Protein AF-0000000080066067 (afdb_homodimer)

Sequence (864 aa):
MSTSPAADNTNTGRWAASSKLKRQRKRKLEQSLVPGWGTYDLNFNTFNNPGAESLRSFIRKLDQTARWANTRSQYTENARVESPRSALDFITALYEDPSKVVEDVITIDGDEDLTRRLKMQFSRPLLFQSTTTRSISHPKVSWDKFWAFMRTNRQKWVDVYDYSIDEEVKRTEKRLVENVIKHWEKDSRTALNCLDIENRIGECCPTPIMESDLIQRIAIDSQTTIGKTDSTWDNPHNEFLLLSTRDCISPIHVDIGAALTWLYVLHGRKIVYFPSTINLNAVRLLAQLGSEQFNGYDGGWIRVELRPGDLFIMPPSCPHAVFTPDDSLVVGGHFYTSAHLPSTLEGLSLLEEKQGISNESLEDSHYMTLAQILDSYDTVATPEEVKRAWATCYLFLDSPTKPQLPESRTIFINSLKDFNKRAAESFSQEPEMSTSPAADNTNTGRWAASSKLKRQRKRKLEQSLVPGWGTYDLNFNTFNNPGAESLRSFIRKLDQTARWANTRSQYTENARVESPRSALDFITALYEDPSKVVEDVITIDGDEDLTRRLKMQFSRPLLFQSTTTRSISHPKVSWDKFWAFMRTNRQKWVDVYDYSIDEEVKRTEKRLVENVIKHWEKDSRTALNCLDIENRIGECCPTPIMESDLIQRIAIDSQTTIGKTDSTWDNPHNEFLLLSTRDCISPIHVDIGAALTWLYVLHGRKIVYFPSTINLNAVRLLAQLGSEQFNGYDGGWIRVELRPGDLFIMPPSCPHAVFTPDDSLVVGGHFYTSAHLPSTLEGLSLLEEKQGISNESLEDSHYMTLAQILDSYDTVATPEEVKRAWATCYLFLDSPTKPQLPESRTIFINSLKDFNKRAAESFSQEPE

pLDDT: mean 86.97, std 14.41, range [29.55, 98.88]

Structure (mmCIF, N/CA/C/O backbone):
data_AF-0000000080066067-model_v1
#
loop_
_entity.id
_entity.type
_entity.pdbx_description
1 polymer A0A2G7FMG4_9EURO
#
loop_
_atom_site.group_PDB
_atom_site.id
_atom_site.type_symbol
_atom_site.label_atom_id
_atom_site.label_alt_id
_atom_site.label_comp_id
_atom_site.label_asym_id
_atom_site.label_entity_id
_atom_site.label_seq_id
_atom_site.pdbx_PDB_ins_code
_atom_site.Cartn_x
_atom_site.Cartn_y
_atom_site.Cartn_z
_atom_site.occupancy
_atom_site.B_iso_or_equiv
_atom_site.auth_seq_id
_atom_site.auth_comp_id
_atom_site.auth_asym_id
_atom_site.auth_atom_id
_atom_site.pdbx_PDB_model_num
ATOM 1 N N . MET A 1 1 ? 61.438 25.344 -42.219 1 29.81 1 MET A N 1
ATOM 2 C CA . MET A 1 1 ? 61.031 24.062 -41.625 1 29.81 1 MET A CA 1
ATOM 3 C C . MET A 1 1 ? 59.75 24.219 -40.781 1 29.81 1 MET A C 1
ATOM 5 O O . MET A 1 1 ? 59.781 24.906 -39.781 1 29.81 1 MET A O 1
ATOM 9 N N . SER A 1 2 ? 58.562 24.25 -41.438 1 33.16 2 SER A N 1
ATOM 10 C CA . SER A 1 2 ? 57.188 24.484 -41 1 33.16 2 SER A CA 1
ATOM 11 C C . SER A 1 2 ? 56.688 23.344 -40.125 1 33.16 2 SER A C 1
ATOM 13 O O . SER A 1 2 ? 56.781 22.172 -40.5 1 33.16 2 SER A O 1
ATOM 15 N N . THR A 1 3 ? 56.75 23.484 -38.781 1 39.53 3 THR A N 1
ATOM 16 C CA . THR A 1 3 ? 56.25 22.641 -37.719 1 39.53 3 THR A CA 1
ATOM 17 C C . THR A 1 3 ? 54.781 22.375 -37.844 1 39.53 3 THR A C 1
ATOM 19 O O . THR A 1 3 ? 53.969 23.312 -37.844 1 39.53 3 THR A O 1
ATOM 22 N N . SER A 1 4 ? 54.375 21.312 -38.594 1 39.47 4 SER A N 1
ATOM 23 C CA . SER A 1 4 ? 53.031 20.797 -38.781 1 39.47 4 SER A CA 1
ATOM 24 C C . SER A 1 4 ? 52.344 20.516 -37.438 1 39.47 4 SER A C 1
ATOM 26 O O . SER A 1 4 ? 53 20.062 -36.469 1 39.47 4 SER A O 1
ATOM 28 N N . PRO A 1 5 ? 51.062 20.953 -37.156 1 38.44 5 PRO A N 1
ATOM 29 C CA . PRO A 1 5 ? 50.281 20.906 -35.906 1 38.44 5 PRO A CA 1
ATOM 30 C C . PRO A 1 5 ? 49.938 19.484 -35.5 1 38.44 5 PRO A C 1
ATOM 32 O O . PRO A 1 5 ? 49.312 18.734 -36.219 1 38.44 5 PRO A O 1
ATOM 35 N N . ALA A 1 6 ? 50.656 18.75 -34.562 1 37.09 6 ALA A N 1
ATOM 36 C CA . ALA A 1 6 ? 50.438 17.531 -33.812 1 37.09 6 ALA A CA 1
ATOM 37 C C . ALA A 1 6 ? 49.125 17.609 -33 1 37.09 6 ALA A C 1
ATOM 39 O O . ALA A 1 6 ? 48.781 16.688 -32.25 1 37.09 6 ALA A O 1
ATOM 40 N N . ALA A 1 7 ? 48.5 18.688 -32.906 1 44.34 7 ALA A N 1
ATOM 41 C CA . ALA A 1 7 ? 47.344 18.812 -32 1 44.34 7 ALA A CA 1
ATOM 42 C C . ALA A 1 7 ? 46.156 17.984 -32.5 1 44.34 7 ALA A C 1
ATOM 44 O O . ALA A 1 7 ? 45.312 17.594 -31.703 1 44.34 7 ALA A O 1
ATOM 45 N N . ASP A 1 8 ? 46.125 17.578 -33.719 1 48.19 8 ASP A N 1
ATOM 46 C CA . ASP A 1 8 ? 44.938 16.953 -34.312 1 48.19 8 ASP A CA 1
ATOM 47 C C . ASP A 1 8 ? 44.844 15.492 -33.906 1 48.19 8 ASP A C 1
ATOM 49 O O . ASP A 1 8 ? 43.719 14.953 -33.75 1 48.19 8 ASP A O 1
ATOM 53 N N . ASN A 1 9 ? 45.906 14.922 -33.469 1 54.25 9 ASN A N 1
ATOM 54 C CA . ASN A 1 9 ? 45.906 13.492 -33.156 1 54.25 9 ASN A CA 1
ATOM 55 C C . ASN A 1 9 ? 45.344 13.219 -31.766 1 54.25 9 ASN A C 1
ATOM 57 O O . ASN A 1 9 ? 44.812 12.141 -31.516 1 54.25 9 ASN A O 1
ATOM 61 N N . THR A 1 10 ? 45.406 14.203 -30.844 1 62.31 10 THR A N 1
ATOM 62 C CA . THR A 1 10 ? 44.969 13.977 -29.469 1 62.31 10 THR A CA 1
ATOM 63 C C . THR A 1 10 ? 43.438 14.031 -29.375 1 62.31 10 THR A C 1
ATOM 65 O O . THR A 1 10 ? 42.844 13.242 -28.656 1 62.31 10 THR A O 1
ATOM 68 N N . ASN A 1 11 ? 42.875 14.859 -30.25 1 59.75 11 ASN A N 1
ATOM 69 C CA . ASN A 1 11 ? 41.406 14.977 -30.219 1 59.75 11 ASN A CA 1
ATOM 70 C C . ASN A 1 11 ? 40.75 13.742 -30.828 1 59.75 11 ASN A C 1
ATOM 72 O O . ASN A 1 11 ? 39.719 13.289 -30.328 1 59.75 11 ASN A O 1
ATOM 76 N N . THR A 1 12 ? 41.469 13.141 -31.797 1 62.56 12 THR A N 1
ATOM 77 C CA . THR A 1 12 ? 40.938 11.945 -32.438 1 62.56 12 THR A CA 1
ATOM 78 C C . THR A 1 12 ? 41 10.75 -31.5 1 62.56 12 THR A C 1
ATOM 80 O O . THR A 1 12 ? 40.094 9.914 -31.469 1 62.56 12 THR A O 1
ATOM 83 N N . GLY A 1 13 ? 41.938 10.781 -30.672 1 59.19 13 GLY A N 1
ATOM 84 C CA . GLY A 1 13 ? 42.125 9.688 -29.719 1 59.19 13 GLY A CA 1
ATOM 85 C C . GLY A 1 13 ? 41.125 9.727 -28.578 1 59.19 13 GLY A C 1
ATOM 86 O O . GLY A 1 13 ? 40.562 8.688 -28.188 1 59.19 13 GLY A O 1
ATOM 87 N N . ARG A 1 14 ? 40.875 10.906 -28.109 1 59.5 14 ARG A N 1
ATOM 88 C CA . ARG A 1 14 ? 39.906 11.07 -27.031 1 59.5 14 ARG A CA 1
ATOM 89 C C . ARG A 1 14 ? 38.5 10.742 -27.516 1 59.5 14 ARG A C 1
ATOM 91 O O . ARG A 1 14 ? 37.719 10.109 -26.797 1 59.5 14 ARG A O 1
ATOM 98 N N . TRP A 1 15 ? 38.281 11.156 -28.719 1 65.12 15 TRP A N 1
ATOM 99 C CA . TRP A 1 15 ? 36.969 10.867 -29.312 1 65.12 15 TRP A CA 1
ATOM 100 C C . TRP A 1 15 ? 36.781 9.375 -29.531 1 65.12 15 TRP A C 1
ATOM 102 O O . TRP A 1 15 ? 35.719 8.82 -29.25 1 65.12 15 TRP A O 1
ATOM 112 N N . ALA A 1 16 ? 37.844 8.734 -30 1 67.38 16 ALA A N 1
ATOM 113 C CA . ALA A 1 16 ? 37.781 7.293 -30.234 1 67.38 16 ALA A CA 1
ATOM 114 C C . ALA A 1 16 ? 37.594 6.531 -28.922 1 67.38 16 ALA A C 1
ATOM 116 O O . ALA A 1 16 ? 36.812 5.578 -28.844 1 67.38 16 ALA A O 1
ATOM 117 N N . ALA A 1 17 ? 38.281 6.98 -27.875 1 70.38 17 ALA A N 1
ATOM 118 C CA . ALA A 1 17 ? 38.156 6.355 -26.562 1 70.38 17 ALA A CA 1
ATOM 119 C C . ALA A 1 17 ? 36.781 6.559 -25.969 1 70.38 17 ALA A C 1
ATOM 121 O O . ALA A 1 17 ? 36.219 5.637 -25.375 1 70.38 17 ALA A O 1
ATOM 122 N N . SER A 1 18 ? 36.219 7.711 -26.125 1 71.75 18 SER A N 1
ATOM 123 C CA . SER A 1 18 ? 34.875 8.031 -25.641 1 71.75 18 SER A CA 1
ATOM 124 C C . SER A 1 18 ? 33.812 7.215 -26.375 1 71.75 18 SER A C 1
ATOM 126 O O . SER A 1 18 ? 32.875 6.703 -25.766 1 71.75 18 SER A O 1
ATOM 128 N N . SER A 1 19 ? 34.062 7.031 -27.578 1 74.81 19 SER A N 1
ATOM 129 C CA . SER A 1 19 ? 33.125 6.25 -28.391 1 74.81 19 SER A CA 1
ATOM 130 C C . SER A 1 19 ? 33.156 4.773 -28.016 1 74.81 19 SER A C 1
ATOM 132 O O . SER A 1 19 ? 32.125 4.109 -27.953 1 74.81 19 SER A O 1
ATOM 134 N N . LYS A 1 20 ? 34.406 4.277 -27.781 1 80.25 20 LYS A N 1
ATOM 135 C CA . LYS A 1 20 ? 34.562 2.883 -27.375 1 80.25 20 LYS A CA 1
ATOM 136 C C . LYS A 1 20 ? 33.906 2.629 -26.016 1 80.25 20 LYS A C 1
ATOM 138 O O . LYS A 1 20 ? 33.25 1.608 -25.812 1 80.25 20 LYS A O 1
ATOM 143 N N . LEU A 1 21 ? 34.125 3.508 -25.172 1 78.88 21 LEU A N 1
ATOM 144 C CA . LEU A 1 21 ? 33.531 3.393 -23.844 1 78.88 21 LEU A CA 1
ATOM 145 C C . LEU A 1 21 ? 32 3.43 -23.922 1 78.88 21 LEU A C 1
ATOM 147 O O . LEU A 1 21 ? 31.328 2.689 -23.203 1 78.88 21 LEU A O 1
ATOM 151 N N . LYS A 1 22 ? 31.531 4.18 -24.781 1 79.25 22 LYS A N 1
ATOM 152 C CA . LYS A 1 22 ? 30.078 4.27 -24.984 1 79.25 22 LYS A CA 1
ATOM 153 C C . LYS A 1 22 ? 29.531 2.961 -25.547 1 79.25 22 LYS A C 1
ATOM 155 O O . LYS A 1 22 ? 28.469 2.504 -25.125 1 79.25 22 LYS A O 1
ATOM 160 N N . ARG A 1 23 ? 30.266 2.461 -26.438 1 82.44 23 ARG A N 1
ATOM 161 C CA . ARG A 1 23 ? 29.828 1.195 -27.016 1 82.44 23 ARG A CA 1
ATOM 162 C C . ARG A 1 23 ? 29.875 0.072 -25.984 1 82.44 23 ARG A C 1
ATOM 164 O O . ARG A 1 23 ? 28.984 -0.783 -25.969 1 82.44 23 ARG A O 1
ATOM 171 N N . GLN A 1 24 ? 30.812 0.11 -25.234 1 83.94 24 GLN A N 1
ATOM 172 C CA . GLN A 1 24 ? 30.922 -0.899 -24.188 1 83.94 24 GLN A CA 1
ATOM 173 C C . GLN A 1 24 ? 29.797 -0.773 -23.156 1 83.94 24 GLN A C 1
ATOM 175 O O . GLN A 1 24 ? 29.234 -1.778 -22.719 1 83.94 24 GLN A O 1
ATOM 180 N N . ARG A 1 25 ? 29.484 0.377 -22.859 1 80.06 25 ARG A N 1
ATOM 181 C CA . ARG A 1 25 ? 28.406 0.612 -21.906 1 80.06 25 ARG A CA 1
ATOM 182 C C . ARG A 1 25 ? 27.062 0.175 -22.5 1 80.06 25 ARG A C 1
ATOM 184 O O . ARG A 1 25 ? 26.234 -0.393 -21.781 1 80.06 25 ARG A O 1
ATOM 191 N N . LYS A 1 26 ? 26.984 0.51 -23.641 1 83.5 26 LYS A N 1
ATOM 192 C CA . LYS A 1 26 ? 25.766 0.108 -24.328 1 83.5 26 LYS A CA 1
ATOM 193 C C . LYS A 1 26 ? 25.625 -1.411 -24.359 1 83.5 26 LYS A C 1
ATOM 195 O O . LYS A 1 26 ? 24.547 -1.944 -24.062 1 83.5 26 LYS A O 1
ATOM 200 N N . ARG A 1 27 ? 26.625 -2.055 -24.641 1 82.5 27 ARG A N 1
ATOM 201 C CA . ARG A 1 27 ? 26.609 -3.514 -24.703 1 82.5 27 ARG A CA 1
ATOM 202 C C . ARG A 1 27 ? 26.344 -4.117 -23.328 1 82.5 27 ARG A C 1
ATOM 204 O O . ARG A 1 27 ? 25.609 -5.09 -23.203 1 82.5 27 ARG A O 1
ATOM 211 N N . LYS A 1 28 ? 26.906 -3.541 -22.438 1 83 28 LYS A N 1
ATOM 212 C CA . LYS A 1 28 ? 26.734 -4.031 -21.062 1 83 28 LYS A CA 1
ATOM 213 C C . LYS A 1 28 ? 25.281 -3.895 -20.609 1 83 28 LYS A C 1
ATOM 215 O O . LYS A 1 28 ? 24.734 -4.805 -20 1 83 28 LYS A O 1
ATOM 220 N N . LEU A 1 29 ? 24.703 -2.775 -20.906 1 86.06 29 LEU A N 1
ATOM 221 C CA . LEU A 1 29 ? 23.312 -2.559 -20.562 1 86.06 29 LEU A CA 1
ATOM 222 C C . LEU A 1 29 ? 22.406 -3.535 -21.297 1 86.06 29 LEU A C 1
ATOM 224 O O . LEU A 1 29 ? 21.5 -4.133 -20.703 1 86.06 29 LEU A O 1
ATOM 228 N N . GLU A 1 30 ? 22.719 -3.734 -22.484 1 83.62 30 GLU A N 1
ATOM 229 C CA . GLU A 1 30 ? 21.922 -4.641 -23.312 1 83.62 30 GLU A CA 1
ATOM 230 C C . GLU A 1 30 ? 21.984 -6.07 -22.766 1 83.62 30 GLU A C 1
ATOM 232 O O . GLU A 1 30 ? 20.984 -6.789 -22.781 1 83.62 30 GLU A O 1
ATOM 237 N N . GLN A 1 31 ? 23.047 -6.379 -22.312 1 80.69 31 GLN A N 1
ATOM 238 C CA . GLN A 1 31 ? 23.25 -7.727 -21.781 1 80.69 31 GLN A CA 1
ATOM 239 C C . GLN A 1 31 ? 22.516 -7.91 -20.453 1 80.69 31 GLN A C 1
ATOM 241 O O . GLN A 1 31 ? 22.188 -9.039 -20.078 1 80.69 31 GLN A O 1
ATOM 246 N N . SER A 1 32 ? 22.219 -6.828 -19.891 1 83.12 32 SER A N 1
ATOM 247 C CA . SER A 1 32 ? 21.562 -6.891 -18.594 1 83.12 32 SER A CA 1
ATOM 248 C C . SER A 1 32 ? 20.047 -6.898 -18.719 1 83.12 32 SER A C 1
ATOM 250 O O . SER A 1 32 ? 19.344 -7.25 -17.781 1 83.12 32 SER A O 1
ATOM 252 N N . LEU A 1 33 ? 19.578 -6.531 -19.828 1 89.12 33 LEU A N 1
ATOM 253 C CA . LEU A 1 33 ? 18.141 -6.434 -20.031 1 89.12 33 LEU A CA 1
ATOM 254 C C . LEU A 1 33 ? 17.531 -7.805 -20.328 1 89.12 33 LEU A C 1
ATOM 256 O O . LEU A 1 33 ? 18.156 -8.633 -21 1 89.12 33 LEU A O 1
ATOM 260 N N . VAL A 1 34 ? 16.438 -8.016 -19.734 1 88.88 34 VAL A N 1
ATOM 261 C CA . VAL A 1 34 ? 15.688 -9.25 -19.953 1 88.88 34 VAL A CA 1
ATOM 262 C C . VAL A 1 34 ? 14.734 -9.086 -21.125 1 88.88 34 VAL A C 1
ATOM 264 O O . VAL A 1 34 ? 14.141 -8.023 -21.312 1 88.88 34 VAL A O 1
ATOM 267 N N . PRO A 1 35 ? 14.633 -10.141 -21.875 1 83.06 35 PRO A N 1
ATOM 268 C CA . PRO A 1 35 ? 13.727 -10.062 -23.016 1 83.06 35 PRO A CA 1
ATOM 269 C C . PRO A 1 35 ? 12.281 -9.758 -22.609 1 83.06 35 PRO A C 1
ATOM 271 O O . PRO A 1 35 ? 11.867 -10.094 -21.5 1 83.06 35 PRO A O 1
ATOM 274 N N . GLY A 1 36 ? 11.57 -9.133 -23.547 1 90.19 36 GLY A N 1
ATOM 275 C CA . GLY A 1 36 ? 10.172 -8.797 -23.312 1 90.19 36 GLY A CA 1
ATOM 276 C C . GLY A 1 36 ? 9.289 -10.016 -23.094 1 90.19 36 GLY A C 1
ATOM 277 O O . GLY A 1 36 ? 9.789 -11.141 -23 1 90.19 36 GLY A O 1
ATOM 278 N N . TRP A 1 37 ? 8.039 -9.828 -22.969 1 95.44 37 TRP A N 1
ATOM 279 C CA . TRP A 1 37 ? 7.062 -10.867 -22.672 1 95.44 37 TRP A CA 1
ATOM 280 C C . TRP A 1 37 ? 6.781 -11.719 -23.906 1 95.44 37 TRP A C 1
ATOM 282 O O . TRP A 1 37 ? 6.844 -11.234 -25.031 1 95.44 37 TRP A O 1
ATOM 292 N N . GLY A 1 38 ? 6.527 -12.992 -23.734 1 94.94 38 GLY A N 1
ATOM 293 C CA . GLY A 1 38 ? 6.238 -13.914 -24.828 1 94.94 38 GLY A CA 1
ATOM 294 C C . GLY A 1 38 ? 4.773 -13.93 -25.219 1 94.94 38 GLY A C 1
ATOM 295 O O . GLY A 1 38 ? 3.949 -13.266 -24.594 1 94.94 38 GLY A O 1
ATOM 296 N N . THR A 1 39 ? 4.512 -14.633 -26.281 1 96.62 39 THR A N 1
ATOM 297 C CA . THR A 1 39 ? 3.139 -14.812 -26.734 1 96.62 39 THR A CA 1
ATOM 298 C C . THR A 1 39 ? 2.604 -16.188 -26.312 1 96.62 39 THR A C 1
ATOM 300 O O . THR A 1 39 ? 3.379 -17.094 -26.031 1 96.62 39 THR A O 1
ATOM 303 N N . TYR A 1 40 ? 1.336 -16.281 -26.188 1 97.75 40 TYR A N 1
ATOM 304 C CA . TYR A 1 40 ? 0.666 -17.547 -25.875 1 97.75 40 TYR A CA 1
ATOM 305 C C . TYR A 1 40 ? -0.77 -17.531 -26.391 1 97.75 40 TYR A C 1
ATOM 307 O O . TYR A 1 40 ? -1.291 -16.484 -26.781 1 97.75 40 TYR A O 1
ATOM 315 N N . ASP A 1 41 ? -1.364 -18.766 -26.469 1 96.38 41 ASP A N 1
ATOM 316 C CA . ASP A 1 41 ? -2.693 -18.938 -27.047 1 96.38 41 ASP A CA 1
ATOM 317 C C . ASP A 1 41 ? -3.709 -19.344 -25.984 1 96.38 41 ASP A C 1
ATOM 319 O O . ASP A 1 41 ? -3.475 -20.281 -25.219 1 96.38 41 ASP A O 1
ATOM 323 N N . LEU A 1 42 ? -4.855 -18.625 -25.938 1 96.94 42 LEU A N 1
ATOM 324 C CA . LEU A 1 42 ? -5.902 -18.938 -24.969 1 96.94 42 LEU A CA 1
ATOM 325 C C . LEU A 1 42 ? -7.074 -19.641 -25.641 1 96.94 42 LEU A C 1
ATOM 327 O O . LEU A 1 42 ? -8.086 -19.938 -25 1 96.94 42 LEU A O 1
ATOM 331 N N . ASN A 1 43 ? -6.961 -19.938 -26.938 1 94.25 43 ASN A N 1
ATOM 332 C CA . ASN A 1 43 ? -7.973 -20.703 -27.656 1 94.25 43 ASN A CA 1
ATOM 333 C C . ASN A 1 43 ? -7.641 -22.188 -27.688 1 94.25 43 ASN A C 1
ATOM 335 O O . ASN A 1 43 ? -7.484 -22.766 -28.766 1 94.25 43 ASN A O 1
ATOM 339 N N . PHE A 1 44 ? -7.641 -22.766 -26.609 1 92 44 PHE A N 1
ATOM 340 C CA . PHE A 1 44 ? -7.285 -24.172 -26.484 1 92 44 PHE A CA 1
ATOM 341 C C . PHE A 1 44 ? -8.539 -25.047 -26.422 1 92 44 PHE A C 1
ATOM 343 O O . PHE A 1 44 ? -9.641 -24.547 -26.203 1 92 44 PHE A O 1
ATOM 350 N N . ASN A 1 45 ? -8.398 -26.312 -26.641 1 91.5 45 ASN A N 1
ATOM 351 C CA . ASN A 1 45 ? -9.5 -27.266 -26.688 1 91.5 45 ASN A CA 1
ATOM 352 C C . ASN A 1 45 ? -10 -27.609 -25.281 1 91.5 45 ASN A C 1
ATOM 354 O O . ASN A 1 45 ? -9.219 -28.047 -24.438 1 91.5 45 ASN A O 1
ATOM 358 N N . THR A 1 46 ? -11.312 -27.438 -25.047 1 91.56 46 THR A N 1
ATOM 359 C CA . THR A 1 46 ? -11.922 -27.734 -23.75 1 91.56 46 THR A CA 1
ATOM 360 C C . THR A 1 46 ? -12.586 -29.109 -23.766 1 91.56 46 THR A C 1
ATOM 362 O O . THR A 1 46 ? -13.125 -29.547 -22.75 1 91.56 46 THR A O 1
ATOM 365 N N . PHE A 1 47 ? -12.562 -29.734 -24.984 1 89.19 47 PHE A N 1
ATOM 366 C CA . PHE A 1 47 ? -13.164 -31.031 -25.172 1 89.19 47 PHE A CA 1
ATOM 367 C C . PHE A 1 47 ? -14.633 -31.031 -24.766 1 89.19 47 PHE A C 1
ATOM 369 O O . PHE A 1 47 ? -15.109 -31.969 -24.125 1 89.19 47 PHE A O 1
ATOM 376 N N . ASN A 1 48 ? -15.273 -29.906 -24.906 1 88.75 48 ASN A N 1
ATOM 377 C CA . ASN A 1 48 ? -16.688 -29.672 -24.656 1 88.75 48 ASN A CA 1
ATOM 378 C C . ASN A 1 48 ? -17.031 -29.859 -23.172 1 88.75 48 ASN A C 1
ATOM 380 O O . ASN A 1 48 ? -18.156 -30.234 -22.844 1 88.75 48 ASN A O 1
ATOM 384 N N . ASN A 1 49 ? -16.047 -29.75 -22.359 1 89.75 49 ASN A N 1
ATOM 385 C CA . ASN A 1 49 ? -16.281 -29.766 -20.922 1 89.75 49 ASN A CA 1
ATOM 386 C C . ASN A 1 49 ? -16.781 -28.406 -20.422 1 89.75 49 ASN A C 1
ATOM 388 O O . ASN A 1 49 ? -16.078 -27.406 -20.562 1 89.75 49 ASN A O 1
ATOM 392 N N . PRO A 1 50 ? -17.938 -28.359 -19.797 1 88.06 50 PRO A N 1
ATOM 393 C CA . PRO A 1 50 ? -18.5 -27.078 -19.391 1 88.06 50 PRO A CA 1
ATOM 394 C C . PRO A 1 50 ? -17.625 -26.344 -18.375 1 88.06 50 PRO A C 1
ATOM 396 O O . PRO A 1 50 ? -17.531 -25.109 -18.406 1 88.06 50 PRO A O 1
ATOM 399 N N . GLY A 1 51 ? -17.078 -27.047 -17.531 1 86.88 51 GLY A N 1
ATOM 400 C CA . GLY A 1 51 ? -16.172 -26.438 -16.562 1 86.88 51 GLY A CA 1
ATOM 401 C C . GLY A 1 51 ? -14.961 -25.797 -17.203 1 86.88 51 GLY A C 1
ATOM 402 O O . GLY A 1 51 ? -14.609 -24.656 -16.891 1 86.88 51 GLY A O 1
ATOM 403 N N . ALA A 1 52 ? -14.406 -26.547 -18.109 1 90.75 52 ALA A N 1
ATOM 404 C CA . ALA A 1 52 ? -13.242 -26.031 -18.828 1 90.75 52 ALA A CA 1
ATOM 405 C C . ALA A 1 52 ? -13.617 -24.828 -19.672 1 90.75 52 ALA A C 1
ATOM 407 O O . ALA A 1 52 ? -12.82 -23.891 -19.812 1 90.75 52 ALA A O 1
ATOM 408 N N . GLU A 1 53 ? -14.805 -24.844 -20.203 1 92.88 53 GLU A N 1
ATOM 409 C CA . GLU A 1 53 ? -15.273 -23.719 -21 1 92.88 53 GLU A CA 1
ATOM 410 C C . GLU A 1 53 ? -15.438 -22.469 -20.156 1 92.88 53 GLU A C 1
ATOM 412 O O . GLU A 1 53 ? -15.07 -21.375 -20.578 1 92.88 53 GLU A O 1
ATOM 417 N N . SER A 1 54 ? -15.992 -22.672 -19.031 1 91.62 54 SER A N 1
ATOM 418 C CA . SER A 1 54 ? -16.156 -21.562 -18.109 1 91.62 54 SER A CA 1
ATOM 419 C C . SER A 1 54 ? -14.82 -20.969 -17.688 1 91.62 54 SER A C 1
ATOM 421 O O . SER A 1 54 ? -14.648 -19.75 -17.688 1 91.62 54 SER A O 1
ATOM 423 N N . LEU A 1 55 ? -13.883 -21.812 -17.406 1 92.81 55 LEU A N 1
ATOM 424 C CA . LEU A 1 55 ? -12.562 -21.359 -16.984 1 92.81 55 LEU A CA 1
ATOM 425 C C . LEU A 1 55 ? -11.82 -20.672 -18.125 1 92.81 55 LEU A C 1
ATOM 427 O O . LEU A 1 55 ? -11.125 -19.688 -17.906 1 92.81 55 LEU A O 1
ATOM 431 N N . ARG A 1 56 ? -11.984 -21.219 -19.297 1 95.56 56 ARG A N 1
ATOM 432 C CA . ARG A 1 56 ? -11.375 -20.578 -20.469 1 95.56 56 ARG A CA 1
ATOM 433 C C . ARG A 1 56 ? -11.953 -19.188 -20.688 1 95.56 56 ARG A C 1
ATOM 435 O O . ARG A 1 56 ? -11.219 -18.234 -20.984 1 95.56 56 ARG A O 1
ATOM 442 N N . SER A 1 57 ? -13.281 -19.062 -20.531 1 95.69 57 SER A N 1
ATOM 443 C CA . SER A 1 57 ? -13.922 -17.766 -20.672 1 95.69 57 SER A CA 1
ATOM 444 C C . SER A 1 57 ? -13.398 -16.781 -19.625 1 95.69 57 SER A C 1
ATOM 446 O O . SER A 1 57 ? -13.109 -15.625 -19.953 1 95.69 57 SER A O 1
ATOM 448 N N . PHE A 1 58 ? -13.266 -17.25 -18.469 1 95.81 58 PHE A N 1
ATOM 449 C CA . PHE A 1 58 ? -12.75 -16.422 -17.375 1 95.81 58 PHE A CA 1
ATOM 450 C C . PHE A 1 58 ? -11.344 -15.922 -17.688 1 95.81 58 PHE A C 1
ATOM 452 O O . PHE A 1 58 ? -11.094 -14.711 -17.656 1 95.81 58 PHE A O 1
ATOM 459 N N . ILE A 1 59 ? -10.453 -16.844 -18.062 1 97.81 59 ILE A N 1
ATOM 460 C CA . ILE A 1 59 ? -9.055 -16.469 -18.219 1 97.81 59 ILE A CA 1
ATOM 461 C C . ILE A 1 59 ? -8.891 -15.57 -19.438 1 97.81 59 ILE A C 1
ATOM 463 O O . ILE A 1 59 ? -8.055 -14.664 -19.453 1 97.81 59 ILE A O 1
ATOM 467 N N . ARG A 1 60 ? -9.68 -15.758 -20.469 1 98.06 60 ARG A N 1
ATOM 468 C CA . ARG A 1 60 ? -9.648 -14.898 -21.656 1 98.06 60 ARG A CA 1
ATOM 469 C C . ARG A 1 60 ? -10.023 -13.469 -21.297 1 98.06 60 ARG A C 1
ATOM 471 O O . ARG A 1 60 ? -9.359 -12.516 -21.703 1 98.06 60 ARG A O 1
ATOM 478 N N . LYS A 1 61 ? -11.047 -13.32 -20.547 1 97.5 61 LYS A N 1
ATOM 479 C CA . LYS A 1 61 ? -11.508 -12 -20.156 1 97.5 61 LYS A CA 1
ATOM 480 C C . LYS A 1 61 ? -10.508 -11.32 -19.219 1 97.5 61 LYS A C 1
ATOM 482 O O . LYS A 1 61 ? -10.219 -10.133 -19.375 1 97.5 61 LYS A O 1
ATOM 487 N N . LEU A 1 62 ? -9.984 -12.086 -18.266 1 97.94 62 LEU A N 1
ATOM 488 C CA . LEU A 1 62 ? -8.977 -11.539 -17.359 1 97.94 62 LEU A CA 1
ATOM 489 C C . LEU A 1 62 ? -7.73 -11.117 -18.125 1 97.94 62 LEU A C 1
ATOM 491 O O . LEU A 1 62 ? -7.18 -10.047 -17.875 1 97.94 62 LEU A O 1
ATOM 495 N N . ASP A 1 63 ? -7.371 -11.93 -19.062 1 98.31 63 ASP A N 1
ATOM 496 C CA . ASP A 1 63 ? -6.184 -11.664 -19.875 1 98.31 63 ASP A CA 1
ATOM 497 C C . ASP A 1 63 ? -6.359 -10.398 -20.703 1 98.31 63 ASP A C 1
ATOM 499 O O . ASP A 1 63 ? -5.414 -9.625 -20.875 1 98.31 63 ASP A O 1
ATOM 503 N N . GLN A 1 64 ? -7.445 -10.211 -21.188 1 96.62 64 GLN A N 1
ATOM 504 C CA . GLN A 1 64 ? -7.738 -9.039 -22 1 96.62 64 GLN A CA 1
ATOM 505 C C . GLN A 1 64 ? -7.664 -7.758 -21.172 1 96.62 64 GLN A C 1
ATOM 507 O O . GLN A 1 64 ? -7.289 -6.703 -21.688 1 96.62 64 GLN A O 1
ATOM 512 N N . THR A 1 65 ? -7.969 -7.879 -19.938 1 95.12 65 THR A N 1
ATOM 513 C CA . THR A 1 65 ? -8.047 -6.703 -19.094 1 95.12 65 THR A CA 1
ATOM 514 C C . THR A 1 65 ? -6.707 -6.453 -18.391 1 95.12 65 THR A C 1
ATOM 516 O O . THR A 1 65 ? -6.398 -5.32 -18.016 1 95.12 65 THR A O 1
ATOM 519 N N . ALA A 1 66 ? -5.914 -7.441 -18.219 1 97.94 66 ALA A N 1
ATOM 520 C CA . ALA A 1 66 ? -4.66 -7.34 -17.484 1 97.94 66 ALA A CA 1
ATOM 521 C C . ALA A 1 66 ? -3.547 -6.781 -18.359 1 97.94 66 ALA A C 1
ATOM 523 O O . ALA A 1 66 ? -3.293 -7.305 -19.453 1 97.94 66 ALA A O 1
ATOM 524 N N . ARG A 1 67 ? -2.898 -5.754 -17.969 1 96.81 67 ARG A N 1
ATOM 525 C CA . ARG A 1 67 ? -1.762 -5.234 -18.719 1 96.81 67 ARG A CA 1
ATOM 526 C C . ARG A 1 67 ? -0.473 -5.953 -18.344 1 96.81 67 ARG A C 1
ATOM 528 O O . ARG A 1 67 ? -0.344 -6.449 -17.219 1 96.81 67 ARG A O 1
ATOM 535 N N . TRP A 1 68 ? 0.465 -6.027 -19.25 1 97.5 68 TRP A N 1
ATOM 536 C CA . TRP A 1 68 ? 1.786 -6.559 -18.938 1 97.5 68 TRP A CA 1
ATOM 537 C C . TRP A 1 68 ? 2.51 -5.664 -17.938 1 97.5 68 TRP A C 1
ATOM 539 O O . TRP A 1 68 ? 2.443 -4.438 -18.031 1 97.5 68 TRP A O 1
ATOM 549 N N . ALA A 1 69 ? 3.203 -6.289 -17.031 1 97.19 69 ALA A N 1
ATOM 550 C CA . ALA A 1 69 ? 3.939 -5.547 -16.016 1 97.19 69 ALA A CA 1
ATOM 551 C C . ALA A 1 69 ? 5.023 -4.68 -16.641 1 97.19 69 ALA A C 1
ATOM 553 O O . ALA A 1 69 ? 5.754 -5.133 -17.531 1 97.19 69 ALA A O 1
ATOM 554 N N . ASN A 1 70 ? 5.109 -3.434 -16.234 1 95.38 70 ASN A N 1
ATOM 555 C CA . ASN A 1 70 ? 6.262 -2.586 -16.531 1 95.38 70 ASN A CA 1
ATOM 556 C C . ASN A 1 70 ? 7.434 -2.895 -15.609 1 95.38 70 ASN A C 1
ATOM 558 O O . ASN A 1 70 ? 7.457 -2.453 -14.461 1 95.38 70 ASN A O 1
ATOM 562 N N . THR A 1 71 ? 8.391 -3.615 -16.141 1 94.62 71 THR A N 1
ATOM 563 C CA . THR A 1 71 ? 9.562 -3.969 -15.352 1 94.62 71 THR A CA 1
ATOM 564 C C . THR A 1 71 ? 10.711 -2.996 -15.625 1 94.62 71 THR A C 1
ATOM 566 O O . THR A 1 71 ? 10.625 -2.176 -16.547 1 94.62 71 THR A O 1
ATOM 569 N N . ARG A 1 72 ? 11.742 -3.141 -14.852 1 93.81 72 ARG A N 1
ATOM 570 C CA . ARG A 1 72 ? 12.914 -2.293 -15.031 1 93.81 72 ARG A CA 1
ATOM 571 C C . ARG A 1 72 ? 13.508 -2.475 -16.422 1 93.81 72 ARG A C 1
ATOM 573 O O . ARG A 1 72 ? 13.883 -1.498 -17.078 1 93.81 72 ARG A O 1
ATOM 580 N N . SER A 1 73 ? 13.594 -3.682 -16.859 1 93.19 73 SER A N 1
ATOM 581 C CA . SER A 1 73 ? 14.117 -3.957 -18.188 1 93.19 73 SER A CA 1
ATOM 582 C C . SER A 1 73 ? 13.211 -3.379 -19.266 1 93.19 73 SER A C 1
ATOM 584 O O . SER A 1 73 ? 13.688 -2.822 -20.266 1 93.19 73 SER A O 1
ATOM 586 N N . GLN A 1 74 ? 11.938 -3.512 -19.062 1 92.12 74 GLN A N 1
ATOM 587 C CA . GLN A 1 74 ? 10.984 -3.057 -20.078 1 92.12 74 GLN A CA 1
ATOM 588 C C . GLN A 1 74 ? 11.039 -1.542 -20.25 1 92.12 74 GLN A C 1
ATOM 590 O O . GLN A 1 74 ? 11.125 -1.037 -21.359 1 92.12 74 GLN A O 1
ATOM 595 N N . TYR A 1 75 ? 11.008 -0.816 -19.078 1 91.69 75 TYR A N 1
ATOM 596 C CA . TYR A 1 75 ? 10.984 0.628 -19.281 1 91.69 75 TYR A CA 1
ATOM 597 C C . TYR A 1 75 ? 12.352 1.145 -19.688 1 91.69 75 TYR A C 1
ATOM 599 O O . TYR A 1 75 ? 12.461 2.193 -20.328 1 91.69 75 TYR A O 1
ATOM 607 N N . THR A 1 76 ? 13.438 0.445 -19.359 1 93.19 76 THR A N 1
ATOM 608 C CA . THR A 1 76 ? 14.766 0.814 -19.828 1 93.19 76 THR A CA 1
ATOM 609 C C . THR A 1 76 ? 14.883 0.643 -21.344 1 93.19 76 THR A C 1
ATOM 611 O O . THR A 1 76 ? 15.414 1.514 -22.031 1 93.19 76 THR A O 1
ATOM 614 N N . GLU A 1 77 ? 14.422 -0.457 -21.781 1 92.19 77 GLU A N 1
ATOM 615 C CA . GLU A 1 77 ? 14.43 -0.695 -23.234 1 92.19 77 GLU A CA 1
ATOM 616 C C . GLU A 1 77 ? 13.594 0.35 -23.953 1 92.19 77 GLU A C 1
ATOM 618 O O . GLU A 1 77 ? 14 0.854 -25.016 1 92.19 77 GLU A O 1
ATOM 623 N N . ASN A 1 78 ? 12.469 0.642 -23.406 1 91.12 78 ASN A N 1
ATOM 624 C CA . ASN A 1 78 ? 11.625 1.676 -24 1 91.12 78 ASN A CA 1
ATOM 625 C C . ASN A 1 78 ? 12.344 3.023 -24.047 1 91.12 78 ASN A C 1
ATOM 627 O O . ASN A 1 78 ? 12.258 3.744 -25.047 1 91.12 78 ASN A O 1
ATOM 631 N N . ALA A 1 79 ? 13.023 3.332 -22.938 1 90.62 79 ALA A N 1
ATOM 632 C CA . ALA A 1 79 ? 13.781 4.578 -22.875 1 90.62 79 ALA A CA 1
ATOM 633 C C . ALA A 1 79 ? 14.891 4.609 -23.922 1 90.62 79 ALA A C 1
ATOM 635 O O . ALA A 1 79 ? 15.141 5.648 -24.531 1 90.62 79 ALA A O 1
ATOM 636 N N . ARG A 1 80 ? 15.477 3.555 -24.156 1 88.19 80 ARG A N 1
ATOM 637 C CA . ARG A 1 80 ? 16.547 3.449 -25.156 1 88.19 80 ARG A CA 1
ATOM 638 C C . ARG A 1 80 ? 16.016 3.629 -26.562 1 88.19 80 ARG A C 1
ATOM 640 O O . ARG A 1 80 ? 16.609 4.336 -27.375 1 88.19 80 ARG A O 1
ATOM 647 N N . VAL A 1 81 ? 14.961 3.016 -26.734 1 87 81 VAL A N 1
ATOM 648 C CA . VAL A 1 81 ? 14.367 3.037 -28.078 1 87 81 VAL A CA 1
ATOM 649 C C . VAL A 1 81 ? 13.883 4.445 -28.406 1 87 81 VAL A C 1
ATOM 651 O O . VAL A 1 81 ? 13.984 4.895 -29.547 1 87 81 VAL A O 1
ATOM 654 N N . GLU A 1 82 ? 13.32 5.078 -27.391 1 85.31 82 GLU A N 1
ATOM 655 C CA . GLU A 1 82 ? 12.875 6.453 -27.594 1 85.31 82 GLU A CA 1
ATOM 656 C C . GLU A 1 82 ? 14.047 7.363 -27.969 1 85.31 82 GLU A C 1
ATOM 658 O O . GLU A 1 82 ? 13.859 8.43 -28.547 1 85.31 82 GLU A O 1
ATOM 663 N N . SER A 1 83 ? 15.211 6.961 -27.719 1 74.12 83 SER A N 1
ATOM 664 C CA . SER A 1 83 ? 16.469 7.562 -28.141 1 74.12 83 SER A CA 1
ATOM 665 C C . SER A 1 83 ? 16.438 9.078 -27.953 1 74.12 83 SER A C 1
ATOM 667 O O . SER A 1 83 ? 16.516 9.828 -28.938 1 74.12 83 SER A O 1
ATOM 669 N N . PRO A 1 84 ? 16.406 9.406 -26.672 1 76.06 84 PRO A N 1
ATOM 670 C CA . PRO A 1 84 ? 16.453 10.859 -26.469 1 76.06 84 PRO A CA 1
ATOM 671 C C . PRO A 1 84 ? 17.75 11.484 -26.984 1 76.06 84 PRO A C 1
ATOM 673 O O . PRO A 1 84 ? 18.812 10.859 -26.922 1 76.06 84 PRO A O 1
ATOM 676 N N . ARG A 1 85 ? 17.641 12.617 -27.484 1 79.69 85 ARG A N 1
ATOM 677 C CA . ARG A 1 85 ? 18.781 13.305 -28.094 1 79.69 85 ARG A CA 1
ATOM 678 C C . ARG A 1 85 ? 19.844 13.633 -27.047 1 79.69 85 ARG A C 1
ATOM 680 O O . ARG A 1 85 ? 21.031 13.594 -27.344 1 79.69 85 ARG A O 1
ATOM 687 N N . SER A 1 86 ? 19.328 13.992 -25.875 1 86.06 86 SER A N 1
ATOM 688 C CA . SER A 1 86 ? 20.234 14.367 -24.797 1 86.06 86 SER A CA 1
ATOM 689 C C . SER A 1 86 ? 19.719 13.906 -23.453 1 86.06 86 SER A C 1
ATOM 691 O O . SER A 1 86 ? 18.562 13.477 -23.328 1 86.06 86 SER A O 1
ATOM 693 N N . ALA A 1 87 ? 20.609 13.953 -22.531 1 87.88 87 ALA A N 1
ATOM 694 C CA . ALA A 1 87 ? 20.234 13.641 -21.156 1 87.88 87 ALA A CA 1
ATOM 695 C C . ALA A 1 87 ? 19.141 14.594 -20.656 1 87.88 87 ALA A C 1
ATOM 697 O O . ALA A 1 87 ? 18.219 14.18 -19.969 1 87.88 87 ALA A O 1
ATOM 698 N N . LEU A 1 88 ? 19.25 15.797 -21.062 1 88.75 88 LEU A N 1
ATOM 699 C CA . LEU A 1 88 ? 18.266 16.797 -20.672 1 88.75 88 LEU A CA 1
ATOM 700 C C . LEU A 1 88 ? 16.891 16.469 -21.234 1 88.75 88 LEU A C 1
ATOM 702 O O . LEU A 1 88 ? 15.883 16.656 -20.547 1 88.75 88 LEU A O 1
ATOM 706 N N . ASP A 1 89 ? 16.938 16 -22.391 1 89.75 89 ASP A N 1
ATOM 707 C CA . ASP A 1 89 ? 15.68 15.617 -23.016 1 89.75 89 ASP A CA 1
ATOM 708 C C . ASP A 1 89 ? 15 14.492 -22.234 1 89.75 89 ASP A C 1
ATOM 710 O O . ASP A 1 89 ? 13.789 14.508 -22.031 1 89.75 89 ASP A O 1
ATOM 714 N N . PHE A 1 90 ? 15.766 13.617 -21.844 1 90.69 90 PHE A N 1
ATOM 715 C CA . PHE A 1 90 ? 15.227 12.477 -21.109 1 90.69 90 PHE A CA 1
ATOM 716 C C . PHE A 1 90 ? 14.742 12.906 -19.734 1 90.69 90 PHE A C 1
ATOM 718 O O . PHE A 1 90 ? 13.664 12.5 -19.297 1 90.69 90 PHE A O 1
ATOM 725 N N . ILE A 1 91 ? 15.516 13.703 -19.109 1 91.69 91 ILE A N 1
ATOM 726 C CA . ILE A 1 91 ? 15.172 14.195 -17.781 1 91.69 91 ILE A CA 1
ATOM 727 C C . ILE A 1 91 ? 13.859 14.977 -17.844 1 91.69 91 ILE A C 1
ATOM 729 O O . ILE A 1 91 ? 12.992 14.82 -16.984 1 91.69 91 ILE A O 1
ATOM 733 N N . THR A 1 92 ? 13.703 15.734 -18.812 1 90.94 92 THR A N 1
ATOM 734 C CA . THR A 1 92 ? 12.492 16.531 -18.984 1 90.94 92 THR A CA 1
ATOM 735 C C . THR A 1 92 ? 11.289 15.625 -19.25 1 90.94 92 THR A C 1
ATOM 737 O O . THR A 1 92 ? 10.211 15.844 -18.688 1 90.94 92 THR A O 1
ATOM 740 N N . ALA A 1 93 ? 11.562 14.641 -20.062 1 90.31 93 ALA A N 1
ATOM 741 C CA . ALA A 1 93 ? 10.5 13.68 -20.344 1 90.31 93 ALA A CA 1
ATOM 742 C C . ALA A 1 93 ? 10.055 12.961 -19.078 1 90.31 93 ALA A C 1
ATOM 744 O O . ALA A 1 93 ? 8.859 12.734 -18.875 1 90.31 93 ALA A O 1
ATOM 745 N N . LEU A 1 94 ? 10.945 12.617 -18.25 1 91.12 94 LEU A N 1
ATOM 746 C CA . LEU A 1 94 ? 10.641 11.938 -17 1 91.12 94 LEU A CA 1
ATOM 747 C C . LEU A 1 94 ? 9.883 12.852 -16.047 1 91.12 94 LEU A C 1
ATOM 749 O O . LEU A 1 94 ? 8.984 12.398 -15.328 1 91.12 94 LEU A O 1
ATOM 753 N N . TYR A 1 95 ? 10.289 14.055 -16.031 1 92.19 95 TYR A N 1
ATOM 754 C CA . TYR A 1 95 ? 9.594 15.023 -15.195 1 92.19 95 TYR A CA 1
ATOM 755 C C . TYR A 1 95 ? 8.133 15.156 -15.602 1 92.19 95 TYR A C 1
ATOM 757 O O . TYR A 1 95 ? 7.25 15.258 -14.75 1 92.19 95 TYR A O 1
ATOM 765 N N . GLU A 1 96 ? 7.938 15.109 -16.859 1 90.31 96 GLU A N 1
ATOM 766 C CA . GLU A 1 96 ? 6.59 15.289 -17.391 1 90.31 96 GLU A CA 1
ATOM 767 C C . GLU A 1 96 ? 5.738 14.039 -17.172 1 90.31 96 GLU A C 1
ATOM 769 O O . GLU A 1 96 ? 4.527 14.141 -16.969 1 90.31 96 GLU A O 1
ATOM 774 N N . ASP A 1 97 ? 6.414 12.922 -17.234 1 91.44 97 ASP A N 1
ATOM 775 C CA . ASP A 1 97 ? 5.695 11.664 -17.078 1 91.44 97 ASP A CA 1
ATOM 776 C C . ASP A 1 97 ? 6.512 10.656 -16.266 1 91.44 97 ASP A C 1
ATOM 778 O O . ASP A 1 97 ? 7.113 9.742 -16.844 1 91.44 97 ASP A O 1
ATOM 782 N N . PRO A 1 98 ? 6.305 10.812 -15.016 1 90.75 98 PRO A N 1
ATOM 783 C CA . PRO A 1 98 ? 7.102 9.922 -14.164 1 90.75 98 PRO A CA 1
ATOM 784 C C . PRO A 1 98 ? 6.672 8.461 -14.266 1 90.75 98 PRO A C 1
ATOM 786 O O . PRO A 1 98 ? 7.402 7.566 -13.836 1 90.75 98 PRO A O 1
ATOM 789 N N . SER A 1 99 ? 5.508 8.156 -14.805 1 88.06 99 SER A N 1
ATOM 790 C CA . SER A 1 99 ? 4.996 6.793 -14.875 1 88.06 99 SER A CA 1
ATOM 791 C C . SER A 1 99 ? 5.828 5.941 -15.828 1 88.06 99 SER A C 1
ATOM 793 O O . SER A 1 99 ? 5.715 4.711 -15.828 1 88.06 99 SER A O 1
ATOM 795 N N . LYS A 1 100 ? 6.703 6.582 -16.609 1 89.56 100 LYS A N 1
ATOM 796 C CA . LYS A 1 100 ? 7.523 5.887 -17.609 1 89.56 100 LYS A CA 1
ATOM 797 C C . LYS A 1 100 ? 8.516 4.941 -16.922 1 89.56 100 LYS A C 1
ATOM 799 O O . LYS A 1 100 ? 9 3.992 -17.547 1 89.56 100 LYS A O 1
ATOM 804 N N . VAL A 1 101 ? 8.789 5.273 -15.648 1 91 101 VAL A N 1
ATOM 805 C CA . VAL A 1 101 ? 9.828 4.473 -15.008 1 91 101 VAL A CA 1
ATOM 806 C C . VAL A 1 101 ? 9.289 3.848 -13.727 1 91 101 VAL A C 1
ATOM 808 O O . VAL A 1 101 ? 10.039 3.604 -12.781 1 91 101 VAL A O 1
ATOM 811 N N . VAL A 1 102 ? 8.039 3.596 -13.68 1 90.31 102 VAL A N 1
ATOM 812 C CA . VAL A 1 102 ? 7.438 2.963 -12.508 1 90.31 102 VAL A CA 1
ATOM 813 C C . VAL A 1 102 ? 7.297 1.461 -12.75 1 90.31 102 VAL A C 1
ATOM 815 O O . VAL A 1 102 ? 6.809 1.036 -13.797 1 90.31 102 VAL A O 1
ATOM 818 N N . GLU A 1 103 ? 7.734 0.748 -11.828 1 93.69 103 GLU A N 1
ATOM 819 C CA . GLU A 1 103 ? 7.668 -0.708 -11.93 1 93.69 103 GLU A CA 1
ATOM 820 C C . GLU A 1 103 ? 6.363 -1.242 -11.344 1 93.69 103 GLU A C 1
ATOM 822 O O . GLU A 1 103 ? 5.906 -0.771 -10.297 1 93.69 103 GLU A O 1
ATOM 827 N N . ASP A 1 104 ? 5.785 -2.234 -11.992 1 95.5 104 ASP A N 1
ATOM 828 C CA . ASP A 1 104 ? 4.578 -2.895 -11.5 1 95.5 104 ASP A CA 1
ATOM 829 C C . ASP A 1 104 ? 4.93 -4.059 -10.578 1 95.5 104 ASP A C 1
ATOM 831 O O . ASP A 1 104 ? 4.066 -4.562 -9.852 1 95.5 104 ASP A O 1
ATOM 835 N N . VAL A 1 105 ? 6.152 -4.551 -10.633 1 96.94 105 VAL A N 1
ATOM 836 C CA . VAL A 1 105 ? 6.77 -5.531 -9.75 1 96.94 105 VAL A CA 1
ATOM 837 C C . VAL A 1 105 ? 8.086 -4.98 -9.203 1 96.94 105 VAL A C 1
ATOM 839 O O . VAL A 1 105 ? 8.641 -4.023 -9.75 1 96.94 105 VAL A O 1
ATOM 842 N N . ILE A 1 106 ? 8.5 -5.492 -8.133 1 96.12 106 ILE A N 1
ATOM 843 C CA . ILE A 1 106 ? 9.82 -5.113 -7.637 1 96.12 106 ILE A CA 1
ATOM 844 C C . ILE A 1 106 ? 10.883 -6.023 -8.25 1 96.12 106 ILE A C 1
ATOM 846 O O . ILE A 1 106 ? 10.953 -7.211 -7.938 1 96.12 106 ILE A O 1
ATOM 850 N N . THR A 1 107 ? 11.656 -5.461 -9.078 1 94.94 107 THR A N 1
ATOM 851 C CA . THR A 1 107 ? 12.688 -6.227 -9.766 1 94.94 107 THR A CA 1
ATOM 852 C C . THR A 1 107 ? 13.859 -6.516 -8.836 1 94.94 107 THR A C 1
ATOM 854 O O . THR A 1 107 ? 14.352 -5.613 -8.156 1 94.94 107 THR A O 1
ATOM 857 N N . ILE A 1 108 ? 14.281 -7.719 -8.844 1 95.44 108 ILE A N 1
ATOM 858 C CA . ILE A 1 108 ? 15.414 -8.156 -8.031 1 95.44 108 ILE A CA 1
ATOM 859 C C . ILE A 1 108 ? 16.641 -8.359 -8.914 1 95.44 108 ILE A C 1
ATOM 861 O O . ILE A 1 108 ? 16.562 -8.992 -9.969 1 95.44 108 ILE A O 1
ATOM 865 N N . ASP A 1 109 ? 17.781 -7.926 -8.453 1 91.31 109 ASP A N 1
ATOM 866 C CA . ASP A 1 109 ? 19 -7.965 -9.258 1 91.31 109 ASP A CA 1
ATOM 867 C C . ASP A 1 109 ? 19.859 -9.18 -8.898 1 91.31 109 ASP A C 1
ATOM 869 O O . ASP A 1 109 ? 20.641 -9.656 -9.727 1 91.31 109 ASP A O 1
ATOM 873 N N . GLY A 1 110 ? 19.766 -9.609 -7.703 1 93.25 110 GLY A N 1
ATOM 874 C CA . GLY A 1 110 ? 20.578 -10.719 -7.227 1 93.25 110 GLY A CA 1
ATOM 875 C C . GLY A 1 110 ? 20.359 -11.023 -5.758 1 93.25 110 GLY A C 1
ATOM 876 O O . GLY A 1 110 ? 19.391 -10.57 -5.16 1 93.25 110 GLY A O 1
ATOM 877 N N . ASP A 1 111 ? 21.234 -11.742 -5.238 1 95.62 111 ASP A N 1
ATOM 878 C CA . ASP A 1 111 ? 21.094 -12.25 -3.879 1 95.62 111 ASP A CA 1
ATOM 879 C C . ASP A 1 111 ? 21.078 -11.117 -2.859 1 95.62 111 ASP A C 1
ATOM 881 O O . ASP A 1 111 ? 20.234 -11.086 -1.959 1 95.62 111 ASP A O 1
ATOM 885 N N . GLU A 1 112 ? 22.016 -10.234 -3.031 1 95.38 112 GLU A N 1
ATOM 886 C CA . GLU A 1 112 ? 22.125 -9.141 -2.068 1 95.38 112 GLU A CA 1
ATOM 887 C C . GLU A 1 112 ? 20.875 -8.258 -2.094 1 95.38 112 GLU A C 1
ATOM 889 O O . GLU A 1 112 ? 20.359 -7.871 -1.041 1 95.38 112 GLU A O 1
ATOM 894 N N . ASP A 1 113 ? 20.469 -8 -3.262 1 95.25 113 ASP A N 1
ATOM 895 C CA . ASP A 1 113 ? 19.266 -7.188 -3.418 1 95.25 113 ASP A CA 1
ATOM 896 C C . ASP A 1 113 ? 18.047 -7.895 -2.834 1 95.25 113 ASP A C 1
ATOM 898 O O . ASP A 1 113 ? 17.234 -7.277 -2.146 1 95.25 113 ASP A O 1
ATOM 902 N N . LEU A 1 114 ? 17.922 -9.164 -3.096 1 97.69 114 LEU A N 1
ATOM 903 C CA . LEU A 1 114 ? 16.812 -9.945 -2.566 1 97.69 114 LEU A CA 1
ATOM 904 C C . LEU A 1 114 ? 16.828 -9.953 -1.041 1 97.69 114 LEU A C 1
ATOM 906 O O . LEU A 1 114 ? 15.781 -9.766 -0.404 1 97.69 114 LEU A O 1
ATOM 910 N N . THR A 1 115 ? 17.953 -10.141 -0.491 1 97.44 115 THR A N 1
ATOM 911 C CA . THR A 1 115 ? 18.109 -10.125 0.959 1 97.44 115 THR A CA 1
ATOM 912 C C . THR A 1 115 ? 17.609 -8.805 1.541 1 97.44 115 THR A C 1
ATOM 914 O O . THR A 1 115 ? 16.891 -8.789 2.533 1 97.44 115 THR A O 1
ATOM 917 N N . ARG A 1 116 ? 18 -7.762 0.915 1 95.12 116 ARG A N 1
ATOM 918 C CA . ARG A 1 116 ? 17.594 -6.438 1.382 1 95.12 116 ARG A CA 1
ATOM 919 C C . ARG A 1 116 ? 16.094 -6.254 1.285 1 95.12 116 ARG A C 1
ATOM 921 O O . ARG A 1 116 ? 15.461 -5.73 2.207 1 95.12 116 ARG A O 1
ATOM 928 N N . ARG A 1 117 ? 15.555 -6.695 0.184 1 96 117 ARG A N 1
ATOM 929 C CA . ARG A 1 117 ? 14.125 -6.512 -0.052 1 96 117 ARG A CA 1
ATOM 930 C C . ARG A 1 117 ? 13.297 -7.34 0.926 1 96 117 ARG A C 1
ATOM 932 O O . ARG A 1 117 ? 12.211 -6.918 1.341 1 96 117 ARG A O 1
ATOM 939 N N . LEU A 1 118 ? 13.773 -8.461 1.343 1 97.44 118 LEU A N 1
ATOM 940 C CA . LEU A 1 118 ? 13.031 -9.367 2.221 1 97.44 118 LEU A CA 1
ATOM 941 C C . LEU A 1 118 ? 13.023 -8.844 3.652 1 97.44 118 LEU A C 1
ATOM 943 O O . LEU A 1 118 ? 12.25 -9.32 4.488 1 97.44 118 LEU A O 1
ATOM 947 N N . LYS A 1 119 ? 13.812 -7.855 3.934 1 94.31 119 LYS A N 1
ATOM 948 C CA . LYS A 1 119 ? 13.844 -7.242 5.258 1 94.31 119 LYS A CA 1
ATOM 949 C C . LYS A 1 119 ? 12.789 -6.148 5.387 1 94.31 119 LYS A C 1
ATOM 951 O O . LYS A 1 119 ? 12.57 -5.613 6.477 1 94.31 119 LYS A O 1
ATOM 956 N N . MET A 1 120 ? 12.141 -5.902 4.309 1 92.25 120 MET A N 1
ATOM 957 C CA . MET A 1 120 ? 11.141 -4.836 4.289 1 92.25 120 MET A CA 1
ATOM 958 C C . MET A 1 120 ? 9.781 -5.375 3.863 1 92.25 120 MET A C 1
ATOM 960 O O . MET A 1 120 ? 9.695 -6.434 3.242 1 92.25 120 MET A O 1
ATOM 964 N N . GLN A 1 121 ? 8.812 -4.625 4.238 1 92.94 121 GLN A N 1
ATOM 965 C CA . GLN A 1 121 ? 7.492 -4.957 3.725 1 92.94 121 GLN A CA 1
ATOM 966 C C . GLN A 1 121 ? 7.34 -4.52 2.27 1 92.94 121 GLN A C 1
ATOM 968 O O . GLN A 1 121 ? 7.859 -3.475 1.874 1 92.94 121 GLN A O 1
ATOM 973 N N . PHE A 1 122 ? 6.68 -5.32 1.481 1 93.62 122 PHE A N 1
ATOM 974 C CA . PHE A 1 122 ? 6.367 -4.957 0.105 1 93.62 122 PHE A CA 1
ATOM 975 C C . PHE A 1 122 ? 4.93 -5.32 -0.236 1 93.62 122 PHE A C 1
ATOM 977 O O . PHE A 1 122 ? 4.383 -6.289 0.3 1 93.62 122 PHE A O 1
ATOM 984 N N . SER A 1 123 ? 4.324 -4.512 -1.111 1 91.88 123 SER A N 1
ATOM 985 C CA . SER A 1 123 ? 2.918 -4.688 -1.467 1 91.88 123 SER A CA 1
ATOM 986 C C . SER A 1 123 ? 2.768 -5.129 -2.92 1 91.88 123 SER A C 1
ATOM 988 O O . SER A 1 123 ? 1.665 -5.098 -3.471 1 91.88 123 SER A O 1
ATOM 990 N N . ARG A 1 124 ? 3.861 -5.332 -3.545 1 94.94 124 ARG A N 1
ATOM 991 C CA . ARG A 1 124 ? 3.908 -5.91 -4.883 1 94.94 124 ARG A CA 1
ATOM 992 C C . ARG A 1 124 ? 4.836 -7.117 -4.926 1 94.94 124 ARG A C 1
ATOM 994 O O . ARG A 1 124 ? 5.785 -7.203 -4.141 1 94.94 124 ARG A O 1
ATOM 1001 N N . PRO A 1 125 ? 4.598 -7.98 -5.875 1 98.38 125 PRO A N 1
ATOM 1002 C CA . PRO A 1 125 ? 5.473 -9.156 -5.934 1 98.38 125 PRO A CA 1
ATOM 1003 C C . PRO A 1 125 ? 6.91 -8.797 -6.301 1 98.38 125 PRO A C 1
ATOM 1005 O O . PRO A 1 125 ? 7.152 -7.777 -6.953 1 98.38 125 PRO A O 1
ATOM 1008 N N . LEU A 1 126 ? 7.824 -9.609 -5.82 1 98.5 126 LEU A N 1
ATOM 1009 C CA . LEU A 1 126 ? 9.211 -9.555 -6.262 1 98.5 126 LEU A CA 1
ATOM 1010 C C . LEU A 1 126 ? 9.438 -10.438 -7.48 1 98.5 126 LEU A C 1
ATOM 1012 O O . LEU A 1 126 ? 8.891 -11.547 -7.559 1 98.5 126 LEU A O 1
ATOM 1016 N N . LEU A 1 127 ? 10.242 -9.977 -8.43 1 98.06 127 LEU A N 1
ATOM 1017 C CA . LEU A 1 127 ? 10.484 -10.734 -9.648 1 98.06 127 LEU A CA 1
ATOM 1018 C C . LEU A 1 127 ? 11.961 -10.703 -10.023 1 98.06 127 LEU A C 1
ATOM 1020 O O . LEU A 1 127 ? 12.547 -9.625 -10.18 1 98.06 127 LEU A O 1
ATOM 1024 N N . PHE A 1 128 ? 12.578 -11.789 -10.062 1 97 128 PHE A N 1
ATOM 1025 C CA . PHE A 1 128 ? 13.883 -11.969 -10.688 1 97 128 PHE A CA 1
ATOM 1026 C C . PHE A 1 128 ? 13.75 -12.688 -12.023 1 97 128 PHE A C 1
ATOM 1028 O O . PHE A 1 128 ? 13.25 -13.812 -12.078 1 97 128 PHE A O 1
ATOM 1035 N N . GLN A 1 129 ? 14.148 -12.086 -13.016 1 95.62 129 GLN A N 1
ATOM 1036 C CA . GLN A 1 129 ? 14.148 -12.695 -14.344 1 95.62 129 GLN A CA 1
ATOM 1037 C C . GLN A 1 129 ? 15.547 -13.156 -14.742 1 95.62 129 GLN A C 1
ATOM 1039 O O . GLN A 1 129 ? 16.484 -12.359 -14.781 1 95.62 129 GLN A O 1
ATOM 1044 N N . SER A 1 130 ? 15.578 -14.391 -15.07 1 92.69 130 SER A N 1
ATOM 1045 C CA . SER A 1 130 ? 16.859 -15.008 -15.391 1 92.69 130 SER A CA 1
ATOM 1046 C C . SER A 1 130 ? 17.25 -14.742 -16.844 1 92.69 130 SER A C 1
ATOM 1048 O O . SER A 1 130 ? 16.391 -14.508 -17.688 1 92.69 130 SER A O 1
ATOM 1050 N N . THR A 1 131 ? 18.562 -14.664 -17.047 1 87.38 131 THR A N 1
ATOM 1051 C CA . THR A 1 131 ? 19.156 -14.656 -18.391 1 87.38 131 THR A CA 1
ATOM 1052 C C . THR A 1 131 ? 20.266 -15.703 -18.484 1 87.38 131 THR A C 1
ATOM 1054 O O . THR A 1 131 ? 20.484 -16.469 -17.547 1 87.38 131 THR A O 1
ATOM 1057 N N . THR A 1 132 ? 20.922 -15.695 -19.578 1 83.12 132 THR A N 1
ATOM 1058 C CA . THR A 1 132 ? 22.016 -16.625 -19.781 1 83.12 132 THR A CA 1
ATOM 1059 C C . THR A 1 132 ? 23.172 -16.328 -18.828 1 83.12 132 THR A C 1
ATOM 1061 O O . THR A 1 132 ? 23.953 -17.203 -18.484 1 83.12 132 THR A O 1
ATOM 1064 N N . THR A 1 133 ? 23.234 -15.07 -18.344 1 82.31 133 THR A N 1
ATOM 1065 C CA . THR A 1 133 ? 24.391 -14.664 -17.547 1 82.31 133 THR A CA 1
ATOM 1066 C C . THR A 1 133 ? 23.969 -14.383 -16.094 1 82.31 133 THR A C 1
ATOM 1068 O O . THR A 1 133 ? 24.797 -14.07 -15.25 1 82.31 133 THR A O 1
ATOM 1071 N N . ARG A 1 134 ? 22.688 -14.445 -15.875 1 86.31 134 ARG A N 1
ATOM 1072 C CA . ARG A 1 134 ? 22.203 -14.109 -14.547 1 86.31 134 ARG A CA 1
ATOM 1073 C C . ARG A 1 134 ? 21.312 -15.211 -13.992 1 86.31 134 ARG A C 1
ATOM 1075 O O . ARG A 1 134 ? 20.344 -15.625 -14.641 1 86.31 134 ARG A O 1
ATOM 1082 N N . SER A 1 135 ? 21.672 -15.664 -12.773 1 90.62 135 SER A N 1
ATOM 1083 C CA . SER A 1 135 ? 20.875 -16.672 -12.086 1 90.62 135 SER A CA 1
ATOM 1084 C C . SER A 1 135 ? 20.797 -16.391 -10.586 1 90.62 135 SER A C 1
ATOM 1086 O O . SER A 1 135 ? 21.719 -15.781 -10.023 1 90.62 135 SER A O 1
ATOM 1088 N N . ILE A 1 136 ? 19.75 -16.781 -9.938 1 92.25 136 ILE A N 1
ATOM 1089 C CA . ILE A 1 136 ? 19.562 -16.5 -8.523 1 92.25 136 ILE A CA 1
ATOM 1090 C C . ILE A 1 136 ? 19.516 -17.812 -7.738 1 92.25 136 ILE A C 1
ATOM 1092 O O . ILE A 1 136 ? 19.516 -17.812 -6.504 1 92.25 136 ILE A O 1
ATOM 1096 N N . SER A 1 137 ? 19.453 -18.859 -8.445 1 86.12 137 SER A N 1
ATOM 1097 C CA . SER A 1 137 ? 19.469 -20.188 -7.828 1 86.12 137 SER A CA 1
ATOM 1098 C C . SER A 1 137 ? 20 -21.234 -8.797 1 86.12 137 SER A C 1
ATOM 1100 O O . SER A 1 137 ? 20.094 -20.984 -10 1 86.12 137 SER A O 1
ATOM 1102 N N . HIS A 1 138 ? 20.438 -22.312 -8.188 1 85.62 138 HIS A N 1
ATOM 1103 C CA . HIS A 1 138 ? 20.828 -23.484 -8.945 1 85.62 138 HIS A CA 1
ATOM 1104 C C . HIS A 1 138 ? 20.156 -24.75 -8.398 1 85.62 138 HIS A C 1
ATOM 1106 O O . HIS A 1 138 ? 20.797 -25.531 -7.703 1 85.62 138 HIS A O 1
ATOM 1112 N N . PRO A 1 139 ? 18.938 -24.875 -8.859 1 89.44 139 PRO A N 1
ATOM 1113 C CA . PRO A 1 139 ? 18.172 -26 -8.289 1 89.44 139 PRO A CA 1
ATOM 1114 C C . PRO A 1 139 ? 18.75 -27.359 -8.672 1 89.44 139 PRO A C 1
ATOM 1116 O O . PRO A 1 139 ? 19.234 -27.531 -9.797 1 89.44 139 PRO A O 1
ATOM 1119 N N . LYS A 1 140 ? 18.594 -28.281 -7.805 1 88.31 140 LYS A N 1
ATOM 1120 C CA . LYS A 1 140 ? 19.016 -29.656 -8.031 1 88.31 140 LYS A CA 1
ATOM 1121 C C . LYS A 1 140 ? 17.938 -30.453 -8.766 1 88.31 140 LYS A C 1
ATOM 1123 O O . LYS A 1 140 ? 18.156 -31.594 -9.164 1 88.31 140 LYS A O 1
ATOM 1128 N N . VAL A 1 141 ? 16.828 -29.891 -8.867 1 94 141 VAL A N 1
ATOM 1129 C CA . VAL A 1 141 ? 15.711 -30.531 -9.555 1 94 141 VAL A CA 1
ATOM 1130 C C . VAL A 1 141 ? 15.656 -30.062 -11 1 94 141 VAL A C 1
ATOM 1132 O O . VAL A 1 141 ? 15.867 -28.875 -11.289 1 94 141 VAL A O 1
ATOM 1135 N N . SER A 1 142 ? 15.508 -30.953 -11.891 1 94.81 142 SER A N 1
ATOM 1136 C CA . SER A 1 142 ? 15.297 -30.688 -13.312 1 94.81 142 SER A CA 1
ATOM 1137 C C . SER A 1 142 ? 14.109 -31.484 -13.852 1 94.81 142 SER A C 1
ATOM 1139 O O . SER A 1 142 ? 13.562 -32.344 -13.156 1 94.81 142 SER A O 1
ATOM 1141 N N . TRP A 1 143 ? 13.734 -31.188 -15.039 1 96.19 143 TRP A N 1
ATOM 1142 C CA . TRP A 1 143 ? 12.641 -31.891 -15.703 1 96.19 143 TRP A CA 1
ATOM 1143 C C . TRP A 1 143 ? 12.883 -33.375 -15.734 1 96.19 143 TRP A C 1
ATOM 1145 O O . TRP A 1 143 ? 12.016 -34.188 -15.352 1 96.19 143 TRP A O 1
ATOM 1155 N N . ASP A 1 144 ? 14.102 -33.75 -16.062 1 95.94 144 ASP A N 1
ATOM 1156 C CA . ASP A 1 144 ? 14.453 -35.156 -16.188 1 95.94 144 ASP A CA 1
ATOM 1157 C C . ASP A 1 144 ? 14.5 -35.812 -14.812 1 95.94 144 ASP A C 1
ATOM 1159 O O . ASP A 1 144 ? 13.992 -36.938 -14.648 1 95.94 144 ASP A O 1
ATOM 1163 N N . LYS A 1 145 ? 15.109 -35.156 -13.906 1 96.12 145 LYS A N 1
ATOM 1164 C CA . LYS A 1 145 ? 15.195 -35.719 -12.562 1 96.12 145 LYS A CA 1
ATOM 1165 C C . LYS A 1 145 ? 13.805 -35.875 -11.945 1 96.12 145 LYS A C 1
ATOM 1167 O O . LYS A 1 145 ? 13.555 -36.844 -11.211 1 96.12 145 LYS A O 1
ATOM 1172 N N . PHE A 1 146 ? 12.977 -35 -12.227 1 96.94 146 PHE A N 1
ATOM 1173 C CA . PHE A 1 146 ? 11.609 -35.031 -11.711 1 96.94 146 PHE A CA 1
ATOM 1174 C C . PHE A 1 146 ? 10.875 -36.281 -12.234 1 96.94 146 PHE A C 1
ATOM 1176 O O . PHE A 1 146 ? 10.273 -37 -11.461 1 96.94 146 PHE A O 1
ATOM 1183 N N . TRP A 1 147 ? 10.938 -36.5 -13.523 1 96.62 147 TRP A N 1
ATOM 1184 C CA . TRP A 1 147 ? 10.211 -37.625 -14.102 1 96.62 147 TRP A CA 1
ATOM 1185 C C . TRP A 1 147 ? 10.812 -38.969 -13.664 1 96.62 147 TRP A C 1
ATOM 1187 O O . TRP A 1 147 ? 10.102 -39.969 -13.492 1 96.62 147 TRP A O 1
ATOM 1197 N N . ALA A 1 148 ? 12.164 -38.938 -13.484 1 96.62 148 ALA A N 1
ATOM 1198 C CA . ALA A 1 148 ? 12.789 -40.156 -12.906 1 96.62 148 ALA A CA 1
ATOM 1199 C C . ALA A 1 148 ? 12.234 -40.438 -11.516 1 96.62 148 ALA A C 1
ATOM 1201 O O . ALA A 1 148 ? 11.953 -41.594 -11.18 1 96.62 148 ALA A O 1
ATOM 1202 N N . PHE A 1 149 ? 12.133 -39.375 -10.781 1 95.75 149 PHE A N 1
ATOM 1203 C CA . PHE A 1 149 ? 11.57 -39.469 -9.438 1 95.75 149 PHE A CA 1
ATOM 1204 C C . PHE A 1 149 ? 10.141 -40 -9.484 1 95.75 149 PHE A C 1
ATOM 1206 O O . PHE A 1 149 ? 9.773 -40.875 -8.711 1 95.75 149 PHE A O 1
ATOM 1213 N N . MET A 1 150 ? 9.273 -39.5 -10.391 1 95.69 150 MET A N 1
ATOM 1214 C CA . MET A 1 150 ? 7.887 -39.938 -10.531 1 95.69 150 MET A CA 1
ATOM 1215 C C . MET A 1 150 ? 7.812 -41.406 -10.922 1 95.69 150 MET A C 1
ATOM 1217 O O . MET A 1 150 ? 6.984 -42.156 -10.391 1 95.69 150 MET A O 1
ATOM 1221 N N . ARG A 1 151 ? 8.68 -41.844 -11.719 1 95.75 151 ARG A N 1
ATOM 1222 C CA . ARG A 1 151 ? 8.68 -43.219 -12.195 1 95.75 151 ARG A CA 1
ATOM 1223 C C . ARG A 1 151 ? 9.086 -44.188 -11.086 1 95.75 151 ARG A C 1
ATOM 1225 O O . ARG A 1 151 ? 8.656 -45.344 -11.062 1 95.75 151 ARG A O 1
ATOM 1232 N N . THR A 1 152 ? 9.883 -43.688 -10.18 1 95.88 152 THR A N 1
ATOM 1233 C CA . THR A 1 152 ? 10.305 -44.531 -9.055 1 95.88 152 THR A CA 1
ATOM 1234 C C . THR A 1 152 ? 9.227 -44.562 -7.973 1 95.88 152 THR A C 1
ATOM 1236 O O . THR A 1 152 ? 9.281 -45.406 -7.07 1 95.88 152 THR A O 1
ATOM 1239 N N . ASN A 1 153 ? 8.25 -43.656 -8.039 1 95.12 153 ASN A N 1
ATOM 1240 C CA . ASN A 1 153 ? 7.219 -43.562 -7.016 1 95.12 153 ASN A CA 1
ATOM 1241 C C . ASN A 1 153 ? 5.824 -43.719 -7.605 1 95.12 153 ASN A C 1
ATOM 1243 O O . ASN A 1 153 ? 4.895 -43 -7.234 1 95.12 153 ASN A O 1
ATOM 1247 N N . ARG A 1 154 ? 5.641 -44.625 -8.484 1 94.25 154 ARG A N 1
ATOM 1248 C CA . ARG A 1 154 ? 4.426 -44.844 -9.266 1 94.25 154 ARG A CA 1
ATOM 1249 C C . ARG A 1 154 ? 3.25 -45.219 -8.359 1 94.25 154 ARG A C 1
ATOM 1251 O O . ARG A 1 154 ? 2.092 -45 -8.719 1 94.25 154 ARG A O 1
ATOM 1258 N N . GLN A 1 155 ? 3.529 -45.781 -7.164 1 94.19 155 GLN A N 1
ATOM 1259 C CA . GLN A 1 155 ? 2.479 -46.281 -6.289 1 94.19 155 GLN A CA 1
ATOM 1260 C C . GLN A 1 155 ? 2.021 -45.219 -5.297 1 94.19 155 GLN A C 1
ATOM 1262 O O . GLN A 1 155 ? 1.082 -45.438 -4.531 1 94.19 155 GLN A O 1
ATOM 1267 N N . LYS A 1 156 ? 2.625 -44.094 -5.332 1 93.75 156 LYS A N 1
ATOM 1268 C CA . LYS A 1 156 ? 2.252 -43 -4.43 1 93.75 156 LYS A CA 1
ATOM 1269 C C . LYS A 1 156 ? 1.125 -42.156 -5.023 1 93.75 156 LYS A C 1
ATOM 1271 O O . LYS A 1 156 ? 0.748 -42.344 -6.184 1 93.75 156 LYS A O 1
ATOM 1276 N N . TRP A 1 157 ? 0.608 -41.312 -4.195 1 93.88 157 TRP A N 1
ATOM 1277 C CA . TRP A 1 157 ? -0.529 -40.5 -4.598 1 93.88 157 TRP A CA 1
ATOM 1278 C C . TRP A 1 157 ? -0.142 -39 -4.668 1 93.88 157 TRP A C 1
ATOM 1280 O O . TRP A 1 157 ? 0.75 -38.562 -3.945 1 93.88 157 TRP A O 1
ATOM 1290 N N . VAL A 1 158 ? -0.779 -38.312 -5.527 1 92.44 158 VAL A N 1
ATOM 1291 C CA . VAL A 1 158 ? -0.613 -36.875 -5.637 1 92.44 158 VAL A CA 1
ATOM 1292 C C . VAL A 1 158 ? -1.98 -36.188 -5.746 1 92.44 158 VAL A C 1
ATOM 1294 O O . VAL A 1 158 ? -2.932 -36.781 -6.258 1 92.44 158 VAL A O 1
ATOM 1297 N N . ASP A 1 159 ? -2.049 -35 -5.191 1 89.94 159 ASP A N 1
ATOM 1298 C CA . ASP A 1 159 ? -3.256 -34.188 -5.359 1 89.94 159 ASP A CA 1
ATOM 1299 C C . ASP A 1 159 ? -3.307 -33.562 -6.746 1 89.94 159 ASP A C 1
ATOM 1301 O O . ASP A 1 159 ? -2.33 -32.938 -7.191 1 89.94 159 ASP A O 1
ATOM 1305 N N . VAL A 1 160 ? -4.477 -33.719 -7.41 1 92.12 160 VAL A N 1
ATOM 1306 C CA . VAL A 1 160 ? -4.586 -33.219 -8.766 1 92.12 160 VAL A CA 1
ATOM 1307 C C . VAL A 1 160 ? -5.859 -32.375 -8.898 1 92.12 160 VAL A C 1
ATOM 1309 O O . VAL A 1 160 ? -6.824 -32.594 -8.156 1 92.12 160 VAL A O 1
ATOM 1312 N N . TYR A 1 161 ? -5.797 -31.375 -9.648 1 90.69 161 TYR A N 1
ATOM 1313 C CA . TYR A 1 161 ? -6.953 -30.641 -10.164 1 90.69 161 TYR A CA 1
ATOM 1314 C C . TYR A 1 161 ? -7.211 -31 -11.625 1 90.69 161 TYR A C 1
ATOM 1316 O O . TYR A 1 161 ? -6.457 -30.594 -12.508 1 90.69 161 TYR A O 1
ATOM 1324 N N . ASP A 1 162 ? -8.266 -31.719 -11.875 1 88.56 162 ASP A N 1
ATOM 1325 C CA . ASP A 1 162 ? -8.578 -32.25 -13.195 1 88.56 162 ASP A CA 1
ATOM 1326 C C . ASP A 1 162 ? -9.695 -31.453 -13.859 1 88.56 162 ASP A C 1
ATOM 1328 O O . ASP A 1 162 ? -10.859 -31.547 -13.453 1 88.56 162 ASP A O 1
ATOM 1332 N N . TYR A 1 163 ? -9.477 -30.859 -14.93 1 86.62 163 TYR A N 1
ATOM 1333 C CA . TYR A 1 163 ? -10.375 -29.922 -15.602 1 86.62 163 TYR A CA 1
ATOM 1334 C C . TYR A 1 163 ? -11.453 -30.672 -16.375 1 86.62 163 TYR A C 1
ATOM 1336 O O . TYR A 1 163 ? -12.438 -30.078 -16.812 1 86.62 163 TYR A O 1
ATOM 1344 N N . SER A 1 164 ? -11.281 -31.891 -16.547 1 83.12 164 SER A N 1
ATOM 1345 C CA . SER A 1 164 ? -12.227 -32.688 -17.328 1 83.12 164 SER A CA 1
ATOM 1346 C C . SER A 1 164 ? -13.43 -33.094 -16.469 1 83.12 164 SER A C 1
ATOM 1348 O O . SER A 1 164 ? -14.445 -33.562 -17 1 83.12 164 SER A O 1
ATOM 1350 N N . ILE A 1 165 ? -13.266 -32.875 -15.219 1 85.06 165 ILE A N 1
ATOM 1351 C CA . ILE A 1 165 ? -14.359 -33.219 -14.32 1 85.06 165 ILE A CA 1
ATOM 1352 C C . ILE A 1 165 ? -15.367 -32.062 -14.273 1 85.06 165 ILE A C 1
ATOM 1354 O O . ILE A 1 165 ? -14.992 -30.922 -13.984 1 85.06 165 ILE A O 1
ATOM 1358 N N . ASP A 1 166 ? -16.578 -32.312 -14.445 1 79.38 166 ASP A N 1
ATOM 1359 C CA . ASP A 1 166 ? -17.609 -31.297 -14.586 1 79.38 166 ASP A CA 1
ATOM 1360 C C . ASP A 1 166 ? -17.922 -30.641 -13.25 1 79.38 166 ASP A C 1
ATOM 1362 O O . ASP A 1 166 ? -18.031 -29.406 -13.164 1 79.38 166 ASP A O 1
ATOM 1366 N N . GLU A 1 167 ? -18.094 -31.5 -12.273 1 79.12 167 GLU A N 1
ATOM 1367 C CA . GLU A 1 167 ? -18.422 -30.969 -10.953 1 79.12 167 GLU A CA 1
ATOM 1368 C C . GLU A 1 167 ? -17.203 -30.312 -10.305 1 79.12 167 GLU A C 1
ATOM 1370 O O . GLU A 1 167 ? -16.266 -31 -9.906 1 79.12 167 GLU A O 1
ATOM 1375 N N . GLU A 1 168 ? -17.281 -29.062 -10.078 1 77.69 168 GLU A N 1
ATOM 1376 C CA . GLU A 1 168 ? -16.156 -28.281 -9.602 1 77.69 168 GLU A CA 1
ATOM 1377 C C . GLU A 1 168 ? -15.602 -28.844 -8.289 1 77.69 168 GLU A C 1
ATOM 1379 O O . GLU A 1 168 ? -14.391 -28.922 -8.102 1 77.69 168 GLU A O 1
ATOM 1384 N N . VAL A 1 169 ? -16.453 -29.25 -7.434 1 77.69 169 VAL A N 1
ATOM 1385 C CA . VAL A 1 169 ? -16.062 -29.688 -6.094 1 77.69 169 VAL A CA 1
ATOM 1386 C C . VAL A 1 169 ? -15.273 -30.984 -6.184 1 77.69 169 VAL A C 1
ATOM 1388 O O . VAL A 1 169 ? -14.5 -31.312 -5.281 1 77.69 169 VAL A O 1
ATOM 1391 N N . LYS A 1 170 ? -15.375 -31.688 -7.312 1 81.56 170 LYS A N 1
ATOM 1392 C CA . LYS A 1 170 ? -14.734 -33 -7.465 1 81.56 170 LYS A CA 1
ATOM 1393 C C . LYS A 1 170 ? -13.461 -32.906 -8.297 1 81.56 170 LYS A C 1
ATOM 1395 O O . LYS A 1 170 ? -12.773 -33.906 -8.508 1 81.56 170 LYS A O 1
ATOM 1400 N N . ARG A 1 171 ? -13.164 -31.719 -8.695 1 85.62 171 ARG A N 1
ATOM 1401 C CA . ARG A 1 171 ? -12.016 -31.547 -9.57 1 85.62 171 ARG A CA 1
ATOM 1402 C C . ARG A 1 171 ? -10.711 -31.766 -8.812 1 85.62 171 ARG A C 1
ATOM 1404 O O . ARG A 1 171 ? -9.672 -32.031 -9.422 1 85.62 171 ARG A O 1
ATOM 1411 N N . THR A 1 172 ? -10.82 -31.547 -7.539 1 85 172 THR A N 1
ATOM 1412 C CA . THR A 1 172 ? -9.648 -31.828 -6.715 1 85 172 THR A CA 1
ATOM 1413 C C . THR A 1 172 ? -9.719 -33.219 -6.121 1 85 172 THR A C 1
ATOM 1415 O O . THR A 1 172 ? -10.672 -33.562 -5.41 1 85 172 THR A O 1
ATOM 1418 N N . GLU A 1 173 ? -8.758 -34.094 -6.449 1 87.31 173 GLU A N 1
ATOM 1419 C CA . GLU A 1 173 ? -8.75 -35.469 -5.957 1 87.31 173 GLU A CA 1
ATOM 1420 C C . GLU A 1 173 ? -7.324 -36 -5.855 1 87.31 173 GLU A C 1
ATOM 1422 O O . GLU A 1 173 ? -6.387 -35.406 -6.395 1 87.31 173 GLU A O 1
ATOM 1427 N N . LYS A 1 174 ? -7.223 -37.094 -5.223 1 91.25 174 LYS A N 1
ATOM 1428 C CA . LYS A 1 174 ? -5.961 -37.812 -5.191 1 91.25 174 LYS A CA 1
ATOM 1429 C C . LYS A 1 174 ? -5.867 -38.781 -6.355 1 91.25 174 LYS A C 1
ATOM 1431 O O . LYS A 1 174 ? -6.836 -39.5 -6.664 1 91.25 174 LYS A O 1
ATOM 1436 N N . ARG A 1 175 ? -4.734 -38.781 -6.949 1 93.69 175 ARG A N 1
ATOM 1437 C CA . ARG A 1 175 ? -4.508 -39.656 -8.086 1 93.69 175 ARG A CA 1
ATOM 1438 C C . ARG A 1 175 ? -3.17 -40.375 -7.961 1 93.69 175 ARG A C 1
ATOM 1440 O O . ARG A 1 175 ? -2.189 -39.812 -7.492 1 93.69 175 ARG A O 1
ATOM 1447 N N . LEU A 1 176 ? -3.188 -41.625 -8.406 1 95.06 176 LEU A N 1
ATOM 1448 C CA . LEU A 1 176 ? -1.942 -42.375 -8.414 1 95.06 176 LEU A CA 1
ATOM 1449 C C . LEU A 1 176 ? -0.937 -41.75 -9.383 1 95.06 176 LEU A C 1
ATOM 1451 O O . LEU A 1 176 ? -1.297 -41.375 -10.492 1 95.06 176 LEU A O 1
ATOM 1455 N N . VAL A 1 177 ? 0.29 -41.75 -8.961 1 96.12 177 VAL A N 1
ATOM 1456 C CA . VAL A 1 177 ? 1.362 -41.219 -9.797 1 96.12 177 VAL A CA 1
ATOM 1457 C C . VAL A 1 177 ? 1.395 -41.969 -11.125 1 96.12 177 VAL A C 1
ATOM 1459 O O . VAL A 1 177 ? 1.622 -41.344 -12.18 1 96.12 177 VAL A O 1
ATOM 1462 N N . GLU A 1 178 ? 1.141 -43.219 -11.117 1 96.75 178 GLU A N 1
ATOM 1463 C CA . GLU A 1 178 ? 1.092 -44.031 -12.336 1 96.75 178 GLU A CA 1
ATOM 1464 C C . GLU A 1 178 ? 0.102 -43.438 -13.344 1 96.75 178 GLU A C 1
ATOM 1466 O O . GLU A 1 178 ? 0.38 -43.406 -14.539 1 96.75 178 GLU A O 1
ATOM 1471 N N . ASN A 1 179 ? -1.018 -43.062 -12.836 1 95.5 179 ASN A N 1
ATOM 1472 C CA . ASN A 1 179 ? -2.049 -42.5 -13.703 1 95.5 179 ASN A CA 1
ATOM 1473 C C . ASN A 1 179 ? -1.646 -41.125 -14.242 1 95.5 179 ASN A C 1
ATOM 1475 O O . ASN A 1 179 ? -2.025 -40.75 -15.352 1 95.5 179 ASN A O 1
ATOM 1479 N N . VAL A 1 180 ? -0.918 -40.406 -13.422 1 96 180 VAL A N 1
ATOM 1480 C CA . VAL A 1 180 ? -0.402 -39.125 -13.867 1 96 180 VAL A CA 1
ATOM 1481 C C . VAL A 1 180 ? 0.588 -39.312 -15.008 1 96 180 VAL A C 1
ATOM 1483 O O . VAL A 1 180 ? 0.54 -38.625 -16.016 1 96 180 VAL A O 1
ATOM 1486 N N . ILE A 1 181 ? 1.498 -40.312 -14.891 1 96.06 181 ILE A N 1
ATOM 1487 C CA . ILE A 1 181 ? 2.488 -40.625 -15.914 1 96.06 181 ILE A CA 1
ATOM 1488 C C . ILE A 1 181 ? 1.781 -41 -17.219 1 96.06 181 ILE A C 1
ATOM 1490 O O . ILE A 1 181 ? 2.125 -40.5 -18.281 1 96.06 181 ILE A O 1
ATOM 1494 N N . LYS A 1 182 ? 0.768 -41.812 -17.062 1 95.31 182 LYS A N 1
ATOM 1495 C CA . LYS A 1 182 ? 0.013 -42.25 -18.234 1 95.31 182 LYS A CA 1
ATOM 1496 C C . LYS A 1 182 ? -0.673 -41.094 -18.922 1 95.31 182 LYS A C 1
ATOM 1498 O O . LYS A 1 182 ? -0.741 -41.031 -20.141 1 95.31 182 LYS A O 1
ATOM 1503 N N . HIS A 1 183 ? -1.203 -40.25 -18.094 1 94.62 183 HIS A N 1
ATOM 1504 C CA . HIS A 1 183 ? -1.861 -39.062 -18.641 1 94.62 183 HIS A CA 1
ATOM 1505 C C . HIS A 1 183 ? -0.895 -38.25 -19.469 1 94.62 183 HIS A C 1
ATOM 1507 O O . HIS A 1 183 ? -1.258 -37.75 -20.547 1 94.62 183 HIS A O 1
ATOM 1513 N N . TRP A 1 184 ? 0.301 -38.062 -19 1 93.56 184 TRP A N 1
ATOM 1514 C CA . TRP A 1 184 ? 1.3 -37.219 -19.641 1 93.56 184 TRP A CA 1
ATOM 1515 C C . TRP A 1 184 ? 1.781 -37.812 -20.953 1 93.56 184 TRP A C 1
ATOM 1517 O O . TRP A 1 184 ? 2.287 -37.125 -21.828 1 93.56 184 TRP A O 1
ATOM 1527 N N . GLU A 1 185 ? 1.71 -39.062 -21.094 1 91.38 185 GLU A N 1
ATOM 1528 C CA . GLU A 1 185 ? 2.201 -39.781 -22.25 1 91.38 185 GLU A CA 1
ATOM 1529 C C . GLU A 1 185 ? 1.188 -39.75 -23.391 1 91.38 185 GLU A C 1
ATOM 1531 O O . GLU A 1 185 ? 1.516 -40.094 -24.531 1 91.38 185 GLU A O 1
ATOM 1536 N N . LYS A 1 186 ? 0.028 -39.281 -23 1 90.12 186 LYS A N 1
ATOM 1537 C CA . LYS A 1 186 ? -0.995 -39.188 -24.047 1 90.12 186 LYS A CA 1
ATOM 1538 C C . LYS A 1 186 ? -0.667 -38.062 -25.031 1 90.12 186 LYS A C 1
ATOM 1540 O O . LYS A 1 186 ? -0.119 -37.031 -24.656 1 90.12 186 LYS A O 1
ATOM 1545 N N . ASP A 1 187 ? -1.018 -38.312 -26.297 1 84.62 187 ASP A N 1
ATOM 1546 C CA . ASP A 1 187 ? -0.819 -37.281 -27.312 1 84.62 187 ASP A CA 1
ATOM 1547 C C . ASP A 1 187 ? -1.773 -36.125 -27.109 1 84.62 187 ASP A C 1
ATOM 1549 O O . ASP A 1 187 ? -1.359 -34.969 -27.188 1 84.62 187 ASP A O 1
ATOM 1553 N N . SER A 1 188 ? -3.055 -36.5 -26.938 1 84.69 188 SER A N 1
ATOM 1554 C CA . SER A 1 188 ? -4.074 -35.5 -26.625 1 84.69 188 SER A CA 1
ATOM 1555 C C . SER A 1 188 ? -4.516 -35.625 -25.172 1 84.69 188 SER A C 1
ATOM 1557 O O . SER A 1 188 ? -5.023 -36.656 -24.75 1 84.69 188 SER A O 1
ATOM 1559 N N . ARG A 1 189 ? -4.117 -34.656 -24.453 1 88.38 189 ARG A N 1
ATOM 1560 C CA . ARG A 1 189 ? -4.453 -34.75 -23.047 1 88.38 189 ARG A CA 1
ATOM 1561 C C . ARG A 1 189 ? -5.199 -33.5 -22.578 1 88.38 189 ARG A C 1
ATOM 1563 O O . ARG A 1 189 ? -4.984 -32.406 -23.125 1 88.38 189 ARG A O 1
ATOM 1570 N N . THR A 1 190 ? -6.094 -33.75 -21.641 1 90.06 190 THR A N 1
ATOM 1571 C CA . THR A 1 190 ? -6.785 -32.656 -20.984 1 90.06 190 THR A CA 1
ATOM 1572 C C . THR A 1 190 ? -5.875 -31.984 -19.953 1 90.06 190 THR A C 1
ATOM 1574 O O . THR A 1 190 ? -4.879 -32.562 -19.516 1 90.06 190 THR A O 1
ATOM 1577 N N . ALA A 1 191 ? -6.262 -30.828 -19.641 1 93.38 191 ALA A N 1
ATOM 1578 C CA . ALA A 1 191 ? -5.473 -30.078 -18.672 1 93.38 191 ALA A CA 1
ATOM 1579 C C . ALA A 1 191 ? -5.496 -30.766 -17.297 1 93.38 191 ALA A C 1
ATOM 1581 O O . ALA A 1 191 ? -6.555 -31.188 -16.828 1 93.38 191 ALA A O 1
ATOM 1582 N N . LEU A 1 192 ? -4.352 -30.953 -16.766 1 94.25 192 LEU A N 1
ATOM 1583 C CA . LEU A 1 192 ? -4.168 -31.562 -15.461 1 94.25 192 LEU A CA 1
ATOM 1584 C C . LEU A 1 192 ? -3.129 -30.812 -14.648 1 94.25 192 LEU A C 1
ATOM 1586 O O . LEU A 1 192 ? -2.018 -30.562 -15.117 1 94.25 192 LEU A O 1
ATOM 1590 N N . ASN A 1 193 ? -3.512 -30.391 -13.453 1 94.44 193 ASN A N 1
ATOM 1591 C CA . ASN A 1 193 ? -2.631 -29.672 -12.539 1 94.44 193 ASN A CA 1
ATOM 1592 C C . ASN A 1 193 ? -2.318 -30.516 -11.297 1 94.44 193 ASN A C 1
ATOM 1594 O O . ASN A 1 193 ? -3.211 -30.812 -10.508 1 94.44 193 ASN A O 1
ATOM 1598 N N . CYS A 1 194 ? -1.094 -30.953 -11.172 1 93.5 194 CYS A N 1
ATOM 1599 C CA . CYS A 1 194 ? -0.652 -31.672 -9.977 1 93.5 194 CYS A CA 1
ATOM 1600 C C . CYS A 1 194 ? -0.107 -30.703 -8.93 1 93.5 194 CYS A C 1
ATOM 1602 O O . CYS A 1 194 ? 0.885 -30.016 -9.172 1 93.5 194 CYS A O 1
ATOM 1604 N N . LEU A 1 195 ? -0.705 -30.719 -7.828 1 87.88 195 LEU A N 1
ATOM 1605 C CA . LEU A 1 195 ? -0.42 -29.719 -6.805 1 87.88 195 LEU A CA 1
ATOM 1606 C C . LEU A 1 195 ? 0.302 -30.359 -5.617 1 87.88 195 LEU A C 1
ATOM 1608 O O . LEU A 1 195 ? 0.165 -31.547 -5.367 1 87.88 195 LEU A O 1
ATOM 1612 N N . ASP A 1 196 ? 1.091 -29.625 -5.039 1 84.75 196 ASP A N 1
ATOM 1613 C CA . ASP A 1 196 ? 1.658 -29.859 -3.715 1 84.75 196 ASP A CA 1
ATOM 1614 C C . ASP A 1 196 ? 2.461 -31.156 -3.682 1 84.75 196 ASP A C 1
ATOM 1616 O O . ASP A 1 196 ? 2.336 -31.953 -2.742 1 84.75 196 ASP A O 1
ATOM 1620 N N . ILE A 1 197 ? 3.113 -31.406 -4.738 1 90.75 197 ILE A N 1
ATOM 1621 C CA . ILE A 1 197 ? 4.055 -32.531 -4.688 1 90.75 197 ILE A CA 1
ATOM 1622 C C . ILE A 1 197 ? 5.234 -32.156 -3.791 1 90.75 197 ILE A C 1
ATOM 1624 O O . ILE A 1 197 ? 5.98 -31.234 -4.086 1 90.75 197 ILE A O 1
ATOM 1628 N N . GLU A 1 198 ? 5.402 -32.906 -2.783 1 89.81 198 GLU A N 1
ATOM 1629 C CA . GLU A 1 198 ? 6.512 -32.625 -1.885 1 89.81 198 GLU A CA 1
ATOM 1630 C C . GLU A 1 198 ? 7.855 -32.781 -2.586 1 89.81 198 GLU A C 1
ATOM 1632 O O . GLU A 1 198 ? 8.117 -33.844 -3.178 1 89.81 198 GLU A O 1
ATOM 1637 N N . ASN A 1 199 ? 8.688 -31.844 -2.502 1 92.19 199 ASN A N 1
ATOM 1638 C CA . ASN A 1 199 ? 10 -31.938 -3.121 1 92.19 199 ASN A CA 1
ATOM 1639 C C . ASN A 1 199 ? 10.961 -32.781 -2.273 1 92.19 199 ASN A C 1
ATOM 1641 O O . ASN A 1 199 ? 11.477 -32.281 -1.264 1 92.19 199 ASN A O 1
ATOM 1645 N N . ARG A 1 200 ? 11.258 -33.875 -2.658 1 87.5 200 ARG A N 1
ATOM 1646 C CA . ARG A 1 200 ? 12.195 -34.781 -1.989 1 87.5 200 ARG A CA 1
ATOM 1647 C C . ARG A 1 200 ? 13.398 -35.062 -2.875 1 87.5 200 ARG A C 1
ATOM 1649 O O . ARG A 1 200 ? 14.141 -36.031 -2.633 1 87.5 200 ARG A O 1
ATOM 1656 N N . ILE A 1 201 ? 13.531 -34.406 -3.9 1 89.5 201 ILE A N 1
ATOM 1657 C CA . ILE A 1 201 ? 14.578 -34.656 -4.887 1 89.5 201 ILE A CA 1
ATOM 1658 C C . ILE A 1 201 ? 15.844 -33.906 -4.492 1 89.5 201 ILE A C 1
ATOM 1660 O O . ILE A 1 201 ? 16.938 -34.469 -4.535 1 89.5 201 ILE A O 1
ATOM 1664 N N . GLY A 1 202 ? 15.633 -32.594 -4.184 1 88.25 202 GLY A N 1
ATOM 1665 C CA . GLY A 1 202 ? 16.75 -31.75 -3.801 1 88.25 202 GLY A CA 1
ATOM 1666 C C . GLY A 1 202 ? 16.328 -30.312 -3.508 1 88.25 202 GLY A C 1
ATOM 1667 O O . GLY A 1 202 ? 15.359 -29.812 -4.078 1 88.25 202 GLY A O 1
ATOM 1668 N N . GLU A 1 203 ? 17.156 -29.688 -2.775 1 87.94 203 GLU A N 1
ATOM 1669 C CA . GLU A 1 203 ? 16.844 -28.328 -2.342 1 87.94 203 GLU A CA 1
ATOM 1670 C C . GLU A 1 203 ? 16.891 -27.359 -3.51 1 87.94 203 GLU A C 1
ATOM 1672 O O . GLU A 1 203 ? 17.812 -27.406 -4.332 1 87.94 203 GLU A O 1
ATOM 1677 N N . CYS A 1 204 ? 15.93 -26.5 -3.609 1 93.31 204 CYS A N 1
ATOM 1678 C CA . CYS A 1 204 ? 15.844 -25.547 -4.711 1 93.31 204 CYS A CA 1
ATOM 1679 C C . CYS A 1 204 ? 15.703 -24.125 -4.188 1 93.31 204 CYS A C 1
ATOM 1681 O O . CYS A 1 204 ? 15.891 -23.172 -4.938 1 93.31 204 CYS A O 1
ATOM 1683 N N . CYS A 1 205 ? 15.445 -23.891 -2.91 1 93.19 205 CYS A N 1
ATOM 1684 C CA . CYS A 1 205 ? 15.125 -22.578 -2.344 1 93.19 205 CYS A CA 1
ATOM 1685 C C . CYS A 1 205 ? 16.328 -21.656 -2.387 1 93.19 205 CYS A C 1
ATOM 1687 O O . CYS A 1 205 ? 17.406 -22.016 -1.9 1 93.19 205 CYS A O 1
ATOM 1689 N N . PRO A 1 206 ? 16.188 -20.484 -2.953 1 95.12 206 PRO A N 1
ATOM 1690 C CA . PRO A 1 206 ? 17.297 -19.531 -2.92 1 95.12 206 PRO A CA 1
ATOM 1691 C C . PRO A 1 206 ? 17.75 -19.203 -1.499 1 95.12 206 PRO A C 1
ATOM 1693 O O . PRO A 1 206 ? 16.922 -19.094 -0.591 1 95.12 206 PRO A O 1
ATOM 1696 N N . THR A 1 207 ? 18.953 -18.953 -1.337 1 94.25 207 THR A N 1
ATOM 1697 C CA . THR A 1 207 ? 19.578 -18.766 -0.037 1 94.25 207 THR A CA 1
ATOM 1698 C C . THR A 1 207 ? 18.984 -17.578 0.689 1 94.25 207 THR A C 1
ATOM 1700 O O . THR A 1 207 ? 18.688 -17.641 1.884 1 94.25 207 THR A O 1
ATOM 1703 N N . PRO A 1 208 ? 18.797 -16.422 -0.009 1 96.75 208 PRO A N 1
ATOM 1704 C CA . PRO A 1 208 ? 18.234 -15.273 0.703 1 96.75 208 PRO A CA 1
ATOM 1705 C C . PRO A 1 208 ? 16.875 -15.57 1.329 1 96.75 208 PRO A C 1
ATOM 1707 O O . PRO A 1 208 ? 16.547 -15.039 2.391 1 96.75 208 PRO A O 1
ATOM 1710 N N . ILE A 1 209 ? 16.094 -16.406 0.678 1 97.19 209 ILE A N 1
ATOM 1711 C CA . ILE A 1 209 ? 14.781 -16.766 1.208 1 97.19 209 ILE A CA 1
ATOM 1712 C C . ILE A 1 209 ? 14.953 -17.625 2.463 1 97.19 209 ILE A C 1
ATOM 1714 O O . ILE A 1 209 ? 14.305 -17.375 3.482 1 97.19 209 ILE A O 1
ATOM 1718 N N . MET A 1 210 ? 15.812 -18.594 2.377 1 93.56 210 MET A N 1
ATOM 1719 C CA . MET A 1 210 ? 16.078 -19.469 3.512 1 93.56 210 MET A CA 1
ATOM 1720 C C . MET A 1 210 ? 16.547 -18.672 4.723 1 93.56 210 MET A C 1
ATOM 1722 O O . MET A 1 210 ? 16.078 -18.891 5.84 1 93.56 210 MET A O 1
ATOM 1726 N N . GLU A 1 211 ? 17.391 -17.75 4.449 1 94.06 211 GLU A N 1
ATOM 1727 C CA . GLU A 1 211 ? 18 -16.969 5.527 1 94.06 211 GLU A CA 1
ATOM 1728 C C . GLU A 1 211 ? 17 -15.984 6.125 1 94.06 211 GLU A C 1
ATOM 1730 O O . GLU A 1 211 ? 17.141 -15.562 7.273 1 94.06 211 GLU A O 1
ATOM 1735 N N . SER A 1 212 ? 16.031 -15.602 5.363 1 96.06 212 SER A N 1
ATOM 1736 C CA . SER A 1 212 ? 15.055 -14.625 5.824 1 96.06 212 SER A CA 1
ATOM 1737 C C . SER A 1 212 ? 13.859 -15.305 6.488 1 96.06 212 SER A C 1
ATOM 1739 O O . SER A 1 212 ? 13.047 -14.648 7.137 1 96.06 212 SER A O 1
ATOM 1741 N N . ASP A 1 213 ? 13.758 -16.578 6.332 1 96 213 ASP A N 1
ATOM 1742 C CA . ASP A 1 213 ? 12.633 -17.344 6.867 1 96 213 ASP A CA 1
ATOM 1743 C C . ASP A 1 213 ? 12.711 -17.438 8.391 1 96 213 ASP A C 1
ATOM 1745 O O . ASP A 1 213 ? 13.688 -17.969 8.93 1 96 213 ASP A O 1
ATOM 1749 N N . LEU A 1 214 ? 11.711 -17 9.062 1 95.38 214 LEU A N 1
ATOM 1750 C CA . LEU A 1 214 ? 11.695 -16.984 10.523 1 95.38 214 LEU A CA 1
ATOM 1751 C C . LEU A 1 214 ? 11.805 -18.406 11.086 1 95.38 214 LEU A C 1
ATOM 1753 O O . LEU A 1 214 ? 12.398 -18.609 12.148 1 95.38 214 LEU A O 1
ATOM 1757 N N . ILE A 1 215 ? 11.25 -19.391 10.406 1 90.5 215 ILE A N 1
ATOM 1758 C CA . ILE A 1 215 ? 11.328 -20.766 10.867 1 90.5 215 ILE A CA 1
ATOM 1759 C C . ILE A 1 215 ? 12.789 -21.219 10.938 1 90.5 215 ILE A C 1
ATOM 1761 O O . ILE A 1 215 ? 13.211 -21.812 11.922 1 90.5 215 ILE A O 1
ATOM 1765 N N . GLN A 1 216 ? 13.461 -20.891 9.922 1 89.44 216 GLN A N 1
ATOM 1766 C CA . GLN A 1 216 ? 14.867 -21.25 9.875 1 89.44 216 GLN A CA 1
ATOM 1767 C C . GLN A 1 216 ? 15.672 -20.469 10.906 1 89.44 216 GLN A C 1
ATOM 1769 O O . GLN A 1 216 ? 16.562 -21.016 11.57 1 89.44 216 GLN A O 1
ATOM 1774 N N . ARG A 1 217 ? 15.453 -19.234 11.008 1 91.12 217 ARG A N 1
ATOM 1775 C CA . ARG A 1 217 ? 16.172 -18.375 11.938 1 91.12 217 ARG A CA 1
ATOM 1776 C C . ARG A 1 217 ? 15.992 -18.859 13.375 1 91.12 217 ARG A C 1
ATOM 1778 O O . ARG A 1 217 ? 16.938 -18.859 14.164 1 91.12 217 ARG A O 1
ATOM 1785 N N . ILE A 1 218 ? 14.844 -19.281 13.711 1 90 218 ILE A N 1
ATOM 1786 C CA . ILE A 1 218 ? 14.523 -19.766 15.055 1 90 218 ILE A CA 1
ATOM 1787 C C . ILE A 1 218 ? 15.195 -21.109 15.297 1 90 218 ILE A C 1
ATOM 1789 O O . ILE A 1 218 ? 15.711 -21.375 16.391 1 90 218 ILE A O 1
ATOM 1793 N N . ALA A 1 219 ? 15.141 -21.953 14.266 1 83.25 219 ALA A N 1
ATOM 1794 C CA . ALA A 1 219 ? 15.789 -23.266 14.383 1 83.25 219 ALA A CA 1
ATOM 1795 C C . ALA A 1 219 ? 17.281 -23.109 14.648 1 83.25 219 ALA A C 1
ATOM 1797 O O . ALA A 1 219 ? 17.859 -23.828 15.469 1 83.25 219 ALA A O 1
ATOM 1798 N N . ILE A 1 220 ? 17.891 -22.203 14.031 1 80.12 220 ILE A N 1
ATOM 1799 C CA . ILE A 1 220 ? 19.328 -21.953 14.188 1 80.12 220 ILE A CA 1
ATOM 1800 C C . ILE A 1 220 ? 19.609 -21.391 15.578 1 80.12 220 ILE A C 1
ATOM 1802 O O . ILE A 1 220 ? 20.578 -21.797 16.234 1 80.12 220 ILE A O 1
ATOM 1806 N N . ASP A 1 221 ? 18.812 -20.453 15.969 1 76.44 221 ASP A N 1
ATOM 1807 C CA . ASP A 1 221 ? 18.984 -19.828 17.281 1 76.44 221 ASP A CA 1
ATOM 1808 C C . ASP A 1 221 ? 18.828 -20.844 18.406 1 76.44 221 ASP A C 1
ATOM 1810 O O . ASP A 1 221 ? 19.547 -20.781 19.406 1 76.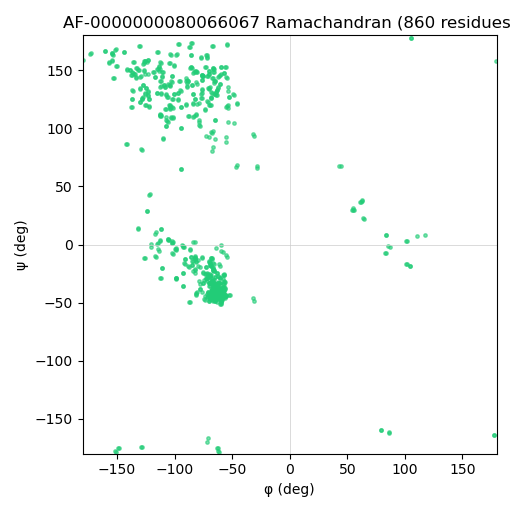44 221 ASP A O 1
ATOM 1814 N N . SER A 1 222 ? 17.938 -21.734 18.25 1 67.44 222 SER A N 1
ATOM 1815 C CA . SER A 1 222 ? 17.688 -22.766 19.25 1 67.44 222 SER A CA 1
ATOM 1816 C C . SER A 1 222 ? 18.844 -23.75 19.312 1 67.44 222 SER A C 1
ATOM 1818 O O . SER A 1 222 ? 19.094 -24.359 20.359 1 67.44 222 SER A O 1
ATOM 1820 N N . GLN A 1 223 ? 19.422 -24.016 18.109 1 57.5 223 GLN A N 1
ATOM 1821 C CA . GLN A 1 223 ? 20.594 -24.891 18.094 1 57.5 223 GLN A CA 1
ATOM 1822 C C . GLN A 1 223 ? 21.781 -24.234 18.797 1 57.5 223 GLN A C 1
ATOM 1824 O O . GLN A 1 223 ? 22.609 -24.922 19.391 1 57.5 223 GLN A O 1
ATOM 1829 N N . THR A 1 224 ? 21.984 -22.922 18.344 1 46.53 224 THR A N 1
ATOM 1830 C CA . THR A 1 224 ? 23.109 -22.266 18.984 1 46.53 224 THR A CA 1
ATOM 1831 C C . THR A 1 224 ? 22.953 -22.234 20.5 1 46.53 224 THR A C 1
ATOM 1833 O O . THR A 1 224 ? 23.906 -21.922 21.219 1 46.53 224 THR A O 1
ATOM 1836 N N . THR A 1 225 ? 21.75 -22.281 20.953 1 39.09 225 THR A N 1
ATOM 1837 C CA . THR A 1 225 ? 21.656 -22.547 22.391 1 39.09 225 THR A CA 1
ATOM 1838 C C . THR A 1 225 ? 22.031 -23.984 22.688 1 39.09 225 THR A C 1
ATOM 1840 O O . THR A 1 225 ? 21.953 -24.859 21.812 1 39.09 225 THR A O 1
ATOM 1843 N N . ILE A 1 226 ? 21.953 -24.812 23.797 1 34.47 226 ILE A N 1
ATOM 1844 C CA . ILE A 1 226 ? 22.578 -26.062 24.188 1 34.47 226 ILE A CA 1
ATOM 1845 C C . ILE A 1 226 ? 22.359 -27.109 23.109 1 34.47 226 ILE A C 1
ATOM 1847 O O . ILE A 1 226 ? 21.391 -27.031 22.344 1 34.47 226 ILE A O 1
ATOM 1851 N N . GLY A 1 227 ? 23.188 -28.562 23.266 1 33.47 227 GLY A N 1
ATOM 1852 C CA . GLY A 1 227 ? 23.766 -29.828 22.875 1 33.47 227 GLY A CA 1
ATOM 1853 C C . GLY A 1 227 ? 22.75 -30.828 22.344 1 33.47 227 GLY A C 1
ATOM 1854 O O . GLY A 1 227 ? 22.984 -32.031 22.375 1 33.47 227 GLY A O 1
ATOM 1855 N N . LYS A 1 228 ? 21.453 -30.484 22.281 1 34.34 228 LYS A N 1
ATOM 1856 C CA . LYS A 1 228 ? 20.75 -31.75 22.109 1 34.34 228 LYS A CA 1
ATOM 1857 C C . LYS A 1 228 ? 21 -32.344 20.719 1 34.34 228 LYS A C 1
ATOM 1859 O O . LYS A 1 228 ? 20.75 -31.656 19.719 1 34.34 228 LYS A O 1
ATOM 1864 N N . THR A 1 229 ? 21.938 -33.188 20.453 1 34.25 229 THR A N 1
ATOM 1865 C CA . THR A 1 229 ? 22.438 -34 19.359 1 34.25 229 THR A CA 1
ATOM 1866 C C . THR A 1 229 ? 21.281 -34.438 18.453 1 34.25 229 THR A C 1
ATOM 1868 O O . THR A 1 229 ? 21.5 -34.75 17.281 1 34.25 229 THR A O 1
ATOM 1871 N N . ASP A 1 230 ? 20.203 -34.906 19 1 33.25 230 ASP A N 1
ATOM 1872 C CA . ASP A 1 230 ? 19.312 -35.812 18.266 1 33.25 230 ASP A CA 1
ATOM 1873 C C . ASP A 1 230 ? 18.344 -35 17.391 1 33.25 230 ASP A C 1
ATOM 1875 O O . ASP A 1 230 ? 17.281 -35.5 17 1 33.25 230 ASP A O 1
ATOM 1879 N N . SER A 1 231 ? 18.484 -33.688 17.406 1 37.56 231 SER A N 1
ATOM 1880 C CA . SER A 1 231 ? 17.375 -33.094 16.688 1 37.56 231 SER A CA 1
ATOM 1881 C C . SER A 1 231 ? 17.422 -33.438 15.203 1 37.56 231 SER A C 1
ATOM 1883 O O . SER A 1 231 ? 18.453 -33.219 14.547 1 37.56 231 SER A O 1
ATOM 1885 N N . THR A 1 232 ? 16.953 -34.531 14.766 1 37.66 232 THR A N 1
ATOM 1886 C CA . THR A 1 232 ? 16.609 -34.75 13.367 1 37.66 232 THR A CA 1
ATOM 1887 C C . THR A 1 232 ? 16.203 -33.438 12.68 1 37.66 232 THR A C 1
ATOM 1889 O O . THR A 1 232 ? 15.141 -32.906 12.961 1 37.66 232 THR A O 1
ATOM 1892 N N . TRP A 1 233 ? 17.047 -32.562 12.5 1 38.5 233 TRP A N 1
ATOM 1893 C CA . TRP A 1 233 ? 16.812 -31.344 11.742 1 38.5 233 TRP A CA 1
ATOM 1894 C C . TRP A 1 233 ? 16.109 -31.641 10.422 1 38.5 233 TRP A C 1
ATOM 1896 O O . TRP A 1 233 ? 16.719 -32.188 9.5 1 38.5 233 TRP A O 1
ATOM 1906 N N . ASP A 1 234 ? 14.969 -32.062 10.359 1 45.22 234 ASP A N 1
ATOM 1907 C CA . ASP A 1 234 ? 14.102 -32.031 9.18 1 45.22 234 ASP A CA 1
ATOM 1908 C C . ASP A 1 234 ? 13.992 -30.625 8.617 1 45.22 234 ASP A C 1
ATOM 1910 O O . ASP A 1 234 ? 13.891 -29.656 9.375 1 45.22 234 ASP A O 1
ATOM 1914 N N . ASN A 1 235 ? 14.656 -30.406 7.531 1 51.38 235 ASN A N 1
ATOM 1915 C CA . ASN A 1 235 ? 14.602 -29.156 6.773 1 51.38 235 ASN A CA 1
ATOM 1916 C C . ASN A 1 235 ? 13.227 -28.5 6.879 1 51.38 235 ASN A C 1
ATOM 1918 O O . ASN A 1 235 ? 12.25 -29 6.328 1 51.38 235 ASN A O 1
ATOM 1922 N N . PRO A 1 236 ? 13.094 -27.594 7.785 1 58.44 236 PRO A N 1
ATOM 1923 C CA . PRO A 1 236 ? 11.797 -26.984 8.086 1 58.44 236 PRO A CA 1
ATOM 1924 C C . PRO A 1 236 ? 11.188 -26.281 6.883 1 58.44 236 PRO A C 1
ATOM 1926 O O . PRO A 1 236 ? 10.023 -25.859 6.93 1 58.44 236 PRO A O 1
ATOM 1929 N N . HIS A 1 237 ? 12.055 -26.25 5.754 1 65.19 237 HIS A N 1
ATOM 1930 C CA . HIS A 1 237 ? 11.484 -25.562 4.602 1 65.19 237 HIS A CA 1
ATOM 1931 C C . HIS A 1 237 ? 10.812 -26.547 3.65 1 65.19 237 HIS A C 1
ATOM 1933 O O . HIS A 1 237 ? 11.492 -27.312 2.959 1 65.19 237 HIS A O 1
ATOM 1939 N N . ASN A 1 238 ? 9.617 -26.578 3.77 1 80.44 238 ASN A N 1
ATOM 1940 C CA . ASN A 1 238 ? 8.852 -27.469 2.902 1 80.44 238 ASN A CA 1
ATOM 1941 C C . ASN A 1 238 ? 8.625 -26.844 1.527 1 80.44 238 ASN A C 1
ATOM 1943 O O . ASN A 1 238 ? 8.055 -25.766 1.419 1 80.44 238 ASN A O 1
ATOM 1947 N N . GLU A 1 239 ? 9.344 -27.531 0.543 1 92 239 GLU A N 1
ATOM 1948 C CA . GLU A 1 239 ? 9.141 -27.125 -0.843 1 92 239 GLU A CA 1
ATOM 1949 C C . GLU A 1 239 ? 8.094 -28 -1.525 1 92 239 GLU A C 1
ATOM 1951 O O . GLU A 1 239 ? 7.988 -29.188 -1.236 1 92 239 GLU A O 1
ATOM 1956 N N . PHE A 1 240 ? 7.316 -27.406 -2.293 1 93.06 240 PHE A N 1
ATOM 1957 C CA . PHE A 1 240 ? 6.375 -28.172 -3.113 1 93.06 240 PHE A CA 1
ATOM 1958 C C . PHE A 1 240 ? 6.719 -28.031 -4.594 1 93.06 240 PHE A C 1
ATOM 1960 O O . PHE A 1 240 ? 7.375 -27.062 -4.996 1 93.06 240 PHE A O 1
ATOM 1967 N N . LEU A 1 241 ? 6.363 -29 -5.348 1 95.62 241 LEU A N 1
ATOM 1968 C CA . LEU A 1 241 ? 6.461 -28.984 -6.801 1 95.62 241 LEU A CA 1
ATOM 1969 C C . LEU A 1 241 ? 5.078 -28.906 -7.438 1 95.62 241 LEU A C 1
ATOM 1971 O O . LEU A 1 241 ? 4.137 -29.547 -6.969 1 95.62 241 LEU A O 1
ATOM 1975 N N . LEU A 1 242 ? 4.953 -28.109 -8.422 1 96.69 242 LEU A N 1
ATOM 1976 C CA . LEU A 1 242 ? 3.748 -27.984 -9.234 1 96.69 242 LEU A CA 1
ATOM 1977 C C . LEU A 1 242 ? 3.99 -28.484 -10.656 1 96.69 242 LEU A C 1
ATOM 1979 O O . LEU A 1 242 ? 4.82 -27.938 -11.383 1 96.69 242 LEU A O 1
ATOM 1983 N N . LEU A 1 243 ? 3.371 -29.562 -10.977 1 97.69 243 LEU A N 1
ATOM 1984 C CA . LEU A 1 243 ? 3.396 -30.094 -12.336 1 97.69 243 LEU A CA 1
ATOM 1985 C C . LEU A 1 243 ? 2.084 -29.812 -13.055 1 97.69 243 LEU A C 1
ATOM 1987 O O . LEU A 1 243 ? 1.024 -30.281 -12.633 1 97.69 243 LEU A O 1
ATOM 1991 N N . SER A 1 244 ? 2.15 -29.047 -14.102 1 97.44 244 SER A N 1
ATOM 1992 C CA . SER A 1 244 ? 0.94 -28.641 -14.812 1 97.44 244 SER A CA 1
ATOM 1993 C C . SER A 1 244 ? 1.072 -28.891 -16.312 1 97.44 244 SER A C 1
ATOM 1995 O O . SER A 1 244 ? 2.1 -28.578 -16.906 1 97.44 244 SER A O 1
ATOM 1997 N N . THR A 1 245 ? 0.035 -29.484 -16.922 1 96.38 245 THR A N 1
ATOM 1998 C CA . THR A 1 245 ? -0.026 -29.516 -18.375 1 96.38 245 THR A CA 1
ATOM 1999 C C . THR A 1 245 ? -0.33 -28.141 -18.938 1 96.38 245 THR A C 1
ATOM 2001 O O . THR A 1 245 ? -0.779 -27.25 -18.219 1 96.38 245 THR A O 1
ATOM 2004 N N . ARG A 1 246 ? -0.065 -28 -20.203 1 95.94 246 ARG A N 1
ATOM 2005 C CA . ARG A 1 246 ? -0.509 -26.797 -20.891 1 95.94 246 ARG A CA 1
ATOM 2006 C C . ARG A 1 246 ? -2.012 -26.594 -20.734 1 95.94 246 ARG A C 1
ATOM 2008 O O . ARG A 1 246 ? -2.768 -27.562 -20.641 1 95.94 246 ARG A O 1
ATOM 2015 N N . ASP A 1 247 ? -2.43 -25.312 -20.625 1 96.12 247 ASP A N 1
ATOM 2016 C CA . ASP A 1 247 ? -3.812 -24.859 -20.641 1 96.12 247 ASP A CA 1
ATOM 2017 C C . ASP A 1 247 ? -4.449 -24.969 -19.266 1 96.12 247 ASP A C 1
ATOM 2019 O O . ASP A 1 247 ? -5.664 -24.828 -19.109 1 96.12 247 ASP A O 1
ATOM 2023 N N . CYS A 1 248 ? -3.676 -25.281 -18.266 1 95.75 248 CYS A N 1
ATOM 2024 C CA . CYS A 1 248 ? -4.18 -25.25 -16.891 1 95.75 248 CYS A CA 1
ATOM 2025 C C . CYS A 1 248 ? -4.48 -23.812 -16.453 1 95.75 248 CYS A C 1
ATOM 2027 O O . CYS A 1 248 ? -3.754 -22.891 -16.828 1 95.75 248 CYS A O 1
ATOM 2029 N N . ILE A 1 249 ? -5.555 -23.703 -15.672 1 95.75 249 ILE A N 1
ATOM 2030 C CA . ILE A 1 249 ? -5.973 -22.406 -15.156 1 95.75 249 ILE A CA 1
ATOM 2031 C C . ILE A 1 249 ? -6.211 -22.5 -13.648 1 95.75 249 ILE A C 1
ATOM 2033 O O . ILE A 1 249 ? -6.902 -23.406 -13.18 1 95.75 249 ILE A O 1
ATOM 2037 N N . SER A 1 250 ? -5.574 -21.734 -12.883 1 93.94 250 SER A N 1
ATOM 2038 C CA . SER A 1 250 ? -5.941 -21.484 -11.484 1 93.94 250 SER A CA 1
ATOM 2039 C C . SER A 1 250 ? -6.664 -20.156 -11.328 1 93.94 250 SER A C 1
ATOM 2041 O O . SER A 1 250 ? -6.066 -19.094 -11.508 1 93.94 250 SER A O 1
ATOM 2043 N N . PRO A 1 251 ? -7.953 -20.188 -11.055 1 93.56 251 PRO A N 1
ATOM 2044 C CA . PRO A 1 251 ? -8.672 -18.938 -10.867 1 93.56 251 PRO A CA 1
ATOM 2045 C C . PRO A 1 251 ? -8.148 -18.109 -9.695 1 93.56 251 PRO A C 1
ATOM 2047 O O . PRO A 1 251 ? -7.227 -18.562 -9 1 93.56 251 PRO A O 1
ATOM 2050 N N . ILE A 1 252 ? -8.781 -16.984 -9.453 1 95.5 252 ILE A N 1
ATOM 2051 C CA . ILE A 1 252 ? -8.297 -16.062 -8.438 1 95.5 252 ILE A CA 1
ATOM 2052 C C . ILE A 1 252 ? -8.367 -16.703 -7.062 1 95.5 252 ILE A C 1
ATOM 2054 O O . ILE A 1 252 ? -9.391 -17.297 -6.699 1 95.5 252 ILE A O 1
ATOM 2058 N N . HIS A 1 253 ? -7.332 -16.625 -6.352 1 93.56 253 HIS A N 1
ATOM 2059 C CA . HIS A 1 253 ? -7.25 -17.172 -5 1 93.56 253 HIS A CA 1
ATOM 2060 C C . HIS A 1 253 ? -6.098 -16.531 -4.223 1 93.56 253 HIS A C 1
ATOM 2062 O O . HIS A 1 253 ? -5.305 -15.773 -4.789 1 93.56 253 HIS A O 1
ATOM 2068 N N . VAL A 1 254 ? -6.07 -16.719 -2.986 1 94.12 254 VAL A N 1
ATOM 2069 C CA . VAL A 1 254 ? -4.902 -16.438 -2.158 1 94.12 254 VAL A CA 1
ATOM 2070 C C . VAL A 1 254 ? -4.305 -17.75 -1.645 1 94.12 254 VAL A C 1
ATOM 2072 O O . VAL A 1 254 ? -5.012 -18.75 -1.493 1 94.12 254 VAL A O 1
ATOM 2075 N N . ASP A 1 255 ? -3.043 -17.75 -1.549 1 88.81 255 ASP A N 1
ATOM 2076 C CA . ASP A 1 255 ? -2.404 -18.953 -1.023 1 88.81 255 ASP A CA 1
ATOM 2077 C C . ASP A 1 255 ? -2.699 -19.125 0.464 1 88.81 255 ASP A C 1
ATOM 2079 O O . ASP A 1 255 ? -2.846 -18.141 1.192 1 88.81 255 ASP A O 1
ATOM 2083 N N . ILE A 1 256 ? -2.748 -20.25 0.887 1 78.62 256 ILE A N 1
ATOM 2084 C CA . ILE A 1 256 ? -3.195 -20.562 2.238 1 78.62 256 ILE A CA 1
ATOM 2085 C C . ILE A 1 256 ? -2.123 -20.172 3.248 1 78.62 256 ILE A C 1
ATOM 2087 O O . ILE A 1 256 ? -0.938 -20.109 2.912 1 78.62 256 ILE A O 1
ATOM 2091 N N . GLY A 1 257 ? -2.578 -19.859 4.488 1 81.69 257 GLY A N 1
ATOM 2092 C CA . GLY A 1 257 ? -1.704 -19.656 5.629 1 81.69 257 GLY A CA 1
ATOM 2093 C C . GLY A 1 257 ? -1.194 -18.234 5.738 1 81.69 257 GLY A C 1
ATOM 2094 O O . GLY A 1 257 ? -0.451 -17.906 6.668 1 81.69 257 GLY A O 1
ATOM 2095 N N . ALA A 1 258 ? -1.521 -17.375 4.832 1 90.81 258 ALA A N 1
ATOM 2096 C CA . ALA A 1 258 ? -1.093 -15.977 4.82 1 90.81 258 ALA A CA 1
ATOM 2097 C C . ALA A 1 258 ? 0.428 -15.867 4.891 1 90.81 258 ALA A C 1
ATOM 2099 O O . ALA A 1 258 ? 0.962 -14.984 5.562 1 90.81 258 ALA A O 1
ATOM 2100 N N . ALA A 1 259 ? 1.139 -16.859 4.359 1 94 259 ALA A N 1
ATOM 2101 C CA . ALA A 1 259 ? 2.594 -16.844 4.238 1 94 259 ALA A CA 1
ATOM 2102 C C . ALA A 1 259 ? 3.029 -16.141 2.949 1 94 259 ALA A C 1
ATOM 2104 O O . ALA A 1 259 ? 2.201 -15.852 2.082 1 94 259 ALA A O 1
ATOM 2105 N N . LEU A 1 260 ? 4.301 -15.773 2.91 1 97.31 260 LEU A N 1
ATOM 2106 C CA . LEU A 1 260 ? 4.879 -15.453 1.61 1 97.31 260 LEU A CA 1
ATOM 2107 C C . LEU A 1 260 ? 5.039 -16.703 0.756 1 97.31 260 LEU A C 1
ATOM 2109 O O . LEU A 1 260 ? 5.277 -17.797 1.282 1 97.31 260 LEU A O 1
ATOM 2113 N N . THR A 1 261 ? 4.895 -16.578 -0.488 1 96.81 261 THR A N 1
ATOM 2114 C CA . THR A 1 261 ? 5.051 -17.688 -1.414 1 96.81 261 THR A CA 1
ATOM 2115 C C . THR A 1 261 ? 6.102 -17.375 -2.473 1 96.81 261 THR A C 1
ATOM 2117 O O . THR A 1 261 ? 6.094 -16.297 -3.059 1 96.81 261 THR A O 1
ATOM 2120 N N . TRP A 1 262 ? 7.043 -18.234 -2.648 1 97.5 262 TRP A N 1
ATOM 2121 C CA . TRP A 1 262 ? 8 -18.078 -3.738 1 97.5 262 TRP A CA 1
ATOM 2122 C C . TRP A 1 262 ? 7.824 -19.172 -4.781 1 97.5 262 TRP A C 1
ATOM 2124 O O . TRP A 1 262 ? 7.488 -20.312 -4.441 1 97.5 262 TRP A O 1
ATOM 2134 N N . LEU A 1 263 ? 7.93 -18.875 -6.031 1 98 263 LEU A N 1
ATOM 2135 C CA . LEU A 1 263 ? 7.883 -19.781 -7.18 1 98 263 LEU A CA 1
ATOM 2136 C C . LEU A 1 263 ? 9.148 -19.656 -8.016 1 98 263 LEU A C 1
ATOM 2138 O O . LEU A 1 263 ? 9.609 -18.547 -8.297 1 98 263 LEU A O 1
ATOM 2142 N N . TYR A 1 264 ? 9.703 -20.688 -8.336 1 98 264 TYR A N 1
ATOM 2143 C CA . TYR A 1 264 ? 10.852 -20.781 -9.227 1 98 264 TYR A CA 1
ATOM 2144 C C . TYR A 1 264 ? 10.562 -21.75 -10.383 1 98 264 TYR A C 1
ATOM 2146 O O . TYR A 1 264 ? 10.32 -22.938 -10.156 1 98 264 TYR A O 1
ATOM 2154 N N . VAL A 1 265 ? 10.625 -21.25 -11.578 1 98.19 265 VAL A N 1
ATOM 2155 C CA . VAL A 1 265 ? 10.227 -22.062 -12.727 1 98.19 265 VAL A CA 1
ATOM 2156 C C . VAL A 1 265 ? 11.398 -22.938 -13.172 1 98.19 265 VAL A C 1
ATOM 2158 O O . VAL A 1 265 ? 12.469 -22.438 -13.516 1 98.19 265 VAL A O 1
ATOM 2161 N N . LEU A 1 266 ? 11.18 -24.219 -13.164 1 97.69 266 LEU A N 1
ATOM 2162 C CA . LEU A 1 266 ? 12.195 -25.172 -13.594 1 97.69 266 LEU A CA 1
ATOM 2163 C C . LEU A 1 266 ? 12.047 -25.516 -15.07 1 97.69 266 LEU A C 1
ATOM 2165 O O . LEU A 1 266 ? 13.039 -25.719 -15.773 1 97.69 266 LEU A O 1
ATOM 2169 N N . HIS A 1 267 ? 10.828 -25.578 -15.531 1 98 267 HIS A N 1
ATOM 2170 C CA . HIS A 1 267 ? 10.5 -25.938 -16.906 1 98 267 HIS A CA 1
ATOM 2171 C C . HIS A 1 267 ? 9.172 -25.312 -17.328 1 98 267 HIS A C 1
ATOM 2173 O O . HIS A 1 267 ? 8.242 -25.219 -16.531 1 98 267 HIS A O 1
ATOM 2179 N N . GLY A 1 268 ? 9.102 -24.906 -18.578 1 98.19 268 GLY A N 1
ATOM 2180 C CA . GLY A 1 268 ? 7.875 -24.344 -19.109 1 98.19 268 GLY A CA 1
ATOM 2181 C C . GLY A 1 268 ? 7.664 -22.891 -18.703 1 98.19 268 GLY A C 1
ATOM 2182 O O . GLY A 1 268 ? 8.633 -22.156 -18.484 1 98.19 268 GLY A O 1
ATOM 2183 N N . ARG A 1 269 ? 6.348 -22.469 -18.797 1 97.56 269 ARG A N 1
ATOM 2184 C CA . ARG A 1 269 ? 6.02 -21.078 -18.516 1 97.56 269 ARG A CA 1
ATOM 2185 C C . ARG A 1 269 ? 4.738 -20.969 -17.703 1 97.56 269 ARG A C 1
ATOM 2187 O O . ARG A 1 269 ? 3.875 -21.844 -17.766 1 97.56 269 ARG A O 1
ATOM 2194 N N . LYS A 1 270 ? 4.664 -19.953 -16.922 1 98.69 270 LYS A N 1
ATOM 2195 C CA . LYS A 1 270 ? 3.451 -19.531 -16.219 1 98.69 270 LYS A CA 1
ATOM 2196 C C . LYS A 1 270 ? 3.141 -18.062 -16.469 1 98.69 270 LYS A C 1
ATOM 2198 O O . LYS A 1 270 ? 4.051 -17.234 -16.516 1 98.69 270 LYS A O 1
ATOM 2203 N N . ILE A 1 271 ? 1.904 -17.75 -16.703 1 98.88 271 ILE A N 1
ATOM 2204 C CA . ILE A 1 271 ? 1.413 -16.391 -16.672 1 98.88 271 ILE A CA 1
ATOM 2205 C C . ILE A 1 271 ? 0.676 -16.125 -15.359 1 98.88 271 ILE A C 1
ATOM 2207 O O . ILE A 1 271 ? -0.308 -16.797 -15.047 1 98.88 271 ILE A O 1
ATOM 2211 N N . VAL A 1 272 ? 1.176 -15.211 -14.594 1 98.81 272 VAL A N 1
ATOM 2212 C CA . VAL A 1 272 ? 0.567 -14.898 -13.305 1 98.81 272 VAL A CA 1
ATOM 2213 C C . VAL A 1 272 ? -0.143 -13.547 -13.383 1 98.81 272 VAL A C 1
ATOM 2215 O O . VAL A 1 272 ? 0.423 -12.57 -13.875 1 98.81 272 VAL A O 1
ATOM 2218 N N . TYR A 1 273 ? -1.384 -13.523 -12.961 1 98.75 273 TYR A N 1
ATOM 2219 C CA . TYR A 1 273 ? -2.201 -12.32 -12.906 1 98.75 273 TYR A CA 1
ATOM 2220 C C . TYR A 1 273 ? -2.422 -11.875 -11.469 1 98.75 273 TYR A C 1
ATOM 2222 O O . TYR A 1 273 ? -2.721 -12.695 -10.594 1 98.75 273 TYR A O 1
ATOM 2230 N N . PHE A 1 274 ? -2.299 -10.594 -11.188 1 98.44 274 PHE A N 1
ATOM 2231 C CA . PHE A 1 274 ? -2.566 -10.062 -9.859 1 98.44 274 PHE A CA 1
ATOM 2232 C C . PHE A 1 274 ? -3.049 -8.617 -9.945 1 98.44 274 PHE A C 1
ATOM 2234 O O . PHE A 1 274 ? -2.779 -7.922 -10.922 1 98.44 274 PHE A O 1
ATOM 2241 N N . PRO A 1 275 ? -3.822 -8.172 -8.953 1 96.75 275 PRO A N 1
ATOM 2242 C CA . PRO A 1 275 ? -4.301 -6.789 -8.977 1 96.75 275 PRO A CA 1
ATOM 2243 C C . PRO A 1 275 ? -3.17 -5.773 -8.812 1 96.75 275 PRO A C 1
ATOM 2245 O O . PRO A 1 275 ? -2.172 -6.055 -8.148 1 96.75 275 PRO A O 1
ATOM 2248 N N . SER A 1 276 ? -3.377 -4.625 -9.367 1 94.38 276 SER A N 1
ATOM 2249 C CA . SER A 1 276 ? -2.412 -3.537 -9.25 1 94.38 276 SER A CA 1
ATOM 2250 C C . SER A 1 276 ? -2.281 -3.068 -7.801 1 94.38 276 SER A C 1
ATOM 2252 O O . SER A 1 276 ? -1.217 -2.604 -7.387 1 94.38 276 SER A O 1
ATOM 2254 N N . THR A 1 277 ? -3.355 -3.133 -7.117 1 91.94 277 THR A N 1
ATOM 2255 C CA . THR A 1 277 ? -3.375 -2.789 -5.699 1 91.94 277 THR A CA 1
ATOM 2256 C C . THR A 1 277 ? -3.643 -4.027 -4.848 1 91.94 277 THR A C 1
ATOM 2258 O O . THR A 1 277 ? -4.746 -4.578 -4.875 1 91.94 277 THR A O 1
ATOM 2261 N N . ILE A 1 278 ? -2.615 -4.387 -4.133 1 93 278 ILE A N 1
ATOM 2262 C CA . ILE A 1 278 ? -2.736 -5.57 -3.289 1 93 278 ILE A CA 1
ATOM 2263 C C . ILE A 1 278 ? -2.852 -5.148 -1.826 1 93 278 ILE A C 1
ATOM 2265 O O . ILE A 1 278 ? -1.878 -4.68 -1.23 1 93 278 ILE A O 1
ATOM 2269 N N . ASN A 1 279 ? -4 -5.242 -1.295 1 90.69 279 ASN A N 1
ATOM 2270 C CA . ASN A 1 279 ? -4.297 -4.938 0.101 1 90.69 279 ASN A CA 1
ATOM 2271 C C . ASN A 1 279 ? -5.426 -5.812 0.637 1 90.69 279 ASN A C 1
ATOM 2273 O O . ASN A 1 279 ? -5.898 -6.719 -0.053 1 90.69 279 ASN A O 1
ATOM 2277 N N . LEU A 1 280 ? -5.848 -5.594 1.778 1 90.5 280 LEU A N 1
ATOM 2278 C CA . LEU A 1 280 ? -6.844 -6.445 2.418 1 90.5 280 LEU A CA 1
ATOM 2279 C C . LEU A 1 280 ? -8.195 -6.32 1.72 1 90.5 280 LEU A C 1
ATOM 2281 O O . LEU A 1 280 ? -8.969 -7.277 1.684 1 90.5 280 LEU A O 1
ATOM 2285 N N . ASN A 1 281 ? -8.445 -5.18 1.195 1 91.06 281 ASN A N 1
ATOM 2286 C CA . ASN A 1 281 ? -9.711 -5.023 0.49 1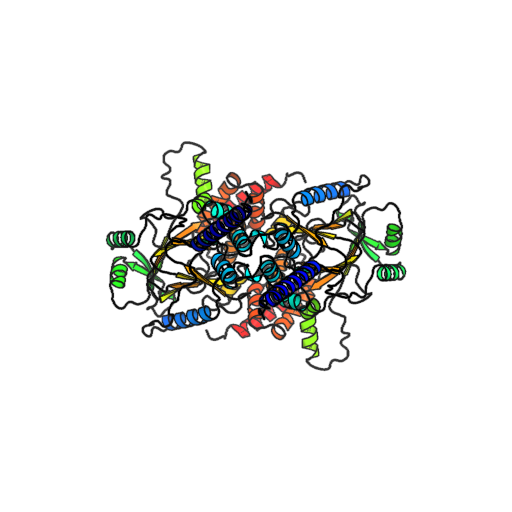 91.06 281 ASN A CA 1
ATOM 2287 C C . ASN A 1 281 ? -9.789 -5.926 -0.74 1 91.06 281 ASN A C 1
ATOM 2289 O O . ASN A 1 281 ? -10.859 -6.422 -1.089 1 91.06 281 ASN A O 1
ATOM 2293 N N . ALA A 1 282 ? -8.695 -6.066 -1.411 1 93.19 282 ALA A N 1
ATOM 2294 C CA . ALA A 1 282 ? -8.656 -6.996 -2.539 1 93.19 282 ALA A CA 1
ATOM 2295 C C . ALA A 1 282 ? -9.023 -8.406 -2.102 1 93.19 282 ALA A C 1
ATOM 2297 O O . ALA A 1 282 ? -9.719 -9.133 -2.822 1 93.19 282 ALA A O 1
ATOM 2298 N N . VAL A 1 283 ? -8.586 -8.789 -0.958 1 93.06 283 VAL A N 1
ATOM 2299 C CA . VAL A 1 283 ? -8.891 -10.109 -0.414 1 93.06 283 VAL A CA 1
ATOM 2300 C C . VAL A 1 283 ? -10.375 -10.195 -0.062 1 93.06 283 VAL A C 1
ATOM 2302 O O . VAL A 1 283 ? -11.023 -11.203 -0.348 1 93.06 283 VAL A O 1
ATOM 2305 N N . ARG A 1 284 ? -10.859 -9.18 0.508 1 92.06 284 ARG A N 1
ATOM 2306 C CA . ARG A 1 284 ? -12.281 -9.141 0.848 1 92.06 284 ARG A CA 1
ATOM 2307 C C . ARG A 1 284 ? -13.148 -9.227 -0.405 1 92.06 284 ARG A C 1
ATOM 2309 O O . ARG A 1 284 ? -14.203 -9.859 -0.397 1 92.06 284 ARG A O 1
ATOM 2316 N N . LEU A 1 285 ? -12.719 -8.516 -1.39 1 92.19 285 LEU A N 1
ATOM 2317 C CA . LEU A 1 285 ? -13.438 -8.547 -2.656 1 92.19 285 LEU A CA 1
ATOM 2318 C C . LEU A 1 285 ? -13.492 -9.969 -3.215 1 92.19 285 LEU A C 1
ATOM 2320 O O . LEU A 1 285 ? -14.539 -10.422 -3.682 1 92.19 285 LEU A O 1
ATOM 2324 N N . LEU A 1 286 ? -12.336 -10.633 -3.164 1 93 286 LEU A N 1
ATOM 2325 C CA . LEU A 1 286 ? -12.273 -12.023 -3.596 1 93 286 LEU A CA 1
ATOM 2326 C C . LEU A 1 286 ? -13.258 -12.883 -2.809 1 93 286 LEU A C 1
ATOM 2328 O O . LEU A 1 286 ? -13.984 -13.695 -3.391 1 93 286 LEU A O 1
ATOM 2332 N N . ALA A 1 287 ? -13.289 -12.672 -1.543 1 89.44 287 ALA A N 1
ATOM 2333 C CA . ALA A 1 287 ? -14.18 -13.438 -0.681 1 89.44 287 ALA A CA 1
ATOM 2334 C C . ALA A 1 287 ? -15.648 -13.156 -1.012 1 89.44 287 ALA A C 1
ATOM 2336 O O . ALA A 1 287 ? -16.484 -14.055 -0.943 1 89.44 287 ALA A O 1
ATOM 2337 N N . GLN A 1 288 ? -15.898 -11.977 -1.367 1 88.5 288 GLN A N 1
ATOM 2338 C CA . GLN A 1 288 ? -17.266 -11.523 -1.599 1 88.5 288 GLN A CA 1
ATOM 2339 C C . GLN A 1 288 ? -17.75 -11.938 -2.984 1 88.5 288 GLN A C 1
ATOM 2341 O O . GLN A 1 288 ? -18.906 -12.305 -3.154 1 88.5 288 GLN A O 1
ATOM 2346 N N . LEU A 1 289 ? -16.891 -11.812 -3.953 1 89.12 289 LEU A N 1
ATOM 2347 C CA . LEU A 1 289 ? -17.328 -11.945 -5.336 1 89.12 289 LEU A CA 1
ATOM 2348 C C . LEU A 1 289 ? -17.031 -13.344 -5.871 1 89.12 289 LEU A C 1
ATOM 2350 O O . LEU A 1 289 ? -17.672 -13.805 -6.812 1 89.12 289 LEU A O 1
ATOM 2354 N N . GLY A 1 290 ? -15.977 -13.977 -5.34 1 89.06 290 GLY A N 1
ATOM 2355 C CA . GLY A 1 290 ? -15.617 -15.312 -5.805 1 89.06 290 GLY A CA 1
ATOM 2356 C C . GLY A 1 290 ? -14.391 -15.32 -6.699 1 89.06 290 GLY A C 1
ATOM 2357 O O . GLY A 1 290 ? -13.891 -14.266 -7.09 1 89.06 290 GLY A O 1
ATOM 2358 N N . SER A 1 291 ? -13.984 -16.438 -7.109 1 90.81 291 SER A N 1
ATOM 2359 C CA . SER A 1 291 ? -12.672 -16.672 -7.715 1 90.81 291 SER A CA 1
ATOM 2360 C C . SER A 1 291 ? -12.688 -16.359 -9.203 1 90.81 291 SER A C 1
ATOM 2362 O O . SER A 1 291 ? -11.633 -16.266 -9.836 1 90.81 291 SER A O 1
ATOM 2364 N N . GLU A 1 292 ? -13.812 -16.203 -9.828 1 91.38 292 GLU A N 1
ATOM 2365 C CA . GLU A 1 292 ? -13.852 -15.953 -11.266 1 91.38 292 GLU A CA 1
ATOM 2366 C C . GLU A 1 292 ? -14.336 -14.531 -11.562 1 91.38 292 GLU A C 1
ATOM 2368 O O . GLU A 1 292 ? -14.695 -14.219 -12.695 1 91.38 292 GLU A O 1
ATOM 2373 N N . GLN A 1 293 ? -14.367 -13.695 -10.531 1 91.06 293 GLN A N 1
ATOM 2374 C CA . GLN A 1 293 ? -14.766 -12.297 -10.695 1 91.06 293 GLN A CA 1
ATOM 2375 C C . GLN A 1 293 ? -13.57 -11.367 -10.562 1 91.06 293 GLN A C 1
ATOM 2377 O O . GLN A 1 293 ? -12.984 -11.242 -9.477 1 91.06 293 GLN A O 1
ATOM 2382 N N . PHE A 1 294 ? -13.281 -10.695 -11.633 1 93.38 294 PHE A N 1
ATOM 2383 C CA . PHE A 1 294 ? -12.062 -9.898 -11.633 1 93.38 294 PHE A CA 1
ATOM 2384 C C . PHE A 1 294 ? -12.383 -8.414 -11.734 1 93.38 294 PHE A C 1
ATOM 2386 O O . PHE A 1 294 ? -11.477 -7.574 -11.719 1 93.38 294 PHE A O 1
ATOM 2393 N N . ASN A 1 295 ? -13.625 -8.055 -11.781 1 90.88 295 ASN A N 1
ATOM 2394 C CA . ASN A 1 295 ? -14.016 -6.648 -11.789 1 90.88 295 ASN A CA 1
ATOM 2395 C C . ASN A 1 295 ? -14.039 -6.074 -10.375 1 90.88 295 ASN A C 1
ATOM 2397 O O . ASN A 1 295 ? -14.32 -6.789 -9.414 1 90.88 295 ASN A O 1
ATOM 2401 N N . GLY A 1 296 ? -13.766 -4.871 -10.266 1 89.31 296 GLY A N 1
ATOM 2402 C CA . GLY A 1 296 ? -13.891 -4.207 -8.977 1 89.31 296 GLY A CA 1
ATOM 2403 C C . GLY A 1 296 ? -12.555 -3.957 -8.305 1 89.31 296 GLY A C 1
ATOM 2404 O O . GLY A 1 296 ? -12.461 -3.133 -7.391 1 89.31 296 GLY A O 1
ATOM 2405 N N . TYR A 1 297 ? -11.531 -4.68 -8.742 1 91.44 297 TYR A N 1
ATOM 2406 C CA . TYR A 1 297 ? -10.219 -4.496 -8.125 1 91.44 297 TYR A CA 1
ATOM 2407 C C . TYR A 1 297 ? -9.625 -3.146 -8.508 1 91.44 297 TYR A C 1
ATOM 2409 O O . TYR A 1 297 ? -9.641 -2.76 -9.68 1 91.44 297 TYR A O 1
ATOM 2417 N N . ASP A 1 298 ? -9.102 -2.459 -7.539 1 88.44 298 ASP A N 1
ATOM 2418 C CA . ASP A 1 298 ? -8.602 -1.101 -7.742 1 88.44 298 ASP A CA 1
ATOM 2419 C C . ASP A 1 298 ? -7.363 -1.096 -8.633 1 88.44 298 ASP A C 1
ATOM 2421 O O . ASP A 1 298 ? -6.422 -1.86 -8.406 1 88.44 298 ASP A O 1
ATOM 2425 N N . GLY A 1 299 ? -7.391 -0.257 -9.617 1 88.31 299 GLY A N 1
ATOM 2426 C CA . GLY A 1 299 ? -6.238 -0.071 -10.484 1 88.31 299 GLY A CA 1
ATOM 2427 C C . GLY A 1 299 ? -6.152 -1.106 -11.594 1 88.31 299 GLY A C 1
ATOM 2428 O O . GLY A 1 299 ? -5.285 -1.023 -12.461 1 88.31 299 GLY A O 1
ATOM 2429 N N . GLY A 1 300 ? -7.023 -2.121 -11.562 1 93.5 300 GLY A N 1
ATOM 2430 C CA . GLY A 1 300 ? -7.016 -3.15 -12.586 1 93.5 300 GLY A CA 1
ATOM 2431 C C . GLY A 1 300 ? -6.051 -4.281 -12.297 1 93.5 300 GLY A C 1
ATOM 2432 O O . GLY A 1 300 ? -5.715 -4.535 -11.133 1 93.5 300 GLY A O 1
ATOM 2433 N N . TRP A 1 301 ? -5.695 -5.078 -13.383 1 97.5 301 TRP A N 1
ATOM 2434 C CA . TRP A 1 301 ? -4.898 -6.289 -13.219 1 97.5 301 TRP A CA 1
ATOM 2435 C C . TRP A 1 301 ? -3.584 -6.184 -13.984 1 97.5 301 TRP A C 1
ATOM 2437 O O . TRP A 1 301 ? -3.506 -5.496 -15.008 1 97.5 301 TRP A O 1
ATOM 2447 N N . ILE A 1 302 ? -2.588 -6.805 -13.461 1 98.19 302 ILE A N 1
ATOM 2448 C CA . ILE A 1 302 ? -1.25 -6.902 -14.031 1 98.19 302 ILE A CA 1
ATOM 2449 C C . ILE A 1 302 ? -0.923 -8.367 -14.336 1 98.19 302 ILE A C 1
ATOM 2451 O O . ILE A 1 302 ? -1.345 -9.266 -13.602 1 98.19 302 ILE A O 1
ATOM 2455 N N . ARG A 1 303 ? -0.218 -8.648 -15.375 1 98.5 303 ARG A N 1
ATOM 2456 C CA . ARG A 1 303 ? 0.25 -10.008 -15.625 1 98.5 303 ARG A CA 1
ATOM 2457 C C . ARG A 1 303 ? 1.758 -10.039 -15.844 1 98.5 303 ARG A C 1
ATOM 2459 O O . ARG A 1 303 ? 2.332 -9.078 -16.359 1 98.5 303 ARG A O 1
ATOM 2466 N N . VAL A 1 304 ? 2.381 -11.094 -15.492 1 98.38 304 VAL A N 1
ATOM 2467 C CA . VAL A 1 304 ? 3.793 -11.375 -15.734 1 98.38 304 VAL A CA 1
ATOM 2468 C C . VAL A 1 304 ? 3.953 -12.773 -16.328 1 98.38 304 VAL A C 1
ATOM 2470 O O . VAL A 1 304 ? 3.131 -13.656 -16.078 1 98.38 304 VAL A O 1
ATOM 2473 N N . GLU A 1 305 ? 4.965 -12.906 -17.094 1 98.44 305 GLU A N 1
ATOM 2474 C CA . GLU A 1 305 ? 5.398 -14.219 -17.578 1 98.44 305 GLU A CA 1
ATOM 2475 C C . GLU A 1 305 ? 6.586 -14.734 -16.766 1 98.44 305 GLU A C 1
ATOM 2477 O O . GLU A 1 305 ? 7.578 -14.023 -16.594 1 98.44 305 GLU A O 1
ATOM 2482 N N . LEU A 1 306 ? 6.453 -15.922 -16.312 1 98.25 306 LEU A N 1
ATOM 2483 C CA . LEU A 1 306 ? 7.566 -16.594 -15.641 1 98.25 306 LEU A CA 1
ATOM 2484 C C . LEU A 1 306 ? 8.164 -17.672 -16.547 1 98.25 306 LEU A C 1
ATOM 2486 O O . LEU A 1 306 ? 7.441 -18.531 -17.047 1 98.25 306 LEU A O 1
ATOM 2490 N N . ARG A 1 307 ? 9.469 -17.594 -16.734 1 97.38 307 ARG A N 1
ATOM 2491 C CA . ARG A 1 307 ? 10.242 -18.531 -17.547 1 97.38 307 ARG A CA 1
ATOM 2492 C C . ARG A 1 307 ? 11.227 -19.312 -16.688 1 97.38 307 ARG A C 1
ATOM 2494 O O . ARG A 1 307 ? 11.438 -18.984 -15.516 1 97.38 307 ARG A O 1
ATOM 2501 N N . PRO A 1 308 ? 11.789 -20.422 -17.25 1 96.75 308 PRO A N 1
ATOM 2502 C CA . PRO A 1 308 ? 12.75 -21.188 -16.453 1 96.75 308 PRO A CA 1
ATOM 2503 C C . PRO A 1 308 ? 13.875 -20.328 -15.898 1 96.75 308 PRO A C 1
ATOM 2505 O O . PRO A 1 308 ? 14.492 -19.562 -16.641 1 96.75 308 PRO A O 1
ATOM 2508 N N . GLY A 1 309 ? 14.023 -20.438 -14.625 1 96.38 309 GLY A N 1
ATOM 2509 C CA . GLY A 1 309 ? 15.062 -19.672 -13.961 1 96.38 309 GLY A CA 1
ATOM 2510 C C . GLY A 1 309 ? 14.531 -18.438 -13.25 1 96.38 309 GLY A C 1
ATOM 2511 O O . GLY A 1 309 ? 15.227 -17.844 -12.422 1 96.38 309 GLY A O 1
ATOM 2512 N N . ASP A 1 310 ? 13.32 -18.016 -13.57 1 97.12 310 ASP A N 1
ATOM 2513 C CA . ASP A 1 310 ? 12.734 -16.844 -12.938 1 97.12 310 ASP A CA 1
ATOM 2514 C C . ASP A 1 310 ? 12.266 -17.156 -11.516 1 97.12 310 ASP A C 1
ATOM 2516 O O . ASP A 1 310 ? 11.852 -18.281 -11.234 1 97.12 310 ASP A O 1
ATOM 2520 N N . LEU A 1 311 ? 12.391 -16.203 -10.648 1 98.25 311 LEU A N 1
ATOM 2521 C CA . LEU A 1 311 ? 11.891 -16.266 -9.281 1 98.25 311 LEU A CA 1
ATOM 2522 C C . LEU A 1 311 ? 10.797 -15.219 -9.055 1 98.25 311 LEU A C 1
ATOM 2524 O O . LEU A 1 311 ? 10.953 -14.055 -9.43 1 98.25 311 LEU A O 1
ATOM 2528 N N . PHE A 1 312 ? 9.719 -15.648 -8.508 1 98.62 312 PHE A N 1
ATOM 2529 C CA . PHE A 1 312 ? 8.57 -14.797 -8.219 1 98.62 312 PHE A CA 1
ATOM 2530 C C . PHE A 1 312 ? 8.133 -14.953 -6.762 1 98.62 312 PHE A C 1
ATOM 2532 O O . PHE A 1 312 ? 7.91 -16.078 -6.293 1 98.62 312 PHE A O 1
ATOM 2539 N N . ILE A 1 313 ? 8.055 -13.875 -6.02 1 98.75 313 ILE A N 1
ATOM 2540 C CA . ILE A 1 313 ? 7.664 -13.93 -4.613 1 98.75 313 ILE A CA 1
ATOM 2541 C C . ILE A 1 313 ? 6.43 -13.062 -4.383 1 98.75 313 ILE A C 1
ATOM 2543 O O . ILE A 1 313 ? 6.426 -11.875 -4.715 1 98.75 313 ILE A O 1
ATOM 2547 N N . MET A 1 314 ? 5.461 -13.625 -3.855 1 98.19 314 MET A N 1
ATOM 2548 C CA . MET A 1 314 ? 4.215 -12.922 -3.557 1 98.19 314 MET A CA 1
ATOM 2549 C C . MET A 1 314 ? 4.105 -12.617 -2.066 1 98.19 314 MET A C 1
ATOM 2551 O O . MET A 1 314 ? 4.453 -13.453 -1.231 1 98.19 314 MET A O 1
ATOM 2555 N N . PRO A 1 315 ? 3.664 -11.383 -1.749 1 97.5 315 PRO A N 1
ATOM 2556 C CA . PRO A 1 315 ? 3.414 -11.086 -0.336 1 97.5 315 PRO A CA 1
ATOM 2557 C C . PRO A 1 315 ? 2.246 -11.891 0.237 1 97.5 315 PRO A C 1
ATOM 2559 O O . PRO A 1 315 ? 1.524 -12.555 -0.509 1 97.5 315 PRO A O 1
ATOM 2562 N N . PRO A 1 316 ? 2.074 -11.82 1.576 1 96.19 316 PRO A N 1
ATOM 2563 C CA . PRO A 1 316 ? 0.971 -12.562 2.184 1 96.19 316 PRO A CA 1
ATOM 2564 C C . PRO A 1 316 ? -0.395 -12.133 1.657 1 96.19 316 PRO A C 1
ATOM 2566 O O . PRO A 1 316 ? -0.625 -10.945 1.431 1 96.19 316 PRO A O 1
ATOM 2569 N N . SER A 1 317 ? -1.237 -13.125 1.419 1 94.44 317 SER A N 1
ATOM 2570 C CA . SER A 1 317 ? -2.631 -12.898 1.049 1 94.44 317 SER A CA 1
ATOM 2571 C C . SER A 1 317 ? -2.734 -12.148 -0.276 1 94.44 317 SER A C 1
ATOM 2573 O O . SER A 1 317 ? -3.561 -11.25 -0.421 1 94.44 317 SER A O 1
ATOM 2575 N N . CYS A 1 318 ? -1.902 -12.445 -1.153 1 96.56 318 CYS A N 1
ATOM 2576 C CA . CYS A 1 318 ? -1.914 -11.844 -2.484 1 96.56 318 CYS A CA 1
ATOM 2577 C C . CYS A 1 318 ? -2.9 -12.57 -3.396 1 96.56 318 CYS A C 1
ATOM 2579 O O . CYS A 1 318 ? -2.666 -13.711 -3.791 1 96.56 318 CYS A O 1
ATOM 2581 N N . PRO A 1 319 ? -4.008 -11.914 -3.764 1 96.69 319 PRO A N 1
ATOM 2582 C CA . PRO A 1 319 ? -4.852 -12.539 -4.781 1 96.69 319 PRO A CA 1
ATOM 2583 C C . PRO A 1 319 ? -4.137 -12.703 -6.121 1 96.69 319 PRO A C 1
ATOM 2585 O O . PRO A 1 319 ? -3.414 -11.805 -6.555 1 96.69 319 PRO A O 1
ATOM 2588 N N . HIS A 1 320 ? -4.27 -13.836 -6.707 1 97.81 320 HIS A N 1
ATOM 2589 C CA . HIS A 1 320 ? -3.641 -14.055 -8.008 1 97.81 320 HIS A CA 1
ATOM 2590 C C . HIS A 1 320 ? -4.336 -15.172 -8.773 1 97.81 320 HIS A C 1
ATOM 2592 O O . HIS A 1 320 ? -5.055 -15.984 -8.18 1 97.81 320 HIS A O 1
ATOM 2598 N N . ALA A 1 321 ? -4.234 -15.18 -10 1 97.69 321 ALA A N 1
ATOM 2599 C CA . ALA A 1 321 ? -4.629 -16.234 -10.93 1 97.69 321 ALA A CA 1
ATOM 2600 C C . ALA A 1 321 ? -3.455 -16.672 -11.805 1 97.69 321 ALA A C 1
ATOM 2602 O O . ALA A 1 321 ? -2.473 -15.938 -11.938 1 97.69 321 ALA A O 1
ATOM 2603 N N . VAL A 1 322 ? -3.537 -17.875 -12.32 1 98.31 322 VAL A N 1
ATOM 2604 C CA . VAL A 1 322 ? -2.41 -18.391 -13.102 1 98.31 322 VAL A CA 1
ATOM 2605 C C . VAL A 1 322 ? -2.922 -19.078 -14.352 1 98.31 322 VAL A C 1
ATOM 2607 O O . VAL A 1 322 ? -3.896 -19.844 -14.297 1 98.31 322 VAL A O 1
ATOM 2610 N N . PHE A 1 323 ? -2.359 -18.781 -15.469 1 98.44 323 PHE A N 1
ATOM 2611 C CA . PHE A 1 323 ? -2.523 -19.562 -16.703 1 98.44 323 PHE A CA 1
ATOM 2612 C C . PHE A 1 323 ? -1.219 -20.25 -17.078 1 98.44 323 PHE A C 1
ATOM 2614 O O . PHE A 1 323 ? -0.144 -19.641 -16.984 1 98.44 323 PHE A O 1
ATOM 2621 N N . THR A 1 324 ? -1.293 -21.469 -17.469 1 98.31 324 THR A N 1
ATOM 2622 C CA . THR A 1 324 ? -0.133 -22.266 -17.875 1 98.31 324 THR A CA 1
ATOM 2623 C C . THR A 1 324 ? -0.129 -22.469 -19.391 1 98.31 324 THR A C 1
ATOM 2625 O O . THR A 1 324 ? -0.757 -23.406 -19.891 1 98.31 324 THR A O 1
ATOM 2628 N N . PRO A 1 325 ? 0.686 -21.734 -20.094 1 97.88 325 PRO A N 1
ATOM 2629 C CA . PRO A 1 325 ? 0.645 -21.828 -21.547 1 97.88 325 PRO A CA 1
ATOM 2630 C C . PRO A 1 325 ? 1.437 -23.016 -22.094 1 97.88 325 PRO A C 1
ATOM 2632 O O . PRO A 1 325 ? 1.251 -23.422 -23.234 1 97.88 325 PRO A O 1
ATOM 2635 N N . ASP A 1 326 ? 2.381 -23.547 -21.312 1 96.94 326 ASP A N 1
ATOM 2636 C CA . ASP A 1 326 ? 3.223 -24.688 -21.656 1 96.94 326 ASP A CA 1
ATOM 2637 C C . ASP A 1 326 ? 3.281 -25.688 -20.5 1 96.94 326 ASP A C 1
ATOM 2639 O O . ASP A 1 326 ? 3.129 -25.312 -19.328 1 96.94 326 ASP A O 1
ATOM 2643 N N . ASP A 1 327 ? 3.498 -27.047 -20.891 1 97.19 327 ASP A N 1
ATOM 2644 C CA . ASP A 1 327 ? 3.777 -27.969 -19.797 1 97.19 327 ASP A CA 1
ATOM 2645 C C . ASP A 1 327 ? 4.855 -27.422 -18.875 1 97.19 327 ASP A C 1
ATOM 2647 O O . ASP A 1 327 ? 5.895 -26.938 -19.344 1 97.19 327 ASP A O 1
ATOM 2651 N N . SER A 1 328 ? 4.52 -27.438 -17.578 1 98.12 328 SER A N 1
ATOM 2652 C CA . SER A 1 328 ? 5.418 -26.688 -16.703 1 98.12 328 SER A CA 1
ATOM 2653 C C . SER A 1 328 ? 5.699 -27.453 -15.414 1 98.12 328 SER A C 1
ATOM 2655 O O . SER A 1 328 ? 4.879 -28.25 -14.969 1 98.12 328 SER A O 1
ATOM 2657 N N . LEU A 1 329 ? 6.883 -27.312 -14.898 1 98.31 329 LEU A N 1
ATOM 2658 C CA . LEU A 1 329 ? 7.324 -27.734 -13.57 1 98.31 329 LEU A CA 1
ATOM 2659 C C . LEU A 1 329 ? 7.863 -26.562 -12.781 1 98.31 329 LEU A C 1
ATOM 2661 O O . LEU A 1 329 ? 8.812 -25.891 -13.211 1 98.31 329 LEU A O 1
ATOM 2665 N N . VAL A 1 330 ? 7.234 -26.266 -11.664 1 98.19 330 VAL A N 1
ATOM 2666 C CA . VAL A 1 330 ? 7.602 -25.141 -10.805 1 98.19 330 VAL A CA 1
ATOM 2667 C C . VAL A 1 330 ? 7.867 -25.641 -9.383 1 98.19 330 VAL A C 1
ATOM 2669 O O . VAL A 1 330 ? 7.137 -26.5 -8.875 1 98.19 330 VAL A O 1
ATOM 2672 N N . VAL A 1 331 ? 8.93 -25.172 -8.836 1 97.38 331 VAL A N 1
ATOM 2673 C CA . VAL A 1 331 ? 9.164 -25.438 -7.414 1 97.38 331 VAL A CA 1
ATOM 2674 C C . VAL A 1 331 ? 8.828 -24.172 -6.605 1 97.38 331 VAL A C 1
ATOM 2676 O O . VAL A 1 331 ? 9.055 -23.062 -7.066 1 97.38 331 VAL A O 1
ATOM 2679 N N . GLY A 1 332 ? 8.227 -24.344 -5.469 1 95.75 332 GLY A N 1
ATOM 2680 C CA . GLY A 1 332 ? 7.879 -23.219 -4.613 1 95.75 332 GLY A CA 1
ATOM 2681 C C . GLY A 1 332 ? 7.844 -23.594 -3.141 1 95.75 332 GLY A C 1
ATOM 2682 O O . GLY A 1 332 ? 8.211 -24.703 -2.762 1 95.75 332 GLY A O 1
ATOM 2683 N N . GLY A 1 333 ? 7.508 -22.656 -2.375 1 94.31 333 GLY A N 1
ATOM 2684 C CA . GLY A 1 333 ? 7.379 -22.828 -0.937 1 94.31 333 GLY A CA 1
ATOM 2685 C C . GLY A 1 333 ? 6.805 -21.609 -0.238 1 94.31 333 GLY A C 1
ATOM 2686 O O . GLY A 1 333 ? 6.672 -20.547 -0.845 1 94.31 333 GLY A O 1
ATOM 2687 N N . HIS A 1 334 ? 6.383 -21.859 0.979 1 93.75 334 HIS A N 1
ATOM 2688 C CA . HIS A 1 334 ? 5.91 -20.797 1.859 1 93.75 334 HIS A CA 1
ATOM 2689 C C . HIS A 1 334 ? 6.969 -20.422 2.896 1 93.75 334 HIS A C 1
ATOM 2691 O O . HIS A 1 334 ? 7.754 -21.281 3.316 1 93.75 334 HIS A O 1
ATOM 2697 N N . PHE A 1 335 ? 7.027 -19.188 3.236 1 95.69 335 PHE A N 1
ATOM 2698 C CA . PHE A 1 335 ? 7.977 -18.75 4.258 1 95.69 335 PHE A CA 1
ATOM 2699 C C . PHE A 1 335 ? 7.496 -17.484 4.949 1 95.69 335 PHE A C 1
ATOM 2701 O O . PHE A 1 335 ? 6.516 -16.875 4.52 1 95.69 335 PHE A O 1
ATOM 2708 N N . TYR A 1 336 ? 8.086 -17.172 6.055 1 96.31 336 TYR A N 1
ATOM 2709 C CA . TYR A 1 336 ? 7.688 -16.031 6.883 1 96.31 336 TYR A CA 1
ATOM 2710 C C . TYR A 1 336 ? 8.867 -15.117 7.152 1 96.31 336 TYR A C 1
ATOM 2712 O O . TYR A 1 336 ? 9.961 -15.578 7.48 1 96.31 336 TYR A O 1
ATOM 2720 N N . THR A 1 337 ? 8.688 -13.875 6.93 1 97.19 337 THR A N 1
ATOM 2721 C CA . THR A 1 337 ? 9.711 -12.898 7.277 1 97.19 337 THR A CA 1
ATOM 2722 C C . THR A 1 337 ? 9.234 -12 8.414 1 97.19 337 THR A C 1
ATOM 2724 O O . THR A 1 337 ? 8.031 -11.852 8.641 1 97.19 337 THR A O 1
ATOM 2727 N N . SER A 1 338 ? 10.172 -11.422 9.125 1 96.25 338 SER A N 1
ATOM 2728 C CA . SER A 1 338 ? 9.836 -10.5 10.211 1 96.25 338 SER A CA 1
ATOM 2729 C C . SER A 1 338 ? 9.055 -9.297 9.68 1 96.25 338 SER A C 1
ATOM 2731 O O . SER A 1 338 ? 8.078 -8.867 10.297 1 96.25 338 SER A O 1
ATOM 2733 N N . ALA A 1 339 ? 9.453 -8.805 8.57 1 94.69 339 ALA A N 1
ATOM 2734 C CA . ALA A 1 339 ? 8.844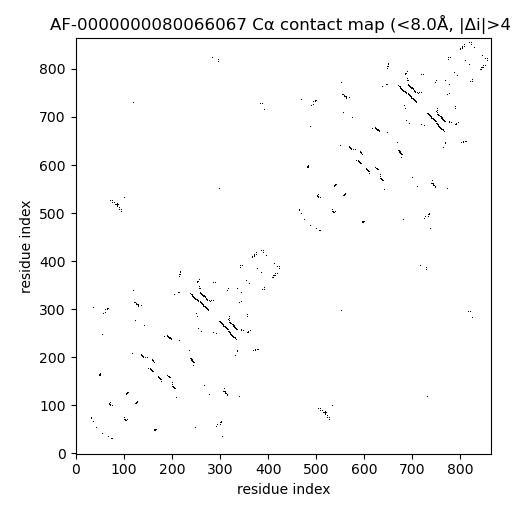 -7.613 7.992 1 94.69 339 ALA A CA 1
ATOM 2735 C C . ALA A 1 339 ? 7.363 -7.836 7.703 1 94.69 339 ALA A C 1
ATOM 2737 O O . ALA A 1 339 ? 6.551 -6.918 7.848 1 94.69 339 ALA A O 1
ATOM 2738 N N . HIS A 1 340 ? 7.012 -9.062 7.34 1 96.44 340 HIS A N 1
ATOM 2739 C CA . HIS A 1 340 ? 5.645 -9.336 6.906 1 96.44 340 HIS A CA 1
ATOM 2740 C C . HIS A 1 340 ? 4.867 -10.086 7.98 1 96.44 340 HIS A C 1
ATOM 2742 O O . HIS A 1 340 ? 3.725 -10.492 7.754 1 96.44 340 HIS A O 1
ATOM 2748 N N . LEU A 1 341 ? 5.48 -10.289 9.148 1 96.44 341 LEU A N 1
ATOM 2749 C CA . LEU A 1 341 ? 4.75 -11.008 10.188 1 96.44 341 LEU A CA 1
ATOM 2750 C C . LEU A 1 341 ? 3.445 -10.297 10.523 1 96.44 341 LEU A C 1
ATOM 2752 O O . LEU A 1 341 ? 2.402 -10.938 10.68 1 96.44 341 LEU A O 1
ATOM 2756 N N . PRO A 1 342 ? 3.424 -8.922 10.609 1 94.19 342 PRO A N 1
ATOM 2757 C CA . PRO A 1 342 ? 2.145 -8.25 10.844 1 94.19 342 PRO A CA 1
ATOM 2758 C C . PRO A 1 342 ? 1.122 -8.531 9.75 1 94.19 342 PRO A C 1
ATOM 2760 O O . PRO A 1 342 ? -0.038 -8.828 10.039 1 94.19 342 PRO A O 1
ATOM 2763 N N . SER A 1 343 ? 1.552 -8.469 8.5 1 94.75 343 SER A N 1
ATOM 2764 C CA . SER A 1 343 ? 0.638 -8.719 7.387 1 94.75 343 SER A CA 1
ATOM 2765 C C . SER A 1 343 ? 0.162 -10.164 7.371 1 94.75 343 SER A C 1
ATOM 2767 O O . SER A 1 343 ? -0.969 -10.445 6.973 1 94.75 343 SER A O 1
ATOM 2769 N N . THR A 1 344 ? 1.059 -11.062 7.738 1 95.88 344 THR A N 1
ATOM 2770 C CA . THR A 1 344 ? 0.675 -12.461 7.875 1 95.88 344 THR A CA 1
ATOM 2771 C C . THR A 1 344 ? -0.451 -12.617 8.891 1 95.88 344 THR A C 1
ATOM 2773 O O . THR A 1 344 ? -1.445 -13.297 8.625 1 95.88 344 THR A O 1
ATOM 2776 N N . LEU A 1 345 ? -0.312 -11.977 10.008 1 94 345 LEU A N 1
ATOM 2777 C CA . LEU A 1 345 ? -1.315 -12.07 11.062 1 94 345 LEU A CA 1
ATOM 2778 C C . LEU A 1 345 ? -2.629 -11.43 10.617 1 94 345 LEU A C 1
ATOM 2780 O O . LEU A 1 345 ? -3.705 -11.969 10.891 1 94 345 LEU A O 1
ATOM 2784 N N . GLU A 1 346 ? -2.521 -10.312 9.945 1 91.81 346 GLU A N 1
ATOM 2785 C CA . GLU A 1 346 ? -3.713 -9.68 9.383 1 91.81 346 GLU A CA 1
ATOM 2786 C C . GLU A 1 346 ? -4.418 -10.609 8.398 1 91.81 346 GLU A C 1
ATOM 2788 O O . GLU A 1 346 ? -5.637 -10.781 8.461 1 91.81 346 GLU A O 1
ATOM 2793 N N . GLY A 1 347 ? -3.635 -11.164 7.496 1 91.62 347 GLY A N 1
ATOM 2794 C CA . GLY A 1 347 ? -4.176 -12.086 6.512 1 91.62 347 GLY A CA 1
ATOM 2795 C C . GLY A 1 347 ? -4.812 -13.32 7.133 1 91.62 347 GLY A C 1
ATOM 2796 O O . GLY A 1 347 ? -5.875 -13.758 6.691 1 91.62 347 GLY A O 1
ATOM 2797 N N . LEU A 1 348 ? -4.145 -13.836 8.102 1 91.06 348 LEU A N 1
ATOM 2798 C CA . LEU A 1 348 ? -4.68 -15.008 8.789 1 91.06 348 LEU A CA 1
ATOM 2799 C C . LEU A 1 348 ? -6.027 -14.695 9.43 1 91.06 348 LEU A C 1
ATOM 2801 O O . LEU A 1 348 ? -6.965 -15.492 9.336 1 91.06 348 LEU A O 1
ATOM 2805 N N . SER A 1 349 ? -6.105 -13.586 10.086 1 88.88 349 SER A N 1
ATOM 2806 C CA . SER A 1 349 ? -7.359 -13.164 10.703 1 88.88 349 SER A CA 1
ATOM 2807 C C . SER A 1 349 ? -8.484 -13.078 9.672 1 88.88 349 SER A C 1
ATOM 2809 O O . SER A 1 349 ? -9.609 -13.508 9.93 1 88.88 349 SER A O 1
ATOM 2811 N N . LEU A 1 350 ? -8.203 -12.562 8.57 1 87.75 350 LEU A N 1
ATOM 2812 C CA . LEU A 1 350 ? -9.188 -12.43 7.504 1 87.75 350 LEU A CA 1
ATOM 2813 C C . LEU A 1 350 ? -9.586 -13.797 6.957 1 87.75 350 LEU A C 1
ATOM 2815 O O . LEU A 1 350 ? -10.766 -14.039 6.676 1 87.75 350 LEU A O 1
ATOM 2819 N N . LEU A 1 351 ? -8.617 -14.656 6.793 1 86.44 351 LEU A N 1
ATOM 2820 C CA . LEU A 1 351 ? -8.883 -15.992 6.281 1 86.44 351 LEU A CA 1
ATOM 2821 C C . LEU A 1 351 ? -9.75 -16.781 7.254 1 86.44 351 LEU A C 1
ATOM 2823 O O . LEU A 1 351 ? -10.547 -17.625 6.836 1 86.44 351 LEU A O 1
ATOM 2827 N N . GLU A 1 352 ? -9.523 -16.562 8.531 1 84.38 352 GLU A N 1
ATOM 2828 C CA . GLU A 1 352 ? -10.383 -17.203 9.523 1 84.38 352 GLU A CA 1
ATOM 2829 C C . GLU A 1 352 ? -11.836 -16.766 9.359 1 84.38 352 GLU A C 1
ATOM 2831 O O . GLU A 1 352 ? -12.758 -17.547 9.617 1 84.38 352 GLU A O 1
ATOM 2836 N N . GLU A 1 353 ? -11.984 -15.562 8.945 1 79.69 353 GLU A N 1
ATOM 2837 C CA . GLU A 1 353 ? -13.32 -15 8.797 1 79.69 353 GLU A CA 1
ATOM 2838 C C . GLU A 1 353 ? -13.953 -15.43 7.473 1 79.69 353 GLU A C 1
ATOM 2840 O O . GLU A 1 353 ? -15.164 -15.672 7.41 1 79.69 353 GLU A O 1
ATOM 2845 N N . LYS A 1 354 ? -13.133 -15.375 6.465 1 78.38 354 LYS A N 1
ATOM 2846 C CA . LYS A 1 354 ? -13.617 -15.648 5.113 1 78.38 354 LYS A CA 1
ATOM 2847 C C . LYS A 1 354 ? -13.062 -16.969 4.586 1 78.38 354 LYS A C 1
ATOM 2849 O O . LYS A 1 354 ? -12.016 -16.984 3.93 1 78.38 354 LYS A O 1
ATOM 2854 N N . GLN A 1 355 ? -13.781 -18 4.797 1 66.69 355 GLN A N 1
ATOM 2855 C CA . GLN A 1 355 ? -13.32 -19.312 4.352 1 66.69 355 GLN A CA 1
ATOM 2856 C C . GLN A 1 355 ? -13.609 -19.516 2.867 1 66.69 355 GLN A C 1
ATOM 2858 O O . GLN A 1 355 ? -14.43 -18.812 2.281 1 66.69 355 GLN A O 1
ATOM 2863 N N . GLY A 1 356 ? -12.828 -20.25 2.158 1 68.56 356 GLY A N 1
ATOM 2864 C CA . GLY A 1 356 ? -13.102 -20.688 0.794 1 68.56 356 GLY A CA 1
ATOM 2865 C C . GLY A 1 356 ? -12.367 -19.859 -0.247 1 68.56 356 GLY A C 1
ATOM 2866 O O . GLY A 1 356 ? -12.656 -19.953 -1.441 1 68.56 356 GLY A O 1
ATOM 2867 N N . ILE A 1 357 ? -11.578 -18.953 0.251 1 74.81 357 ILE A N 1
ATOM 2868 C CA . ILE A 1 357 ? -10.922 -18.109 -0.737 1 74.81 357 ILE A CA 1
ATOM 2869 C C . ILE A 1 357 ? -9.508 -18.609 -0.998 1 74.81 357 ILE A C 1
ATOM 2871 O O . ILE A 1 357 ? -8.797 -18.078 -1.848 1 74.81 357 ILE A O 1
ATOM 2875 N N . SER A 1 358 ? -9.188 -19.609 -0.251 1 70.06 358 SER A N 1
ATOM 2876 C CA . SER A 1 358 ? -7.875 -20.219 -0.457 1 70.06 358 SER A CA 1
ATOM 2877 C C . SER A 1 358 ? -7.988 -21.547 -1.197 1 70.06 358 SER A C 1
ATOM 2879 O O . SER A 1 358 ? -9.07 -22.141 -1.259 1 70.06 358 SER A O 1
ATOM 2881 N N . ASN A 1 359 ? -6.918 -21.875 -1.813 1 55.78 359 ASN A N 1
ATOM 2882 C CA . ASN A 1 359 ? -6.898 -23.141 -2.539 1 55.78 359 ASN A CA 1
ATOM 2883 C C . ASN A 1 359 ? -6.984 -24.328 -1.59 1 55.78 359 ASN A C 1
ATOM 2885 O O . ASN A 1 359 ? -7.301 -25.453 -2.012 1 55.78 359 ASN A O 1
ATOM 2889 N N . GLU A 1 360 ? -6.625 -24.078 -0.377 1 60.5 360 GLU A N 1
ATOM 2890 C CA . GLU A 1 360 ? -6.66 -25.125 0.646 1 60.5 360 GLU A CA 1
ATOM 2891 C C . GLU A 1 360 ? -7.258 -24.594 1.947 1 60.5 360 GLU A C 1
ATOM 2893 O O . GLU A 1 360 ? -7.48 -23.391 2.092 1 60.5 360 GLU A O 1
ATOM 2898 N N . SER A 1 361 ? -7.754 -25.438 2.748 1 62.28 361 SER A N 1
ATOM 2899 C CA . SER A 1 361 ? -8.273 -25.062 4.059 1 62.28 361 SER A CA 1
ATOM 2900 C C . SER A 1 361 ? -7.141 -24.797 5.047 1 62.28 361 SER A C 1
ATOM 2902 O O . SER A 1 361 ? -6.043 -25.328 4.895 1 62.28 361 SER A O 1
ATOM 2904 N N . LEU A 1 362 ? -7.457 -23.844 5.891 1 71.31 362 LEU A N 1
ATOM 2905 C CA . LEU A 1 362 ? -6.512 -23.641 6.984 1 71.31 362 LEU A CA 1
ATOM 2906 C C . LEU A 1 362 ? -6.25 -24.938 7.738 1 71.31 362 LEU A C 1
ATOM 2908 O O . LEU A 1 362 ? -7.188 -25.625 8.141 1 71.31 362 LEU A O 1
ATOM 2912 N N . GLU A 1 363 ? -5.043 -25.234 7.684 1 75.44 363 GLU A N 1
ATOM 2913 C CA . GLU A 1 363 ? -4.656 -26.516 8.281 1 75.44 363 GLU A CA 1
ATOM 2914 C C . GLU A 1 363 ? -3.971 -26.297 9.633 1 75.44 363 GLU A C 1
ATOM 2916 O O . GLU A 1 363 ? -3.516 -25.203 9.938 1 75.44 363 GLU A O 1
ATOM 2921 N N . ASP A 1 364 ? -3.902 -27.297 10.328 1 76.81 364 ASP A N 1
ATOM 2922 C CA . ASP A 1 364 ? -3.242 -27.328 11.633 1 76.81 364 ASP A CA 1
ATOM 2923 C C . ASP A 1 364 ? -1.786 -26.875 11.516 1 76.81 364 ASP A C 1
ATOM 2925 O O . ASP A 1 364 ? -1.278 -26.172 12.383 1 76.81 364 ASP A O 1
ATOM 2929 N N . SER A 1 365 ? -1.261 -27.188 10.414 1 81.25 365 SER A N 1
ATOM 2930 C CA . SER A 1 365 ? 0.167 -26.938 10.25 1 81.25 365 SER A CA 1
ATOM 2931 C C . SER A 1 365 ? 0.46 -25.438 10.211 1 81.25 365 SER A C 1
ATOM 2933 O O . SER A 1 365 ? 1.499 -25 10.703 1 81.25 365 SER A O 1
ATOM 2935 N N . HIS A 1 366 ? -0.385 -24.672 9.695 1 85.81 366 HIS A N 1
ATOM 2936 C CA . HIS A 1 366 ? -0.186 -23.219 9.625 1 85.81 366 HIS A CA 1
ATOM 2937 C C . HIS A 1 366 ? -0.198 -22.594 11.023 1 85.81 366 HIS A C 1
ATOM 2939 O O . HIS A 1 366 ? 0.679 -21.797 11.352 1 85.81 366 HIS A O 1
ATOM 2945 N N . TYR A 1 367 ? -1.156 -22.984 11.805 1 88.31 367 TYR A N 1
ATOM 2946 C CA . TYR A 1 367 ? -1.264 -22.484 13.164 1 88.31 367 TYR A CA 1
ATOM 2947 C C . TYR A 1 367 ? -0.067 -22.906 14.008 1 88.31 367 TYR A C 1
ATOM 2949 O O . TYR A 1 367 ? 0.476 -22.109 14.781 1 88.31 367 TYR A O 1
ATOM 2957 N N . MET A 1 368 ? 0.301 -24.188 13.781 1 87.69 368 MET A N 1
ATOM 2958 C CA . MET A 1 368 ? 1.425 -24.719 14.555 1 87.69 368 MET A CA 1
ATOM 2959 C C . MET A 1 368 ? 2.715 -23.984 14.203 1 87.69 368 MET A C 1
ATOM 2961 O O . MET A 1 368 ? 3.518 -23.672 15.086 1 87.69 368 MET A O 1
ATOM 2965 N N . THR A 1 369 ? 2.873 -23.766 12.945 1 89.56 369 THR A N 1
ATOM 2966 C CA . THR A 1 369 ? 4.055 -23.031 12.492 1 89.56 369 THR A CA 1
ATOM 2967 C C . THR A 1 369 ? 4.086 -21.625 13.086 1 89.56 369 THR A C 1
ATOM 2969 O O . THR A 1 369 ? 5.117 -21.188 13.602 1 89.56 369 THR A O 1
ATOM 2972 N N . LEU A 1 370 ? 3.027 -20.906 13.055 1 92.56 370 LEU A N 1
ATOM 2973 C CA . LEU A 1 370 ? 2.957 -19.547 13.57 1 92.56 370 LEU A CA 1
ATOM 2974 C C . LEU A 1 370 ? 3.129 -19.531 15.086 1 92.56 370 LEU A C 1
ATOM 2976 O O . LEU A 1 370 ? 3.725 -18.609 15.641 1 92.56 370 LEU A O 1
ATOM 2980 N N . ALA A 1 371 ? 2.605 -20.609 15.734 1 91.94 371 ALA A N 1
ATOM 2981 C CA . ALA A 1 371 ? 2.82 -20.75 17.172 1 91.94 371 ALA A CA 1
ATOM 2982 C C . ALA A 1 371 ? 4.305 -20.859 17.5 1 91.94 371 ALA A C 1
ATOM 2984 O O . ALA A 1 371 ? 4.805 -20.188 18.391 1 91.94 371 ALA A O 1
ATOM 2985 N N . GLN A 1 372 ? 4.906 -21.703 16.734 1 90.75 372 GLN A N 1
ATOM 2986 C CA . GLN A 1 372 ? 6.34 -21.891 16.938 1 90.75 372 GLN A CA 1
ATOM 2987 C C . GLN A 1 372 ? 7.105 -20.594 16.719 1 90.75 372 GLN A C 1
ATOM 2989 O O . GLN A 1 372 ? 8.023 -20.266 17.484 1 90.75 372 GLN A O 1
ATOM 2994 N N . ILE A 1 373 ? 6.805 -19.844 15.734 1 93.69 373 ILE A N 1
ATOM 2995 C CA . ILE A 1 373 ? 7.445 -18.562 15.43 1 93.69 373 ILE A CA 1
ATOM 2996 C C . ILE A 1 373 ? 7.254 -17.609 16.609 1 93.69 373 ILE A C 1
ATOM 2998 O O . ILE A 1 373 ? 8.227 -17.031 17.109 1 93.69 373 ILE A O 1
ATOM 3002 N N . LEU A 1 374 ? 6.051 -17.469 17.078 1 94.81 374 LEU A N 1
ATOM 3003 C CA . LEU A 1 374 ? 5.734 -16.484 18.109 1 94.81 374 LEU A CA 1
ATOM 3004 C C . LEU A 1 374 ? 6.363 -16.875 19.438 1 94.81 374 LEU A C 1
ATOM 3006 O O . LEU A 1 374 ? 6.68 -16 20.266 1 94.81 374 LEU A O 1
ATOM 3010 N N . ASP A 1 375 ? 6.574 -18.172 19.625 1 92.81 375 ASP A N 1
ATOM 301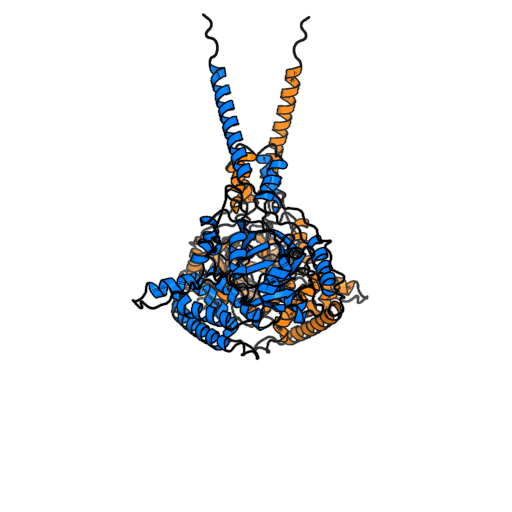1 C CA . ASP A 1 375 ? 7.176 -18.656 20.859 1 92.81 375 ASP A CA 1
ATOM 3012 C C . ASP A 1 375 ? 8.609 -18.156 21.016 1 92.81 375 ASP A C 1
ATOM 3014 O O . ASP A 1 375 ? 9.086 -17.938 22.125 1 92.81 375 ASP A O 1
ATOM 3018 N N . SER A 1 376 ? 9.227 -17.922 19.875 1 92.62 376 SER A N 1
ATOM 3019 C CA . SER A 1 376 ? 10.648 -17.578 19.953 1 92.62 376 SER A CA 1
ATOM 3020 C C . SER A 1 376 ? 10.969 -16.344 19.109 1 92.62 376 SER A C 1
ATOM 3022 O O . SER A 1 376 ? 12.133 -16.062 18.844 1 92.62 376 SER A O 1
ATOM 3024 N N . TYR A 1 377 ? 10.008 -15.625 18.688 1 94.62 377 TYR A N 1
ATOM 3025 C CA . TYR A 1 377 ? 10.172 -14.531 17.734 1 94.62 377 TYR A CA 1
ATOM 3026 C C . TYR A 1 377 ? 11.102 -13.461 18.297 1 94.62 377 TYR A C 1
ATOM 3028 O O . TYR A 1 377 ? 11.992 -12.977 17.594 1 94.62 377 TYR A O 1
ATOM 3036 N N . ASP A 1 378 ? 10.945 -13.07 19.578 1 91 378 ASP A N 1
ATOM 3037 C CA . ASP A 1 378 ? 11.672 -11.953 20.172 1 91 378 ASP A CA 1
ATOM 3038 C C . ASP A 1 378 ? 13.156 -12.266 20.297 1 91 378 ASP A C 1
ATOM 3040 O O . ASP A 1 378 ? 13.969 -11.367 20.531 1 91 378 ASP A O 1
ATOM 3044 N N . THR A 1 379 ? 13.578 -13.547 20.109 1 91.44 379 THR A N 1
ATOM 3045 C CA . THR A 1 379 ? 14.992 -13.914 20.203 1 91.44 379 THR A CA 1
ATOM 3046 C C . THR A 1 379 ? 15.688 -13.68 18.875 1 91.44 379 THR A C 1
ATOM 3048 O O . THR A 1 379 ? 16.922 -13.57 18.812 1 91.44 379 THR A O 1
ATOM 3051 N N . VAL A 1 380 ? 14.945 -13.555 17.797 1 93.88 380 VAL A N 1
ATOM 3052 C CA . VAL A 1 380 ? 15.57 -13.477 16.484 1 93.88 380 VAL A CA 1
ATOM 3053 C C . VAL A 1 380 ? 15.203 -12.156 15.805 1 93.88 380 VAL A C 1
ATOM 3055 O O . VAL A 1 380 ? 15.625 -11.891 14.68 1 93.88 380 VAL A O 1
ATOM 3058 N N . ALA A 1 381 ? 14.406 -11.352 16.422 1 94.5 381 ALA A N 1
ATOM 3059 C CA . ALA A 1 381 ? 13.914 -10.102 15.836 1 94.5 381 ALA A CA 1
ATOM 3060 C C . ALA A 1 381 ? 14.469 -8.891 16.578 1 94.5 381 ALA A C 1
ATOM 3062 O O . ALA A 1 381 ? 14.812 -8.984 17.766 1 94.5 381 ALA A O 1
ATOM 3063 N N . THR A 1 382 ? 14.609 -7.785 15.875 1 93.44 382 THR A N 1
ATOM 3064 C CA . THR A 1 382 ? 14.977 -6.527 16.516 1 93.44 382 THR A CA 1
ATOM 3065 C C . THR A 1 382 ? 13.812 -5.988 17.344 1 93.44 382 THR A C 1
ATOM 3067 O O . THR A 1 382 ? 12.656 -6.375 17.141 1 93.44 382 THR A O 1
ATOM 3070 N N . PRO A 1 383 ? 14.062 -5.109 18.266 1 93.06 383 PRO A N 1
ATOM 3071 C CA . PRO A 1 383 ? 12.984 -4.504 19.047 1 93.06 383 PRO A CA 1
ATOM 3072 C C . PRO A 1 383 ? 11.93 -3.832 18.172 1 93.06 383 PRO A C 1
ATOM 3074 O O . PRO A 1 383 ? 10.734 -3.928 18.469 1 93.06 383 PRO A O 1
ATOM 3077 N N . GLU A 1 384 ? 12.352 -3.186 17.094 1 92.12 384 GLU A N 1
ATOM 3078 C CA . GLU A 1 384 ? 11.422 -2.51 16.203 1 92.12 384 GLU A CA 1
ATOM 3079 C C . GLU A 1 384 ? 10.508 -3.51 15.5 1 92.12 384 GLU A C 1
ATOM 3081 O O . GLU A 1 384 ? 9.312 -3.254 15.336 1 92.12 384 GLU A O 1
ATOM 3086 N N . GLU A 1 385 ? 11.086 -4.598 15.125 1 93.31 385 GLU A N 1
ATOM 3087 C CA . GLU A 1 385 ? 10.297 -5.656 14.5 1 93.31 385 GLU A CA 1
ATOM 3088 C C . GLU A 1 385 ? 9.273 -6.238 15.477 1 93.31 385 GLU A C 1
ATOM 3090 O O . GLU A 1 385 ? 8.125 -6.488 15.102 1 93.31 385 GLU A O 1
ATOM 3095 N N . VAL A 1 386 ? 9.703 -6.441 16.688 1 94.25 386 VAL A N 1
ATOM 3096 C CA . VAL A 1 386 ? 8.836 -7 17.719 1 94.25 386 VAL A CA 1
ATOM 3097 C C . VAL A 1 386 ? 7.656 -6.059 17.969 1 94.25 386 VAL A C 1
ATOM 3099 O O . VAL A 1 386 ? 6.512 -6.504 18.094 1 94.25 386 VAL A O 1
ATOM 3102 N N . LYS A 1 387 ? 7.906 -4.797 18.031 1 92.12 387 LYS A N 1
ATOM 3103 C CA . LYS A 1 387 ? 6.848 -3.814 18.25 1 92.12 387 LYS A CA 1
ATOM 3104 C C . LYS A 1 387 ? 5.785 -3.906 17.156 1 92.12 387 LYS A C 1
ATOM 3106 O O . LYS A 1 387 ? 4.586 -3.859 17.438 1 92.12 387 LYS A O 1
ATOM 3111 N N . ARG A 1 388 ? 6.199 -4.039 15.945 1 92.31 388 ARG A N 1
ATOM 3112 C CA . ARG A 1 388 ? 5.273 -4.105 14.82 1 92.31 388 ARG A CA 1
ATOM 3113 C C . ARG A 1 388 ? 4.383 -5.34 14.914 1 92.31 388 ARG A C 1
ATOM 3115 O O . ARG A 1 388 ? 3.174 -5.258 14.688 1 92.31 388 ARG A O 1
ATOM 3122 N N . ALA A 1 389 ? 5.016 -6.434 15.188 1 93.31 389 ALA A N 1
ATOM 3123 C CA . ALA A 1 389 ? 4.242 -7.66 15.328 1 93.31 389 ALA A CA 1
ATOM 3124 C C . ALA A 1 389 ? 3.303 -7.578 16.531 1 93.31 389 ALA A C 1
ATOM 3126 O O . ALA A 1 389 ? 2.15 -8.016 16.453 1 93.31 389 ALA A O 1
ATOM 3127 N N . TRP A 1 390 ? 3.805 -6.996 17.609 1 92.69 390 TRP A N 1
ATOM 3128 C CA . TRP A 1 390 ? 3.047 -6.848 18.844 1 92.69 390 TRP A CA 1
ATOM 3129 C C . TRP A 1 390 ? 1.758 -6.07 18.609 1 92.69 390 TRP A C 1
ATOM 3131 O O . TRP A 1 390 ? 0.694 -6.453 19.109 1 92.69 390 TRP A O 1
ATOM 3141 N N . ALA A 1 391 ? 1.835 -5.094 17.781 1 89.94 391 ALA A N 1
ATOM 3142 C CA . ALA A 1 391 ? 0.704 -4.211 17.516 1 89.94 391 ALA A CA 1
ATOM 3143 C C . ALA A 1 391 ? -0.42 -4.957 16.812 1 89.94 391 ALA A C 1
ATOM 3145 O O . ALA A 1 391 ? -1.565 -4.5 16.797 1 89.94 391 ALA A O 1
ATOM 3146 N N . THR A 1 392 ? -0.146 -6.074 16.281 1 90.06 392 THR A N 1
ATOM 3147 C CA . THR A 1 392 ? -1.135 -6.809 15.492 1 90.06 392 THR A CA 1
ATOM 3148 C C . THR A 1 392 ? -1.729 -7.953 16.312 1 90.06 392 THR A C 1
ATOM 3150 O O . THR A 1 392 ? -2.693 -8.594 15.883 1 90.06 392 THR A O 1
ATOM 3153 N N . CYS A 1 393 ? -1.22 -8.219 17.453 1 86.62 393 CYS A N 1
ATOM 3154 C CA . CYS A 1 393 ? -1.662 -9.336 18.281 1 86.62 393 CYS A CA 1
ATOM 3155 C C . CYS A 1 393 ? -3.133 -9.195 18.656 1 86.62 393 CYS A C 1
ATOM 3157 O O . CYS A 1 393 ? -3.844 -10.188 18.781 1 86.62 393 CYS A O 1
ATOM 3159 N N . TYR A 1 394 ? -3.576 -8.023 18.734 1 83.38 394 TYR A N 1
ATOM 3160 C CA . TYR A 1 394 ? -4.922 -7.758 19.219 1 83.38 394 TYR A CA 1
ATOM 3161 C C . TYR A 1 394 ? -5.973 -8.289 18.266 1 83.38 394 TYR A C 1
ATOM 3163 O O . TYR A 1 394 ? -7.133 -8.469 18.641 1 83.38 394 TYR A O 1
ATOM 3171 N N . LEU A 1 395 ? -5.617 -8.5 17.078 1 85.06 395 LEU A N 1
ATOM 3172 C CA . LEU A 1 395 ? -6.547 -9.031 16.078 1 85.06 395 LEU A CA 1
ATOM 3173 C C . LEU A 1 395 ? -7.137 -10.359 16.531 1 85.06 395 LEU A C 1
ATOM 3175 O O . LEU A 1 395 ? -8.234 -10.734 16.109 1 85.06 395 LEU A O 1
ATOM 3179 N N . PHE A 1 396 ? -6.434 -11.055 17.359 1 84.62 396 PHE A N 1
ATOM 3180 C CA . PHE A 1 396 ? -6.84 -12.398 17.734 1 84.62 396 PHE A CA 1
ATOM 3181 C C . PHE A 1 396 ? -7.238 -12.438 19.203 1 84.62 396 PHE A C 1
ATOM 3183 O O . PHE A 1 396 ? -7.988 -13.328 19.625 1 84.62 396 PHE A O 1
ATOM 3190 N N . LEU A 1 397 ? -6.66 -11.578 20 1 79.75 397 LEU A N 1
ATOM 3191 C CA . LEU A 1 397 ? -6.879 -11.617 21.438 1 79.75 397 LEU A CA 1
ATOM 3192 C C . LEU A 1 397 ? -8.312 -11.227 21.781 1 79.75 397 LEU A C 1
ATOM 3194 O O . LEU A 1 397 ? -8.875 -11.703 22.781 1 79.75 397 LEU A O 1
ATOM 3198 N N . ASP A 1 398 ? -8.961 -10.406 21 1 65.94 398 ASP A N 1
ATOM 3199 C CA . ASP A 1 398 ? -10.305 -9.93 21.297 1 65.94 398 ASP A CA 1
ATOM 3200 C C . ASP A 1 398 ? -11.352 -10.688 20.484 1 65.94 398 ASP A C 1
ATOM 3202 O O . ASP A 1 398 ? -12.539 -10.344 20.516 1 65.94 398 ASP A O 1
ATOM 3206 N N . SER A 1 399 ? -10.883 -11.633 19.719 1 62.84 399 SER A N 1
ATOM 3207 C CA . SER A 1 399 ? -11.812 -12.289 18.812 1 62.84 399 SER A CA 1
ATOM 3208 C C . SER A 1 399 ? -12.344 -13.594 19.406 1 62.84 399 SER A C 1
ATOM 3210 O O . SER A 1 399 ? -11.578 -14.383 19.953 1 62.84 399 SER A O 1
ATOM 3212 N N . PRO A 1 400 ? -13.664 -13.609 19.438 1 58.47 400 PRO A N 1
ATOM 3213 C CA . PRO A 1 400 ? -14.211 -14.875 19.938 1 58.47 400 PRO A CA 1
ATOM 3214 C C . PRO A 1 400 ? -13.805 -16.078 19.078 1 58.47 400 PRO A C 1
ATOM 3216 O O . PRO A 1 400 ? -13.484 -15.906 17.906 1 58.47 400 PRO A O 1
ATOM 3219 N N . THR A 1 401 ? -13.633 -17.156 19.734 1 57.28 401 THR A N 1
ATOM 3220 C CA . THR A 1 401 ? -13.352 -18.422 19.062 1 57.28 401 THR A CA 1
ATOM 3221 C C . THR A 1 401 ? -14.422 -18.719 18 1 57.28 401 THR A C 1
ATOM 3223 O O . THR A 1 401 ? -15.617 -18.578 18.266 1 57.28 401 THR A O 1
ATOM 3226 N N . LYS A 1 402 ? -13.984 -18.781 16.812 1 61.84 402 LYS A N 1
ATOM 3227 C CA . LYS A 1 402 ? -14.906 -19.125 15.742 1 61.84 402 LYS A CA 1
ATOM 3228 C C . LYS A 1 402 ? -15.047 -20.641 15.602 1 61.84 402 LYS A C 1
ATOM 3230 O O . LYS A 1 402 ? -14.047 -21.359 15.656 1 61.84 402 LYS A O 1
ATOM 3235 N N . PRO A 1 403 ? -16.297 -21.031 15.414 1 60.88 403 PRO A N 1
ATOM 3236 C CA . PRO A 1 403 ? -16.531 -22.469 15.266 1 60.88 403 PRO A CA 1
ATOM 3237 C C . PRO A 1 403 ? -15.961 -23.031 13.969 1 60.88 403 PRO A C 1
ATOM 3239 O O . PRO A 1 403 ? -15.781 -22.297 13 1 60.88 403 PRO A O 1
ATOM 3242 N N . GLN A 1 404 ? -15.039 -24.219 13.992 1 68.56 404 GLN A N 1
ATOM 3243 C CA . GLN A 1 404 ? -14.617 -25.031 12.852 1 68.56 404 GLN A CA 1
ATOM 3244 C C . GLN A 1 404 ? -13.141 -24.812 12.539 1 68.56 404 GLN A C 1
ATOM 3246 O O . GLN A 1 404 ? -12.625 -25.344 11.555 1 68.56 404 GLN A O 1
ATOM 3251 N N . LEU A 1 405 ? -12.664 -24.078 13.477 1 76.62 405 LEU A N 1
ATOM 3252 C CA . LEU A 1 405 ? -11.234 -23.891 13.234 1 76.62 405 LEU A CA 1
ATOM 3253 C C . LEU A 1 405 ? -10.438 -25.047 13.836 1 76.62 405 LEU A C 1
ATOM 3255 O O . LEU A 1 405 ? -10.898 -25.719 14.758 1 76.62 405 LEU A O 1
ATOM 3259 N N . PRO A 1 406 ? -9.273 -25.297 13.211 1 78.31 406 PRO A N 1
ATOM 3260 C CA . PRO A 1 406 ? -8.43 -26.391 13.695 1 78.31 406 PRO A CA 1
ATOM 3261 C C . PRO A 1 406 ? -8.078 -26.25 15.18 1 78.31 406 PRO A C 1
ATOM 3263 O O . PRO A 1 406 ? -8.039 -25.141 15.703 1 78.31 406 PRO A O 1
ATOM 3266 N N . GLU A 1 407 ? -7.836 -27.375 15.828 1 79.56 407 GLU A N 1
ATOM 3267 C CA . GLU A 1 407 ? -7.496 -27.406 17.25 1 79.56 407 GLU A CA 1
ATOM 3268 C C . GLU A 1 407 ? -6.188 -26.672 17.516 1 79.56 407 GLU A C 1
ATOM 3270 O O . GLU A 1 407 ? -6.012 -26.078 18.578 1 79.56 407 GLU A O 1
ATOM 3275 N N . SER A 1 408 ? -5.398 -26.688 16.453 1 86.5 408 SER A N 1
ATOM 3276 C CA . SER A 1 408 ? -4.086 -26.078 16.594 1 86.5 408 SER A CA 1
ATOM 3277 C C . SER A 1 408 ? -4.203 -24.562 16.719 1 86.5 408 SER A C 1
ATOM 3279 O O . SER A 1 408 ? -3.246 -23.891 17.109 1 86.5 408 SER A O 1
ATOM 3281 N N . ARG A 1 409 ? -5.336 -24 16.406 1 88.62 409 ARG A N 1
ATOM 3282 C CA . ARG A 1 409 ? -5.551 -22.562 16.594 1 88.62 409 ARG A CA 1
ATOM 3283 C C . ARG A 1 409 ? -5.383 -22.172 18.047 1 88.62 409 ARG A C 1
ATOM 3285 O O . ARG A 1 409 ? -4.855 -21.109 18.359 1 88.62 409 ARG A O 1
ATOM 3292 N N . THR A 1 410 ? -5.859 -23.094 18.938 1 87.06 410 THR A N 1
ATOM 3293 C CA . THR A 1 410 ? -5.734 -22.812 20.359 1 87.06 410 THR A CA 1
ATOM 3294 C C . THR A 1 410 ? -4.266 -22.703 20.766 1 87.06 410 THR A C 1
ATOM 3296 O O . THR A 1 410 ? -3.904 -21.844 21.562 1 87.06 410 THR A O 1
ATOM 3299 N N . ILE A 1 411 ? -3.496 -23.594 20.188 1 89.38 411 ILE A N 1
ATOM 3300 C CA . ILE A 1 411 ? -2.062 -23.562 20.453 1 89.38 411 ILE A CA 1
ATOM 3301 C C . ILE A 1 411 ? -1.474 -22.25 19.953 1 89.38 411 ILE A C 1
ATOM 3303 O O . ILE A 1 411 ? -0.697 -21.594 20.672 1 89.38 411 ILE A O 1
ATOM 3307 N N . PHE A 1 412 ? -1.897 -21.891 18.844 1 92.38 412 PHE A N 1
ATOM 3308 C CA . PHE A 1 412 ? -1.461 -20.641 18.25 1 92.38 412 PHE A CA 1
ATOM 3309 C C . PHE A 1 412 ? -1.861 -19.453 19.125 1 92.38 412 PHE A C 1
ATOM 3311 O O . PHE A 1 412 ? -1.041 -18.578 19.406 1 92.38 412 PHE A O 1
ATOM 3318 N N . ILE A 1 413 ? -3.055 -19.406 19.609 1 91.56 413 ILE A N 1
ATOM 3319 C CA . ILE A 1 413 ? -3.568 -18.312 20.422 1 91.56 413 ILE A CA 1
ATOM 3320 C C . ILE A 1 413 ? -2.793 -18.234 21.734 1 91.56 413 ILE A C 1
ATOM 3322 O O . ILE A 1 413 ? -2.473 -17.141 22.219 1 91.56 413 ILE A O 1
ATOM 3326 N N . ASN A 1 414 ? -2.504 -19.391 22.281 1 90.81 414 ASN A N 1
ATOM 3327 C CA . ASN A 1 414 ? -1.729 -19.422 23.516 1 90.81 414 ASN A CA 1
ATOM 3328 C C . ASN A 1 414 ? -0.33 -18.844 23.312 1 90.81 414 ASN A C 1
ATOM 3330 O O . ASN A 1 414 ? 0.15 -18.062 24.125 1 90.81 414 ASN A O 1
ATOM 3334 N N . SER A 1 415 ? 0.297 -19.234 22.25 1 93.44 415 SER A N 1
ATOM 3335 C CA . SER A 1 415 ? 1.616 -18.703 21.922 1 93.44 415 SER A CA 1
ATOM 3336 C C . SER A 1 415 ? 1.564 -17.188 21.703 1 93.44 415 SER A C 1
ATOM 3338 O O . SER A 1 415 ? 2.49 -16.469 22.078 1 93.44 415 SER A O 1
ATOM 3340 N N . LEU A 1 416 ? 0.523 -16.797 21.078 1 94.06 416 LEU A N 1
ATOM 3341 C CA . LEU A 1 416 ? 0.32 -15.383 20.812 1 94.06 416 LEU A CA 1
ATOM 3342 C C . LEU A 1 416 ? 0.162 -14.609 22.125 1 94.06 416 LEU A C 1
ATOM 3344 O O . LEU A 1 416 ? 0.732 -13.531 22.281 1 94.06 416 LEU A O 1
ATOM 3348 N N . LYS A 1 417 ? -0.554 -15.117 23.031 1 92.69 417 LYS A N 1
ATOM 3349 C CA . LYS A 1 417 ? -0.734 -14.5 24.344 1 92.69 417 LYS A CA 1
ATOM 3350 C C . LYS A 1 417 ? 0.594 -14.391 25.094 1 92.69 417 LYS A C 1
ATOM 3352 O O . LYS A 1 417 ? 0.884 -13.359 25.703 1 92.69 417 LYS A O 1
ATOM 3357 N N . ASP A 1 418 ? 1.31 -15.453 25.016 1 94.31 418 ASP A N 1
ATOM 3358 C CA . ASP A 1 418 ? 2.619 -15.445 25.656 1 94.31 418 ASP A CA 1
ATOM 3359 C C . ASP A 1 418 ? 3.527 -14.383 25.047 1 94.31 418 ASP A C 1
ATOM 3361 O O . ASP A 1 418 ? 4.23 -13.664 25.75 1 94.31 418 ASP A O 1
ATOM 3365 N N . PHE A 1 419 ? 3.543 -14.336 23.797 1 95 419 PHE A N 1
ATOM 3366 C CA . PHE A 1 419 ? 4.316 -13.32 23.094 1 95 419 PHE A CA 1
ATOM 3367 C C . PHE A 1 419 ? 3.871 -11.922 23.5 1 95 419 PHE A C 1
ATOM 3369 O O . PHE A 1 419 ? 4.703 -11.039 23.734 1 95 419 PHE A O 1
ATOM 3376 N N . ASN A 1 420 ? 2.574 -11.703 23.5 1 93.12 420 ASN A N 1
ATOM 3377 C CA . ASN A 1 420 ? 2.01 -10.43 23.938 1 93.12 420 ASN A CA 1
ATOM 3378 C C . ASN A 1 420 ? 2.52 -10.023 25.312 1 93.12 420 ASN A C 1
ATOM 3380 O O . ASN A 1 420 ? 2.871 -8.867 25.531 1 93.12 420 ASN A O 1
ATOM 3384 N N . LYS A 1 421 ? 2.562 -10.961 26.203 1 92.81 421 LYS A N 1
ATOM 3385 C CA . LYS A 1 421 ? 3.039 -10.711 27.547 1 92.81 421 LYS A CA 1
ATOM 3386 C C . LYS A 1 421 ? 4.52 -10.336 27.547 1 92.81 421 LYS A C 1
ATOM 3388 O O . LYS A 1 421 ? 4.926 -9.375 28.219 1 92.81 421 LYS A O 1
ATOM 3393 N N . ARG A 1 422 ? 5.324 -11.062 26.812 1 94.25 422 ARG A N 1
ATOM 3394 C CA . ARG A 1 422 ? 6.754 -10.789 26.75 1 94.25 422 ARG A CA 1
ATOM 3395 C C . ARG A 1 422 ? 7.02 -9.414 26.141 1 94.25 422 ARG A C 1
ATOM 3397 O O . ARG A 1 422 ? 7.859 -8.664 26.656 1 94.25 422 ARG A O 1
ATOM 3404 N N . ALA A 1 423 ? 6.285 -9.133 25.109 1 91.5 423 ALA A N 1
ATOM 3405 C CA . ALA A 1 423 ? 6.453 -7.828 24.469 1 91.5 423 ALA A CA 1
ATOM 3406 C C . ALA A 1 423 ? 6.051 -6.699 25.406 1 91.5 423 ALA A C 1
ATOM 3408 O O . ALA A 1 423 ? 6.746 -5.684 25.5 1 91.5 423 ALA A O 1
ATOM 3409 N N . ALA A 1 424 ? 4.953 -6.895 26.078 1 89.56 424 ALA A N 1
ATOM 3410 C CA . ALA A 1 424 ? 4.48 -5.895 27.031 1 89.56 424 ALA A CA 1
ATOM 3411 C C . ALA A 1 424 ? 5.52 -5.648 28.125 1 89.56 424 ALA A C 1
ATOM 3413 O O . ALA A 1 424 ? 5.746 -4.508 28.531 1 89.56 424 ALA A O 1
ATOM 3414 N N . GLU A 1 425 ? 6.086 -6.664 28.594 1 90.25 425 GLU A N 1
ATOM 3415 C CA . GLU A 1 425 ? 7.109 -6.562 29.641 1 90.25 425 GLU A CA 1
ATOM 3416 C C . GLU A 1 425 ? 8.352 -5.84 29.125 1 90.25 425 GLU A C 1
ATOM 3418 O O . GLU A 1 425 ? 8.992 -5.086 29.859 1 90.25 425 GLU A O 1
ATOM 3423 N N . SER A 1 426 ? 8.609 -6.043 27.891 1 87.62 426 SER A N 1
ATOM 3424 C CA . SER A 1 426 ? 9.812 -5.465 27.297 1 87.62 426 SER A CA 1
ATOM 3425 C C . SER A 1 426 ? 9.625 -3.98 27 1 87.62 426 SER A C 1
ATOM 3427 O O . SER A 1 426 ? 10.578 -3.199 27.109 1 87.62 426 SER A O 1
ATOM 3429 N N . PHE A 1 427 ? 8.453 -3.535 26.547 1 83 427 PHE A N 1
ATOM 3430 C CA . PHE A 1 427 ? 8.297 -2.18 26.031 1 83 427 PHE A CA 1
ATOM 3431 C C . PHE A 1 427 ? 7.43 -1.345 26.969 1 83 427 PHE A C 1
ATOM 3433 O O . PHE A 1 427 ? 7.301 -0.133 26.781 1 83 427 PHE A O 1
ATOM 3440 N N . SER A 1 428 ? 6.621 -1.865 27.828 1 65.69 428 SER A N 1
ATOM 3441 C CA . SER A 1 428 ? 5.809 -1.074 28.75 1 65.69 428 SER A CA 1
ATOM 3442 C C . SER A 1 428 ? 6.68 -0.179 29.625 1 65.69 428 SER A C 1
ATOM 3444 O O . SER A 1 428 ? 6.238 0.887 30.062 1 65.69 428 SER A O 1
ATOM 3446 N N . GLN A 1 429 ? 8 -0.647 29.938 1 58.41 429 GLN A N 1
ATOM 3447 C CA . GLN A 1 429 ? 8.844 0.155 30.812 1 58.41 429 GLN A CA 1
ATOM 3448 C C . GLN A 1 429 ? 9.742 1.095 30.016 1 58.41 429 GLN A C 1
ATOM 3450 O O . GLN A 1 429 ? 10.641 1.73 30.562 1 58.41 429 GLN A O 1
ATOM 3455 N N . GLU A 1 430 ? 9.68 1.078 28.75 1 54.09 430 GLU A N 1
ATOM 3456 C CA . GLU A 1 430 ? 10.617 1.919 28.016 1 54.09 430 GLU A CA 1
ATOM 3457 C C . GLU A 1 430 ? 10.367 3.398 28.281 1 54.09 430 GLU A C 1
ATOM 3459 O O . GLU A 1 430 ? 9.227 3.865 28.172 1 54.09 430 GLU A O 1
ATOM 3464 N N . PRO A 1 431 ? 11.344 3.9 29.078 1 47.59 431 PRO A N 1
ATOM 3465 C CA . PRO A 1 431 ? 11.281 5.336 29.359 1 47.59 431 PRO A CA 1
ATOM 3466 C C . PRO A 1 431 ? 11.023 6.168 28.109 1 47.59 431 PRO A C 1
ATOM 3468 O O . PRO A 1 431 ? 11.438 5.789 27.016 1 47.59 431 PRO A O 1
ATOM 3471 N N . GLU A 1 432 ? 9.906 6.969 28.094 1 39.94 432 GLU A N 1
ATOM 3472 C CA . GLU A 1 432 ? 9.648 8.031 27.125 1 39.94 432 GLU A CA 1
ATOM 3473 C C . GLU A 1 432 ? 10.938 8.75 26.75 1 39.94 432 GLU A C 1
ATOM 3475 O O . GLU A 1 432 ? 11.836 8.906 27.578 1 39.94 432 GLU A O 1
ATOM 3480 N N . MET B 1 1 ? 36.406 31.906 -61.969 1 29.55 1 MET B N 1
ATOM 3481 C CA . MET B 1 1 ? 35.406 32.344 -60.969 1 29.55 1 MET B CA 1
ATOM 3482 C C . MET B 1 1 ? 35.031 31.172 -60.062 1 29.55 1 MET B C 1
ATOM 3484 O O . MET B 1 1 ? 34.438 30.188 -60.5 1 29.55 1 MET B O 1
ATOM 3488 N N . SER B 1 2 ? 35.844 30.875 -59.031 1 33.25 2 SER B N 1
ATOM 3489 C CA . SER B 1 2 ? 35.875 29.828 -58.031 1 33.25 2 SER B CA 1
ATOM 3490 C C . SER B 1 2 ? 34.688 29.969 -57.062 1 33.25 2 SER B C 1
ATOM 3492 O O . SER B 1 2 ? 34.5 31.047 -56.5 1 33.25 2 SER B O 1
ATOM 3494 N N . THR B 1 3 ? 33.594 29.266 -57.281 1 40.28 3 THR B N 1
ATOM 3495 C CA . THR B 1 3 ? 32.406 29.125 -56.469 1 40.28 3 THR B CA 1
ATOM 3496 C C . THR B 1 3 ? 32.75 28.641 -55.062 1 40.28 3 THR B C 1
ATOM 3498 O O . THR B 1 3 ? 33.344 27.578 -54.906 1 40.28 3 THR B O 1
ATOM 3501 N N . SER B 1 4 ? 32.969 29.547 -54.062 1 39.12 4 SER B N 1
ATOM 3502 C CA . SER B 1 4 ? 33.188 29.391 -52.625 1 39.12 4 SER B CA 1
ATOM 3503 C C . SER B 1 4 ? 32.062 28.562 -52 1 39.12 4 SER B C 1
ATOM 3505 O O . SER B 1 4 ? 30.906 28.656 -52.406 1 39.12 4 SER B O 1
ATOM 3507 N N . PRO B 1 5 ? 32.344 27.562 -51.094 1 39.28 5 PRO B N 1
ATOM 3508 C CA . PRO B 1 5 ? 31.5 26.562 -50.438 1 39.28 5 PRO B CA 1
ATOM 3509 C C . PRO B 1 5 ? 30.469 27.188 -49.5 1 39.28 5 PRO B C 1
ATOM 3511 O O . PRO B 1 5 ? 30.844 27.844 -48.5 1 39.28 5 PRO B O 1
ATOM 3514 N N . ALA B 1 6 ? 29.234 27.562 -49.812 1 37.62 6 ALA B N 1
ATOM 3515 C CA . ALA B 1 6 ? 28.016 27.938 -49.094 1 37.62 6 ALA B CA 1
ATOM 3516 C C . ALA B 1 6 ? 27.609 26.844 -48.094 1 37.62 6 ALA B C 1
ATOM 3518 O O . ALA B 1 6 ? 26.609 26.984 -47.406 1 37.62 6 ALA B O 1
ATOM 3519 N N . ALA B 1 7 ? 28.172 25.719 -48.125 1 44.31 7 ALA B N 1
ATOM 3520 C CA . ALA B 1 7 ? 27.688 24.641 -47.281 1 44.31 7 ALA B CA 1
ATOM 3521 C C . ALA B 1 7 ? 27.969 24.906 -45.781 1 44.31 7 ALA B C 1
ATOM 3523 O O . ALA B 1 7 ? 27.297 24.375 -44.906 1 44.31 7 ALA B O 1
ATOM 3524 N N . ASP B 1 8 ? 28.859 25.797 -45.438 1 48.66 8 ASP B N 1
ATOM 3525 C CA . ASP B 1 8 ? 29.297 26 -44.062 1 48.66 8 ASP B CA 1
ATOM 3526 C C . ASP B 1 8 ? 28.266 26.797 -43.281 1 48.66 8 ASP B C 1
ATOM 3528 O O . ASP B 1 8 ? 28.094 26.578 -42.062 1 48.66 8 ASP B O 1
ATOM 3532 N N . ASN B 1 9 ? 27.406 27.484 -43.969 1 54.62 9 ASN B N 1
ATOM 3533 C CA . ASN B 1 9 ? 26.469 28.359 -43.25 1 54.62 9 ASN B CA 1
ATOM 3534 C C . ASN B 1 9 ? 25.25 27.594 -42.75 1 54.62 9 ASN B C 1
ATOM 3536 O O . ASN B 1 9 ? 24.625 27.969 -41.75 1 54.62 9 ASN B O 1
ATOM 3540 N N . THR B 1 10 ? 24.922 26.438 -43.375 1 61.72 10 THR B N 1
ATOM 3541 C CA . THR B 1 10 ? 23.734 25.688 -43 1 61.72 10 THR B CA 1
ATOM 3542 C C . THR B 1 10 ? 23.969 24.891 -41.719 1 61.72 10 THR B C 1
ATOM 3544 O O . THR B 1 10 ? 23.094 24.797 -40.844 1 61.72 10 THR B O 1
ATOM 3547 N N . ASN B 1 11 ? 25.203 24.438 -41.594 1 59.97 11 ASN B N 1
ATOM 3548 C CA . ASN B 1 11 ? 25.531 23.672 -40.406 1 59.97 11 ASN B CA 1
ATOM 3549 C C . ASN B 1 11 ? 25.594 24.547 -39.156 1 59.97 11 ASN B C 1
ATOM 3551 O O . ASN B 1 11 ? 25.156 24.141 -38.094 1 59.97 11 ASN B O 1
ATOM 3555 N N . THR B 1 12 ? 26 25.781 -39.406 1 62.72 12 THR B N 1
ATOM 3556 C CA . THR B 1 12 ? 26.094 26.719 -38.281 1 62.72 12 THR B CA 1
ATOM 3557 C C . THR B 1 12 ? 24.703 27.156 -37.812 1 62.72 12 THR B C 1
ATOM 3559 O O . THR B 1 12 ? 24.453 27.312 -36.625 1 62.72 12 THR B O 1
ATOM 3562 N N . GLY B 1 13 ? 23.828 27.156 -38.719 1 59.47 13 GLY B N 1
ATOM 3563 C CA . GLY B 1 13 ? 22.453 27.531 -38.406 1 59.47 13 GLY B CA 1
ATOM 3564 C C . GLY B 1 13 ? 21.703 26.469 -37.625 1 59.47 13 GLY B C 1
ATOM 3565 O O . GLY B 1 13 ? 20.969 26.766 -36.688 1 59.47 13 GLY B O 1
ATOM 3566 N N . ARG B 1 14 ? 21.875 25.25 -38.062 1 59.88 14 ARG B N 1
ATOM 3567 C CA . ARG B 1 14 ? 21.219 24.125 -37.375 1 59.88 14 ARG B CA 1
ATOM 3568 C C . ARG B 1 14 ? 21.75 23.938 -35.969 1 59.88 14 ARG B C 1
ATOM 3570 O O . ARG B 1 14 ? 20.984 23.672 -35.031 1 59.88 14 ARG B O 1
ATOM 3577 N N . TRP B 1 15 ? 23.016 24.141 -35.875 1 66.19 15 TRP B N 1
ATOM 3578 C CA . TRP B 1 15 ? 23.641 24.031 -34.562 1 66.19 15 TRP B CA 1
ATOM 3579 C C . TRP B 1 15 ? 23.156 25.156 -33.656 1 66.19 15 TRP B C 1
ATOM 3581 O O . TRP B 1 15 ? 22.859 24.906 -32.469 1 66.19 15 TRP B O 1
ATOM 3591 N N . ALA B 1 16 ? 23.047 26.359 -34.219 1 67.75 16 ALA B N 1
ATOM 3592 C CA . ALA B 1 16 ? 22.578 27.484 -33.406 1 67.75 16 ALA B CA 1
ATOM 3593 C C . ALA B 1 16 ? 21.125 27.281 -33 1 67.75 16 ALA B C 1
ATOM 3595 O O . ALA B 1 16 ? 20.766 27.578 -31.844 1 67.75 16 ALA B O 1
ATOM 3596 N N . ALA B 1 17 ? 20.312 26.766 -33.875 1 70.81 17 ALA B N 1
ATOM 3597 C CA . ALA B 1 17 ? 18.906 26.5 -33.562 1 70.81 17 ALA B CA 1
ATOM 3598 C C . ALA B 1 17 ? 18.766 25.391 -32.531 1 70.81 17 ALA B C 1
ATOM 3600 O O . ALA B 1 17 ? 17.938 25.484 -31.625 1 70.81 17 ALA B O 1
ATOM 3601 N N . SER 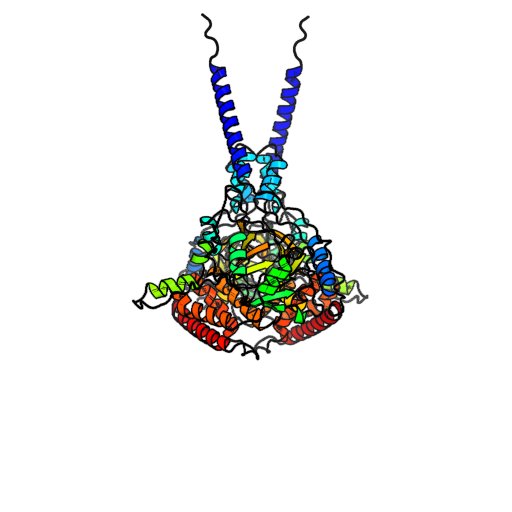B 1 18 ? 19.547 24.359 -32.625 1 71.88 18 SER B N 1
ATOM 3602 C CA . SER B 1 18 ? 19.531 23.25 -31.672 1 71.88 18 SER B CA 1
ATOM 3603 C C . SER B 1 18 ? 19.984 23.703 -30.297 1 71.88 18 SER B C 1
ATOM 3605 O O . SER B 1 18 ? 19.391 23.312 -29.281 1 71.88 18 SER B O 1
ATOM 3607 N N . SER B 1 19 ? 20.891 24.562 -30.297 1 74.94 19 SER B N 1
ATOM 3608 C CA . SER B 1 19 ? 21.391 25.094 -29.031 1 74.94 19 SER B CA 1
ATOM 3609 C C . SER B 1 19 ? 20.359 26 -28.359 1 74.94 19 SER B C 1
ATOM 3611 O O . SER B 1 19 ? 20.203 25.969 -27.141 1 74.94 19 SER B O 1
ATOM 3613 N N . LYS B 1 20 ? 19.688 26.828 -29.203 1 81.06 20 LYS B N 1
ATOM 3614 C CA . LYS B 1 20 ? 18.656 27.703 -28.672 1 81.06 20 LYS B CA 1
ATOM 3615 C C . LYS B 1 20 ? 17.484 26.906 -28.094 1 81.06 20 LYS B C 1
ATOM 3617 O O . LYS B 1 20 ? 16.953 27.234 -27.031 1 81.06 20 LYS B O 1
ATOM 3622 N N . LEU B 1 21 ? 17.125 25.938 -28.781 1 79.38 21 LEU B N 1
ATOM 3623 C CA . LEU B 1 21 ? 16.047 25.078 -28.328 1 79.38 21 LEU B CA 1
ATOM 3624 C C . LEU B 1 21 ? 16.422 24.359 -27.031 1 79.38 21 LEU B C 1
ATOM 3626 O O . LEU B 1 21 ? 15.578 24.219 -26.141 1 79.38 21 LEU B O 1
ATOM 3630 N N . LYS B 1 22 ? 17.609 24.031 -26.938 1 79.25 22 LYS B N 1
ATOM 3631 C CA . LYS B 1 22 ? 18.109 23.391 -25.719 1 79.25 22 LYS B CA 1
ATOM 3632 C C . LYS B 1 22 ? 18.078 24.359 -24.547 1 79.25 22 LYS B C 1
ATOM 3634 O O . LYS B 1 22 ? 17.703 23.969 -23.438 1 79.25 22 LYS B O 1
ATOM 3639 N N . ARG B 1 23 ? 18.453 25.5 -24.844 1 82.62 23 ARG B N 1
ATOM 3640 C CA . ARG B 1 23 ? 18.438 26.5 -23.781 1 82.62 23 ARG B CA 1
ATOM 3641 C C . ARG B 1 23 ? 17.016 26.812 -23.344 1 82.62 23 ARG B C 1
ATOM 3643 O O . ARG B 1 23 ? 16.766 27 -22.141 1 82.62 23 ARG B O 1
ATOM 3650 N N . GLN B 1 24 ? 16.203 26.859 -24.219 1 84.56 24 GLN B N 1
ATOM 3651 C CA . GLN B 1 24 ? 14.805 27.109 -23.906 1 84.56 24 GLN B CA 1
ATOM 3652 C C . GLN B 1 24 ? 14.203 25.969 -23.094 1 84.56 24 GLN B C 1
ATOM 3654 O O . GLN B 1 24 ? 13.461 26.203 -22.141 1 84.56 24 GLN B O 1
ATOM 3659 N N . ARG B 1 25 ? 14.539 24.844 -23.422 1 80.5 25 ARG B N 1
ATOM 3660 C CA . ARG B 1 25 ? 14.047 23.672 -22.688 1 80.5 25 ARG B CA 1
ATOM 3661 C C . ARG B 1 25 ? 14.594 23.656 -21.266 1 80.5 25 ARG B C 1
ATOM 3663 O O . ARG B 1 25 ? 13.883 23.312 -20.328 1 80.5 25 ARG B O 1
ATOM 3670 N N . LYS B 1 26 ? 15.766 23.953 -21.266 1 83.69 26 LYS B N 1
ATOM 3671 C CA . LYS B 1 26 ? 16.406 24.016 -19.953 1 83.69 26 LYS B CA 1
ATOM 3672 C C . LYS B 1 26 ? 15.727 25.047 -19.062 1 83.69 26 LYS B C 1
ATOM 3674 O O . LYS B 1 26 ? 15.43 24.781 -17.906 1 83.69 26 LYS B O 1
ATOM 3679 N N . ARG B 1 27 ? 15.469 26.141 -19.578 1 83.06 27 ARG B N 1
ATOM 3680 C CA . ARG B 1 27 ? 14.836 27.219 -18.828 1 83.06 27 ARG B CA 1
ATOM 3681 C C . ARG B 1 27 ? 13.414 26.828 -18.406 1 83.06 27 ARG B C 1
ATOM 3683 O O . ARG B 1 27 ? 12.992 27.109 -17.297 1 83.06 27 ARG B O 1
ATOM 3690 N N . LYS B 1 28 ? 12.805 26.219 -19.266 1 83.38 28 LYS B N 1
ATOM 3691 C CA . LYS B 1 28 ? 11.43 25.812 -18.984 1 83.38 28 LYS B CA 1
ATOM 3692 C C . LYS B 1 28 ? 11.391 24.797 -17.844 1 83.38 28 LYS B C 1
ATOM 3694 O O . LYS B 1 28 ? 10.531 24.875 -16.969 1 83.38 28 LYS B O 1
ATOM 3699 N N . LEU B 1 29 ? 12.281 23.859 -17.906 1 86.25 29 LEU B N 1
ATOM 3700 C CA . LEU B 1 29 ? 12.344 22.859 -16.844 1 86.25 29 LEU B CA 1
ATOM 3701 C C . LEU B 1 29 ? 12.695 23.5 -15.5 1 86.25 29 LEU B C 1
ATOM 3703 O O . LEU B 1 29 ? 12.07 23.203 -14.484 1 86.25 29 LEU B O 1
ATOM 3707 N N . GLU B 1 30 ? 13.57 24.406 -15.57 1 83.62 30 GLU B N 1
ATOM 3708 C CA . GLU B 1 30 ? 13.992 25.094 -14.359 1 83.62 30 GLU B CA 1
ATOM 3709 C C . GLU B 1 30 ? 12.844 25.875 -13.742 1 83.62 30 GLU B C 1
ATOM 3711 O O . GLU B 1 30 ? 12.695 25.922 -12.516 1 83.62 30 GLU B O 1
ATOM 3716 N N . GLN B 1 31 ? 12.086 26.375 -14.531 1 81.31 31 GLN B N 1
ATOM 3717 C CA . GLN B 1 31 ? 10.961 27.172 -14.062 1 81.31 31 GLN B CA 1
ATOM 3718 C C . GLN B 1 31 ? 9.875 26.297 -13.453 1 81.31 31 GLN B C 1
ATOM 3720 O O . GLN B 1 31 ? 9.078 26.75 -12.633 1 81.31 31 GLN B O 1
ATOM 3725 N N . SER B 1 32 ? 9.969 25.094 -13.805 1 83.62 32 SER B N 1
ATOM 3726 C CA . SER B 1 32 ? 8.945 24.172 -13.336 1 83.62 32 SER B CA 1
ATOM 3727 C C . SER B 1 32 ? 9.352 23.516 -12.016 1 83.62 32 SER B C 1
ATOM 3729 O O . SER B 1 32 ? 8.516 22.938 -11.32 1 83.62 32 SER B O 1
ATOM 3731 N N . LEU B 1 33 ? 10.562 23.594 -11.695 1 89.25 33 LEU B N 1
ATOM 3732 C CA . LEU B 1 33 ? 11.055 22.938 -10.492 1 89.25 33 LEU B CA 1
ATOM 3733 C C . LEU B 1 33 ? 10.773 23.797 -9.258 1 89.25 33 LEU B C 1
ATOM 3735 O O . LEU B 1 33 ? 10.828 25.016 -9.32 1 89.25 33 LEU B O 1
ATOM 3739 N N . VAL B 1 34 ? 10.391 23.109 -8.242 1 88.88 34 VAL B N 1
ATOM 3740 C CA . VAL B 1 34 ? 10.141 23.766 -6.957 1 88.88 34 VAL B CA 1
ATOM 3741 C C . VAL B 1 34 ? 11.422 23.797 -6.129 1 88.88 34 VAL B C 1
ATOM 3743 O O . VAL B 1 34 ? 12.203 22.844 -6.148 1 88.88 34 VAL B O 1
ATOM 3746 N N . PRO B 1 35 ? 11.57 24.875 -5.438 1 83.19 35 PRO B N 1
ATOM 3747 C CA . PRO B 1 35 ? 12.773 24.969 -4.605 1 83.19 35 PRO B CA 1
ATOM 3748 C C . PRO B 1 35 ? 12.867 23.859 -3.564 1 83.19 35 PRO B C 1
ATOM 3750 O O . PRO B 1 35 ? 11.836 23.328 -3.131 1 83.19 35 PRO B O 1
ATOM 3753 N N . GLY B 1 36 ? 14.094 23.547 -3.188 1 90.12 36 GLY B N 1
ATOM 3754 C CA . GLY B 1 36 ? 14.336 22.516 -2.178 1 90.12 36 GLY B CA 1
ATOM 3755 C C . GLY B 1 36 ? 13.75 22.875 -0.825 1 90.12 36 GLY B C 1
ATOM 3756 O O . GLY B 1 36 ? 13.039 23.875 -0.69 1 90.12 36 GLY B O 1
ATOM 3757 N N . TRP B 1 37 ? 13.984 22.094 0.145 1 95.5 37 TRP B N 1
ATOM 3758 C CA . TRP B 1 37 ? 13.43 22.234 1.487 1 95.5 37 TRP B CA 1
ATOM 3759 C C . TRP B 1 37 ? 14.148 23.344 2.258 1 95.5 37 TRP B C 1
ATOM 3761 O O . TRP B 1 37 ? 15.336 23.578 2.047 1 95.5 37 TRP B O 1
ATOM 3771 N N . GLY B 1 38 ? 13.453 24.062 3.094 1 95 38 GLY B N 1
ATOM 3772 C CA . GLY B 1 38 ? 14.008 25.141 3.893 1 95 38 GLY B CA 1
ATOM 3773 C C . GLY B 1 38 ? 14.633 24.656 5.188 1 95 38 GLY B C 1
ATOM 3774 O O . GLY B 1 38 ? 14.562 23.469 5.516 1 95 38 GLY B O 1
ATOM 3775 N N . THR B 1 39 ? 15.258 25.578 5.852 1 96.62 39 THR B N 1
ATOM 3776 C CA . THR B 1 39 ? 15.844 25.297 7.16 1 96.62 39 THR B CA 1
ATOM 3777 C C . THR B 1 39 ? 14.938 25.812 8.273 1 96.62 39 THR B C 1
ATOM 3779 O O . THR B 1 39 ? 14.117 26.703 8.055 1 96.62 39 THR B O 1
ATOM 3782 N N . TYR B 1 40 ? 15.016 25.219 9.406 1 97.75 40 TYR B N 1
ATOM 3783 C CA . TYR B 1 40 ? 14.289 25.656 10.594 1 97.75 40 TYR B CA 1
ATOM 3784 C C . TYR B 1 40 ? 15.016 25.234 11.867 1 97.75 40 TYR B C 1
ATOM 3786 O O . TYR B 1 40 ? 15.945 24.422 11.812 1 97.75 40 TYR B O 1
ATOM 3794 N N . ASP B 1 41 ? 14.617 25.891 13 1 96.38 41 ASP B N 1
ATOM 3795 C CA . ASP B 1 41 ? 15.297 25.688 14.273 1 96.38 41 ASP B CA 1
ATOM 3796 C C . ASP B 1 41 ? 14.391 24.953 15.266 1 96.38 41 ASP B C 1
ATOM 3798 O O . ASP B 1 41 ? 13.242 25.359 15.469 1 96.38 41 A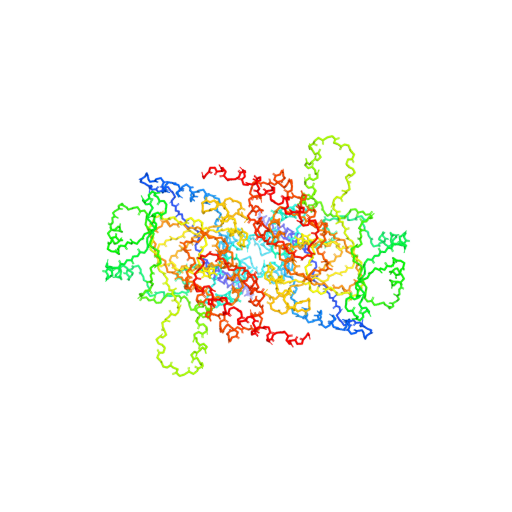SP B O 1
ATOM 3802 N N . LEU B 1 42 ? 14.93 23.891 15.891 1 96.94 42 LEU B N 1
ATOM 3803 C CA . LEU B 1 42 ? 14.164 23.125 16.875 1 96.94 42 LEU B CA 1
ATOM 3804 C C . LEU B 1 42 ? 14.641 23.422 18.281 1 96.94 42 LEU B C 1
ATOM 3806 O O . LEU B 1 42 ? 14.156 22.812 19.25 1 96.94 42 LEU B O 1
ATOM 3810 N N . ASN B 1 43 ? 15.586 24.344 18.438 1 94.25 43 ASN B N 1
ATOM 3811 C CA . ASN B 1 43 ? 16.047 24.781 19.75 1 94.25 43 ASN B CA 1
ATOM 3812 C C . ASN B 1 43 ? 15.312 26.031 20.219 1 94.25 43 ASN B C 1
ATOM 3814 O O . ASN B 1 43 ? 15.93 27.062 20.453 1 94.25 43 ASN B O 1
ATOM 3818 N N . PHE B 1 44 ? 14.102 25.906 20.422 1 92.19 44 PHE B N 1
ATOM 3819 C CA . PHE B 1 44 ? 13.273 27.031 20.828 1 92.19 44 PHE B CA 1
ATOM 3820 C C . PHE B 1 44 ? 13.047 27.047 22.328 1 92.19 44 PHE B C 1
ATOM 3822 O O . PHE B 1 44 ? 13.312 26.047 23 1 92.19 44 PHE B O 1
ATOM 3829 N N . ASN B 1 45 ? 12.609 28.125 22.859 1 91.38 45 ASN B N 1
ATOM 3830 C CA . ASN B 1 45 ? 12.406 28.328 24.297 1 91.38 45 ASN B CA 1
ATOM 3831 C C . ASN B 1 45 ? 11.141 27.625 24.781 1 91.38 45 ASN B C 1
ATOM 3833 O O . ASN B 1 45 ? 10.055 27.859 24.25 1 91.38 45 ASN B O 1
ATOM 3837 N N . THR B 1 46 ? 11.281 26.766 25.828 1 91.69 46 THR B N 1
ATOM 3838 C CA . THR B 1 46 ? 10.148 26.031 26.391 1 91.69 46 THR B CA 1
ATOM 3839 C C . THR B 1 46 ? 9.641 26.719 27.656 1 91.69 46 THR B C 1
ATOM 3841 O O . THR B 1 46 ? 8.68 26.266 28.266 1 91.69 46 THR B O 1
ATOM 3844 N N . PHE B 1 47 ? 10.375 27.797 28.031 1 89.12 47 PHE B N 1
ATOM 3845 C CA . PHE B 1 47 ? 10.047 28.562 29.234 1 89.12 47 PHE B CA 1
ATOM 3846 C C . PHE B 1 47 ? 9.984 27.641 30.453 1 89.12 47 PHE B C 1
ATOM 3848 O O . PHE B 1 47 ? 9.078 27.781 31.281 1 89.12 47 PHE B O 1
ATOM 3855 N N . ASN B 1 48 ? 10.773 26.609 30.453 1 88.5 48 ASN B N 1
ATOM 3856 C CA . ASN B 1 48 ? 10.953 25.641 31.531 1 88.5 48 ASN B CA 1
ATOM 3857 C C . ASN B 1 48 ? 9.664 24.875 31.812 1 88.5 48 ASN B C 1
ATOM 3859 O O . ASN B 1 48 ? 9.43 24.438 32.938 1 88.5 48 ASN B O 1
ATOM 3863 N N . ASN B 1 49 ? 8.82 24.828 30.844 1 89.75 49 ASN B N 1
ATOM 3864 C CA . ASN B 1 49 ? 7.625 24 30.938 1 89.75 49 ASN B CA 1
ATOM 3865 C C . ASN B 1 49 ? 7.934 22.531 30.625 1 89.75 49 ASN B C 1
ATOM 3867 O O . ASN B 1 49 ? 8.391 22.203 29.531 1 89.75 49 ASN B O 1
ATOM 3871 N N . PRO B 1 50 ? 7.672 21.641 31.562 1 87.81 50 PRO B N 1
ATOM 3872 C CA . PRO B 1 50 ? 8.039 20.25 31.359 1 87.81 50 PRO B CA 1
ATOM 3873 C C . PRO B 1 50 ? 7.344 19.625 30.156 1 87.81 50 PRO B C 1
ATOM 3875 O O . PRO B 1 50 ? 7.938 18.797 29.453 1 87.81 50 PRO B O 1
ATOM 3878 N N . GLY B 1 51 ? 6.176 19.938 29.984 1 87 51 GLY B N 1
ATOM 3879 C CA . GLY B 1 51 ? 5.453 19.438 28.828 1 87 51 GLY B CA 1
ATOM 3880 C C . GLY B 1 51 ? 6.055 19.875 27.5 1 87 51 GLY B C 1
ATOM 3881 O O . GLY B 1 51 ? 6.246 19.062 26.594 1 87 51 GLY B O 1
ATOM 3882 N N . ALA B 1 52 ? 6.359 21.141 27.484 1 90.75 52 ALA B N 1
ATOM 3883 C CA . ALA B 1 52 ? 6.988 21.688 26.281 1 90.75 52 ALA B CA 1
ATOM 3884 C C . ALA B 1 52 ? 8.359 21.062 26.047 1 90.75 52 ALA B C 1
ATOM 3886 O O . ALA B 1 52 ? 8.758 20.828 24.906 1 90.75 52 ALA B O 1
ATOM 3887 N N . GLU B 1 53 ? 9.039 20.781 27.125 1 92.88 53 GLU B N 1
ATOM 3888 C CA . GLU B 1 53 ? 10.352 20.141 27.016 1 92.88 53 GLU B CA 1
ATOM 3889 C C . GLU B 1 53 ? 10.242 18.734 26.453 1 92.88 53 GLU B C 1
ATOM 3891 O O . GLU B 1 53 ? 11.055 18.328 25.609 1 92.88 53 GLU B O 1
ATOM 3896 N N . SER B 1 54 ? 9.289 18.062 26.953 1 91.75 54 SER B N 1
ATOM 3897 C CA . SER B 1 54 ? 9.062 16.703 26.469 1 91.75 54 SER B CA 1
ATOM 3898 C C . SER B 1 54 ? 8.719 16.703 24.969 1 91.75 54 SER B C 1
ATOM 3900 O O . SER B 1 54 ? 9.266 15.906 24.203 1 91.75 54 SER B O 1
ATOM 3902 N N . LEU B 1 55 ? 7.887 17.609 24.562 1 92.88 55 LEU B N 1
ATOM 3903 C CA . LEU B 1 55 ? 7.473 17.703 23.172 1 92.88 55 LEU B CA 1
ATOM 3904 C C . LEU B 1 55 ? 8.633 18.125 22.281 1 92.88 55 LEU B C 1
ATOM 3906 O O . LEU B 1 55 ? 8.781 17.625 21.172 1 92.88 55 LEU B O 1
ATOM 3910 N N . ARG B 1 56 ? 9.422 19.047 22.797 1 95.62 56 ARG B N 1
ATOM 3911 C CA . ARG B 1 56 ? 10.602 19.453 22.047 1 95.62 56 ARG B CA 1
ATOM 3912 C C . ARG B 1 56 ? 11.562 18.281 21.844 1 95.62 56 ARG B C 1
ATOM 3914 O O . ARG B 1 56 ? 12.117 18.094 20.766 1 95.62 56 ARG B O 1
ATOM 3921 N N . SER B 1 57 ? 11.773 17.516 22.906 1 95.94 57 SER B N 1
ATOM 3922 C CA . SER B 1 57 ? 12.633 16.328 22.812 1 95.94 57 SER B CA 1
ATOM 3923 C C . SER B 1 57 ? 12.102 15.344 21.781 1 95.94 57 SER B C 1
ATOM 3925 O O . SER B 1 57 ? 12.867 14.82 20.969 1 95.94 57 SER B O 1
ATOM 3927 N N . PHE B 1 58 ? 10.82 15.164 21.812 1 95.62 58 PHE B N 1
ATOM 3928 C CA . PHE B 1 58 ? 10.164 14.266 20.875 1 95.62 58 PHE B CA 1
ATOM 3929 C C . PHE B 1 58 ? 10.398 14.719 19.438 1 95.62 58 PHE B C 1
ATOM 3931 O O . PHE B 1 58 ? 10.875 13.953 18.609 1 95.62 58 PHE B O 1
ATOM 3938 N N . ILE B 1 59 ? 10.125 15.969 19.172 1 97.62 59 ILE B N 1
ATOM 3939 C CA . ILE B 1 59 ? 10.164 16.438 17.797 1 97.62 59 ILE B CA 1
ATOM 3940 C C . ILE B 1 59 ? 11.609 16.484 17.297 1 97.62 59 ILE B C 1
ATOM 3942 O O . ILE B 1 59 ? 11.875 16.234 16.125 1 97.62 59 ILE B O 1
ATOM 3946 N N . ARG B 1 60 ? 12.547 16.766 18.141 1 98.06 60 ARG B N 1
ATOM 3947 C CA . ARG B 1 60 ? 13.953 16.75 17.781 1 98.06 60 ARG B CA 1
ATOM 3948 C C . ARG B 1 60 ? 14.406 15.359 17.359 1 98.06 60 ARG B C 1
ATOM 3950 O O . ARG B 1 60 ? 15.07 15.203 16.328 1 98.06 60 ARG B O 1
ATOM 3957 N N . LYS B 1 61 ? 14.031 14.406 18.094 1 97.5 61 LYS B N 1
ATOM 3958 C CA . LYS B 1 61 ? 14.414 13.031 17.781 1 97.5 61 LYS B CA 1
ATOM 3959 C C . LYS B 1 61 ? 13.734 12.547 16.516 1 97.5 61 LYS B C 1
ATOM 3961 O O . LYS B 1 61 ? 14.367 11.898 15.672 1 97.5 61 LYS B O 1
ATOM 3966 N N . LEU B 1 62 ? 12.453 12.852 16.375 1 97.94 62 LEU B N 1
ATOM 3967 C CA . LEU B 1 62 ? 11.734 12.477 15.164 1 97.94 62 LEU B CA 1
ATOM 3968 C C . LEU B 1 62 ? 12.352 13.148 13.945 1 97.94 62 LEU B C 1
ATOM 3970 O O . LEU B 1 62 ? 12.539 12.508 12.906 1 97.94 62 LEU B O 1
ATOM 3974 N N . ASP B 1 63 ? 12.695 14.383 14.117 1 98.31 63 ASP B N 1
ATOM 3975 C CA . ASP B 1 63 ? 13.281 15.156 13.031 1 98.31 63 ASP B CA 1
ATOM 3976 C C . ASP B 1 63 ? 14.633 14.586 12.609 1 98.31 63 ASP B C 1
ATOM 3978 O O . ASP B 1 63 ? 14.961 14.562 11.422 1 98.31 63 ASP B O 1
ATOM 3982 N N . GLN B 1 64 ? 15.344 14.18 13.484 1 96.69 64 GLN B N 1
ATOM 3983 C CA . GLN B 1 64 ? 16.656 13.609 13.211 1 96.69 64 GLN B CA 1
ATOM 3984 C C . GLN B 1 64 ? 16.531 12.305 12.438 1 96.69 64 GLN B C 1
ATOM 3986 O O . GLN B 1 64 ? 17.406 11.977 11.617 1 96.69 64 GLN B O 1
ATOM 3991 N N . THR B 1 65 ? 15.484 11.617 12.656 1 95.12 65 THR B N 1
ATOM 3992 C CA . THR B 1 65 ? 15.32 10.305 12.055 1 95.12 65 THR B CA 1
ATOM 3993 C C . THR B 1 65 ? 14.57 10.398 10.727 1 95.12 65 THR B C 1
ATOM 3995 O O . THR B 1 65 ? 14.727 9.539 9.859 1 95.12 65 THR B O 1
ATOM 3998 N N . ALA B 1 66 ? 13.797 11.398 10.531 1 98 66 ALA B N 1
ATOM 3999 C CA . ALA B 1 66 ? 12.961 11.547 9.344 1 98 66 ALA B CA 1
ATOM 4000 C C . ALA B 1 66 ? 13.766 12.117 8.18 1 98 66 ALA B C 1
ATOM 4002 O O . ALA B 1 66 ? 14.398 13.164 8.312 1 98 66 ALA B O 1
ATOM 4003 N N . ARG B 1 67 ? 13.781 11.484 7.082 1 96.81 67 ARG B N 1
ATOM 4004 C CA . ARG B 1 67 ? 14.445 12.023 5.906 1 96.81 67 ARG B CA 1
ATOM 4005 C C . ARG B 1 67 ? 13.523 12.961 5.129 1 96.81 67 ARG B C 1
ATOM 4007 O O . ARG B 1 67 ? 12.297 12.805 5.18 1 96.81 67 ARG B O 1
ATOM 4014 N N . TRP B 1 68 ? 14.086 13.906 4.426 1 97.44 68 TRP B N 1
ATOM 4015 C CA . TRP B 1 68 ? 13.305 14.758 3.535 1 97.44 68 TRP B CA 1
ATOM 4016 C C . TRP B 1 68 ? 12.719 13.945 2.383 1 97.44 68 TRP B C 1
ATOM 4018 O O . TRP B 1 68 ? 13.391 13.07 1.827 1 97.44 68 TRP B O 1
ATOM 4028 N N . ALA B 1 69 ? 11.523 14.266 2.033 1 97.12 69 ALA B N 1
ATOM 4029 C CA . ALA B 1 69 ? 10.852 13.562 0.947 1 97.12 69 ALA B CA 1
ATOM 4030 C C . ALA B 1 69 ? 11.578 13.766 -0.376 1 97.12 69 ALA B C 1
ATOM 4032 O O . ALA B 1 69 ? 11.984 14.883 -0.702 1 97.12 69 ALA B O 1
ATOM 4033 N N . ASN B 1 70 ? 11.805 12.711 -1.11 1 95.38 70 ASN B N 1
ATOM 4034 C CA . ASN B 1 70 ? 12.227 12.789 -2.506 1 95.38 70 ASN B CA 1
ATOM 4035 C C . ASN B 1 70 ? 11.055 13.102 -3.428 1 95.38 70 ASN B C 1
ATOM 4037 O O . ASN B 1 70 ? 10.258 12.219 -3.75 1 95.38 70 ASN B O 1
ATOM 4041 N N . THR B 1 71 ? 10.969 14.32 -3.844 1 94.75 71 THR B N 1
ATOM 4042 C CA . THR B 1 71 ? 9.898 14.734 -4.742 1 94.75 71 THR B CA 1
ATOM 4043 C C . THR B 1 71 ? 10.367 14.711 -6.191 1 94.75 71 THR B C 1
ATOM 4045 O O . THR B 1 71 ? 11.555 14.539 -6.465 1 94.75 71 THR B O 1
ATOM 4048 N N . ARG B 1 72 ? 9.422 14.914 -7.074 1 93.94 72 ARG B N 1
ATOM 4049 C CA . ARG B 1 72 ? 9.742 14.953 -8.5 1 93.94 72 ARG B CA 1
ATOM 4050 C C . ARG B 1 72 ? 10.742 16.062 -8.805 1 93.94 72 ARG B C 1
ATOM 4052 O O . ARG B 1 72 ? 11.688 15.867 -9.57 1 93.94 72 ARG B O 1
ATOM 4059 N N . SER B 1 73 ? 10.531 17.188 -8.227 1 93.38 73 SER B N 1
ATOM 4060 C CA . SER B 1 73 ? 11.445 18.312 -8.43 1 93.38 73 SER B CA 1
ATOM 4061 C C . SER B 1 73 ? 12.82 18 -7.848 1 93.38 73 SER B C 1
ATOM 4063 O O . SER B 1 73 ? 13.844 18.328 -8.461 1 93.38 73 SER B O 1
ATOM 4065 N N . GLN B 1 74 ? 12.836 17.406 -6.707 1 92.19 74 GLN B N 1
ATOM 4066 C CA . GLN B 1 74 ? 14.102 17.141 -6.035 1 92.19 74 GLN B CA 1
ATOM 4067 C C . GLN B 1 74 ? 14.953 16.156 -6.836 1 92.19 74 GLN B C 1
ATOM 4069 O O . GLN B 1 74 ? 16.141 16.406 -7.07 1 92.19 74 GLN B O 1
ATOM 4074 N N . TYR B 1 75 ? 14.32 15.031 -7.27 1 91.69 75 TYR B N 1
ATOM 4075 C CA . TYR B 1 75 ? 15.18 14.086 -7.961 1 91.69 75 TYR B CA 1
ATOM 4076 C C . TYR B 1 75 ? 15.508 14.57 -9.367 1 91.69 75 TYR B C 1
ATOM 4078 O O . TYR B 1 75 ? 16.531 14.195 -9.938 1 91.69 75 TYR B O 1
ATOM 4086 N N . THR B 1 76 ? 14.672 15.414 -9.977 1 93.19 76 THR B N 1
ATOM 4087 C CA . THR B 1 76 ? 14.977 16.016 -11.266 1 93.19 76 THR B CA 1
ATOM 4088 C C . THR B 1 76 ? 16.172 16.953 -11.156 1 93.19 76 THR B C 1
ATOM 4090 O O . THR B 1 76 ? 17.078 16.938 -11.992 1 93.19 76 THR B O 1
ATOM 4093 N N . GLU B 1 77 ? 16.125 17.766 -10.164 1 92.19 77 GLU B N 1
ATOM 4094 C CA . GLU B 1 77 ? 17.25 18.672 -9.93 1 92.19 77 GLU B CA 1
ATOM 4095 C C . GLU B 1 77 ? 18.531 17.891 -9.68 1 92.19 77 GLU B C 1
ATOM 4097 O O . GLU B 1 77 ? 19.594 18.25 -10.195 1 92.19 77 GLU B O 1
ATOM 4102 N N . ASN B 1 78 ? 18.422 16.875 -8.914 1 91.06 78 ASN B N 1
ATOM 4103 C CA . ASN B 1 78 ? 19.594 16.031 -8.664 1 91.06 78 ASN B CA 1
ATOM 4104 C C . ASN B 1 78 ? 20.125 15.422 -9.961 1 91.06 78 ASN B C 1
ATOM 4106 O O . ASN B 1 78 ? 21.344 15.359 -10.164 1 91.06 78 ASN B O 1
ATOM 4110 N N . ALA B 1 79 ? 19.188 14.961 -10.781 1 90.5 79 ALA B N 1
ATOM 4111 C CA . ALA B 1 79 ? 19.578 14.383 -12.07 1 90.5 79 ALA B CA 1
ATOM 4112 C C . ALA B 1 79 ? 20.281 15.414 -12.953 1 90.5 79 ALA B C 1
ATOM 4114 O O . ALA B 1 79 ? 21.25 15.102 -13.641 1 90.5 79 ALA B O 1
ATOM 4115 N N . ARG B 1 80 ? 19.859 16.562 -12.898 1 88.12 80 ARG B N 1
ATOM 4116 C CA . ARG B 1 80 ? 20.438 17.656 -13.688 1 88.12 80 ARG B CA 1
ATOM 4117 C C . ARG B 1 80 ? 21.844 17.984 -13.203 1 88.12 80 ARG B C 1
ATOM 4119 O O . ARG B 1 80 ? 22.766 18.172 -14.008 1 88.12 80 ARG B O 1
ATOM 4126 N N . VAL B 1 81 ? 21.922 18.016 -11.969 1 87 81 VAL B N 1
ATOM 4127 C CA . VAL B 1 81 ? 23.203 18.406 -11.367 1 87 81 VAL B CA 1
ATOM 4128 C C . VAL B 1 81 ? 24.25 17.328 -11.641 1 87 81 VAL B C 1
ATOM 4130 O O . VAL B 1 81 ? 25.422 17.625 -11.859 1 87 81 VAL B O 1
ATOM 4133 N N . GLU B 1 82 ? 23.781 16.094 -11.555 1 85.38 82 GLU B N 1
ATOM 4134 C CA . GLU B 1 82 ? 24.703 15 -11.859 1 85.38 82 GLU B CA 1
ATOM 4135 C C . GLU B 1 82 ? 25.203 15.078 -13.297 1 85.38 82 GLU B C 1
ATOM 4137 O O . GLU B 1 82 ? 26.25 14.523 -13.625 1 85.38 82 GLU B O 1
ATOM 4142 N N . SER B 1 83 ? 24.562 15.797 -14.102 1 74.38 83 SER B N 1
ATOM 4143 C CA . SER B 1 83 ? 24.953 16.156 -15.461 1 74.38 83 SER B CA 1
ATOM 4144 C C . SER B 1 83 ? 25.516 14.961 -16.219 1 74.38 83 SER B C 1
ATOM 4146 O O . SER B 1 83 ? 26.688 14.953 -16.578 1 74.38 83 SER B O 1
ATOM 4148 N N . PRO B 1 84 ? 24.609 14.055 -16.453 1 75.81 84 PRO B N 1
ATOM 4149 C CA . PRO B 1 84 ? 25.109 12.93 -17.25 1 75.81 84 PRO B CA 1
ATOM 4150 C C . PRO B 1 84 ? 25.594 13.344 -18.625 1 75.81 84 PRO B C 1
ATOM 4152 O O . PRO B 1 84 ? 25.031 14.258 -19.234 1 75.81 84 PRO B O 1
ATOM 4155 N N . ARG B 1 85 ? 26.562 12.719 -19.062 1 79.5 85 ARG B N 1
ATOM 4156 C CA . ARG B 1 85 ? 27.188 13.062 -20.328 1 79.5 85 ARG B CA 1
ATOM 4157 C C . ARG B 1 85 ? 26.25 12.805 -21.5 1 79.5 85 ARG B C 1
ATOM 4159 O O . ARG B 1 85 ? 26.234 13.547 -22.484 1 79.5 85 ARG B O 1
ATOM 4166 N N . SER B 1 86 ? 25.516 11.711 -21.312 1 86.12 86 SER B N 1
ATOM 4167 C CA . SER B 1 86 ? 24.578 11.328 -22.391 1 86.12 86 SER B CA 1
ATOM 4168 C C . SER B 1 86 ? 23.297 10.734 -21.812 1 86.12 86 SER B C 1
ATOM 4170 O O . SER B 1 86 ? 23.219 10.438 -20.625 1 86.12 86 SER B O 1
ATOM 4172 N N . ALA B 1 87 ? 22.359 10.664 -22.688 1 88 87 ALA B N 1
ATOM 4173 C CA . ALA B 1 87 ? 21.109 10.008 -22.312 1 88 87 ALA B CA 1
ATOM 4174 C C . ALA B 1 87 ? 21.344 8.562 -21.891 1 88 87 ALA B C 1
ATOM 4176 O O . ALA B 1 87 ? 20.734 8.07 -20.938 1 88 87 ALA B O 1
ATOM 4177 N N . LEU B 1 88 ? 22.234 7.941 -22.578 1 88.81 88 LEU B N 1
ATOM 4178 C CA . LEU B 1 88 ? 22.547 6.551 -22.281 1 88.81 88 LEU B CA 1
ATOM 4179 C C . LEU B 1 88 ? 23.156 6.418 -20.875 1 88.81 88 LEU B C 1
ATOM 4181 O O . LEU B 1 88 ? 22.859 5.457 -20.156 1 88.81 88 LEU B O 1
ATOM 4185 N N . ASP B 1 89 ? 23.922 7.363 -20.594 1 89.69 89 ASP B N 1
ATOM 4186 C CA . ASP B 1 89 ? 24.531 7.355 -19.266 1 89.69 89 ASP B CA 1
ATOM 4187 C C . ASP B 1 89 ? 23.469 7.461 -18.172 1 89.69 89 ASP B C 1
ATOM 4189 O O . ASP B 1 89 ? 23.531 6.762 -17.156 1 89.69 89 ASP B O 1
ATOM 4193 N N . PHE B 1 90 ? 22.562 8.25 -18.406 1 90.5 90 PHE B N 1
ATOM 4194 C CA . PHE B 1 90 ? 21.5 8.445 -17.422 1 90.5 90 PHE B CA 1
ATOM 4195 C C . PHE B 1 90 ? 20.609 7.215 -17.344 1 90.5 90 PHE B C 1
ATOM 4197 O O . PHE B 1 90 ? 20.25 6.777 -16.25 1 90.5 90 PHE B O 1
ATOM 4204 N N . ILE B 1 91 ? 20.297 6.691 -18.469 1 91.75 91 ILE B N 1
ATOM 4205 C CA . ILE B 1 91 ? 19.453 5.5 -18.531 1 91.75 91 ILE B CA 1
ATOM 4206 C C . ILE B 1 91 ? 20.141 4.348 -17.797 1 91.75 91 ILE B C 1
ATOM 4208 O O . ILE B 1 91 ? 19.5 3.615 -17.047 1 91.75 91 ILE B O 1
ATOM 4212 N N . THR B 1 92 ? 21.359 4.219 -17.953 1 90.81 92 THR B N 1
ATOM 4213 C CA . THR B 1 92 ? 22.125 3.162 -17.297 1 90.81 92 THR B CA 1
ATOM 4214 C C . THR B 1 92 ? 22.156 3.371 -15.789 1 90.81 92 THR B C 1
ATOM 4216 O O . THR B 1 92 ? 22 2.418 -15.023 1 90.81 92 THR B O 1
ATOM 4219 N N . ALA B 1 93 ? 22.344 4.621 -15.469 1 90.19 93 ALA B N 1
ATOM 4220 C CA . ALA B 1 93 ? 22.344 4.949 -14.047 1 90.19 93 ALA B CA 1
ATOM 4221 C C . ALA B 1 93 ? 21 4.617 -13.406 1 90.19 93 ALA B C 1
ATOM 4223 O O . ALA B 1 93 ? 20.953 4.109 -12.281 1 90.19 93 ALA B O 1
ATOM 4224 N N . LEU B 1 94 ? 19.953 4.875 -14.07 1 91 94 LEU B N 1
ATOM 4225 C CA . LEU B 1 94 ? 18.609 4.594 -13.57 1 91 94 LEU B CA 1
ATOM 4226 C C . LEU B 1 94 ? 18.375 3.092 -13.461 1 91 94 LEU B C 1
ATOM 4228 O O . LEU B 1 94 ? 17.719 2.627 -12.523 1 91 94 LEU B O 1
ATOM 4232 N N . TYR B 1 95 ? 18.844 2.406 -14.414 1 92 95 TYR B N 1
ATOM 4233 C CA . TYR B 1 95 ? 18.719 0.953 -14.375 1 92 95 TYR B CA 1
ATOM 4234 C C . TYR B 1 95 ? 19.406 0.374 -13.148 1 92 95 TYR B C 1
ATOM 4236 O O . TYR B 1 95 ? 18.891 -0.549 -12.516 1 92 95 TYR B O 1
ATOM 4244 N N . GLU B 1 96 ? 20.516 0.957 -12.852 1 90.06 96 GLU B N 1
ATOM 4245 C CA . GLU B 1 96 ? 21.312 0.457 -11.742 1 90.06 96 GLU B CA 1
ATOM 4246 C C . GLU B 1 96 ? 20.703 0.846 -10.398 1 90.06 96 GLU B C 1
ATOM 4248 O O . GLU B 1 96 ? 20.812 0.098 -9.422 1 90.06 96 GLU B O 1
ATOM 4253 N N . ASP B 1 97 ? 20.094 1.999 -10.422 1 91.31 97 ASP B N 1
ATOM 4254 C CA . ASP B 1 97 ? 19.516 2.486 -9.172 1 91.31 97 ASP B CA 1
ATOM 4255 C C . ASP B 1 97 ? 18.188 3.199 -9.43 1 91.31 97 ASP B C 1
ATOM 4257 O O . ASP B 1 97 ? 18.125 4.43 -9.438 1 91.31 97 ASP B O 1
ATOM 4261 N N . PRO B 1 98 ? 17.219 2.359 -9.438 1 90.69 98 PRO B N 1
ATOM 4262 C CA . PRO B 1 98 ? 15.914 2.951 -9.742 1 90.69 98 PRO B CA 1
ATOM 4263 C C . PRO B 1 98 ? 15.391 3.85 -8.617 1 90.69 98 PRO B C 1
ATOM 4265 O O . PRO B 1 98 ? 14.461 4.629 -8.828 1 90.69 98 PRO B O 1
ATOM 4268 N N . SER B 1 99 ? 15.945 3.783 -7.422 1 87.94 99 SER B N 1
ATOM 4269 C CA . SER B 1 99 ? 15.461 4.555 -6.281 1 87.94 99 SER B CA 1
ATOM 4270 C C . SER B 1 99 ? 15.719 6.047 -6.48 1 87.94 99 SER B C 1
ATOM 4272 O O . SER B 1 99 ? 15.156 6.879 -5.762 1 87.94 99 SER B O 1
ATOM 4274 N N . LYS B 1 100 ? 16.531 6.406 -7.484 1 89.31 100 LYS B N 1
ATOM 4275 C CA . LYS B 1 100 ? 16.875 7.797 -7.75 1 89.31 100 LYS B CA 1
ATOM 4276 C C . LYS B 1 100 ? 15.656 8.602 -8.188 1 89.31 100 LYS B C 1
ATOM 4278 O O . LYS B 1 100 ? 15.648 9.828 -8.062 1 89.31 100 LYS B O 1
ATOM 4283 N N . VAL B 1 101 ? 14.664 7.844 -8.695 1 91 101 VAL B N 1
ATOM 4284 C CA . VAL B 1 101 ? 13.531 8.586 -9.242 1 91 101 VAL B CA 1
ATOM 4285 C C . VAL B 1 101 ? 12.242 8.133 -8.57 1 91 101 VAL B C 1
ATOM 4287 O O . VAL B 1 101 ? 11.164 8.195 -9.172 1 91 101 VAL B O 1
ATOM 4290 N N . VAL B 1 102 ? 12.328 7.699 -7.367 1 90.38 102 VAL B N 1
ATOM 4291 C CA . VAL B 1 102 ? 11.141 7.281 -6.629 1 90.38 102 VAL B CA 1
ATOM 4292 C C . VAL B 1 102 ? 10.664 8.422 -5.73 1 90.38 102 VAL B C 1
ATOM 4294 O O . VAL B 1 102 ? 11.461 9.023 -5.004 1 90.38 102 VAL B O 1
ATOM 4297 N N . GLU B 1 103 ? 9.461 8.688 -5.828 1 93.69 103 GLU B N 1
ATOM 4298 C CA . GLU B 1 103 ? 8.867 9.758 -5.031 1 93.69 103 GLU B CA 1
ATOM 4299 C C . GLU B 1 103 ? 8.367 9.234 -3.686 1 93.69 103 GLU B C 1
ATOM 4301 O O . GLU B 1 103 ? 7.773 8.164 -3.613 1 93.69 103 GLU B O 1
ATOM 4306 N N . ASP B 1 104 ? 8.586 10 -2.645 1 95.5 104 ASP B N 1
ATOM 4307 C CA . ASP B 1 104 ? 8.094 9.664 -1.312 1 95.5 104 ASP B CA 1
ATOM 4308 C C . ASP B 1 104 ? 6.68 10.195 -1.1 1 95.5 104 ASP B C 1
ATOM 4310 O O . ASP B 1 104 ? 5.988 9.789 -0.161 1 95.5 104 ASP B O 1
ATOM 4314 N N . VAL B 1 105 ? 6.262 11.164 -1.891 1 97 105 VAL B N 1
ATOM 4315 C CA . VAL B 1 105 ? 4.914 11.719 -1.995 1 97 105 VAL B CA 1
ATOM 4316 C C . VAL B 1 105 ? 4.445 11.664 -3.447 1 97 105 VAL B C 1
ATOM 4318 O O . VAL B 1 105 ? 5.258 11.516 -4.363 1 97 105 VAL B O 1
ATOM 4321 N N . ILE B 1 106 ? 3.199 11.695 -3.639 1 96.19 106 ILE B N 1
ATOM 4322 C CA . ILE B 1 106 ? 2.691 11.789 -5.004 1 96.19 106 ILE B CA 1
ATOM 4323 C C . ILE B 1 106 ? 2.582 13.258 -5.406 1 96.19 106 ILE B C 1
ATOM 4325 O O . ILE B 1 106 ? 1.734 13.992 -4.891 1 96.19 106 ILE B O 1
ATOM 4329 N N . THR B 1 107 ? 3.41 13.633 -6.285 1 95 107 THR B N 1
ATOM 4330 C CA . THR B 1 107 ? 3.438 15.023 -6.727 1 95 107 THR B CA 1
ATOM 4331 C C . THR B 1 107 ? 2.268 15.312 -7.664 1 95 107 THR B C 1
ATOM 4333 O O . THR B 1 107 ? 2.01 14.555 -8.602 1 95 107 THR B O 1
ATOM 4336 N N . ILE B 1 108 ? 1.617 16.375 -7.418 1 95.56 108 ILE B N 1
ATOM 4337 C CA . ILE B 1 108 ? 0.488 16.812 -8.234 1 95.56 108 ILE B CA 1
ATOM 4338 C C . ILE B 1 108 ? 0.911 17.984 -9.125 1 95.56 108 ILE B C 1
ATOM 4340 O O . ILE B 1 108 ? 1.531 18.938 -8.648 1 95.56 108 ILE B O 1
ATOM 4344 N N . ASP B 1 109 ? 0.496 17.969 -10.352 1 91.38 109 ASP B N 1
ATOM 4345 C CA . ASP B 1 109 ? 0.925 18.984 -11.32 1 91.38 109 ASP B CA 1
ATOM 4346 C C . ASP B 1 109 ? -0.123 20.078 -11.469 1 91.38 109 ASP B C 1
ATOM 4348 O O . ASP B 1 109 ? 0.205 21.203 -11.836 1 91.38 109 ASP B O 1
ATOM 4352 N N . GLY B 1 110 ? -1.346 19.734 -11.273 1 93.25 110 GLY B N 1
ATOM 4353 C CA . GLY B 1 110 ? -2.438 20.688 -11.453 1 93.25 110 GLY B CA 1
ATOM 4354 C C . GLY B 1 110 ? -3.805 20.062 -11.227 1 93.25 110 GLY B C 1
ATOM 4355 O O . GLY B 1 110 ? -3.91 18.969 -10.656 1 93.25 110 GLY B O 1
ATOM 4356 N N . ASP B 1 111 ? -4.758 20.719 -11.664 1 95.56 111 ASP B N 1
ATOM 4357 C CA . ASP B 1 111 ? -6.141 20.328 -11.383 1 95.56 111 ASP B CA 1
ATOM 4358 C C . ASP B 1 111 ? -6.477 18.984 -12.023 1 95.56 111 ASP B C 1
ATOM 4360 O O . ASP B 1 111 ? -7.074 18.125 -11.391 1 95.56 111 ASP B O 1
ATOM 4364 N N . GLU B 1 112 ? -6.094 18.875 -13.25 1 95.31 112 GLU B N 1
ATOM 4365 C CA . GLU B 1 112 ? -6.426 17.656 -13.969 1 95.31 112 GLU B CA 1
ATOM 4366 C C . GLU B 1 112 ? -5.742 16.438 -13.344 1 95.31 112 GLU B C 1
ATOM 4368 O O . GLU B 1 112 ? -6.359 15.391 -13.18 1 95.31 112 GLU B O 1
ATOM 4373 N N . ASP B 1 113 ? -4.535 16.656 -13.039 1 95.25 113 ASP B N 1
ATOM 4374 C CA . ASP B 1 113 ? -3.781 15.586 -12.398 1 95.25 113 ASP B CA 1
ATOM 4375 C C . ASP B 1 113 ? -4.375 15.234 -11.031 1 95.25 113 ASP B C 1
ATOM 4377 O O . ASP B 1 113 ? -4.512 14.055 -10.695 1 95.25 113 ASP B O 1
ATOM 4381 N N . LEU B 1 114 ? -4.73 16.219 -10.273 1 97.69 114 LEU B N 1
ATOM 4382 C CA . LEU B 1 114 ? -5.336 15.992 -8.961 1 97.69 114 LEU B CA 1
ATOM 4383 C C . LEU B 1 114 ? -6.648 15.234 -9.094 1 97.69 114 LEU B C 1
ATOM 4385 O O . LEU B 1 114 ? -6.902 14.289 -8.336 1 97.69 114 LEU B O 1
ATOM 4389 N N . THR B 1 115 ? -7.434 15.625 -10.008 1 97.44 115 THR B N 1
ATOM 4390 C CA . THR B 1 115 ? -8.703 14.953 -10.258 1 97.44 115 THR B CA 1
ATOM 4391 C C . THR B 1 115 ? -8.477 13.469 -10.547 1 97.44 115 THR B C 1
ATOM 4393 O O . THR B 1 115 ? -9.188 12.617 -10.008 1 97.44 115 THR B O 1
ATOM 4396 N N . ARG B 1 116 ? -7.523 13.211 -11.352 1 95.25 116 ARG B N 1
ATOM 4397 C CA . ARG B 1 116 ? -7.219 11.828 -11.719 1 95.25 116 ARG B CA 1
ATOM 4398 C C . ARG B 1 116 ? -6.754 11.031 -10.5 1 95.25 116 ARG B C 1
ATOM 4400 O O . ARG B 1 116 ? -7.176 9.891 -10.297 1 95.25 116 ARG B O 1
ATOM 4407 N N . ARG B 1 117 ? -5.914 11.656 -9.719 1 96.12 117 ARG B N 1
ATOM 4408 C CA . ARG B 1 117 ? -5.344 10.977 -8.562 1 96.12 117 ARG B CA 1
ATOM 4409 C C . ARG B 1 117 ? -6.414 10.695 -7.516 1 96.12 117 ARG B C 1
ATOM 4411 O O . ARG B 1 117 ? -6.363 9.672 -6.824 1 96.12 117 ARG B O 1
ATOM 4418 N N . LEU B 1 118 ? -7.395 11.516 -7.402 1 97.5 118 LEU B N 1
ATOM 4419 C CA . LEU B 1 118 ? -8.43 11.383 -6.383 1 97.5 118 LEU B CA 1
ATOM 4420 C C . LEU B 1 118 ? -9.414 10.273 -6.754 1 97.5 118 LEU B C 1
ATOM 4422 O O . LEU B 1 118 ? -10.203 9.836 -5.918 1 97.5 118 LEU B O 1
ATOM 4426 N N . LYS B 1 119 ? -9.344 9.797 -7.953 1 94.38 119 LYS B N 1
ATOM 4427 C CA . LYS B 1 119 ? -10.203 8.711 -8.398 1 94.38 119 LYS B CA 1
ATOM 4428 C C . LYS B 1 119 ? -9.586 7.352 -8.062 1 94.38 119 LYS B C 1
ATOM 4430 O O . LYS B 1 119 ? -10.234 6.316 -8.227 1 94.38 119 LYS B O 1
ATOM 4435 N N . MET B 1 120 ? -8.422 7.41 -7.539 1 92.44 120 MET B N 1
ATOM 4436 C CA . MET B 1 120 ? -7.707 6.18 -7.219 1 92.44 120 MET B CA 1
ATOM 4437 C C . MET B 1 120 ? -7.32 6.141 -5.742 1 92.44 120 MET B C 1
ATOM 4439 O O . MET B 1 120 ? -7.273 7.18 -5.082 1 92.44 120 MET B O 1
ATOM 4443 N N . GLN B 1 121 ? -7.102 4.957 -5.324 1 93.12 121 GLN B N 1
ATOM 4444 C CA . GLN B 1 121 ? -6.555 4.836 -3.977 1 93.12 121 GLN B CA 1
ATOM 4445 C C . GLN B 1 121 ? -5.066 5.176 -3.955 1 93.12 121 GLN B C 1
ATOM 4447 O O . GLN B 1 121 ? -4.336 4.863 -4.898 1 93.12 121 GLN B O 1
ATOM 4452 N N . PHE B 1 122 ? -4.629 5.832 -2.924 1 93.81 122 PHE B N 1
ATOM 4453 C CA . PHE B 1 122 ? -3.211 6.113 -2.732 1 93.81 122 PHE B CA 1
ATOM 4454 C C . PHE B 1 122 ? -2.799 5.871 -1.286 1 93.81 122 PHE B C 1
ATOM 4456 O O . PHE B 1 122 ? -3.605 6.039 -0.369 1 93.81 122 PHE B O 1
ATOM 4463 N N . SER B 1 123 ? -1.546 5.449 -1.104 1 91.94 123 SER B N 1
ATOM 4464 C CA . SER B 1 123 ? -1.041 5.09 0.218 1 91.94 123 SER B CA 1
ATOM 4465 C C . SER B 1 123 ? 0.028 6.07 0.686 1 91.94 123 SER B C 1
ATOM 4467 O O . SER B 1 123 ? 0.735 5.809 1.661 1 91.94 123 SER B O 1
ATOM 4469 N N . ARG B 1 124 ? 0.247 7.07 -0.107 1 94.94 124 ARG B N 1
ATOM 4470 C CA . ARG B 1 124 ? 1.114 8.188 0.251 1 94.94 124 ARG B CA 1
ATOM 4471 C C . ARG B 1 124 ? 0.394 9.523 0.07 1 94.94 124 ARG B C 1
ATOM 4473 O O . ARG B 1 124 ? -0.511 9.633 -0.759 1 94.94 124 ARG B O 1
ATOM 4480 N N . PRO B 1 125 ? 0.848 10.5 0.797 1 98.38 125 PRO B N 1
ATOM 4481 C CA . PRO B 1 125 ? 0.174 11.797 0.642 1 98.38 125 PRO B CA 1
ATOM 4482 C C . PRO B 1 125 ? 0.374 12.398 -0.745 1 98.38 125 PRO B C 1
ATOM 4484 O O . PRO B 1 125 ? 1.368 12.109 -1.414 1 98.38 125 PRO B O 1
ATOM 4487 N N . LEU B 1 126 ? -0.603 13.172 -1.16 1 98.56 126 LEU B N 1
ATOM 4488 C CA . LEU B 1 126 ? -0.473 14.008 -2.348 1 98.56 126 LEU B CA 1
ATOM 4489 C C . LEU B 1 126 ? 0.113 15.375 -1.992 1 98.56 126 LEU B C 1
ATOM 4491 O O . LEU B 1 126 ? -0.233 15.953 -0.959 1 98.56 126 LEU B O 1
ATOM 4495 N N . LEU B 1 127 ? 0.982 15.898 -2.844 1 98.12 127 LEU B N 1
ATOM 4496 C CA . LEU B 1 127 ? 1.63 17.172 -2.572 1 98.12 127 LEU B CA 1
ATOM 4497 C C . LEU B 1 127 ? 1.678 18.031 -3.828 1 98.12 127 LEU B C 1
ATOM 4499 O O . LEU B 1 127 ? 2.205 17.609 -4.859 1 98.12 127 LEU B O 1
ATOM 4503 N N . PHE B 1 128 ? 1.067 19.141 -3.814 1 97 128 PHE B N 1
ATOM 4504 C CA . PHE B 1 128 ? 1.256 20.203 -4.797 1 97 128 PHE B CA 1
ATOM 4505 C C . PHE B 1 128 ? 2.09 21.328 -4.211 1 97 128 PHE B C 1
ATOM 4507 O O . PHE B 1 128 ? 1.708 21.938 -3.209 1 97 128 PHE B O 1
ATOM 4514 N N . GLN B 1 129 ? 3.158 21.578 -4.773 1 95.69 129 GLN B N 1
ATOM 4515 C CA . GLN B 1 129 ? 4.008 22.688 -4.355 1 95.69 129 GLN B CA 1
ATOM 4516 C C . GLN B 1 129 ? 3.857 23.891 -5.289 1 95.69 129 GLN B C 1
ATOM 4518 O O . GLN B 1 129 ? 4.074 23.766 -6.496 1 95.69 129 GLN B O 1
ATOM 4523 N N . SER B 1 130 ? 3.555 24.953 -4.656 1 92.75 130 SER B N 1
ATOM 4524 C CA . SER B 1 130 ? 3.281 26.172 -5.418 1 92.75 130 SER B CA 1
ATOM 4525 C C . SER B 1 130 ? 4.57 26.906 -5.773 1 92.75 130 SER B C 1
ATOM 4527 O O . SER B 1 130 ? 5.582 26.75 -5.09 1 92.75 130 SER B O 1
ATOM 4529 N N . THR B 1 131 ? 4.539 27.562 -6.93 1 87.44 131 THR B N 1
ATOM 4530 C CA . THR B 1 131 ? 5.562 28.516 -7.336 1 87.44 131 THR B CA 1
ATOM 4531 C C . THR B 1 131 ? 4.934 29.844 -7.758 1 87.44 131 THR B C 1
ATOM 4533 O O . THR B 1 131 ? 3.723 30.031 -7.629 1 87.44 131 THR B O 1
ATOM 4536 N N . THR B 1 132 ? 5.746 30.703 -8.242 1 83.38 132 THR B N 1
ATOM 4537 C CA . THR B 1 132 ? 5.254 31.984 -8.695 1 83.38 132 THR B CA 1
ATOM 4538 C C . THR B 1 132 ? 4.359 31.828 -9.922 1 83.38 132 THR B C 1
ATOM 4540 O O . THR B 1 132 ? 3.486 32.656 -10.18 1 83.38 132 THR B O 1
ATOM 4543 N N . THR B 1 133 ? 4.523 30.703 -10.648 1 82.44 133 THR B N 1
ATOM 4544 C CA . THR B 1 133 ? 3.801 30.547 -11.906 1 82.44 133 THR B CA 1
ATOM 4545 C C . THR B 1 133 ? 2.785 29.406 -11.805 1 82.44 133 THR B C 1
ATOM 4547 O O . THR B 1 133 ? 2.041 29.141 -12.75 1 82.44 133 THR B O 1
ATOM 4550 N N . ARG B 1 134 ? 2.812 28.75 -10.688 1 86.31 134 ARG B N 1
ATOM 4551 C CA . ARG B 1 134 ? 1.931 27.594 -10.539 1 86.31 134 ARG B CA 1
ATOM 4552 C C . ARG B 1 134 ? 1.105 27.688 -9.258 1 86.31 134 ARG B C 1
ATOM 4554 O O . ARG B 1 134 ? 1.656 27.875 -8.172 1 86.31 134 ARG B O 1
ATOM 4561 N N . SER B 1 135 ? -0.223 27.578 -9.445 1 90.56 135 SER B N 1
ATOM 4562 C CA . SER B 1 135 ? -1.136 27.578 -8.312 1 90.56 135 SER B CA 1
ATOM 4563 C C . SER B 1 135 ? -2.277 26.594 -8.508 1 90.56 135 SER B C 1
ATOM 4565 O O . SER B 1 135 ? -2.664 26.297 -9.641 1 90.56 135 SER B O 1
ATOM 4567 N N . ILE B 1 136 ? -2.809 26.047 -7.457 1 92 136 ILE B N 1
ATOM 4568 C CA . ILE B 1 136 ? -3.859 25.031 -7.543 1 92 136 ILE B CA 1
ATOM 4569 C C . ILE B 1 136 ? -5.141 25.578 -6.906 1 92 136 ILE B C 1
ATOM 4571 O O . ILE B 1 136 ? -6.195 24.938 -6.996 1 92 136 ILE B O 1
ATOM 4575 N N . SER B 1 137 ? -5.016 26.656 -6.262 1 86 137 SER B N 1
ATOM 4576 C CA . SER B 1 137 ? -6.168 27.312 -5.645 1 86 137 SER B CA 1
ATOM 4577 C C . SER B 1 137 ? -5.938 28.812 -5.5 1 86 137 SER B C 1
ATOM 4579 O O . SER B 1 137 ? -4.809 29.297 -5.613 1 86 137 SER B O 1
ATOM 4581 N N . HIS B 1 138 ? -7.059 29.484 -5.398 1 85.38 138 HIS B N 1
ATOM 4582 C CA . HIS B 1 138 ? -7.051 30.906 -5.086 1 85.38 138 HIS B CA 1
ATOM 4583 C C . HIS B 1 138 ? -7.977 31.219 -3.918 1 85.38 138 HIS B C 1
ATOM 4585 O O . HIS B 1 138 ? -9.078 31.734 -4.117 1 85.38 138 HIS B O 1
ATOM 4591 N N . PRO B 1 139 ? -7.402 30.969 -2.762 1 89.06 139 PRO B N 1
ATOM 4592 C CA . PRO B 1 139 ? -8.266 31.125 -1.588 1 89.06 139 PRO B CA 1
ATOM 4593 C C . PRO B 1 139 ? -8.695 32.594 -1.36 1 89.06 139 PRO B C 1
ATOM 4595 O O . PRO B 1 139 ? -7.91 33.5 -1.599 1 89.06 139 PRO B O 1
ATOM 4598 N N . LYS B 1 140 ? -9.852 32.75 -0.822 1 88 140 LYS B N 1
ATOM 4599 C CA . LYS B 1 140 ? -10.391 34.062 -0.471 1 88 140 LYS B CA 1
ATOM 4600 C C . LYS B 1 140 ? -9.922 34.5 0.917 1 88 140 LYS B C 1
ATOM 4602 O O . LYS B 1 140 ? -10.172 35.625 1.338 1 88 140 LYS B O 1
ATOM 4607 N N . VAL B 1 141 ? -9.344 33.594 1.589 1 93.94 141 VAL B N 1
ATOM 4608 C CA . VAL B 1 141 ? -8.836 33.875 2.93 1 93.94 141 VAL B CA 1
ATOM 4609 C C . VAL B 1 141 ? -7.355 34.25 2.855 1 93.94 141 VAL B C 1
ATOM 4611 O O . VAL B 1 141 ? -6.59 33.656 2.102 1 93.94 141 VAL B O 1
ATOM 4614 N N . SER B 1 142 ? -6.992 35.281 3.496 1 94.81 142 SER B N 1
ATOM 4615 C CA . SER B 1 142 ? -5.609 35.719 3.656 1 94.81 142 SER B CA 1
ATOM 4616 C C . SER B 1 142 ? -5.285 36 5.117 1 94.81 142 SER B C 1
ATOM 4618 O O . SER B 1 142 ? -6.176 36 5.969 1 94.81 142 SER B O 1
ATOM 4620 N N . TRP B 1 143 ? -4.047 36.219 5.395 1 96.25 143 TRP B N 1
ATOM 4621 C CA . TRP B 1 143 ? -3.582 36.531 6.738 1 96.25 143 TRP B CA 1
ATOM 4622 C C . TRP B 1 143 ? -4.316 37.75 7.293 1 96.25 143 TRP B C 1
ATOM 4624 O O . TRP B 1 143 ? -4.84 37.719 8.406 1 96.25 143 TRP B O 1
ATOM 4634 N N . ASP B 1 144 ? -4.445 38.75 6.445 1 95.94 144 ASP B N 1
ATOM 4635 C CA . ASP B 1 144 ? -5.074 40 6.867 1 95.94 144 ASP B CA 1
ATOM 4636 C C . ASP B 1 144 ? -6.578 39.812 7.062 1 95.94 144 ASP B C 1
ATOM 4638 O O . ASP B 1 144 ? -7.145 40.281 8.047 1 95.94 144 ASP B O 1
ATOM 4642 N N . LYS B 1 145 ? -7.18 39.156 6.133 1 96.06 145 LYS B N 1
ATOM 4643 C CA . LYS B 1 145 ? -8.617 38.906 6.234 1 96.06 145 LYS B CA 1
ATOM 4644 C C . LYS B 1 145 ? -8.945 38.062 7.457 1 96.06 145 LYS B C 1
ATOM 4646 O O . LYS B 1 145 ? -9.977 38.25 8.102 1 96.06 145 LYS B O 1
ATOM 4651 N N . PHE B 1 146 ? -8.125 37.188 7.766 1 97 146 PHE B N 1
ATOM 4652 C CA . PHE B 1 146 ? -8.328 36.312 8.922 1 97 146 PHE B CA 1
ATOM 4653 C C . PHE B 1 146 ? -8.312 37.125 10.211 1 97 146 PHE B C 1
ATOM 4655 O O . PHE B 1 146 ? -9.211 36.969 11.047 1 97 146 PHE B O 1
ATOM 4662 N N . TRP B 1 147 ? -7.316 37.969 10.367 1 96.56 147 TRP B N 1
ATOM 4663 C CA . TRP B 1 147 ? -7.203 38.719 11.609 1 96.56 147 TRP B CA 1
ATOM 4664 C C . TRP B 1 147 ? -8.328 39.75 11.719 1 96.56 147 TRP B C 1
ATOM 4666 O O . TRP B 1 147 ? -8.805 40.031 12.82 1 96.56 147 TRP B O 1
ATOM 4676 N N . ALA B 1 148 ? -8.742 40.281 10.539 1 96.62 148 ALA B N 1
ATOM 4677 C CA . ALA B 1 148 ? -9.922 41.156 10.562 1 96.62 148 ALA B CA 1
ATOM 4678 C C . ALA B 1 148 ? -11.148 40.406 11.062 1 96.62 148 ALA B C 1
ATOM 4680 O O . ALA B 1 148 ? -11.922 40.938 11.859 1 96.62 148 ALA B O 1
ATOM 4681 N N . PHE B 1 149 ? -11.258 39.188 10.57 1 95.81 149 PHE B N 1
ATOM 4682 C CA . PHE B 1 149 ? -12.352 38.344 10.992 1 95.81 149 PHE B CA 1
ATOM 4683 C C . PHE B 1 149 ? -12.273 38.062 12.492 1 95.81 149 PHE B C 1
ATOM 4685 O O . PHE B 1 149 ? -13.281 38.125 13.195 1 95.81 149 PHE B O 1
ATOM 4692 N N . MET B 1 150 ? -11.094 37.75 13.055 1 95.62 150 MET B N 1
ATOM 4693 C CA . MET B 1 150 ? -10.898 37.5 14.477 1 95.62 150 MET B CA 1
ATOM 4694 C C . MET B 1 150 ? -11.258 38.719 15.32 1 95.62 150 MET B C 1
ATOM 4696 O O . MET B 1 150 ? -11.891 38.594 16.359 1 95.62 150 MET B O 1
ATOM 4700 N N . ARG B 1 151 ? -10.938 39.844 14.852 1 95.81 151 ARG B N 1
ATOM 4701 C CA . ARG B 1 151 ? -11.188 41.062 15.586 1 95.81 151 ARG B CA 1
ATOM 4702 C C . ARG B 1 151 ? -12.672 41.406 15.633 1 95.81 151 ARG B C 1
ATOM 4704 O O . ARG B 1 151 ? -13.148 42 16.594 1 95.81 151 ARG B O 1
ATOM 4711 N N . THR B 1 152 ? -13.375 40.969 14.625 1 95.88 152 THR B N 1
ATOM 4712 C CA . THR B 1 152 ? -14.812 41.188 14.602 1 95.88 152 THR B CA 1
ATOM 4713 C C . THR B 1 152 ? -15.547 40.156 15.445 1 95.88 152 THR B C 1
ATOM 4715 O O . THR B 1 152 ? -16.734 40.344 15.766 1 95.88 152 THR B O 1
ATOM 4718 N N . ASN B 1 153 ? -14.875 39.062 15.82 1 95.06 153 ASN B N 1
ATOM 4719 C CA . ASN B 1 153 ? -15.5 38 16.578 1 95.06 153 ASN B CA 1
ATOM 4720 C C . ASN B 1 153 ? -14.797 37.75 17.906 1 95.06 153 ASN B C 1
ATOM 4722 O O . ASN B 1 153 ? -14.594 36.625 18.312 1 95.06 153 ASN B O 1
ATOM 4726 N N . ARG B 1 154 ? -14.438 38.781 18.609 1 94.19 154 ARG B N 1
ATOM 4727 C CA . ARG B 1 154 ? -13.633 38.75 19.828 1 94.19 154 ARG B CA 1
ATOM 4728 C C . ARG B 1 154 ? -14.344 38 20.938 1 94.19 154 ARG B C 1
ATOM 4730 O O . ARG B 1 154 ? -13.703 37.469 21.844 1 94.19 154 ARG B O 1
ATOM 4737 N N . GLN B 1 155 ? -15.688 37.938 20.875 1 94.12 155 GLN B N 1
ATOM 4738 C CA . GLN B 1 155 ? -16.469 37.344 21.969 1 94.12 155 GLN B CA 1
ATOM 4739 C C . GLN B 1 155 ? -16.734 35.875 21.75 1 94.12 155 GLN B C 1
ATOM 4741 O O . GLN B 1 155 ? -17.297 35.188 22.609 1 94.12 155 GLN B O 1
ATOM 4746 N N . LYS B 1 156 ? -16.297 35.375 20.672 1 93.69 156 LYS B N 1
ATOM 4747 C CA . LYS B 1 156 ? -16.469 33.969 20.359 1 93.69 156 LYS B CA 1
ATOM 4748 C C . LYS B 1 156 ? -15.344 33.125 20.953 1 93.69 156 LYS B C 1
ATOM 4750 O O . LYS B 1 156 ? -14.359 33.656 21.469 1 93.69 156 LYS B O 1
ATOM 4755 N N . TRP B 1 157 ? -15.555 31.828 20.891 1 93.75 157 TRP B N 1
ATOM 4756 C CA . TRP B 1 157 ? -14.602 30.906 21.484 1 93.75 157 TRP B CA 1
ATOM 4757 C C . TRP B 1 157 ? -13.922 30.062 20.422 1 93.75 157 TRP B C 1
ATOM 4759 O O . TRP B 1 157 ? -14.5 29.781 19.375 1 93.75 157 TRP B O 1
ATOM 4769 N N . VAL B 1 158 ? -12.719 29.672 20.703 1 92.56 158 VAL B N 1
ATOM 4770 C CA . VAL B 1 158 ? -11.969 28.75 19.828 1 92.56 158 VAL B CA 1
ATOM 4771 C C . VAL B 1 158 ? -11.289 27.688 20.688 1 92.56 158 VAL B C 1
ATOM 4773 O O . VAL B 1 158 ? -10.945 27.922 21.844 1 92.56 158 VAL B O 1
ATOM 4776 N N . ASP B 1 159 ? -11.195 26.5 20.094 1 89.94 159 ASP B N 1
ATOM 4777 C CA . ASP B 1 159 ? -10.43 25.438 20.734 1 89.94 159 ASP B CA 1
ATOM 4778 C C . ASP B 1 159 ? -8.93 25.656 20.562 1 89.94 159 ASP B C 1
ATOM 4780 O O . ASP B 1 159 ? -8.453 25.891 19.453 1 89.94 159 ASP B O 1
ATOM 4784 N N . VAL B 1 160 ? -8.211 25.578 21.719 1 92.06 160 VAL B N 1
ATOM 4785 C CA . VAL B 1 160 ? -6.777 25.828 21.656 1 92.06 160 VAL B CA 1
ATOM 4786 C C . VAL B 1 160 ? -6.02 24.703 22.344 1 92.06 160 VAL B C 1
ATOM 4788 O O . VAL B 1 160 ? -6.562 24.031 23.219 1 92.06 160 VAL B O 1
ATOM 4791 N N . TYR B 1 161 ? -4.902 24.391 21.828 1 90.62 161 TYR B N 1
ATOM 4792 C CA . TYR B 1 161 ? -3.889 23.578 22.516 1 90.62 161 TYR B CA 1
ATOM 4793 C C . TYR B 1 161 ? -2.752 24.453 23.031 1 90.62 161 TYR B C 1
ATOM 4795 O O . TYR B 1 161 ? -1.95 24.969 22.234 1 90.62 161 TYR B O 1
ATOM 4803 N N . ASP B 1 162 ? -2.678 24.594 24.312 1 88.25 162 ASP B N 1
ATOM 4804 C CA . ASP B 1 162 ? -1.729 25.5 24.953 1 88.25 162 ASP B CA 1
ATOM 4805 C C . ASP B 1 162 ? -0.558 24.734 25.562 1 88.25 162 ASP B C 1
ATOM 4807 O O . ASP B 1 162 ? -0.72 24.047 26.578 1 88.25 162 ASP B O 1
ATOM 4811 N N . TYR B 1 163 ? 0.592 24.969 25.172 1 86.19 163 TYR B N 1
ATOM 4812 C CA . TYR B 1 163 ? 1.79 24.203 25.516 1 86.19 163 TYR B CA 1
ATOM 4813 C C . TYR B 1 163 ? 2.322 24.641 26.875 1 86.19 163 TYR B C 1
ATOM 4815 O O . TYR B 1 163 ? 3.172 23.969 27.469 1 86.19 163 TYR B O 1
ATOM 4823 N N . SER B 1 164 ? 1.856 25.688 27.359 1 82.75 164 SER B N 1
ATOM 4824 C CA . SER B 1 164 ? 2.334 26.203 28.625 1 82.75 164 SER B CA 1
ATOM 4825 C C . SER B 1 164 ? 1.658 25.5 29.797 1 82.75 164 SER B C 1
ATOM 4827 O O . SER B 1 164 ? 2.1 25.625 30.938 1 82.75 164 SER B O 1
ATOM 4829 N N . ILE B 1 165 ? 0.647 24.781 29.469 1 84.75 165 ILE B N 1
ATOM 4830 C CA . ILE B 1 165 ? -0.065 24.047 30.5 1 84.75 165 ILE B CA 1
ATOM 4831 C C . ILE B 1 165 ? 0.64 22.719 30.781 1 84.75 165 ILE B C 1
ATOM 4833 O O . ILE B 1 165 ? 0.867 21.938 29.859 1 84.75 165 ILE B O 1
ATOM 4837 N N . ASP B 1 166 ? 0.913 22.422 31.969 1 79.25 166 ASP B N 1
ATOM 4838 C CA . ASP B 1 166 ? 1.722 21.266 32.344 1 79.25 166 ASP B CA 1
ATOM 4839 C C . ASP B 1 166 ? 0.945 19.969 32.156 1 79.25 166 ASP B C 1
ATOM 4841 O O . ASP B 1 166 ? 1.474 18.984 31.625 1 79.25 166 ASP B O 1
ATOM 4845 N N . GLU B 1 167 ? -0.263 20 32.656 1 78.69 167 GLU B N 1
ATOM 4846 C CA . GLU B 1 167 ? -1.08 18.797 32.562 1 78.69 167 GLU B CA 1
ATOM 4847 C C . GLU B 1 167 ? -1.571 18.578 31.156 1 78.69 167 GLU B C 1
ATOM 4849 O O . GLU B 1 167 ? -2.41 19.328 30.656 1 78.69 167 GLU B O 1
ATOM 4854 N N . GLU B 1 168 ? -1.152 17.516 30.562 1 77.44 168 GLU B N 1
ATOM 4855 C CA . GLU B 1 168 ? -1.421 17.25 29.156 1 77.44 168 GLU B CA 1
ATOM 4856 C C . GLU B 1 168 ? -2.92 17.25 28.859 1 77.44 168 GLU B C 1
ATOM 4858 O O . GLU B 1 168 ? -3.363 17.797 27.859 1 77.44 168 GLU B O 1
ATOM 4863 N N . VAL B 1 169 ? -3.678 16.719 29.734 1 77.38 169 VAL B N 1
ATOM 4864 C CA . VAL B 1 169 ? -5.109 16.531 29.531 1 77.38 169 VAL B CA 1
ATOM 4865 C C . VAL B 1 169 ? -5.809 17.891 29.516 1 77.38 169 VAL B C 1
ATOM 4867 O O . VAL B 1 169 ? -6.887 18.031 28.938 1 77.38 169 VAL B O 1
ATOM 4870 N N . LYS B 1 170 ? -5.152 18.906 30.047 1 80.88 170 LYS B N 1
ATOM 4871 C CA . LYS B 1 170 ? -5.766 20.234 30.172 1 80.88 170 LYS B CA 1
ATOM 4872 C C . LYS B 1 170 ? -5.258 21.188 29.094 1 80.88 170 LYS B C 1
ATOM 4874 O O . LYS B 1 170 ? -5.68 22.344 29.031 1 80.88 170 LYS B O 1
ATOM 4879 N N . ARG B 1 171 ? -4.43 20.688 28.281 1 85.31 171 ARG B N 1
ATOM 4880 C CA . ARG B 1 171 ? -3.822 21.547 27.266 1 85.31 171 ARG B CA 1
ATOM 4881 C C . ARG B 1 171 ? -4.836 21.938 26.203 1 85.31 171 ARG B C 1
ATOM 4883 O O . ARG B 1 171 ? -4.652 22.938 25.5 1 85.31 171 ARG B O 1
ATOM 4890 N N . THR B 1 172 ? -5.805 21.078 26.078 1 84.69 172 THR B N 1
ATOM 4891 C CA . THR B 1 172 ? -6.871 21.406 25.141 1 84.69 172 THR B CA 1
ATOM 4892 C C . THR B 1 172 ? -8.031 22.094 25.859 1 84.69 172 THR B C 1
ATOM 4894 O O . THR B 1 172 ? -8.609 21.516 26.797 1 84.69 172 THR B O 1
ATOM 4897 N N . GLU B 1 173 ? -8.344 23.328 25.5 1 87.25 173 GLU B N 1
ATOM 4898 C CA . GLU B 1 173 ? -9.422 24.078 26.156 1 87.25 173 GLU B CA 1
ATOM 4899 C C . GLU B 1 173 ? -10.047 25.094 25.188 1 87.25 173 GLU B C 1
ATOM 4901 O O . GLU B 1 173 ? -9.492 25.375 24.125 1 87.25 173 GLU B O 1
ATOM 4906 N N . LYS B 1 174 ? -11.117 25.594 25.594 1 91.19 174 LYS B N 1
ATOM 4907 C CA . LYS B 1 174 ? -11.742 26.703 24.875 1 91.19 174 LYS B CA 1
ATOM 4908 C C . LYS B 1 174 ? -11.227 28.047 25.391 1 91.19 174 LYS B C 1
ATOM 4910 O O . LYS B 1 174 ? -11.102 28.25 26.594 1 91.19 174 LYS B O 1
ATOM 4915 N N . ARG B 1 175 ? -10.938 28.875 24.438 1 93.56 175 ARG B N 1
ATOM 4916 C CA . ARG B 1 175 ? -10.43 30.188 24.781 1 93.56 175 ARG B CA 1
ATOM 4917 C C . ARG B 1 175 ? -11.141 31.281 23.984 1 93.56 175 ARG B C 1
ATOM 4919 O O . ARG B 1 175 ? -11.461 31.078 22.812 1 93.56 175 ARG B O 1
ATOM 4926 N N . LEU B 1 176 ? -11.328 32.375 24.672 1 94.94 176 LEU B N 1
ATOM 4927 C CA . LEU B 1 176 ? -11.93 33.531 23.984 1 94.94 176 LEU B CA 1
ATOM 4928 C C . LEU B 1 176 ? -11.008 34.062 22.891 1 94.94 176 LEU B C 1
ATOM 4930 O O . LEU B 1 176 ? -9.797 34.156 23.094 1 94.94 176 LEU B O 1
ATOM 4934 N N . VAL B 1 177 ? -11.602 34.406 21.781 1 96.06 177 VAL B N 1
ATOM 4935 C CA . VAL B 1 177 ? -10.844 34.938 20.656 1 96.06 177 VAL B CA 1
ATOM 4936 C C . VAL B 1 177 ? -10.062 36.188 21.125 1 96.06 177 VAL B C 1
ATOM 4938 O O . VAL B 1 177 ? -8.922 36.375 20.703 1 96.06 177 VAL B O 1
ATOM 4941 N N . GLU B 1 178 ? -10.617 36.969 21.984 1 96.69 178 GLU B N 1
ATOM 4942 C CA . GLU B 1 178 ? -9.945 38.125 22.531 1 96.69 178 GLU B CA 1
ATOM 4943 C C . GLU B 1 178 ? -8.609 37.75 23.172 1 96.69 178 GLU B C 1
ATOM 4945 O O . GLU B 1 178 ? -7.617 38.469 23.016 1 96.69 178 GLU B O 1
ATOM 4950 N N . ASN B 1 179 ? -8.633 36.688 23.891 1 95.38 179 ASN B N 1
ATOM 4951 C CA . ASN B 1 179 ? -7.422 36.219 24.562 1 95.38 179 ASN B CA 1
ATOM 4952 C C . ASN B 1 179 ? -6.391 35.688 23.562 1 95.38 179 ASN B C 1
ATOM 4954 O O . ASN B 1 179 ? -5.188 35.812 23.797 1 95.38 179 ASN B O 1
ATOM 4958 N N . VAL B 1 180 ? -6.902 35.125 22.516 1 95.94 180 VAL B N 1
ATOM 4959 C CA . VAL B 1 180 ? -6.012 34.656 21.453 1 95.94 180 VAL B CA 1
ATOM 4960 C C . VAL B 1 180 ? -5.324 35.844 20.812 1 95.94 180 VAL B C 1
ATOM 4962 O O . VAL B 1 180 ? -4.113 35.844 20.562 1 95.94 180 VAL B O 1
ATOM 4965 N N . ILE B 1 181 ? -6.066 36.938 20.516 1 96 181 ILE B N 1
ATOM 4966 C CA . ILE B 1 181 ? -5.535 38.156 19.906 1 96 181 ILE B CA 1
ATOM 4967 C C . ILE B 1 181 ? -4.465 38.75 20.812 1 96 181 ILE B C 1
ATOM 4969 O O . ILE B 1 181 ? -3.375 39.094 20.359 1 96 181 ILE B O 1
ATOM 4973 N N . LYS B 1 182 ? -4.773 38.781 22.078 1 95.19 182 LYS B N 1
ATOM 4974 C CA . LYS B 1 182 ? -3.828 39.344 23.047 1 95.19 182 LYS B CA 1
ATOM 4975 C C . LYS B 1 182 ? -2.547 38.5 23.094 1 95.19 182 LYS B C 1
ATOM 4977 O O . LYS B 1 182 ? -1.451 39.062 23.219 1 95.19 182 LYS B O 1
ATOM 4982 N N . HIS B 1 183 ? -2.756 37.25 23.062 1 94.56 183 HIS B N 1
ATOM 4983 C CA . HIS B 1 183 ? -1.6 36.344 23.078 1 94.56 183 HIS B CA 1
ATOM 4984 C C . HIS B 1 183 ? -0.681 36.625 21.891 1 94.56 183 HIS B C 1
ATOM 4986 O O . HIS B 1 183 ? 0.543 36.656 22.031 1 94.56 183 HIS B O 1
ATOM 4992 N N . TRP B 1 184 ? -1.246 36.812 20.734 1 93.56 184 TRP B N 1
ATOM 4993 C CA . TRP B 1 184 ? -0.49 37 19.5 1 93.56 184 TRP B CA 1
ATOM 4994 C C . TRP B 1 184 ? 0.236 38.344 19.5 1 93.56 184 TRP B C 1
ATOM 4996 O O . TRP B 1 184 ? 1.219 38.531 18.781 1 93.56 184 TRP B O 1
ATOM 5006 N N . GLU B 1 185 ? -0.217 39.281 20.203 1 91.25 185 GLU B N 1
ATOM 5007 C CA . GLU B 1 185 ? 0.341 40.625 20.25 1 91.25 185 GLU B CA 1
ATOM 5008 C C . GLU B 1 185 ? 1.536 40.719 21.188 1 91.25 185 GLU B C 1
ATOM 5010 O O . GLU B 1 185 ? 2.293 41.688 21.172 1 91.25 185 GLU B O 1
ATOM 5015 N N . LYS B 1 186 ? 1.659 39.625 21.906 1 90.06 186 LYS B N 1
ATOM 5016 C CA . LYS B 1 186 ? 2.799 39.594 22.812 1 90.06 186 LYS B CA 1
ATOM 5017 C C . LYS B 1 186 ? 4.109 39.438 22.047 1 90.06 186 LYS B C 1
ATOM 5019 O O . LYS B 1 186 ? 4.164 38.75 21.031 1 90.06 186 LYS B O 1
ATOM 5024 N N . ASP B 1 187 ? 5.152 40.094 22.578 1 84.56 187 ASP B N 1
ATOM 5025 C CA . ASP B 1 187 ? 6.473 39.969 21.969 1 84.56 187 ASP B CA 1
ATOM 5026 C C . ASP B 1 187 ? 7.051 38.562 22.188 1 84.56 187 ASP B C 1
ATOM 5028 O O . ASP B 1 187 ? 7.57 37.969 21.25 1 84.56 187 ASP B O 1
ATOM 5032 N N . SER B 1 188 ? 6.961 38.156 23.469 1 84.56 188 SER B N 1
ATOM 5033 C CA . SER B 1 188 ? 7.367 36.812 23.828 1 84.56 188 SER B CA 1
ATOM 5034 C C . SER B 1 188 ? 6.156 35.938 24.141 1 84.56 188 SER B C 1
ATOM 5036 O O . SER B 1 188 ? 5.395 36.219 25.062 1 84.56 188 SER B O 1
ATOM 5038 N N . ARG B 1 189 ? 5.914 35.094 23.25 1 88.31 189 ARG B N 1
ATOM 5039 C CA . ARG B 1 189 ? 4.727 34.25 23.453 1 88.31 189 ARG B CA 1
ATOM 5040 C C . ARG B 1 189 ? 5.078 32.781 23.438 1 88.31 189 ARG B C 1
ATOM 5042 O O . ARG B 1 189 ? 6.016 32.375 22.75 1 88.31 189 ARG B O 1
ATOM 5049 N N . THR B 1 190 ? 4.328 32.062 24.25 1 89.94 190 THR B N 1
ATOM 5050 C CA . THR B 1 190 ? 4.414 30.594 24.234 1 89.94 190 THR B CA 1
ATOM 5051 C C . THR B 1 190 ? 3.67 30.031 23.031 1 89.94 190 THR B C 1
ATOM 5053 O O . THR B 1 190 ? 2.832 30.703 22.422 1 89.94 190 THR B O 1
ATOM 5056 N N . ALA B 1 191 ? 4.023 28.844 22.766 1 93.31 191 ALA B N 1
ATOM 5057 C CA . ALA B 1 191 ? 3.385 28.188 21.641 1 93.31 191 ALA B CA 1
ATOM 5058 C C . ALA B 1 191 ? 1.895 27.969 21.891 1 93.31 191 ALA B C 1
ATOM 5060 O O . ALA B 1 191 ? 1.499 27.531 22.969 1 93.31 191 ALA B O 1
ATOM 5061 N N . LEU B 1 192 ? 1.123 28.375 20.953 1 94.25 192 LEU B N 1
ATOM 5062 C CA . LEU B 1 192 ? -0.329 28.234 21 1 94.25 192 LEU B CA 1
ATOM 5063 C C . LEU B 1 192 ? -0.88 27.766 19.656 1 94.25 192 LEU B C 1
ATOM 5065 O O . LEU B 1 192 ? -0.578 28.359 18.609 1 94.25 192 LEU B O 1
ATOM 5069 N N . ASN B 1 193 ? -1.628 26.672 19.688 1 94.44 193 ASN B N 1
ATOM 5070 C CA . ASN B 1 193 ? -2.256 26.109 18.5 1 94.44 193 ASN B CA 1
ATOM 5071 C C . ASN B 1 193 ? -3.775 26.25 18.547 1 94.44 193 ASN B C 1
ATOM 5073 O O . ASN B 1 193 ? -4.422 25.641 19.406 1 94.44 193 ASN B O 1
ATOM 5077 N N . CYS B 1 194 ? -4.336 27.078 17.719 1 93.44 194 CYS B N 1
ATOM 5078 C CA . CYS B 1 194 ? -5.785 27.188 17.609 1 93.44 194 CYS B CA 1
ATOM 5079 C C . CYS B 1 194 ? -6.332 26.234 16.562 1 93.44 194 CYS B C 1
ATOM 5081 O O . CYS B 1 194 ? -5.992 26.328 15.375 1 93.44 194 CYS B O 1
ATOM 5083 N N . LEU B 1 195 ? -7.172 25.391 17 1 87.81 195 LEU B N 1
ATOM 5084 C CA . LEU B 1 195 ? -7.633 24.297 16.156 1 87.81 195 LEU B CA 1
ATOM 5085 C C . LEU B 1 195 ? -9.094 24.484 15.758 1 87.81 195 LEU B C 1
ATOM 5087 O O . LEU B 1 195 ? -9.844 25.156 16.453 1 87.81 195 LEU B O 1
ATOM 5091 N N . ASP B 1 196 ? -9.406 24.047 14.664 1 84.69 196 ASP B N 1
ATOM 5092 C CA . ASP B 1 196 ? -10.766 23.812 14.188 1 84.69 196 ASP B CA 1
ATOM 5093 C C . ASP B 1 196 ? -11.57 25.109 14.148 1 84.69 196 ASP B C 1
ATOM 5095 O O . ASP B 1 196 ? -12.727 25.141 14.586 1 84.69 196 ASP B O 1
ATOM 5099 N N . ILE B 1 197 ? -10.914 26.141 13.805 1 90.69 197 ILE B N 1
ATOM 5100 C CA . ILE B 1 197 ? -11.672 27.359 13.562 1 90.69 197 ILE B CA 1
ATOM 5101 C C . ILE B 1 197 ? -12.5 27.203 12.289 1 90.69 197 ILE B C 1
ATOM 5103 O O . ILE B 1 197 ? -11.953 27.031 11.195 1 90.69 197 ILE B O 1
ATOM 5107 N N . GLU B 1 198 ? -13.758 27.312 12.453 1 89.69 198 GLU B N 1
ATOM 5108 C CA . GLU B 1 198 ? -14.609 27.172 11.273 1 89.69 198 GLU B CA 1
ATOM 5109 C C . GLU B 1 198 ? -14.359 28.281 10.266 1 89.69 198 GLU B C 1
ATOM 5111 O O . GLU B 1 198 ? -14.406 29.469 10.609 1 89.69 198 GLU B O 1
ATOM 5116 N N . ASN B 1 199 ? -14.133 27.938 9.062 1 92.19 199 ASN B N 1
ATOM 5117 C CA . ASN B 1 199 ? -13.906 28.938 8.023 1 92.19 199 ASN B CA 1
ATOM 5118 C C . ASN B 1 199 ? -15.211 29.562 7.547 1 92.19 199 ASN B C 1
ATOM 5120 O O . ASN B 1 199 ? -15.953 28.953 6.777 1 92.19 199 ASN B O 1
ATOM 5124 N N . ARG B 1 200 ? -15.469 30.703 7.906 1 87.44 200 ARG B N 1
ATOM 5125 C CA . ARG B 1 200 ? -16.656 31.453 7.496 1 87.44 200 ARG B CA 1
ATOM 5126 C C . ARG B 1 200 ? -16.266 32.688 6.684 1 87.44 200 ARG B C 1
ATOM 5128 O O . ARG B 1 200 ? -17.062 33.594 6.523 1 87.44 200 ARG B O 1
ATOM 5135 N N . ILE B 1 201 ? -15.102 32.781 6.312 1 89.56 201 ILE B N 1
ATOM 5136 C CA . ILE B 1 201 ? -14.578 33.969 5.621 1 89.56 201 ILE B CA 1
ATOM 5137 C C . ILE B 1 201 ? -14.812 33.812 4.117 1 89.56 201 ILE B C 1
ATOM 5139 O O . ILE B 1 201 ? -15.258 34.75 3.463 1 89.56 201 ILE B O 1
ATOM 5143 N N . GLY B 1 202 ? -14.406 32.625 3.613 1 88.19 202 GLY B N 1
ATOM 5144 C CA . GLY B 1 202 ? -14.547 32.312 2.195 1 88.19 202 GLY B CA 1
ATOM 5145 C C . GLY B 1 202 ? -14.047 30.953 1.811 1 88.19 202 GLY B C 1
ATOM 5146 O O . GLY B 1 202 ? -13.141 30.406 2.449 1 88.19 202 GLY B O 1
ATOM 5147 N N . GLU B 1 203 ? -14.547 30.531 0.714 1 87.81 203 GLU B N 1
ATOM 5148 C CA . GLU B 1 203 ? -14.219 29.188 0.26 1 87.81 203 GLU B CA 1
ATOM 5149 C C . GLU B 1 203 ? -12.758 29.094 -0.182 1 87.81 203 GLU B C 1
ATOM 5151 O O . GLU B 1 203 ? -12.258 29.984 -0.876 1 87.81 203 GLU B O 1
ATOM 5156 N N . CYS B 1 204 ? -12.086 28.078 0.24 1 93.25 204 CYS B N 1
ATOM 5157 C CA . CYS B 1 204 ? -10.672 27.906 -0.078 1 93.25 204 CYS B CA 1
ATOM 5158 C C . CYS B 1 204 ? -10.422 26.547 -0.721 1 93.25 204 CYS B C 1
ATOM 5160 O O . CYS B 1 204 ? -9.359 26.312 -1.3 1 93.25 204 CYS B O 1
ATOM 5162 N N . CYS B 1 205 ? -11.359 25.609 -0.724 1 93.12 205 CYS B N 1
ATOM 5163 C CA . CYS B 1 205 ? -11.164 24.219 -1.154 1 93.12 205 CYS B CA 1
ATOM 5164 C C . CYS B 1 205 ? -10.93 24.141 -2.658 1 93.12 205 CYS B C 1
ATOM 5166 O O . CYS B 1 205 ? -11.734 24.656 -3.439 1 93.12 205 CYS B O 1
ATOM 5168 N N . PRO B 1 206 ? -9.867 23.516 -3.066 1 95 206 PRO B N 1
ATOM 5169 C CA . PRO B 1 206 ? -9.664 23.328 -4.504 1 95 206 PRO B CA 1
ATOM 5170 C C . PRO B 1 206 ? -10.82 22.594 -5.172 1 95 206 PRO B C 1
ATOM 5172 O O . PRO B 1 206 ? -11.383 21.656 -4.59 1 95 206 PRO B O 1
ATOM 5175 N N . THR B 1 207 ? -11.078 22.891 -6.352 1 94.12 207 THR B N 1
ATOM 5176 C CA . THR B 1 207 ? -12.234 22.406 -7.094 1 94.12 207 THR B CA 1
ATOM 5177 C C . THR B 1 207 ? -12.172 20.875 -7.238 1 94.12 207 THR B C 1
ATOM 5179 O O . THR B 1 207 ? -13.172 20.188 -7.043 1 94.12 207 THR B O 1
ATOM 5182 N N . PRO B 1 208 ? -10.992 20.312 -7.605 1 96.69 208 PRO B N 1
ATOM 5183 C CA . PRO B 1 208 ? -10.945 18.859 -7.758 1 96.69 208 PRO B CA 1
ATOM 5184 C C . PRO B 1 208 ? -11.359 18.109 -6.488 1 96.69 208 PRO B C 1
ATOM 5186 O O . PRO B 1 208 ? -11.953 17.031 -6.562 1 96.69 208 PRO B O 1
ATOM 5189 N N . ILE B 1 209 ? -11.039 18.672 -5.344 1 97.12 209 ILE B N 1
ATOM 5190 C CA . ILE B 1 209 ? -11.406 18.047 -4.078 1 97.12 209 ILE B CA 1
ATOM 5191 C C . ILE B 1 209 ? -12.922 18.109 -3.895 1 97.12 209 ILE B C 1
ATOM 5193 O O . ILE B 1 209 ? -13.555 17.109 -3.549 1 97.12 209 ILE B O 1
ATOM 5197 N N . MET B 1 210 ? -13.469 19.266 -4.133 1 93.56 210 MET B N 1
ATOM 5198 C CA . MET B 1 210 ? -14.914 19.453 -4.008 1 93.56 210 MET B CA 1
ATOM 5199 C C . MET B 1 210 ? -15.664 18.484 -4.914 1 93.56 210 MET B C 1
ATOM 5201 O O . MET B 1 210 ? -16.641 17.859 -4.488 1 93.56 210 MET B O 1
ATOM 5205 N N . GLU B 1 211 ? -15.164 18.359 -6.078 1 94 211 GLU B N 1
ATOM 5206 C CA . GLU B 1 211 ? -15.844 17.531 -7.078 1 94 211 GLU B CA 1
ATOM 5207 C C . GLU B 1 211 ? -15.695 16.047 -6.766 1 94 211 GLU B C 1
ATOM 5209 O O . GLU B 1 211 ? -16.516 15.234 -7.203 1 94 211 GLU B O 1
ATOM 5214 N N . SER B 1 212 ? -14.664 15.703 -6.062 1 96 212 SER B N 1
ATOM 5215 C CA . SER B 1 212 ? -14.398 14.305 -5.75 1 96 212 SER B CA 1
ATOM 5216 C C . SER B 1 212 ? -15.055 13.898 -4.438 1 96 212 SER B C 1
ATOM 5218 O O . SER B 1 212 ? -15.148 12.711 -4.121 1 96 212 SER B O 1
ATOM 5220 N N . ASP B 1 213 ? -15.508 14.852 -3.695 1 95.94 213 ASP B N 1
ATOM 5221 C CA . ASP B 1 213 ? -16.109 14.594 -2.387 1 95.94 213 ASP B CA 1
ATOM 5222 C C . ASP B 1 213 ? -17.469 13.938 -2.521 1 95.94 213 ASP B C 1
ATOM 5224 O O . ASP B 1 213 ? -18.375 14.5 -3.143 1 95.94 213 ASP B O 1
ATOM 5228 N N . LEU B 1 214 ? -17.641 12.82 -1.932 1 95.38 214 LEU B N 1
ATOM 5229 C CA . LEU B 1 214 ? -18.891 12.055 -2.035 1 95.38 214 LEU B CA 1
ATOM 5230 C C . LEU B 1 214 ? -20.062 12.844 -1.462 1 95.38 214 LEU B C 1
ATOM 5232 O O . LEU B 1 214 ? -21.188 12.734 -1.951 1 95.38 214 LEU B O 1
ATOM 5236 N N . ILE B 1 215 ? -19.828 13.641 -0.443 1 90.5 215 ILE B N 1
ATOM 5237 C CA . ILE B 1 215 ? -20.891 14.445 0.156 1 90.5 215 ILE B CA 1
ATOM 5238 C C . ILE B 1 215 ? -21.453 15.414 -0.877 1 90.5 215 ILE B C 1
ATOM 5240 O O . ILE B 1 215 ? -22.672 15.555 -1.016 1 90.5 215 ILE B O 1
ATOM 5244 N N . GLN B 1 216 ? -20.562 16.016 -1.538 1 89.5 216 GLN B N 1
ATOM 5245 C CA . GLN B 1 216 ? -20.969 16.969 -2.564 1 89.5 216 GLN B CA 1
ATOM 5246 C C . GLN B 1 216 ? -21.656 16.25 -3.734 1 89.5 216 GLN B C 1
ATOM 5248 O O . GLN B 1 216 ? -22.656 16.734 -4.258 1 89.5 216 GLN B O 1
ATOM 5253 N N . ARG B 1 217 ? -21.109 15.211 -4.172 1 91.12 217 ARG B N 1
ATOM 5254 C CA . ARG B 1 217 ? -21.656 14.469 -5.305 1 91.12 217 ARG B CA 1
ATOM 5255 C C . ARG B 1 217 ? -23.078 13.992 -5.012 1 91.12 217 ARG B C 1
ATOM 5257 O O . ARG B 1 217 ? -23.938 14.047 -5.887 1 91.12 217 ARG B O 1
ATOM 5264 N N . ILE B 1 218 ? -23.344 13.594 -3.846 1 90.06 218 ILE B N 1
ATOM 5265 C CA . ILE B 1 218 ? -24.656 13.109 -3.434 1 90.06 218 ILE B CA 1
ATOM 5266 C C . ILE B 1 218 ? -25.625 14.281 -3.342 1 90.06 218 ILE B C 1
ATOM 5268 O O . ILE B 1 218 ? -26.797 14.164 -3.748 1 90.06 218 ILE B O 1
ATOM 5272 N N . ALA B 1 219 ? -25.141 15.383 -2.781 1 83.5 219 ALA B N 1
ATOM 5273 C CA . ALA B 1 219 ? -25.984 16.578 -2.688 1 83.5 219 ALA B CA 1
ATOM 5274 C C . ALA B 1 219 ? -26.438 17.031 -4.07 1 83.5 219 ALA B C 1
ATOM 5276 O O . ALA B 1 219 ? -27.594 17.422 -4.25 1 83.5 219 ALA B O 1
ATOM 5277 N N . ILE B 1 220 ? -25.594 16.969 -5.012 1 80.44 220 ILE B N 1
ATOM 5278 C CA . ILE B 1 220 ? -25.906 17.406 -6.371 1 80.44 220 ILE B CA 1
ATOM 5279 C C . ILE B 1 220 ? -26.891 16.422 -7.008 1 80.44 220 ILE B C 1
ATOM 5281 O O . ILE B 1 220 ? -27.828 16.828 -7.688 1 80.44 220 ILE B O 1
ATOM 5285 N N . ASP B 1 221 ? -26.625 15.164 -6.832 1 76.44 221 ASP B N 1
ATOM 5286 C CA . ASP B 1 221 ? -27.484 14.133 -7.395 1 76.44 221 ASP B CA 1
ATOM 5287 C C . ASP B 1 221 ? -28.906 14.234 -6.84 1 76.44 221 ASP B C 1
ATOM 5289 O O . ASP B 1 221 ? -29.875 14.023 -7.566 1 76.44 221 ASP B O 1
ATOM 5293 N N . SER B 1 222 ? -29 14.531 -5.609 1 67.25 222 SER B N 1
ATOM 5294 C CA . SER B 1 222 ? -30.312 14.656 -4.953 1 67.25 222 SER B CA 1
ATOM 5295 C C . SER B 1 222 ? -31.062 15.883 -5.453 1 67.25 222 SER B C 1
ATOM 5297 O O . SER B 1 222 ? -32.281 15.914 -5.434 1 67.25 222 SER B O 1
ATOM 5299 N N . GLN B 1 223 ? -30.266 16.953 -5.723 1 57.09 223 GLN B N 1
ATOM 5300 C CA . GLN B 1 223 ? -30.891 18.141 -6.273 1 57.09 223 GLN B CA 1
ATOM 5301 C C . GLN B 1 223 ? -31.422 17.891 -7.68 1 57.09 223 GLN B C 1
ATOM 5303 O O . GLN B 1 223 ? -32.438 18.469 -8.086 1 57.09 223 GLN B O 1
ATOM 5308 N N . THR B 1 224 ? -30.469 17.25 -8.492 1 46.22 224 THR B N 1
ATOM 5309 C CA . THR B 1 224 ? -30.938 16.984 -9.844 1 46.22 224 THR B CA 1
ATOM 5310 C C . THR B 1 224 ? -32.188 16.141 -9.828 1 46.22 224 THR B C 1
ATOM 5312 O O . THR B 1 224 ? -32.875 15.984 -10.852 1 46.22 224 THR B O 1
ATOM 5315 N N . THR B 1 225 ? -32.375 15.375 -8.828 1 38.03 225 THR B N 1
ATOM 5316 C CA . THR B 1 225 ? -33.688 14.797 -8.719 1 38.03 225 THR B CA 1
ATOM 5317 C C . THR B 1 225 ? -34.719 15.859 -8.32 1 38.03 225 THR B C 1
ATOM 5319 O O . THR B 1 225 ? -34.344 16.891 -7.754 1 38.03 225 THR B O 1
ATOM 5322 N N . ILE B 1 226 ? -36 15.859 -7.867 1 33.94 226 ILE B N 1
ATOM 5323 C CA . ILE B 1 226 ? -37.062 16.859 -7.789 1 33.94 226 ILE B CA 1
ATOM 5324 C C . ILE B 1 226 ? -36.562 18.094 -7.047 1 33.94 226 ILE B C 1
ATOM 5326 O O . ILE B 1 226 ? -35.625 18.016 -6.258 1 33.94 226 ILE B O 1
ATOM 5330 N N . GLY B 1 227 ? -37.562 19.438 -7.012 1 33.25 227 GLY B N 1
ATOM 5331 C CA . GLY B 1 227 ? -38 20.812 -6.891 1 33.25 227 GLY B CA 1
ATOM 5332 C C . GLY B 1 227 ? -37.781 21.391 -5.512 1 33.25 227 GLY B C 1
ATOM 5333 O O . GLY B 1 227 ? -38.438 22.359 -5.125 1 33.25 227 GLY B O 1
ATOM 5334 N N . LYS B 1 228 ? -37.281 20.609 -4.527 1 33.69 228 LYS B N 1
ATOM 5335 C CA . LYS B 1 228 ? -37.562 21.328 -3.293 1 33.69 228 LYS B CA 1
ATOM 5336 C C . LYS B 1 228 ? -36.656 22.547 -3.137 1 33.69 228 LYS B C 1
ATOM 5338 O O . LYS B 1 228 ? -35.438 22.422 -3.176 1 33.69 228 LYS B O 1
ATOM 5343 N N . THR B 1 229 ? -37 23.719 -3.535 1 34.41 229 THR B N 1
ATOM 5344 C CA . THR B 1 229 ? -36.531 25.109 -3.51 1 34.41 229 THR B CA 1
ATOM 5345 C C . THR B 1 229 ? -35.719 25.375 -2.238 1 34.41 229 THR B C 1
ATOM 5347 O O . THR B 1 229 ? -34.875 26.281 -2.207 1 34.41 229 THR B O 1
ATOM 5350 N N . ASP B 1 230 ? -36.219 25 -1.08 1 32.97 230 ASP B N 1
ATOM 5351 C CA . ASP B 1 230 ? -35.812 25.625 0.175 1 32.97 230 ASP B CA 1
ATOM 5352 C C . ASP B 1 230 ? -34.531 25.031 0.695 1 32.97 230 ASP B C 1
ATOM 5354 O O . ASP B 1 230 ? -34.219 25.141 1.885 1 32.97 230 ASP B O 1
ATOM 5358 N N . SER B 1 231 ? -33.969 24.109 -0.033 1 37.41 231 SER B N 1
ATOM 5359 C CA . SER B 1 231 ? -32.844 23.531 0.699 1 37.41 231 SER B CA 1
ATOM 5360 C C . SER B 1 231 ? -31.719 24.531 0.87 1 37.41 231 SER B C 1
ATOM 5362 O O . SER B 1 231 ? -31.25 25.125 -0.108 1 37.41 231 SER B O 1
ATOM 5364 N N . THR B 1 232 ? -31.766 25.406 1.784 1 37.59 232 THR B N 1
ATOM 5365 C CA . THR B 1 232 ? -30.578 26.125 2.258 1 37.59 232 THR B CA 1
ATOM 5366 C C . THR B 1 232 ? -29.328 25.266 2.08 1 37.59 232 THR B C 1
ATOM 5368 O O . THR B 1 232 ? -29.125 24.297 2.809 1 37.59 232 THR B O 1
ATOM 5371 N N . TRP B 1 233 ? -28.922 24.953 0.958 1 38.94 233 TRP B N 1
ATOM 5372 C CA . TRP B 1 233 ? -27.703 24.234 0.662 1 38.94 233 TRP B CA 1
ATOM 5373 C C . TRP B 1 233 ? -26.531 24.797 1.451 1 38.94 233 TRP B C 1
ATOM 5375 O O . TRP B 1 233 ? -26.062 25.906 1.18 1 38.94 233 TRP B O 1
ATOM 5385 N N . ASP B 1 234 ? -26.422 24.688 2.674 1 45.59 234 ASP B N 1
ATOM 5386 C CA . ASP B 1 234 ? -25.234 24.828 3.506 1 45.59 234 ASP B CA 1
ATOM 5387 C C . ASP B 1 234 ? -24.062 24.016 2.939 1 45.59 234 ASP B C 1
ATOM 5389 O O . ASP B 1 234 ? -24.25 22.906 2.457 1 45.59 234 ASP B O 1
ATOM 5393 N N . ASN B 1 235 ? -23.156 24.719 2.355 1 51.41 235 ASN B N 1
ATOM 5394 C CA . ASN B 1 235 ? -21.906 24.156 1.847 1 51.41 235 ASN B CA 1
ATOM 5395 C C . ASN B 1 235 ? -21.453 22.969 2.688 1 51.41 235 ASN B C 1
ATOM 5397 O O . ASN B 1 235 ? -21.016 23.141 3.828 1 51.41 235 ASN B O 1
ATOM 5401 N N . PRO B 1 236 ? -21.828 21.781 2.285 1 58.94 236 PRO B N 1
ATOM 5402 C CA . PRO B 1 236 ? -21.547 20.562 3.057 1 58.94 236 PRO B CA 1
ATOM 5403 C C . PRO B 1 236 ? -20.062 20.344 3.316 1 58.94 236 PRO B C 1
ATOM 5405 O O . PRO B 1 236 ? -19.688 19.469 4.102 1 58.94 236 PRO B O 1
ATOM 5408 N N . HIS B 1 237 ? -19.234 21.281 2.65 1 65.19 237 HIS B N 1
ATOM 5409 C CA . HIS B 1 237 ? -17.812 21.109 2.895 1 65.19 237 HIS B CA 1
ATOM 5410 C C . HIS B 1 237 ? -17.328 21.984 4.035 1 65.19 237 HIS B C 1
ATOM 5412 O O . HIS B 1 237 ? -17.266 23.219 3.891 1 65.19 237 HIS B O 1
ATOM 5418 N N . ASN B 1 238 ? -17.203 21.406 5.074 1 80.31 238 ASN B N 1
ATOM 5419 C CA . ASN B 1 238 ? -16.734 22.125 6.25 1 80.31 238 ASN B CA 1
ATOM 5420 C C . ASN B 1 238 ? -15.211 22.266 6.238 1 80.31 238 ASN B C 1
ATOM 5422 O O . ASN B 1 238 ? -14.484 21.266 6.16 1 80.31 238 ASN B O 1
ATOM 5426 N N . GLU B 1 239 ? -14.844 23.594 6.066 1 91.94 239 GLU B N 1
ATOM 5427 C CA . GLU B 1 239 ? -13.414 23.906 6.152 1 91.94 239 GLU B CA 1
ATOM 5428 C C . GLU B 1 239 ? -13.039 24.391 7.551 1 91.94 239 GLU B C 1
ATOM 5430 O O . GLU B 1 239 ? -13.836 25.062 8.211 1 91.94 239 GLU B O 1
ATOM 5435 N N . PHE B 1 240 ? -11.953 24 7.992 1 93.06 240 PHE B N 1
ATOM 5436 C CA . PHE B 1 240 ? -11.422 24.516 9.25 1 93.06 240 PHE B CA 1
ATOM 5437 C C . PHE B 1 240 ? -10.148 25.328 9 1 93.06 240 PHE B C 1
ATOM 5439 O O . PHE B 1 240 ? -9.477 25.141 7.988 1 93.06 240 PHE B O 1
ATOM 5446 N N . LEU B 1 241 ? -9.898 26.25 9.859 1 95.62 241 LEU B N 1
ATOM 5447 C CA . LEU B 1 241 ? -8.648 27.016 9.883 1 95.62 241 LEU B CA 1
ATOM 5448 C C . LEU B 1 241 ? -7.797 26.625 11.078 1 95.62 241 LEU B C 1
ATOM 5450 O O . LEU B 1 241 ? -8.32 26.406 12.18 1 95.62 241 LEU B O 1
ATOM 5454 N N . LEU B 1 242 ? -6.547 26.484 10.859 1 96.75 242 LEU B N 1
ATOM 5455 C CA . LEU B 1 242 ? -5.551 26.234 11.891 1 96.75 242 LEU B CA 1
ATOM 5456 C C . LEU B 1 242 ? -4.621 27.422 12.055 1 96.75 242 LEU B C 1
ATOM 5458 O O . LEU B 1 242 ? -3.895 27.781 11.125 1 96.75 242 LEU B O 1
ATOM 5462 N N . LEU B 1 243 ? -4.719 28.078 13.164 1 97.69 243 LEU B N 1
ATOM 5463 C CA . LEU B 1 243 ? -3.812 29.156 13.516 1 97.69 243 LEU B CA 1
ATOM 5464 C C . LEU B 1 243 ? -2.799 28.703 14.562 1 97.69 243 LEU B C 1
ATOM 5466 O O . LEU B 1 243 ? -3.172 28.328 15.672 1 97.69 243 LEU B O 1
ATOM 5470 N N . SER B 1 244 ? -1.558 28.719 14.195 1 97.44 244 SER B N 1
ATOM 5471 C CA . SER B 1 244 ? -0.519 28.219 15.094 1 97.44 244 SER B CA 1
ATOM 5472 C C . SER B 1 244 ? 0.625 29.219 15.227 1 97.44 244 SER B C 1
ATOM 5474 O O . SER B 1 244 ? 1.091 29.766 14.227 1 97.44 244 SER B O 1
ATOM 5476 N N . THR B 1 245 ? 1.075 29.453 16.469 1 96.38 245 THR B N 1
ATOM 5477 C CA . THR B 1 245 ? 2.32 30.203 16.656 1 96.38 245 THR B CA 1
ATOM 5478 C C . THR B 1 245 ? 3.521 29.344 16.266 1 96.38 245 THR B C 1
ATOM 5480 O O . THR B 1 245 ? 3.404 28.125 16.141 1 96.38 245 THR B O 1
ATOM 5483 N N . ARG B 1 246 ? 4.617 30 16.062 1 95.88 246 ARG B N 1
ATOM 5484 C CA . ARG B 1 246 ? 5.871 29.281 15.891 1 95.88 246 ARG B CA 1
ATOM 5485 C C . ARG B 1 246 ? 6.133 28.344 17.062 1 95.88 246 ARG B C 1
ATOM 5487 O O . ARG B 1 246 ? 5.746 28.641 18.203 1 95.88 246 ARG B O 1
ATOM 5494 N N . ASP B 1 247 ? 6.719 27.172 16.766 1 96.12 247 ASP B N 1
ATOM 5495 C CA . ASP B 1 247 ? 7.23 26.188 17.719 1 96.12 247 ASP B CA 1
ATOM 5496 C C . ASP B 1 247 ? 6.113 25.266 18.219 1 96.12 247 ASP B C 1
ATOM 5498 O O . ASP B 1 247 ? 6.309 24.5 19.156 1 96.12 247 ASP B O 1
ATOM 5502 N N . CYS B 1 248 ? 4.945 25.344 17.641 1 95.75 248 CYS B N 1
ATOM 5503 C CA . CYS B 1 248 ? 3.891 24.391 17.938 1 95.75 248 CYS B CA 1
ATOM 5504 C C . CYS B 1 248 ? 4.258 23 17.453 1 95.75 248 CYS B C 1
ATOM 5506 O O . CYS B 1 248 ? 4.867 22.859 16.391 1 95.75 248 CYS B O 1
ATOM 5508 N N . ILE B 1 249 ? 3.859 22 18.25 1 95.81 249 ILE B N 1
ATOM 5509 C CA . ILE B 1 249 ? 4.109 20.609 17.922 1 95.81 249 ILE B CA 1
ATOM 5510 C C . ILE B 1 249 ? 2.816 19.812 18.047 1 95.81 249 ILE B C 1
ATOM 5512 O O . ILE B 1 249 ? 2.133 19.891 19.078 1 95.81 249 ILE B O 1
ATOM 5516 N N . SER B 1 250 ? 2.391 19.172 17.047 1 94 250 SER B N 1
ATOM 5517 C CA . SER B 1 250 ? 1.382 18.109 17.125 1 94 250 SER B CA 1
ATOM 5518 C C . SER B 1 250 ? 2.02 16.734 17.062 1 94 250 SER B C 1
ATOM 5520 O O . SER B 1 250 ? 2.561 16.344 16.016 1 94 250 SER B O 1
ATOM 5522 N N . PRO B 1 251 ? 2.014 16.016 18.172 1 93.69 251 PRO B N 1
ATOM 5523 C CA . PRO B 1 251 ? 2.598 14.68 18.141 1 93.69 251 PRO B CA 1
ATOM 5524 C C . PRO B 1 251 ? 1.871 13.742 17.172 1 93.69 251 PRO B C 1
ATOM 5526 O O . PRO B 1 251 ? 0.886 14.141 16.547 1 93.69 251 PRO B O 1
ATOM 5529 N N . ILE B 1 252 ? 2.324 12.5 17.125 1 95.5 252 ILE B N 1
ATOM 5530 C CA . ILE B 1 252 ? 1.802 11.539 16.156 1 95.5 252 ILE B CA 1
ATOM 5531 C C . ILE B 1 252 ? 0.323 11.281 16.438 1 95.5 252 ILE B C 1
ATOM 5533 O O . ILE B 1 252 ? -0.066 11.039 17.578 1 95.5 252 ILE B O 1
ATOM 5537 N N . HIS B 1 253 ? -0.453 11.352 15.453 1 93.5 253 HIS B N 1
ATOM 5538 C CA . HIS B 1 253 ? -1.887 11.094 15.547 1 93.5 253 HIS B CA 1
ATOM 5539 C C . HIS B 1 253 ? -2.482 10.789 14.18 1 93.5 253 HIS B C 1
ATOM 5541 O O . HIS B 1 253 ? -1.797 10.898 13.156 1 93.5 253 HIS B O 1
ATOM 5547 N N . VAL B 1 254 ? -3.641 10.305 14.148 1 94.12 254 VAL B N 1
ATOM 5548 C CA . VAL B 1 254 ? -4.449 10.234 12.938 1 94.12 254 VAL B CA 1
ATOM 5549 C C . VAL B 1 254 ? -5.629 11.203 13.039 1 94.12 254 VAL B C 1
ATOM 5551 O O . VAL B 1 254 ? -6.086 11.516 14.141 1 94.12 254 VAL B O 1
ATOM 5554 N N . ASP B 1 255 ? -5.961 11.758 11.953 1 88.81 255 ASP B N 1
ATOM 5555 C CA . ASP B 1 255 ? -7.105 12.664 11.977 1 88.81 255 ASP B CA 1
ATOM 5556 C C . ASP B 1 255 ? -8.406 11.906 12.195 1 88.81 255 ASP B C 1
ATOM 5558 O O . ASP B 1 255 ? -8.547 10.758 11.773 1 88.81 255 ASP B O 1
ATOM 5562 N N . ILE B 1 256 ? -9.281 12.477 12.766 1 78.38 256 ILE B N 1
ATOM 5563 C CA . ILE B 1 256 ? -10.508 11.828 13.203 1 78.38 256 ILE B CA 1
ATOM 5564 C C . ILE B 1 256 ? -11.398 11.523 12 1 78.38 256 ILE B C 1
ATOM 5566 O O . ILE B 1 256 ? -11.305 12.203 10.977 1 78.38 256 ILE B O 1
ATOM 5570 N N . GLY B 1 257 ? -12.234 10.469 12.141 1 81.25 257 GLY B N 1
ATOM 5571 C CA . GLY B 1 257 ? -13.297 10.148 11.195 1 81.25 257 GLY B CA 1
ATOM 5572 C C . GLY B 1 257 ? -12.812 9.305 10.023 1 81.25 257 GLY B C 1
ATOM 5573 O O . GLY B 1 257 ? -13.602 8.945 9.148 1 81.25 257 GLY B O 1
ATOM 5574 N N . ALA B 1 258 ? -11.562 8.984 9.953 1 90.5 258 ALA B N 1
ATOM 5575 C CA . ALA B 1 258 ? -10.977 8.188 8.883 1 90.5 258 ALA B CA 1
ATOM 5576 C C . ALA B 1 258 ? -11.281 8.789 7.512 1 90.5 258 ALA B C 1
ATOM 5578 O O . ALA B 1 258 ? -11.547 8.055 6.555 1 90.5 258 ALA B O 1
ATOM 5579 N N . ALA B 1 259 ? -11.43 10.102 7.445 1 94 259 ALA B N 1
ATOM 5580 C CA . ALA B 1 259 ? -11.602 10.836 6.195 1 94 259 ALA B CA 1
ATOM 5581 C C . ALA B 1 259 ? -10.258 11.188 5.57 1 94 259 ALA B C 1
ATOM 5583 O O . ALA B 1 259 ? -9.211 11.016 6.199 1 94 259 ALA B O 1
ATOM 5584 N N . LEU B 1 260 ? -10.312 11.539 4.293 1 97.31 260 LEU B N 1
ATOM 5585 C CA . LEU B 1 260 ? -9.156 12.234 3.732 1 97.31 260 LEU B CA 1
ATOM 5586 C C . LEU B 1 260 ? -9.047 13.648 4.297 1 97.31 260 LEU B C 1
ATOM 5588 O O . LEU B 1 260 ? -10.062 14.281 4.594 1 97.31 260 LEU B O 1
ATOM 5592 N N . THR B 1 261 ? -7.891 14.117 4.461 1 96.81 261 THR B N 1
ATOM 5593 C CA . THR B 1 261 ? -7.656 15.469 4.965 1 96.81 261 THR B CA 1
ATOM 5594 C C . THR B 1 261 ? -6.805 16.266 3.984 1 96.81 261 THR B C 1
ATOM 5596 O O . THR B 1 261 ? -5.789 15.781 3.49 1 96.81 261 THR B O 1
ATOM 5599 N N . TRP B 1 262 ? -7.246 17.422 3.619 1 97.5 262 TRP B N 1
ATOM 5600 C CA . TRP B 1 262 ? -6.434 18.312 2.803 1 97.5 262 TRP B CA 1
ATOM 5601 C C . TRP B 1 262 ? -6.02 19.547 3.594 1 97.5 262 TRP B C 1
ATOM 5603 O O . TRP B 1 262 ? -6.777 20.047 4.434 1 97.5 262 TRP B O 1
ATOM 5613 N N . LEU B 1 263 ? -4.82 20.016 3.443 1 98 263 LEU B N 1
ATOM 5614 C CA . LEU B 1 263 ? -4.25 21.219 4.027 1 98 263 LEU B CA 1
ATOM 5615 C C . LEU B 1 263 ? -3.725 22.156 2.943 1 98 263 LEU B C 1
ATOM 5617 O O . LEU B 1 263 ? -3.059 21.703 2.006 1 98 263 LEU B O 1
ATOM 5621 N N . TYR B 1 264 ? -4.055 23.328 3.021 1 98 264 TYR B N 1
ATOM 5622 C CA . TYR B 1 264 ? -3.557 24.391 2.158 1 98 264 TYR B CA 1
ATOM 5623 C C . TYR B 1 264 ? -2.965 25.531 2.982 1 98 264 TYR B C 1
ATOM 5625 O O . TYR B 1 264 ? -3.666 26.156 3.773 1 98 264 TYR B O 1
ATOM 5633 N N . VAL B 1 265 ? -1.716 25.812 2.773 1 98.19 265 VAL B N 1
ATOM 5634 C CA . VAL B 1 265 ? -1.033 26.781 3.617 1 98.19 265 VAL B CA 1
ATOM 5635 C C . VAL B 1 265 ? -1.3 28.203 3.092 1 98.19 265 VAL B C 1
ATOM 5637 O O . VAL B 1 265 ? -0.98 28.516 1.943 1 98.19 265 VAL B O 1
ATOM 5640 N N . LEU B 1 266 ? -1.865 29.016 3.928 1 97.69 266 LEU B N 1
ATOM 5641 C CA . LEU B 1 266 ? -2.156 30.406 3.576 1 97.69 266 LEU B CA 1
ATOM 5642 C C . LEU B 1 266 ? -1.01 31.328 3.99 1 97.69 266 LEU B C 1
ATOM 5644 O O . LEU B 1 266 ? -0.708 32.281 3.295 1 97.69 266 LEU B O 1
ATOM 5648 N N . HIS B 1 267 ? -0.401 31.031 5.098 1 98 267 HIS B N 1
ATOM 5649 C CA . HIS B 1 267 ? 0.676 31.828 5.676 1 98 267 HIS B CA 1
ATOM 5650 C C . HIS B 1 267 ? 1.599 30.969 6.535 1 98 267 HIS B C 1
ATOM 5652 O O . HIS B 1 267 ? 1.14 30.062 7.223 1 98 267 HIS B O 1
ATOM 5658 N N . GLY B 1 268 ? 2.871 31.281 6.492 1 98.19 268 GLY B N 1
ATOM 5659 C CA . GLY B 1 268 ? 3.84 30.562 7.305 1 98.19 268 GLY B CA 1
ATOM 5660 C C . GLY B 1 268 ? 4.23 29.219 6.719 1 98.19 268 GLY B C 1
ATOM 5661 O O . GLY B 1 268 ? 4.207 29.031 5.5 1 98.19 268 GLY B O 1
ATOM 5662 N N . ARG B 1 269 ? 4.77 28.328 7.648 1 97.56 269 ARG B N 1
ATOM 5663 C CA . ARG B 1 269 ? 5.258 27.031 7.207 1 97.56 269 ARG B CA 1
ATOM 5664 C C . ARG B 1 269 ? 4.855 25.938 8.18 1 97.56 269 ARG B C 1
ATOM 5666 O O . ARG B 1 269 ? 4.672 26.188 9.375 1 97.56 269 ARG B O 1
ATOM 5673 N N . LYS B 1 270 ? 4.68 24.766 7.664 1 98.75 270 LYS B N 1
ATOM 5674 C CA . LYS B 1 270 ? 4.508 23.531 8.445 1 98.75 270 LYS B CA 1
ATOM 5675 C C . LYS B 1 270 ? 5.488 22.453 7.988 1 98.75 270 LYS B C 1
ATOM 5677 O O . LYS B 1 270 ? 5.742 22.312 6.789 1 98.75 270 LYS B O 1
ATOM 5682 N N . ILE B 1 271 ? 6.062 21.766 8.914 1 98.88 271 ILE B N 1
ATOM 5683 C CA . ILE B 1 271 ? 6.781 20.531 8.641 1 98.88 271 ILE B CA 1
ATOM 5684 C C . ILE B 1 271 ? 5.922 19.328 9.039 1 98.88 271 ILE B C 1
ATOM 5686 O O . ILE B 1 271 ? 5.527 19.203 10.203 1 98.88 271 ILE B O 1
ATOM 5690 N N . VAL B 1 272 ? 5.605 18.516 8.086 1 98.81 272 VAL B N 1
ATOM 5691 C CA . VAL B 1 272 ? 4.77 17.344 8.344 1 98.81 272 VAL B CA 1
ATOM 5692 C C . VAL B 1 272 ? 5.617 16.078 8.281 1 98.81 272 VAL B C 1
ATOM 5694 O O . VAL B 1 272 ? 6.391 15.891 7.336 1 98.81 272 VAL B O 1
ATOM 5697 N N . TYR B 1 273 ? 5.52 15.266 9.305 1 98.75 273 TYR B N 1
ATOM 5698 C CA . TYR B 1 273 ? 6.203 13.984 9.391 1 98.75 273 TYR B CA 1
ATOM 5699 C C . TYR B 1 273 ? 5.215 12.828 9.242 1 98.75 273 TYR B C 1
ATOM 5701 O O . TYR B 1 273 ? 4.141 12.844 9.844 1 98.75 273 TYR B O 1
ATOM 5709 N N . PHE B 1 274 ? 5.559 11.828 8.461 1 98.44 274 PHE B N 1
ATOM 5710 C CA . PHE B 1 274 ? 4.723 10.641 8.312 1 98.44 274 PHE B CA 1
ATOM 5711 C C . PHE B 1 274 ? 5.57 9.414 8.008 1 98.44 274 PHE B C 1
ATOM 5713 O O . PHE B 1 274 ? 6.688 9.539 7.5 1 98.44 274 PHE B O 1
ATOM 5720 N N . PRO B 1 275 ? 5.086 8.234 8.367 1 96.75 275 PRO B N 1
ATOM 5721 C CA . PRO B 1 275 ? 5.852 7.016 8.078 1 96.75 275 PRO B CA 1
ATOM 5722 C C . PRO B 1 275 ? 5.969 6.734 6.582 1 96.75 275 PRO B C 1
ATOM 5724 O O . PRO B 1 275 ? 5.062 7.07 5.816 1 96.75 275 PRO B O 1
ATOM 5727 N N . SER B 1 276 ? 7.031 6.086 6.23 1 94.38 276 SER B N 1
ATOM 5728 C CA . SER B 1 276 ? 7.258 5.699 4.844 1 94.38 276 SER B CA 1
ATOM 5729 C C . SER B 1 276 ? 6.211 4.691 4.375 1 94.38 276 SER B C 1
ATOM 5731 O O . SER B 1 276 ? 5.875 4.645 3.189 1 94.38 276 SER B O 1
ATOM 5733 N N . THR B 1 277 ? 5.801 3.883 5.262 1 92 277 THR B N 1
ATOM 5734 C CA . THR B 1 277 ? 4.746 2.912 4.988 1 92 277 THR B CA 1
ATOM 5735 C C . THR B 1 277 ? 3.484 3.242 5.777 1 92 277 THR B C 1
ATOM 5737 O O . THR B 1 277 ? 3.473 3.143 7.008 1 92 277 THR B O 1
ATOM 5740 N N . ILE B 1 278 ? 2.492 3.617 5.027 1 93.19 278 ILE B N 1
ATOM 5741 C CA . ILE B 1 278 ? 1.232 3.986 5.668 1 93.19 278 ILE B CA 1
ATOM 5742 C C . ILE B 1 278 ? 0.196 2.889 5.438 1 93.19 278 ILE B C 1
ATOM 5744 O O . ILE B 1 278 ? -0.291 2.713 4.32 1 93.19 278 ILE B O 1
ATOM 5748 N N . ASN B 1 279 ? -0.077 2.15 6.438 1 90.5 279 ASN B N 1
ATOM 5749 C CA . ASN B 1 279 ? -1.075 1.086 6.426 1 90.5 279 ASN B CA 1
ATOM 5750 C C . ASN B 1 279 ? -1.711 0.9 7.801 1 90.5 279 ASN B C 1
ATOM 5752 O O . ASN B 1 279 ? -1.439 1.669 8.727 1 90.5 279 ASN B O 1
ATOM 5756 N N . LEU B 1 280 ? -2.51 -0.033 7.941 1 90.56 280 LEU B N 1
ATOM 5757 C CA . LEU B 1 280 ? -3.254 -0.226 9.18 1 90.56 280 LEU B CA 1
ATOM 5758 C C . LEU B 1 280 ? -2.318 -0.612 10.32 1 90.56 280 LEU B C 1
ATOM 5760 O O . LEU B 1 280 ? -2.578 -0.282 11.484 1 90.56 280 LEU B O 1
ATOM 5764 N N . ASN B 1 281 ? -1.28 -1.286 10 1 90.69 281 ASN B N 1
ATOM 5765 C CA . ASN B 1 281 ? -0.328 -1.637 11.047 1 90.69 281 ASN B CA 1
ATOM 5766 C C . ASN B 1 281 ? 0.302 -0.395 11.672 1 90.69 281 ASN B C 1
ATOM 5768 O O . ASN B 1 281 ? 0.593 -0.375 12.867 1 90.69 281 ASN B O 1
ATOM 5772 N N . ALA B 1 282 ? 0.587 0.568 10.875 1 93.12 282 ALA B N 1
ATOM 5773 C CA . ALA B 1 282 ? 1.107 1.827 11.398 1 93.12 282 ALA B CA 1
ATOM 5774 C C . ALA B 1 282 ? 0.132 2.451 12.391 1 93.12 282 ALA B C 1
ATOM 5776 O O . ALA B 1 282 ? 0.546 3.006 13.414 1 93.12 282 ALA B O 1
ATOM 5777 N N . VAL B 1 283 ? -1.113 2.354 12.109 1 93.06 283 VAL B N 1
ATOM 5778 C CA . VAL B 1 283 ? -2.146 2.887 12.992 1 93.06 283 VAL B CA 1
ATOM 5779 C C . VAL B 1 283 ? -2.195 2.074 14.281 1 93.06 283 VAL B C 1
ATOM 5781 O O . VAL B 1 283 ? -2.301 2.637 15.375 1 93.06 283 VAL B O 1
ATOM 5784 N N . ARG B 1 284 ? -2.113 0.822 14.148 1 92 284 ARG B N 1
ATOM 5785 C CA . ARG B 1 284 ? -2.109 -0.044 15.32 1 92 284 ARG B CA 1
ATOM 5786 C C . ARG B 1 284 ? -0.899 0.237 16.203 1 92 284 ARG B C 1
ATOM 5788 O O . ARG B 1 284 ? -0.997 0.193 17.438 1 92 284 ARG B O 1
ATOM 5795 N N . LEU B 1 285 ? 0.202 0.432 15.562 1 91.94 285 LEU B N 1
ATOM 5796 C CA . LEU B 1 285 ? 1.416 0.757 16.297 1 91.94 285 LEU B CA 1
ATOM 5797 C C . LEU B 1 285 ? 1.235 2.039 17.109 1 91.94 285 LEU B C 1
ATOM 5799 O O . LEU B 1 285 ? 1.627 2.105 18.266 1 91.94 285 LEU B O 1
ATOM 5803 N N . LEU B 1 286 ? 0.65 3.035 16.453 1 93 286 LEU B N 1
ATOM 5804 C CA . LEU B 1 286 ? 0.346 4.289 17.125 1 93 286 LEU B CA 1
ATOM 5805 C C . LEU B 1 286 ? -0.544 4.051 18.344 1 93 286 LEU B C 1
ATOM 5807 O O . LEU B 1 286 ? -0.286 4.586 19.422 1 93 286 LEU B O 1
ATOM 5811 N N . ALA B 1 287 ? -1.525 3.238 18.156 1 89.44 287 ALA B N 1
ATOM 5812 C CA . ALA B 1 287 ? -2.455 2.936 19.234 1 89.44 287 ALA B CA 1
ATOM 5813 C C . ALA B 1 287 ? -1.749 2.209 20.375 1 89.44 287 ALA B C 1
ATOM 5815 O O . ALA B 1 287 ? -2.068 2.42 21.547 1 89.44 287 ALA B O 1
ATOM 5816 N N . GLN B 1 288 ? -0.834 1.415 20.031 1 88.31 288 GLN B N 1
ATOM 5817 C CA . GLN B 1 288 ? -0.153 0.564 21 1 88.31 288 GLN B CA 1
ATOM 5818 C C . GLN B 1 288 ? 0.935 1.337 21.75 1 88.31 288 GLN B C 1
ATOM 5820 O O . GLN B 1 288 ? 1.129 1.147 22.953 1 88.31 288 GLN B O 1
ATOM 5825 N N . LEU B 1 289 ? 1.663 2.158 21.016 1 89.12 289 LEU B N 1
ATOM 5826 C CA . LEU B 1 289 ? 2.873 2.746 21.578 1 89.12 289 LEU B CA 1
ATOM 5827 C C . LEU B 1 289 ? 2.611 4.164 22.078 1 89.12 289 LEU B C 1
ATOM 5829 O O . LEU B 1 289 ? 3.336 4.676 22.938 1 89.12 289 LEU B O 1
ATOM 5833 N N . GLY B 1 290 ? 1.654 4.848 21.453 1 89.06 290 GLY B N 1
ATOM 5834 C CA . GLY B 1 290 ? 1.354 6.211 21.859 1 89.06 290 GLY B CA 1
ATOM 5835 C C . GLY B 1 290 ? 1.872 7.25 20.875 1 89.06 290 GLY B C 1
ATOM 5836 O O . GLY B 1 290 ? 2.604 6.922 19.938 1 89.06 290 GLY B O 1
ATOM 5837 N N . SER B 1 291 ? 1.61 8.461 21.125 1 90.75 291 SER B N 1
ATOM 5838 C CA . SER B 1 291 ? 1.755 9.562 20.172 1 90.75 291 SER B CA 1
ATOM 5839 C C . SER B 1 291 ? 3.188 10.078 20.141 1 90.75 291 SER B C 1
ATOM 5841 O O . SER B 1 291 ? 3.562 10.82 19.234 1 90.75 291 SER B O 1
ATOM 5843 N N . GLU B 1 292 ? 4.016 9.75 21.078 1 91.38 292 GLU B N 1
ATOM 5844 C CA . GLU B 1 292 ? 5.375 10.281 21.094 1 91.38 292 GLU B CA 1
ATOM 5845 C C . GLU B 1 292 ? 6.395 9.18 20.828 1 91.38 292 GLU B C 1
ATOM 5847 O O . GLU B 1 292 ? 7.594 9.359 21.047 1 91.38 292 GLU B O 1
ATOM 5852 N N . GLN B 1 293 ? 5.93 8.031 20.359 1 91 293 GLN B N 1
ATOM 5853 C CA . GLN B 1 293 ? 6.805 6.922 20 1 91 293 GLN B CA 1
ATOM 5854 C C . GLN B 1 293 ? 6.895 6.746 18.5 1 91 293 GLN B C 1
ATOM 5856 O O . GLN B 1 293 ? 5.91 6.379 17.844 1 91 293 GLN B O 1
ATOM 5861 N N . PHE B 1 294 ? 8.07 6.938 18 1 93.38 294 PHE B N 1
ATOM 5862 C CA . PHE B 1 294 ? 8.203 6.945 16.547 1 93.38 294 PHE B CA 1
ATOM 5863 C C . PHE B 1 294 ? 9.062 5.777 16.078 1 93.38 294 PHE B C 1
ATOM 5865 O O . PHE B 1 294 ? 9.266 5.59 14.875 1 93.38 294 PHE B O 1
ATOM 5872 N N . ASN B 1 295 ? 9.523 4.965 16.969 1 90.88 295 ASN B N 1
ATOM 5873 C CA . ASN B 1 295 ? 10.266 3.77 16.594 1 90.88 295 ASN B CA 1
ATOM 5874 C C . ASN B 1 295 ? 9.328 2.623 16.203 1 90.88 295 ASN B C 1
ATOM 5876 O O . ASN B 1 295 ? 8.227 2.516 16.734 1 90.88 295 ASN B O 1
ATOM 5880 N N . GLY B 1 296 ? 9.75 1.833 15.352 1 89.19 296 GLY B N 1
ATOM 5881 C CA . GLY B 1 296 ? 8.984 0.641 15.023 1 89.19 296 GLY B CA 1
ATOM 5882 C C . GLY B 1 296 ? 8.258 0.744 13.695 1 89.19 296 GLY B C 1
ATOM 5883 O O . GLY B 1 296 ? 7.852 -0.27 13.125 1 89.19 296 GLY B O 1
ATOM 5884 N N . TYR B 1 297 ? 8.086 1.974 13.211 1 91.38 297 TYR B N 1
ATOM 5885 C CA . TYR B 1 297 ? 7.387 2.15 11.938 1 91.38 297 TYR B CA 1
ATOM 5886 C C . TYR B 1 297 ? 8.234 1.643 10.781 1 91.38 297 TYR B C 1
ATOM 5888 O O . TYR B 1 297 ? 9.422 1.945 10.688 1 91.38 297 TYR B O 1
ATOM 5896 N N . ASP B 1 298 ? 7.617 0.912 9.906 1 88.31 298 ASP B N 1
ATOM 5897 C CA . ASP B 1 298 ? 8.336 0.271 8.805 1 88.31 298 ASP B CA 1
ATOM 5898 C C . ASP B 1 298 ? 8.859 1.307 7.816 1 88.31 298 ASP B C 1
ATOM 5900 O O . ASP B 1 298 ? 8.117 2.195 7.387 1 88.31 298 ASP B O 1
ATOM 5904 N N . GLY B 1 299 ? 10.109 1.175 7.488 1 88.12 299 GLY B N 1
ATOM 5905 C CA . GLY B 1 299 ? 10.711 2.025 6.477 1 88.12 299 GLY B CA 1
ATOM 5906 C C . GLY B 1 299 ? 11.156 3.371 7.02 1 88.12 299 GLY B C 1
ATOM 5907 O O . GLY B 1 299 ? 11.781 4.16 6.301 1 88.12 299 GLY B O 1
ATOM 5908 N N . GLY B 1 300 ? 10.82 3.68 8.281 1 93.5 300 GLY B N 1
ATOM 5909 C CA . GLY B 1 300 ? 11.211 4.945 8.875 1 93.5 300 GLY B CA 1
ATOM 5910 C C . GLY B 1 300 ? 10.234 6.07 8.594 1 93.5 300 GLY B C 1
ATOM 5911 O O . GLY B 1 300 ? 9.055 5.824 8.328 1 93.5 300 GLY B O 1
ATOM 5912 N N . TRP B 1 301 ? 10.719 7.352 8.781 1 97.5 301 TRP B N 1
ATOM 5913 C CA . TRP B 1 301 ? 9.852 8.523 8.695 1 97.5 301 TRP B CA 1
ATOM 5914 C C . TRP B 1 301 ? 10.297 9.445 7.57 1 97.5 301 TRP B C 1
ATOM 5916 O O . TRP B 1 301 ? 11.484 9.508 7.238 1 97.5 301 TRP B O 1
ATOM 5926 N N . ILE B 1 302 ? 9.359 10.102 6.984 1 98.19 302 ILE B N 1
ATOM 5927 C CA . ILE B 1 302 ? 9.539 11.094 5.93 1 98.19 302 ILE B CA 1
ATOM 5928 C C . ILE B 1 302 ? 9.047 12.453 6.41 1 98.19 302 ILE B C 1
ATOM 5930 O O . ILE B 1 302 ? 8.078 12.539 7.172 1 98.19 302 ILE B O 1
ATOM 5934 N N . ARG B 1 303 ? 9.672 13.516 6.027 1 98.5 303 ARG B N 1
ATOM 5935 C CA . ARG B 1 303 ? 9.148 14.844 6.336 1 98.5 303 ARG B CA 1
ATOM 5936 C C . ARG B 1 303 ? 9.023 15.688 5.074 1 98.5 303 ARG B C 1
ATOM 5938 O O . ARG B 1 303 ? 9.812 15.531 4.137 1 98.5 303 ARG B O 1
ATOM 5945 N N . VAL B 1 304 ? 8.102 16.578 5.047 1 98.38 304 VAL B N 1
ATOM 5946 C CA . VAL B 1 304 ? 7.891 17.562 3.99 1 98.38 304 VAL B CA 1
ATOM 5947 C C . VAL B 1 304 ? 7.707 18.938 4.605 1 98.38 304 VAL B C 1
ATOM 5949 O O . VAL B 1 304 ? 7.242 19.062 5.738 1 98.38 304 VAL B O 1
ATOM 5952 N N . GLU B 1 305 ? 8.102 19.906 3.867 1 98.44 305 GLU B N 1
ATOM 5953 C CA . GLU B 1 305 ? 7.801 21.297 4.199 1 98.44 305 GLU B CA 1
ATOM 5954 C C . GLU B 1 305 ? 6.633 21.828 3.371 1 98.44 305 GLU B C 1
ATOM 5956 O O . GLU B 1 305 ? 6.617 21.688 2.146 1 98.44 305 GLU B O 1
ATOM 5961 N N . LEU B 1 306 ? 5.695 22.391 4.039 1 98.25 306 LEU B N 1
ATOM 5962 C CA . LEU B 1 306 ? 4.59 23.062 3.369 1 98.25 306 LEU B CA 1
ATOM 5963 C C . LEU B 1 306 ? 4.73 24.578 3.471 1 98.25 306 LEU B C 1
ATOM 5965 O O . LEU B 1 306 ? 4.914 25.109 4.566 1 98.25 306 LEU B O 1
ATOM 5969 N N . ARG B 1 307 ? 4.676 25.219 2.33 1 97.31 307 ARG B N 1
ATOM 5970 C CA . ARG B 1 307 ? 4.773 26.672 2.209 1 97.31 307 ARG B CA 1
ATOM 5971 C C . ARG B 1 307 ? 3.471 27.266 1.688 1 97.31 307 ARG B C 1
ATOM 5973 O O . ARG B 1 307 ? 2.582 26.547 1.244 1 97.31 307 ARG B O 1
ATOM 5980 N N . PRO B 1 308 ? 3.32 28.625 1.819 1 96.75 308 PRO B N 1
ATOM 5981 C CA . PRO B 1 308 ? 2.086 29.234 1.317 1 96.75 308 PRO B CA 1
ATOM 5982 C C . PRO B 1 308 ? 1.791 28.859 -0.133 1 96.75 308 PRO B C 1
ATOM 5984 O O . PRO B 1 308 ? 2.67 28.969 -0.993 1 96.75 308 PRO B O 1
ATOM 5987 N N . GLY B 1 309 ? 0.622 28.375 -0.303 1 96.38 309 GLY B N 1
ATOM 5988 C CA . GLY B 1 309 ? 0.205 27.969 -1.638 1 96.38 309 GLY B CA 1
ATOM 5989 C C . GLY B 1 309 ? 0.28 26.469 -1.859 1 96.38 309 GLY B C 1
ATOM 5990 O O . GLY B 1 309 ? -0.29 25.953 -2.822 1 96.38 309 GLY B O 1
ATOM 5991 N N . ASP B 1 310 ? 0.992 25.75 -1.019 1 97.12 310 ASP B N 1
ATOM 5992 C CA . ASP B 1 310 ? 1.117 24.297 -1.155 1 97.12 310 ASP B CA 1
ATOM 5993 C C . ASP B 1 310 ? -0.16 23.594 -0.708 1 97.12 310 ASP B C 1
ATOM 5995 O O . ASP B 1 310 ? -0.857 24.078 0.191 1 97.12 310 ASP B O 1
ATOM 5999 N N . LEU B 1 311 ? -0.481 22.531 -1.364 1 98.25 311 LEU B N 1
ATOM 6000 C CA . LEU B 1 311 ? -1.587 21.641 -1.016 1 98.25 311 LEU B CA 1
ATOM 6001 C C . LEU B 1 311 ? -1.073 20.266 -0.617 1 98.25 311 LEU B C 1
ATOM 6003 O O . LEU B 1 311 ? -0.234 19.688 -1.312 1 98.25 311 LEU B O 1
ATOM 6007 N N . PHE B 1 312 ? -1.517 19.781 0.48 1 98.62 312 PHE B N 1
ATOM 6008 C CA . PHE B 1 312 ? -1.138 18.484 1.016 1 98.62 312 PHE B CA 1
ATOM 6009 C C . PHE B 1 312 ? -2.373 17.656 1.352 1 98.62 312 PHE B C 1
ATOM 6011 O O . PHE B 1 312 ? -3.258 18.109 2.074 1 98.62 312 PHE B O 1
ATOM 6018 N N . ILE B 1 313 ? -2.488 16.453 0.814 1 98.75 313 ILE B N 1
ATOM 6019 C CA . ILE B 1 313 ? -3.645 15.602 1.065 1 98.75 313 ILE B CA 1
ATOM 6020 C C . ILE B 1 313 ? -3.186 14.281 1.672 1 98.75 313 ILE B C 1
ATOM 6022 O O . ILE B 1 313 ? -2.336 13.594 1.103 1 98.75 313 ILE B O 1
ATOM 6026 N N . MET B 1 314 ? -3.717 13.969 2.742 1 98.19 314 MET B N 1
ATOM 6027 C CA . MET B 1 314 ? -3.395 12.727 3.434 1 98.19 314 MET B CA 1
ATOM 6028 C C . MET B 1 314 ? -4.508 11.695 3.258 1 98.19 314 MET B C 1
ATOM 6030 O O . MET B 1 314 ? -5.691 12.047 3.314 1 98.19 314 MET B O 1
ATOM 6034 N N . PRO B 1 315 ? -4.105 10.438 2.996 1 97.56 315 PRO B N 1
ATOM 6035 C CA . PRO B 1 315 ? -5.129 9.391 2.949 1 97.56 315 PRO B CA 1
ATOM 6036 C C . PRO B 1 315 ? -5.766 9.125 4.309 1 97.56 315 PRO B C 1
ATOM 6038 O O . PRO B 1 315 ? -5.297 9.641 5.328 1 97.56 315 PRO B O 1
ATOM 6041 N N . PRO B 1 316 ? -6.855 8.312 4.316 1 96.19 316 PRO B N 1
ATOM 6042 C CA . PRO B 1 316 ? -7.512 8.023 5.598 1 96.19 316 PRO B CA 1
ATOM 6043 C C . PRO B 1 316 ? -6.582 7.328 6.594 1 96.19 316 PRO B C 1
ATOM 6045 O O . PRO B 1 316 ? -5.781 6.477 6.203 1 96.19 316 PRO B O 1
ATOM 6048 N N . SER B 1 317 ? -6.68 7.773 7.832 1 94.5 317 SER B N 1
ATOM 6049 C CA . SER B 1 317 ? -5.977 7.137 8.938 1 94.5 317 SER B CA 1
ATOM 6050 C C . SER B 1 317 ? -4.465 7.215 8.75 1 94.5 317 SER B C 1
ATOM 6052 O O . SER B 1 317 ? -3.75 6.242 9.008 1 94.5 317 SER B O 1
ATOM 6054 N N . CYS B 1 318 ? -4.02 8.266 8.266 1 96.62 318 CYS B N 1
ATOM 6055 C CA . CYS B 1 318 ? -2.594 8.508 8.078 1 96.62 318 CYS B CA 1
ATOM 6056 C C . CYS B 1 318 ? -1.952 9.023 9.359 1 96.62 318 CYS B C 1
ATOM 6058 O O . CYS B 1 318 ? -2.195 10.164 9.766 1 96.62 318 CYS B O 1
ATOM 6060 N N . PRO B 1 319 ? -1.109 8.211 10.016 1 96.69 319 PRO B N 1
ATOM 6061 C CA . PRO B 1 319 ? -0.366 8.781 11.141 1 96.69 319 PRO B CA 1
ATOM 6062 C C . PRO B 1 319 ? 0.566 9.914 10.711 1 96.69 319 PRO B C 1
ATOM 6064 O O . PRO B 1 319 ? 1.219 9.82 9.672 1 96.69 319 PRO B O 1
ATOM 6067 N N . HIS B 1 320 ? 0.564 10.961 11.438 1 97.81 320 HIS B N 1
ATOM 6068 C CA . HIS B 1 320 ? 1.45 12.07 11.117 1 97.81 320 HIS B CA 1
ATOM 6069 C C . HIS B 1 320 ? 1.718 12.938 12.344 1 97.81 320 HIS B C 1
ATOM 6071 O O . HIS B 1 320 ? 0.97 12.883 13.32 1 97.81 320 HIS B O 1
ATOM 6077 N N . ALA B 1 321 ? 2.746 13.625 12.352 1 97.69 321 ALA B N 1
ATOM 6078 C CA . ALA B 1 321 ? 3.121 14.664 13.305 1 97.69 321 ALA B CA 1
ATOM 6079 C C . ALA B 1 321 ? 3.438 15.977 12.578 1 97.69 321 ALA B C 1
ATOM 6081 O O . ALA B 1 321 ? 3.705 15.977 11.375 1 97.69 321 ALA B O 1
ATOM 6082 N N . VAL B 1 322 ? 3.34 17.062 13.305 1 98.31 322 VAL B N 1
ATOM 6083 C CA . VAL B 1 322 ? 3.541 18.359 12.656 1 98.31 322 VAL B CA 1
ATOM 6084 C C . VAL B 1 322 ? 4.391 19.25 13.547 1 98.31 322 VAL B C 1
ATOM 6086 O O . VAL B 1 322 ? 4.18 19.312 14.758 1 98.31 322 VAL B O 1
ATOM 6089 N N . PHE B 1 323 ? 5.367 19.875 13.008 1 98.44 323 PHE B N 1
ATOM 6090 C CA . PHE B 1 323 ? 6.094 20.969 13.633 1 98.44 323 PHE B CA 1
ATOM 6091 C C . PHE B 1 323 ? 5.84 22.281 12.891 1 98.44 323 PHE B C 1
ATOM 6093 O O . PHE B 1 323 ? 5.82 22.312 11.656 1 98.44 323 PHE B O 1
ATOM 6100 N N . THR B 1 324 ? 5.605 23.328 13.609 1 98.31 324 THR B N 1
ATOM 6101 C CA . THR B 1 324 ? 5.355 24.656 13.047 1 98.31 324 THR B CA 1
ATOM 6102 C C . THR B 1 324 ? 6.547 25.578 13.266 1 98.31 324 THR B C 1
ATOM 6104 O O . THR B 1 324 ? 6.66 26.203 14.32 1 98.31 324 THR B O 1
ATOM 6107 N N . PRO B 1 325 ? 7.328 25.781 12.242 1 97.88 325 PRO B N 1
ATOM 6108 C CA . PRO B 1 325 ? 8.547 26.562 12.438 1 97.88 325 PRO B CA 1
ATOM 6109 C C . PRO B 1 325 ? 8.289 28.078 12.406 1 97.88 325 PRO B C 1
ATOM 6111 O O . PRO B 1 325 ? 9.125 28.859 12.867 1 97.88 325 PRO B O 1
ATOM 6114 N N . ASP B 1 326 ? 7.191 28.5 11.797 1 97 326 ASP B N 1
ATOM 6115 C CA . ASP B 1 326 ? 6.773 29.906 11.68 1 97 326 ASP B CA 1
ATOM 6116 C C . ASP B 1 326 ? 5.301 30.062 12.039 1 97 326 ASP B C 1
ATOM 6118 O O . ASP B 1 326 ? 4.512 29.125 11.891 1 97 326 ASP B O 1
ATOM 6122 N N . ASP B 1 327 ? 4.961 31.344 12.57 1 97.19 327 ASP B N 1
ATOM 6123 C CA . ASP B 1 327 ? 3.529 31.594 12.711 1 97.19 327 ASP B CA 1
ATOM 6124 C C . ASP B 1 327 ? 2.783 31.234 11.43 1 97.19 327 ASP B C 1
ATOM 6126 O O . ASP B 1 327 ? 3.197 31.625 10.336 1 97.19 327 ASP B O 1
ATOM 6130 N N . SER B 1 328 ? 1.73 30.422 11.617 1 98.06 328 SER B N 1
ATOM 6131 C CA . SER B 1 328 ? 1.155 29.875 10.398 1 98.06 328 SER B CA 1
ATOM 6132 C C . SER B 1 328 ? -0.369 29.906 10.438 1 98.06 328 SER B C 1
ATOM 6134 O O . SER B 1 328 ? -0.966 29.875 11.516 1 98.06 328 SER B O 1
ATOM 6136 N N . LEU B 1 329 ? -0.988 30.109 9.32 1 98.31 329 LEU B N 1
ATOM 6137 C CA . LEU B 1 329 ? -2.412 29.953 9.047 1 98.31 329 LEU B CA 1
ATOM 6138 C C . LEU B 1 329 ? -2.643 28.953 7.918 1 98.31 329 LEU B C 1
ATOM 6140 O O . LEU B 1 329 ? -2.141 29.125 6.809 1 98.31 329 LEU B O 1
ATOM 6144 N N . VAL B 1 330 ? -3.34 27.875 8.227 1 98.19 330 VAL B N 1
ATOM 6145 C CA . VAL B 1 330 ? -3.621 26.812 7.277 1 98.19 330 VAL B CA 1
ATOM 6146 C C . VAL B 1 330 ? -5.129 26.578 7.191 1 98.19 330 VAL B C 1
ATOM 6148 O O . VAL B 1 330 ? -5.828 26.594 8.203 1 98.19 330 VAL B O 1
ATOM 6151 N N . VAL B 1 331 ? -5.594 26.469 5.992 1 97.44 331 VAL B N 1
ATOM 6152 C CA . VAL B 1 331 ? -6.977 26.047 5.809 1 97.44 331 VAL B CA 1
ATOM 6153 C C . VAL B 1 331 ? -7.012 24.578 5.402 1 97.44 331 VAL B C 1
ATOM 6155 O O . VAL B 1 331 ? -6.133 24.094 4.676 1 97.44 331 VAL B O 1
ATOM 6158 N N . GLY B 1 332 ? -7.941 23.828 5.918 1 95.75 332 GLY B N 1
ATOM 6159 C CA . GLY B 1 332 ? -8.078 22.406 5.59 1 95.75 332 GLY B CA 1
ATOM 6160 C C . GLY B 1 332 ? -9.508 21.922 5.684 1 95.75 332 GLY B C 1
ATOM 6161 O O . GLY B 1 332 ? -10.43 22.703 5.902 1 95.75 332 GLY B O 1
ATOM 6162 N N . GLY B 1 333 ? -9.664 20.703 5.434 1 94.25 333 GLY B N 1
ATOM 6163 C CA . GLY B 1 333 ? -10.961 20.031 5.516 1 94.25 333 GLY B CA 1
ATOM 6164 C C . GLY B 1 333 ? -10.867 18.531 5.344 1 94.25 333 GLY B C 1
ATOM 6165 O O . GLY B 1 333 ? -9.812 18 4.969 1 94.25 333 GLY B O 1
ATOM 6166 N N . HIS B 1 334 ? -11.945 17.891 5.73 1 93.75 334 HIS B N 1
ATOM 6167 C CA . HIS B 1 334 ? -12.109 16.453 5.527 1 93.75 334 HIS B CA 1
ATOM 6168 C C . HIS B 1 334 ? -13.031 16.172 4.352 1 93.75 334 HIS B C 1
ATOM 6170 O O . HIS B 1 334 ? -13.953 16.938 4.078 1 93.75 334 HIS B O 1
ATOM 6176 N N . PHE B 1 335 ? -12.742 15.125 3.646 1 95.62 335 PHE B N 1
ATOM 6177 C CA . PHE B 1 335 ? -13.602 14.75 2.533 1 95.62 335 PHE B CA 1
ATOM 6178 C C . PHE B 1 335 ? -13.5 13.258 2.252 1 95.62 335 PHE B C 1
ATOM 6180 O O . PHE B 1 335 ? -12.648 12.57 2.816 1 95.62 335 PHE B O 1
ATOM 6187 N N . TYR B 1 336 ? -14.422 12.742 1.499 1 96.31 336 TYR B N 1
ATOM 6188 C CA . TYR B 1 336 ? -14.523 11.32 1.204 1 96.31 336 TYR B CA 1
ATOM 6189 C C . TYR B 1 336 ? -14.555 11.078 -0.3 1 96.31 336 TYR B C 1
ATOM 6191 O O . TYR B 1 336 ? -15.281 11.758 -1.029 1 96.31 336 TYR B O 1
ATOM 6199 N N . THR B 1 337 ? -13.734 10.211 -0.745 1 97.19 337 THR B N 1
ATOM 6200 C CA . THR B 1 337 ? -13.773 9.812 -2.146 1 97.19 337 THR B CA 1
ATOM 6201 C C . THR B 1 337 ? -14.234 8.359 -2.281 1 97.19 337 THR B C 1
ATOM 6203 O O . THR B 1 337 ? -14.125 7.578 -1.336 1 97.19 337 THR B O 1
ATOM 6206 N N . SER B 1 338 ? -14.766 8.031 -3.436 1 96.31 338 SER B N 1
ATOM 6207 C CA . SER B 1 338 ? -15.188 6.656 -3.697 1 96.31 338 SER B CA 1
ATOM 6208 C C . SER B 1 338 ? -14.016 5.688 -3.6 1 96.31 338 SER B C 1
ATOM 6210 O O . SER B 1 338 ? -14.141 4.609 -3.021 1 96.31 338 SER B O 1
ATOM 6212 N N . ALA B 1 339 ? -12.914 6.074 -4.098 1 94.81 339 ALA B N 1
ATOM 6213 C CA . ALA B 1 339 ? -11.727 5.219 -4.137 1 94.81 339 ALA B CA 1
ATOM 6214 C C . ALA B 1 339 ? -11.289 4.832 -2.729 1 94.81 339 ALA B C 1
ATOM 6216 O O . ALA B 1 339 ? -10.805 3.719 -2.506 1 94.81 339 ALA B O 1
ATOM 6217 N N . HIS B 1 340 ? -11.492 5.734 -1.773 1 96.5 340 HIS B N 1
ATOM 6218 C CA . HIS B 1 340 ? -10.977 5.508 -0.428 1 96.5 340 HIS B CA 1
ATOM 6219 C C . HIS B 1 340 ? -12.094 5.141 0.537 1 96.5 340 HIS B C 1
ATOM 6221 O O . HIS B 1 340 ? -11.867 5.016 1.742 1 96.5 340 HIS B O 1
ATOM 6227 N N . LEU B 1 341 ? -13.312 4.984 0.021 1 96.44 341 LEU B N 1
ATOM 6228 C CA . LEU B 1 341 ? -14.398 4.633 0.929 1 96.44 341 LEU B CA 1
ATOM 6229 C C . LEU B 1 341 ? -14.094 3.332 1.663 1 96.44 341 LEU B C 1
ATOM 6231 O O . LEU B 1 341 ? -14.32 3.229 2.871 1 96.44 341 LEU B O 1
ATOM 6235 N N . PRO B 1 342 ? -13.508 2.297 0.979 1 94.38 342 PRO B N 1
ATOM 6236 C CA . PRO B 1 342 ? -13.133 1.088 1.717 1 94.38 342 PRO B CA 1
ATOM 6237 C C . PRO B 1 342 ? -12.125 1.364 2.826 1 94.38 342 PRO B C 1
ATOM 6239 O O . PRO B 1 342 ? -12.281 0.882 3.951 1 94.38 342 PRO B O 1
ATOM 6242 N N . SER B 1 343 ? -11.094 2.145 2.531 1 94.94 343 SER B N 1
ATOM 6243 C CA . SER B 1 343 ? -10.078 2.447 3.529 1 94.94 343 SER B CA 1
ATOM 6244 C C . SER B 1 343 ? -10.648 3.283 4.668 1 94.94 343 SER B C 1
ATOM 6246 O O . SER B 1 343 ? -10.219 3.154 5.816 1 94.94 343 SER B O 1
ATOM 6248 N N . THR B 1 344 ? -11.57 4.172 4.32 1 95.88 344 THR B N 1
ATOM 6249 C CA . THR B 1 344 ? -12.273 4.93 5.348 1 95.88 344 THR B CA 1
ATOM 6250 C C . THR B 1 344 ? -13 3.996 6.312 1 95.88 344 THR B C 1
ATOM 6252 O O . THR B 1 344 ? -12.891 4.152 7.531 1 95.88 344 THR B O 1
ATOM 6255 N N . LEU B 1 345 ? -13.688 3.029 5.781 1 94 345 LEU B N 1
ATOM 6256 C CA . LEU B 1 345 ? -14.438 2.086 6.605 1 94 345 LEU B CA 1
ATOM 6257 C C . LEU B 1 345 ? -13.492 1.228 7.441 1 94 345 LEU B C 1
ATOM 6259 O O . LEU B 1 345 ? -13.766 0.96 8.617 1 94 345 LEU B O 1
ATOM 6263 N N . GLU B 1 346 ? -12.398 0.812 6.836 1 92 346 GLU B N 1
ATOM 6264 C CA . GLU B 1 346 ? -11.383 0.076 7.582 1 92 346 GLU B CA 1
ATOM 6265 C C . GLU B 1 346 ? -10.836 0.911 8.734 1 92 346 GLU B C 1
ATOM 6267 O O . GLU B 1 346 ? -10.727 0.423 9.859 1 92 346 GLU B O 1
ATOM 6272 N N . GLY B 1 347 ? -10.484 2.141 8.43 1 91.69 347 GLY B N 1
ATOM 6273 C CA . GLY B 1 347 ? -9.961 3.049 9.438 1 91.69 347 GLY B CA 1
ATOM 6274 C C . GLY B 1 347 ? -10.953 3.32 10.555 1 91.69 347 GLY B C 1
ATOM 6275 O O . GLY B 1 347 ? -10.57 3.361 11.727 1 91.69 347 GLY B O 1
ATOM 6276 N N . LEU B 1 348 ? -12.164 3.523 10.164 1 91 348 LEU B N 1
ATOM 6277 C CA . LEU B 1 348 ? -13.203 3.771 11.164 1 91 348 LEU B CA 1
ATOM 6278 C C . LEU B 1 348 ? -13.344 2.584 12.109 1 91 348 LEU B C 1
ATOM 6280 O O . LEU B 1 348 ? -13.461 2.764 13.32 1 91 348 LEU B O 1
ATOM 6284 N N . SER B 1 349 ? -13.367 1.41 11.562 1 88.88 349 SER B N 1
ATOM 6285 C CA . SER B 1 349 ? -13.453 0.203 12.375 1 88.88 349 SER B CA 1
ATOM 6286 C C . SER B 1 349 ? -12.305 0.13 13.375 1 88.88 349 SER B C 1
ATOM 6288 O O . SER B 1 349 ? -12.508 -0.224 14.539 1 88.88 349 SER B O 1
ATOM 6290 N N . LEU B 1 350 ? -11.164 0.441 12.977 1 87.75 350 LEU B N 1
ATOM 6291 C CA . LEU B 1 350 ? -9.984 0.417 13.844 1 87.75 350 LEU B CA 1
ATOM 6292 C C . LEU B 1 350 ? -10.086 1.493 14.922 1 87.75 350 LEU B C 1
ATOM 6294 O O . LEU B 1 350 ? -9.727 1.255 16.078 1 87.75 350 LEU B O 1
ATOM 6298 N N . LEU B 1 351 ? -10.547 2.662 14.523 1 86.38 351 LEU B N 1
ATOM 6299 C CA . LEU B 1 351 ? -10.688 3.762 15.469 1 86.38 351 LEU B CA 1
ATOM 6300 C C . LEU B 1 351 ? -11.727 3.428 16.547 1 86.38 351 LEU B C 1
ATOM 6302 O O . LEU B 1 351 ? -11.602 3.861 17.688 1 86.38 351 LEU B O 1
ATOM 6306 N N . GLU B 1 352 ? -12.75 2.715 16.125 1 84.12 352 GLU B N 1
ATOM 6307 C CA . GLU B 1 352 ? -13.742 2.27 17.109 1 84.12 352 GLU B CA 1
ATOM 6308 C C . GLU B 1 352 ? -13.109 1.344 18.141 1 84.12 352 GLU B C 1
ATOM 6310 O O . GLU B 1 352 ? -13.508 1.339 19.312 1 84.12 352 GLU B O 1
ATOM 6315 N N . GLU B 1 353 ? -12.164 0.622 17.688 1 79.56 353 GLU B N 1
ATOM 6316 C CA . GLU B 1 353 ? -11.5 -0.344 18.562 1 79.56 353 GLU B CA 1
ATOM 6317 C C . GLU B 1 353 ? -10.445 0.33 19.422 1 79.56 353 GLU B C 1
ATOM 6319 O O . GLU B 1 353 ? -10.266 -0.03 20.594 1 79.56 353 GLU B O 1
ATOM 6324 N N . LYS B 1 354 ? -9.711 1.195 18.781 1 78.06 354 LYS B N 1
ATOM 6325 C CA . LYS B 1 354 ? -8.586 1.851 19.438 1 78.06 354 LYS B CA 1
ATOM 6326 C C . LYS B 1 354 ? -8.875 3.33 19.688 1 78.06 354 LYS B C 1
ATOM 6328 O O . LYS B 1 354 ? -8.516 4.176 18.859 1 78.06 354 LYS B O 1
ATOM 6333 N N . GLN B 1 355 ? -9.414 3.619 20.797 1 66.19 355 GLN B N 1
ATOM 6334 C CA . GLN B 1 355 ? -9.75 5.008 21.094 1 66.19 355 GLN B CA 1
ATOM 6335 C C . GLN B 1 355 ? -8.523 5.777 21.562 1 66.19 355 GLN B C 1
ATOM 6337 O O . GLN B 1 355 ? -7.523 5.18 21.969 1 66.19 355 GLN B O 1
ATOM 6342 N N . GLY B 1 356 ? -8.398 7.027 21.312 1 67.94 356 GLY B N 1
ATOM 6343 C CA . GLY B 1 356 ? -7.383 7.898 21.875 1 67.94 356 GLY B CA 1
ATOM 6344 C C . GLY B 1 356 ? -6.242 8.18 20.922 1 67.94 356 GLY B C 1
ATOM 6345 O O . GLY B 1 356 ? -5.215 8.742 21.312 1 67.94 356 GLY B O 1
ATOM 6346 N N . ILE B 1 357 ? -6.402 7.656 19.75 1 74.44 357 ILE B N 1
ATOM 6347 C CA . ILE B 1 357 ? -5.281 7.855 18.844 1 74.44 357 ILE B CA 1
ATOM 6348 C C . ILE B 1 357 ? -5.578 9.023 17.906 1 74.44 357 ILE B C 1
ATOM 6350 O O . ILE B 1 357 ? -4.734 9.406 17.094 1 74.44 357 ILE B O 1
ATOM 6354 N N . SER B 1 358 ? -6.754 9.523 18.062 1 68.69 358 SER B N 1
ATOM 6355 C CA . SER B 1 358 ? -7.121 10.68 17.25 1 68.69 358 SER B CA 1
ATOM 6356 C C . SER B 1 358 ? -7.078 11.969 18.078 1 68.69 358 SER B C 1
ATOM 6358 O O . SER B 1 358 ? -7.098 11.922 19.312 1 68.69 358 SER B O 1
ATOM 6360 N N . ASN B 1 359 ? -6.906 13.008 17.375 1 54.34 359 ASN B N 1
ATOM 6361 C CA . ASN B 1 359 ? -6.879 14.305 18.047 1 54.34 359 ASN B CA 1
ATOM 6362 C C . ASN B 1 359 ? -8.234 14.648 18.641 1 54.34 359 ASN B C 1
ATOM 6364 O O . ASN B 1 359 ? -8.328 15.523 19.516 1 54.34 359 ASN B O 1
ATOM 6368 N N . GLU B 1 360 ? -9.242 14.023 18.109 1 60 360 GLU B N 1
ATOM 6369 C CA . GLU B 1 360 ? -10.602 14.25 18.578 1 60 360 GLU B CA 1
ATOM 6370 C C . GLU B 1 360 ? -11.359 12.93 18.734 1 60 360 GLU B C 1
ATOM 6372 O O . GLU B 1 360 ? -10.883 11.883 18.297 1 60 360 GLU B O 1
ATOM 6377 N N . SER B 1 361 ? -12.352 12.898 19.516 1 61.66 361 SER B N 1
ATOM 6378 C CA . SER B 1 361 ? -13.203 11.727 19.672 1 61.66 361 SER B CA 1
ATOM 6379 C C . SER B 1 361 ? -14.148 11.57 18.484 1 61.66 361 SER B C 1
ATOM 6381 O O . SER B 1 361 ? -14.484 12.555 17.828 1 61.66 361 SER B O 1
ATOM 6383 N N . LEU B 1 362 ? -14.367 10.305 18.219 1 70.44 362 LEU B N 1
ATOM 6384 C CA . LEU B 1 362 ? -15.391 10.047 17.203 1 70.44 362 LEU B CA 1
ATOM 6385 C C . LEU B 1 362 ? -16.703 10.727 17.578 1 70.44 362 LEU B C 1
ATOM 6387 O O . LEU B 1 362 ? -17.203 10.562 18.703 1 70.44 362 LEU B O 1
ATOM 6391 N N . GLU B 1 363 ? -17.031 11.547 16.703 1 74.81 363 GLU B N 1
ATOM 6392 C CA . GLU B 1 363 ? -18.219 12.352 16.969 1 74.81 363 GLU B CA 1
ATOM 6393 C C . GLU B 1 363 ? -19.422 11.844 16.172 1 74.81 363 GLU B C 1
ATOM 6395 O O . GLU B 1 363 ? -19.25 11.102 15.211 1 74.81 363 GLU B O 1
ATOM 6400 N N . ASP B 1 364 ? -20.5 12.25 16.578 1 76.62 364 ASP B N 1
ATOM 6401 C CA . ASP B 1 364 ? -21.75 11.922 15.914 1 76.62 364 ASP B CA 1
ATOM 6402 C C . ASP B 1 364 ? -21.734 12.344 14.445 1 76.62 364 ASP B C 1
ATOM 6404 O O . ASP B 1 364 ? -22.25 11.633 13.586 1 76.62 364 ASP B O 1
ATOM 6408 N N . SER B 1 365 ? -21.047 13.375 14.25 1 80.94 365 SER B N 1
ATOM 6409 C CA . SER B 1 365 ? -21.078 13.945 12.906 1 80.94 365 SER B CA 1
ATOM 6410 C C . SER B 1 365 ? -20.391 13.023 11.898 1 80.94 365 SER B C 1
ATOM 6412 O O . SER B 1 365 ? -20.812 12.945 10.742 1 80.94 365 SER B O 1
ATOM 6414 N N . HIS B 1 366 ? -19.422 12.328 12.273 1 85.62 366 HIS B N 1
ATOM 6415 C CA . HIS B 1 366 ? -18.719 11.422 11.375 1 85.62 366 HIS B CA 1
ATOM 6416 C C . HIS B 1 366 ? -19.609 10.258 10.961 1 85.62 366 HIS B C 1
ATOM 6418 O O . HIS B 1 366 ? -19.703 9.922 9.781 1 85.62 366 HIS B O 1
ATOM 6424 N N . TYR B 1 367 ? -20.266 9.68 11.914 1 88.25 367 TYR B N 1
ATOM 6425 C CA . TYR B 1 367 ? -21.172 8.578 11.648 1 88.25 367 TYR B CA 1
ATOM 6426 C C . TYR B 1 367 ? -22.344 9.023 10.766 1 88.25 367 TYR B C 1
ATOM 6428 O O . TYR B 1 367 ? -22.734 8.312 9.844 1 88.25 367 TYR B O 1
ATOM 6436 N N . MET B 1 368 ? -22.828 10.234 11.117 1 87.62 368 MET B N 1
ATOM 6437 C CA . MET B 1 368 ? -23.953 10.75 10.352 1 87.62 368 MET B CA 1
ATOM 6438 C C . MET B 1 368 ? -23.562 11.008 8.898 1 87.62 368 MET B C 1
ATOM 6440 O O . MET B 1 368 ? -24.344 10.711 7.988 1 87.62 368 MET B O 1
ATOM 6444 N N . THR B 1 369 ? -22.422 11.555 8.758 1 89.44 369 THR B N 1
ATOM 6445 C CA . THR B 1 369 ? -21.922 11.812 7.41 1 89.44 369 THR B CA 1
ATOM 6446 C C . THR B 1 369 ? -21.766 10.516 6.625 1 89.44 369 THR B C 1
ATOM 6448 O O . THR B 1 369 ? -22.219 10.422 5.48 1 89.44 369 THR B O 1
ATOM 6451 N N . LEU B 1 370 ? -21.203 9.516 7.172 1 92.5 370 LEU B N 1
ATOM 6452 C CA . LEU B 1 370 ? -21 8.234 6.504 1 92.5 370 LEU B CA 1
ATOM 6453 C C . LEU B 1 370 ? -22.328 7.539 6.23 1 92.5 370 LEU B C 1
ATOM 6455 O O . LEU B 1 370 ? -22.484 6.871 5.207 1 92.5 370 LEU B O 1
ATOM 6459 N N . ALA B 1 371 ? -23.281 7.75 7.176 1 91.94 371 ALA B N 1
ATOM 6460 C CA . ALA B 1 371 ? -24.609 7.223 6.945 1 91.94 371 ALA B CA 1
ATOM 6461 C C . ALA B 1 371 ? -25.25 7.84 5.699 1 91.94 371 ALA B C 1
ATOM 6463 O O . ALA B 1 371 ? -25.797 7.129 4.855 1 91.94 371 ALA B O 1
ATOM 6464 N N . GLN B 1 372 ? -25.094 9.117 5.66 1 90.75 372 GLN B N 1
ATOM 6465 C CA . GLN B 1 372 ? -25.641 9.828 4.512 1 90.75 372 GLN B CA 1
ATOM 6466 C C . GLN B 1 372 ? -25 9.359 3.213 1 90.75 372 GLN B C 1
ATOM 6468 O O . GLN B 1 372 ? -25.688 9.172 2.203 1 90.75 372 GLN B O 1
ATOM 6473 N N . ILE B 1 373 ? -23.75 9.18 3.188 1 93.62 373 ILE B N 1
ATOM 6474 C CA . ILE B 1 373 ? -23.016 8.711 2.016 1 93.62 373 ILE B CA 1
ATOM 6475 C C . ILE B 1 373 ? -23.531 7.332 1.602 1 93.62 373 ILE B C 1
ATOM 6477 O O . ILE B 1 373 ? -23.875 7.121 0.439 1 93.62 373 ILE B O 1
ATOM 6481 N N . LEU B 1 374 ? -23.625 6.43 2.52 1 94.81 374 LEU B N 1
ATOM 6482 C CA . LEU B 1 374 ? -23.984 5.047 2.213 1 94.81 374 LEU B CA 1
ATOM 6483 C C . LEU B 1 374 ? -25.438 4.945 1.762 1 94.81 374 LEU B C 1
ATOM 6485 O O . LEU B 1 374 ? -25.781 4.055 0.986 1 94.81 374 LEU B O 1
ATOM 6489 N N . ASP B 1 375 ? -26.25 5.891 2.23 1 92.88 375 ASP B N 1
ATOM 6490 C CA . ASP B 1 375 ? -27.656 5.895 1.86 1 92.88 375 ASP B CA 1
ATOM 6491 C C . ASP B 1 375 ? -27.828 6.137 0.363 1 92.88 375 ASP B C 1
ATOM 6493 O O . ASP B 1 375 ? -28.781 5.641 -0.245 1 92.88 375 ASP B O 1
ATOM 6497 N N . SER B 1 376 ? -26.875 6.832 -0.202 1 92.56 376 SER B N 1
ATOM 6498 C CA . SER B 1 376 ? -27.062 7.219 -1.596 1 92.56 376 SER B CA 1
ATOM 6499 C C . SER B 1 376 ? -25.828 6.906 -2.428 1 92.56 376 SER B C 1
ATOM 6501 O O . SER B 1 376 ? -25.688 7.383 -3.557 1 92.56 376 SER B O 1
ATOM 6503 N N . TYR B 1 377 ? -24.938 6.148 -1.939 1 94.75 37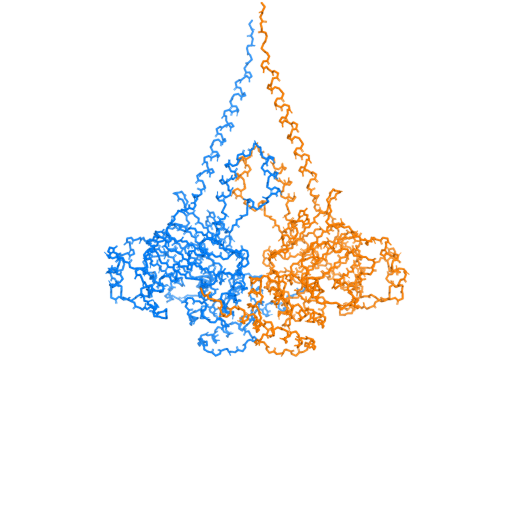7 TYR B N 1
ATOM 6504 C CA . TYR B 1 377 ? -23.641 5.918 -2.559 1 94.75 377 TYR B CA 1
ATOM 6505 C C . TYR B 1 377 ? -23.797 5.305 -3.945 1 94.75 377 TYR B C 1
ATOM 6507 O O . TYR B 1 377 ? -23.141 5.73 -4.898 1 94.75 377 TYR B O 1
ATOM 6515 N N . ASP B 1 378 ? -24.672 4.309 -4.105 1 91.12 378 ASP B N 1
ATOM 6516 C CA . ASP B 1 378 ? -24.797 3.541 -5.34 1 91.12 378 ASP B CA 1
ATOM 6517 C C . ASP B 1 378 ? -25.359 4.398 -6.469 1 91.12 378 ASP B C 1
ATOM 6519 O O . ASP B 1 378 ? -25.297 4.012 -7.637 1 91.12 378 ASP B O 1
ATOM 6523 N N . THR B 1 379 ? -25.891 5.617 -6.156 1 91.5 379 THR B N 1
ATOM 6524 C CA . THR B 1 379 ? -26.406 6.504 -7.188 1 91.5 379 THR B CA 1
ATOM 6525 C C . THR B 1 379 ? -25.297 7.34 -7.805 1 91.5 379 THR B C 1
ATOM 6527 O O . THR B 1 379 ? -25.438 7.871 -8.906 1 91.5 379 THR B O 1
ATOM 6530 N N . VAL B 1 380 ? -24.156 7.434 -7.129 1 93.94 380 VAL B N 1
ATOM 6531 C CA . VAL B 1 380 ? -23.125 8.336 -7.602 1 93.94 380 VAL B CA 1
ATOM 6532 C C . VAL B 1 380 ? -21.844 7.551 -7.898 1 93.94 380 VAL B C 1
ATOM 6534 O O . VAL B 1 380 ? -20.828 8.133 -8.289 1 93.94 380 VAL B O 1
ATOM 6537 N N . ALA B 1 381 ? -21.844 6.273 -7.703 1 94.56 381 ALA B N 1
ATOM 6538 C CA . ALA B 1 381 ? -20.656 5.441 -7.867 1 94.56 381 ALA B CA 1
ATOM 6539 C C . ALA B 1 381 ? -20.828 4.445 -9.008 1 94.56 381 ALA B C 1
ATOM 6541 O O . ALA B 1 381 ? -21.969 4.074 -9.344 1 94.56 381 ALA B O 1
ATOM 6542 N N . THR B 1 382 ? -19.734 4.074 -9.633 1 93.5 382 THR B N 1
ATOM 6543 C CA . THR B 1 382 ? -19.781 3.01 -10.625 1 93.5 382 THR B CA 1
ATOM 6544 C C . THR B 1 382 ? -19.984 1.652 -9.969 1 93.5 382 THR B C 1
ATOM 6546 O O . THR B 1 382 ? -19.766 1.498 -8.766 1 93.5 382 THR B O 1
ATOM 6549 N N . PRO B 1 383 ? -20.406 0.671 -10.703 1 93.12 383 PRO B N 1
ATOM 6550 C CA . PRO B 1 383 ? -20.578 -0.671 -10.141 1 93.12 383 PRO B CA 1
ATOM 6551 C C . PRO B 1 383 ? -19.297 -1.208 -9.508 1 93.12 383 PRO B C 1
ATOM 6553 O O . PRO B 1 383 ? -19.344 -1.849 -8.453 1 93.12 383 PRO B O 1
ATOM 6556 N N . GLU B 1 384 ? -18.156 -0.917 -10.117 1 92.31 384 GLU B N 1
ATOM 6557 C CA . GLU B 1 384 ? -16.875 -1.382 -9.594 1 92.31 384 GLU B CA 1
ATOM 6558 C C . GLU B 1 384 ? -16.562 -0.739 -8.242 1 92.31 384 GLU B C 1
ATOM 6560 O O . GLU B 1 384 ? -16.062 -1.403 -7.332 1 92.31 384 GLU B O 1
ATOM 6565 N N . GLU B 1 385 ? -16.875 0.502 -8.148 1 93.5 385 GLU B N 1
ATOM 6566 C CA . GLU B 1 385 ? -16.672 1.214 -6.891 1 93.5 385 GLU B CA 1
ATOM 6567 C C . GLU B 1 385 ? -17.578 0.655 -5.797 1 93.5 385 GLU B C 1
ATOM 6569 O O . GLU B 1 385 ? -17.156 0.484 -4.656 1 93.5 385 GLU B O 1
ATOM 6574 N N . VAL B 1 386 ? -18.812 0.385 -6.148 1 94.44 386 VAL B N 1
ATOM 6575 C CA . VAL B 1 386 ? -19.781 -0.145 -5.203 1 94.44 386 VAL B CA 1
ATOM 6576 C C . VAL B 1 386 ? -19.312 -1.507 -4.691 1 94.44 386 VAL B C 1
ATOM 6578 O O . VAL B 1 386 ? -19.406 -1.788 -3.492 1 94.44 386 VAL B O 1
ATOM 6581 N N . LYS B 1 387 ? -18.828 -2.332 -5.559 1 92.38 387 LYS B N 1
ATOM 6582 C CA . LYS B 1 387 ? -18.328 -3.645 -5.164 1 92.38 387 LYS B CA 1
ATOM 6583 C C . LYS B 1 387 ? -17.219 -3.52 -4.117 1 92.38 387 LYS B C 1
ATOM 6585 O O . LYS B 1 387 ? -17.203 -4.258 -3.133 1 92.38 387 LYS B O 1
ATOM 6590 N N . ARG B 1 388 ? -16.328 -2.611 -4.309 1 92.56 388 ARG B N 1
ATOM 6591 C CA . ARG B 1 388 ? -15.203 -2.428 -3.393 1 92.56 388 ARG B CA 1
ATOM 6592 C C . ARG B 1 388 ? -15.688 -2.004 -2.01 1 92.56 388 ARG B C 1
ATOM 6594 O O . ARG B 1 388 ? -15.211 -2.512 -0.994 1 92.56 388 ARG B O 1
ATOM 6601 N N . ALA B 1 389 ? -16.578 -1.069 -2.027 1 93.44 389 ALA B N 1
ATOM 6602 C CA . ALA B 1 389 ? -17.125 -0.625 -0.748 1 93.44 389 ALA B CA 1
ATOM 6603 C C . ALA B 1 389 ? -17.922 -1.739 -0.077 1 93.44 389 ALA B C 1
ATOM 6605 O O . ALA B 1 389 ? -17.828 -1.933 1.138 1 93.44 389 ALA B O 1
ATOM 6606 N N . TRP B 1 390 ? -18.672 -2.475 -0.889 1 92.81 390 TRP B N 1
ATOM 6607 C CA . TRP B 1 390 ? -19.516 -3.564 -0.409 1 92.81 390 TRP B CA 1
ATOM 6608 C C . TRP B 1 390 ? -18.672 -4.609 0.329 1 92.81 390 TRP B C 1
ATOM 6610 O O . TRP B 1 390 ? -19.078 -5.086 1.395 1 92.81 390 TRP B O 1
ATOM 6620 N N . ALA B 1 391 ? -17.531 -4.859 -0.168 1 90 391 ALA B N 1
ATOM 6621 C CA . ALA B 1 391 ? -16.656 -5.895 0.38 1 90 391 ALA B CA 1
ATOM 6622 C C . ALA B 1 391 ? -16.188 -5.527 1.785 1 90 391 ALA B C 1
ATOM 6624 O O . ALA B 1 391 ? -15.742 -6.395 2.543 1 90 391 ALA B O 1
ATOM 6625 N N . THR B 1 392 ? -16.312 -4.32 2.156 1 90.06 392 THR B N 1
ATOM 6626 C CA . THR B 1 392 ? -15.797 -3.863 3.443 1 90.06 392 THR B CA 1
ATOM 6627 C C . THR B 1 392 ? -16.922 -3.738 4.461 1 90.06 392 THR B C 1
ATOM 6629 O O . THR B 1 392 ? -16.672 -3.527 5.648 1 90.06 392 THR B O 1
ATOM 6632 N N . CYS B 1 393 ? -18.125 -3.871 4.074 1 86.38 393 CYS B N 1
ATOM 6633 C CA . CYS B 1 393 ? -19.281 -3.686 4.949 1 86.38 393 CYS B CA 1
ATOM 6634 C C . CYS B 1 393 ? -19.25 -4.676 6.105 1 86.38 393 CYS B C 1
ATOM 6636 O O . CYS B 1 393 ? -19.703 -4.363 7.207 1 86.38 393 CYS B O 1
ATOM 6638 N N . TYR B 1 394 ? -18.688 -5.777 5.895 1 83.12 394 TYR B N 1
ATOM 6639 C CA . TYR B 1 394 ? -18.734 -6.859 6.875 1 83.12 394 TYR B CA 1
ATOM 6640 C C . TYR B 1 394 ? -17.953 -6.48 8.133 1 83.12 394 TYR B C 1
ATOM 6642 O O . TYR B 1 394 ? -18.141 -7.078 9.188 1 83.12 394 TYR B O 1
ATOM 6650 N N . LEU B 1 395 ? -17.094 -5.562 8.023 1 84.94 395 LEU B N 1
ATOM 6651 C CA . LEU B 1 395 ? -16.297 -5.125 9.164 1 84.94 395 LEU B CA 1
ATOM 6652 C C . LEU B 1 395 ? -17.203 -4.668 10.312 1 84.94 395 LEU B C 1
ATOM 6654 O O . LEU B 1 395 ? -16.812 -4.707 11.477 1 84.94 395 LEU B O 1
ATOM 6658 N N . PHE B 1 396 ? -18.375 -4.238 9.992 1 84.69 396 PHE B N 1
ATOM 6659 C CA . PHE B 1 396 ? -19.266 -3.65 10.992 1 84.69 396 PHE B CA 1
ATOM 6660 C C . PHE B 1 396 ? -20.469 -4.551 11.234 1 84.69 396 PHE B C 1
ATOM 6662 O O . PHE B 1 396 ? -21.094 -4.477 12.297 1 84.69 396 PHE B O 1
ATOM 6669 N N . LEU B 1 397 ? -20.859 -5.312 10.242 1 79.69 397 LEU B N 1
ATOM 6670 C CA . LEU B 1 397 ? -22.078 -6.117 10.336 1 79.69 397 LEU B CA 1
ATOM 6671 C C . LEU B 1 397 ? -21.891 -7.254 11.344 1 79.69 397 LEU B C 1
ATOM 6673 O O . LEU B 1 397 ? -22.859 -7.664 12 1 79.69 397 LEU B O 1
ATOM 6677 N N . ASP B 1 398 ? -20.703 -7.746 11.539 1 65.81 398 ASP B N 1
ATOM 6678 C CA . ASP B 1 398 ? -20.469 -8.883 12.43 1 65.81 398 ASP B CA 1
ATOM 6679 C C . ASP B 1 398 ? -19.891 -8.422 13.766 1 65.81 398 ASP B C 1
ATOM 6681 O O . ASP B 1 398 ? -19.516 -9.242 14.602 1 65.81 398 ASP B O 1
ATOM 6685 N N . SER B 1 399 ? -19.766 -7.125 13.914 1 63.06 399 SER B N 1
ATOM 6686 C CA . SER B 1 399 ? -19.109 -6.629 15.117 1 63.06 399 SER B CA 1
ATOM 6687 C C . SER B 1 399 ? -20.125 -6.223 16.188 1 63.06 399 SER B C 1
ATOM 6689 O O . SER B 1 399 ? -21.109 -5.559 15.875 1 63.06 399 SER B O 1
ATOM 6691 N N . PRO B 1 400 ? -19.906 -6.844 17.312 1 58 400 PRO B N 1
ATOM 6692 C CA . PRO B 1 400 ? -20.828 -6.434 18.391 1 58 400 PRO B CA 1
ATOM 6693 C C . PRO B 1 400 ? -20.734 -4.945 18.703 1 58 400 PRO B C 1
ATOM 6695 O O . PRO B 1 400 ? -19.703 -4.316 18.438 1 58 400 PRO B O 1
ATOM 6698 N N . THR B 1 401 ? -21.844 -4.414 19.062 1 56.78 401 THR B N 1
ATOM 6699 C CA . THR B 1 401 ? -21.906 -3.025 19.5 1 56.78 401 THR B CA 1
ATOM 6700 C C . THR B 1 401 ? -20.938 -2.777 20.656 1 56.78 401 THR B C 1
ATOM 6702 O O . THR B 1 401 ? -20.875 -3.57 21.594 1 56.78 401 THR B O 1
ATOM 6705 N N . LYS B 1 402 ? -20.031 -1.936 20.438 1 61.25 402 LYS B N 1
ATOM 6706 C CA . LYS B 1 402 ? -19.094 -1.577 21.5 1 61.25 402 LYS B CA 1
ATOM 6707 C C . LYS B 1 402 ? -19.672 -0.483 22.391 1 61.25 402 LYS B C 1
ATOM 6709 O O . LYS B 1 402 ? -20.25 0.489 21.906 1 61.25 402 LYS B O 1
ATOM 6714 N N . PRO B 1 403 ? -19.453 -0.708 23.672 1 59.97 403 PRO B N 1
ATOM 6715 C CA . PRO B 1 403 ? -19.953 0.279 24.641 1 59.97 403 PRO B CA 1
ATOM 6716 C C . PRO B 1 403 ? -19.219 1.611 24.562 1 59.97 403 PRO B C 1
ATOM 6718 O O . PRO B 1 403 ? -18.062 1.654 24.109 1 59.97 403 PRO B O 1
ATOM 6721 N N . GLN B 1 404 ? -19.969 2.887 24.234 1 67.75 404 GLN B N 1
ATOM 6722 C CA . GLN B 1 404 ? -19.469 4.25 24.391 1 67.75 404 GLN B CA 1
ATOM 6723 C C . GLN B 1 404 ? -19.391 4.961 23.047 1 67.75 404 GLN B C 1
ATOM 6725 O O . GLN B 1 404 ? -18.906 6.09 22.953 1 67.75 404 GLN B O 1
ATOM 6730 N N . LEU B 1 405 ? -19.953 4.191 22.203 1 76.38 405 LEU B N 1
ATOM 6731 C CA . LEU B 1 405 ? -19.953 4.859 20.922 1 76.38 405 LEU B CA 1
ATOM 6732 C C . LEU B 1 405 ? -21.172 5.758 20.766 1 76.38 405 LEU B C 1
ATOM 6734 O O . LEU B 1 405 ? -22.203 5.539 21.406 1 76.38 405 LEU B O 1
ATOM 6738 N N . PRO B 1 406 ? -21 6.812 19.953 1 78.5 406 PRO B N 1
ATOM 6739 C CA . PRO B 1 406 ? -22.109 7.746 19.75 1 78.5 406 PRO B CA 1
ATOM 6740 C C . PRO B 1 406 ? -23.375 7.059 19.25 1 78.5 406 PRO B C 1
ATOM 6742 O O . PRO B 1 406 ? -23.312 6.004 18.609 1 78.5 406 PRO B O 1
ATOM 6745 N N . GLU B 1 407 ? -24.531 7.641 19.562 1 79.62 407 GLU B N 1
ATOM 6746 C CA . GLU B 1 407 ? -25.828 7.109 19.156 1 79.62 407 GLU B CA 1
ATOM 6747 C C . GLU B 1 407 ? -25.953 7.066 17.625 1 79.62 407 GLU B C 1
ATOM 6749 O O . GLU B 1 407 ? -26.625 6.184 17.078 1 79.62 407 GLU B O 1
ATOM 6754 N N . SER B 1 408 ? -25.203 7.992 17.078 1 86.38 408 SER B N 1
ATOM 6755 C CA . SER B 1 408 ? -25.266 8.102 15.617 1 86.38 408 SER B CA 1
ATOM 6756 C C . SER B 1 408 ? -24.625 6.887 14.945 1 86.38 408 SER B C 1
ATOM 6758 O O . SER B 1 408 ? -24.828 6.66 13.75 1 86.38 408 SER B O 1
ATOM 6760 N N . ARG B 1 409 ? -23.875 6.105 15.656 1 88.5 409 ARG B N 1
ATOM 6761 C CA . ARG B 1 409 ? -23.328 4.875 15.102 1 88.5 409 ARG B CA 1
ATOM 6762 C C . ARG B 1 409 ? -24.422 3.93 14.641 1 88.5 409 ARG B C 1
ATOM 6764 O O . ARG B 1 409 ? -24.281 3.252 13.617 1 88.5 409 ARG B O 1
ATOM 6771 N N . THR B 1 410 ? -25.516 3.918 15.445 1 87 410 THR B N 1
ATOM 6772 C CA . THR B 1 410 ? -26.641 3.061 15.086 1 87 410 THR B CA 1
ATOM 6773 C C . THR B 1 410 ? -27.219 3.465 13.734 1 87 410 THR B C 1
ATOM 6775 O O . THR B 1 410 ? -27.578 2.607 12.922 1 87 410 THR B O 1
ATOM 6778 N N . ILE B 1 411 ? -27.297 4.758 13.57 1 89.19 411 ILE B N 1
ATOM 6779 C CA . ILE B 1 411 ? -27.797 5.273 12.305 1 89.19 411 ILE B CA 1
ATOM 6780 C C . ILE B 1 411 ? -26.859 4.852 11.172 1 89.19 411 ILE B C 1
ATOM 6782 O O . ILE B 1 411 ? -27.328 4.391 10.117 1 89.19 411 ILE B O 1
ATOM 6786 N N . PHE B 1 412 ? -25.656 4.957 11.453 1 92.44 412 PHE B N 1
ATOM 6787 C CA . PHE B 1 412 ? -24.641 4.555 10.484 1 92.44 412 PHE B CA 1
ATOM 6788 C C . PHE B 1 412 ? -24.75 3.07 10.164 1 92.44 412 PHE B C 1
ATOM 6790 O O . PHE B 1 412 ? -24.734 2.68 9 1 92.44 412 PHE B O 1
ATOM 6797 N N . ILE B 1 413 ? -24.906 2.227 11.117 1 91.5 413 ILE B N 1
ATOM 6798 C CA . ILE B 1 413 ? -25 0.781 10.945 1 91.5 413 ILE B CA 1
ATOM 6799 C C . ILE B 1 413 ? -26.234 0.428 10.133 1 91.5 413 ILE B C 1
ATOM 6801 O O . ILE B 1 413 ? -26.188 -0.447 9.266 1 91.5 413 ILE B O 1
ATOM 6805 N N . ASN B 1 414 ? -27.281 1.142 10.422 1 90.69 414 ASN B N 1
ATOM 6806 C CA . ASN B 1 414 ? -28.516 0.899 9.672 1 90.69 414 ASN B CA 1
ATOM 6807 C C . ASN B 1 414 ? -28.344 1.251 8.195 1 90.69 414 ASN B C 1
ATOM 6809 O O . ASN B 1 414 ? -28.781 0.499 7.32 1 90.69 414 ASN B O 1
ATOM 6813 N N . SER B 1 415 ? -27.75 2.367 7.938 1 93.44 415 SER B N 1
ATOM 6814 C CA . SER B 1 415 ? -27.484 2.77 6.562 1 93.44 415 SER B CA 1
ATOM 6815 C C . SER B 1 415 ? -26.562 1.769 5.863 1 93.44 415 SER B C 1
ATOM 6817 O O . SER B 1 415 ? -26.734 1.493 4.672 1 93.44 415 SER B O 1
ATOM 6819 N N . LEU B 1 416 ? -25.641 1.31 6.605 1 94 416 LEU B N 1
ATOM 6820 C CA . LEU B 1 416 ? -24.719 0.316 6.086 1 94 416 LEU B CA 1
ATOM 6821 C C . LEU B 1 416 ? -25.438 -0.977 5.73 1 94 416 LEU B C 1
ATOM 6823 O O . LEU B 1 416 ? -25.188 -1.573 4.684 1 94 416 LEU B O 1
ATOM 6827 N N . LYS B 1 417 ? -26.328 -1.409 6.539 1 92.69 417 LYS B N 1
ATOM 6828 C CA . LYS B 1 417 ? -27.125 -2.602 6.277 1 92.69 417 LYS B CA 1
ATOM 6829 C C . LYS B 1 417 ? -27.969 -2.432 5.02 1 92.69 417 LYS B C 1
ATOM 6831 O O . LYS B 1 417 ? -28.078 -3.352 4.203 1 92.69 417 LYS B O 1
ATOM 6836 N N . ASP B 1 418 ? -28.531 -1.29 4.961 1 94.38 418 ASP B N 1
ATOM 6837 C CA . ASP B 1 418 ? -29.328 -1.008 3.775 1 94.38 418 ASP B CA 1
ATOM 6838 C C . ASP B 1 418 ? -28.484 -1.032 2.51 1 94.38 418 ASP B C 1
ATOM 6840 O O . ASP B 1 418 ? -28.891 -1.585 1.488 1 94.38 418 ASP B O 1
ATOM 6844 N N . PHE B 1 419 ? -27.406 -0.449 2.584 1 95.44 419 PHE B N 1
ATOM 6845 C CA . PHE B 1 419 ? -26.469 -0.458 1.463 1 95.44 419 PHE B CA 1
ATOM 6846 C C . PHE B 1 419 ? -26.062 -1.884 1.105 1 95.44 419 PHE B C 1
ATOM 6848 O O . PHE B 1 419 ? -26.016 -2.244 -0.073 1 95.44 419 PHE B O 1
ATOM 6855 N N . ASN B 1 420 ? -25.719 -2.645 2.074 1 93.06 420 ASN B N 1
ATOM 6856 C CA . ASN B 1 420 ? -25.375 -4.047 1.876 1 93.06 420 ASN B CA 1
ATOM 6857 C C . ASN B 1 420 ? -26.469 -4.797 1.121 1 93.06 420 ASN B C 1
ATOM 6859 O O . ASN B 1 420 ? -26.172 -5.574 0.21 1 93.06 420 ASN B O 1
ATOM 6863 N N . LYS B 1 421 ? -27.688 -4.539 1.494 1 92.81 421 LYS B N 1
ATOM 6864 C CA . LYS B 1 421 ? -28.828 -5.184 0.845 1 92.81 421 LYS B CA 1
ATOM 6865 C C . LYS B 1 421 ? -28.938 -4.75 -0.614 1 92.81 421 LYS B C 1
ATOM 6867 O O . LYS B 1 421 ? -29.125 -5.586 -1.5 1 92.81 421 LYS B O 1
ATOM 6872 N N . ARG B 1 422 ? -28.797 -3.48 -0.87 1 94.25 422 ARG B N 1
ATOM 6873 C CA . ARG B 1 422 ? -28.891 -2.969 -2.234 1 94.25 422 ARG B CA 1
ATOM 6874 C C . ARG B 1 422 ? -27.781 -3.533 -3.111 1 94.25 422 ARG B C 1
ATOM 6876 O O . ARG B 1 422 ? -28.031 -3.928 -4.254 1 94.25 422 ARG B O 1
ATOM 6883 N N . ALA B 1 423 ? -26.609 -3.549 -2.541 1 91.69 423 ALA B N 1
ATOM 6884 C CA . ALA B 1 423 ? -25.484 -4.086 -3.291 1 91.69 423 ALA B CA 1
ATOM 6885 C C . ALA B 1 423 ? -25.672 -5.57 -3.594 1 91.69 423 ALA B C 1
ATOM 6887 O O . ALA B 1 423 ? -25.422 -6.02 -4.711 1 91.69 423 ALA B O 1
ATOM 6888 N N . ALA B 1 424 ? -26.125 -6.289 -2.607 1 89.75 424 ALA B N 1
ATOM 6889 C CA . ALA B 1 424 ? -26.375 -7.719 -2.785 1 89.75 424 ALA B CA 1
ATOM 6890 C C . ALA B 1 424 ? -27.406 -7.957 -3.887 1 89.75 424 ALA B C 1
ATOM 6892 O O . ALA B 1 424 ? -27.266 -8.883 -4.688 1 89.75 424 ALA B O 1
ATOM 6893 N N . GLU B 1 425 ? -28.391 -7.188 -3.9 1 90.44 425 GLU B N 1
ATOM 6894 C CA . GLU B 1 425 ? -29.438 -7.305 -4.914 1 90.44 425 GLU B CA 1
ATOM 6895 C C . GLU B 1 425 ? -28.906 -6.98 -6.301 1 90.44 425 GLU B C 1
ATOM 6897 O O . GLU B 1 425 ? -29.312 -7.594 -7.293 1 90.44 425 GLU B O 1
ATOM 6902 N N . SER B 1 426 ? -27.984 -6.09 -6.324 1 87.75 426 SER B N 1
ATOM 6903 C CA . SER B 1 426 ? -27.438 -5.637 -7.598 1 87.75 426 SER B CA 1
ATOM 6904 C C . SER B 1 426 ? -26.453 -6.652 -8.172 1 87.75 426 SER B C 1
ATOM 6906 O O . SER B 1 426 ? -26.375 -6.82 -9.391 1 87.75 426 SER B O 1
ATOM 6908 N N . PHE B 1 427 ? -25.625 -7.297 -7.348 1 83.12 427 PHE B N 1
ATOM 6909 C CA . PHE B 1 427 ? -24.516 -8.094 -7.855 1 83.12 427 PHE B CA 1
ATOM 6910 C C . PHE B 1 427 ? -24.75 -9.578 -7.609 1 83.12 427 PHE B C 1
ATOM 6912 O O . PHE B 1 427 ? -24 -10.43 -8.094 1 83.12 427 PHE B O 1
ATOM 6919 N N . SER B 1 428 ? -25.578 -10.023 -6.715 1 65.81 428 SER B N 1
ATOM 6920 C CA . SER B 1 428 ? -25.844 -11.438 -6.492 1 65.81 428 SER B CA 1
ATOM 6921 C C . SER B 1 428 ? -26.328 -12.117 -7.77 1 65.81 428 SER B C 1
ATOM 6923 O O . SER B 1 428 ? -26.125 -13.312 -7.965 1 65.81 428 SER B O 1
ATOM 6925 N N . GLN B 1 429 ? -27.094 -11.305 -8.695 1 58.41 429 GLN B N 1
ATOM 6926 C CA . GLN B 1 429 ? -27.625 -11.93 -9.906 1 58.41 429 GLN B CA 1
ATOM 6927 C C . GLN B 1 429 ? -26.656 -11.781 -11.078 1 58.41 429 GLN B C 1
ATOM 6929 O O . GLN B 1 429 ? -27 -12.102 -12.219 1 58.41 429 GLN B O 1
ATOM 6934 N N . GLU B 1 430 ? -25.562 -11.148 -10.906 1 54.31 430 GLU B N 1
ATOM 6935 C CA . GLU B 1 430 ? -24.703 -10.938 -12.07 1 54.31 430 GLU B CA 1
ATOM 6936 C C . GLU B 1 430 ? -24.172 -12.266 -12.609 1 54.31 430 GLU B C 1
ATOM 6938 O O . GLU B 1 430 ? -23.641 -13.078 -11.859 1 54.31 430 GLU B O 1
ATOM 6943 N N . PRO B 1 431 ? -24.812 -12.562 -13.773 1 47.72 431 PRO B N 1
ATOM 6944 C CA . PRO B 1 431 ? -24.344 -13.773 -14.453 1 47.72 431 PRO B CA 1
ATOM 6945 C C . PRO B 1 431 ? -22.812 -13.852 -14.531 1 47.72 431 PRO B C 1
ATOM 6947 O O . PRO B 1 431 ? -22.141 -12.82 -14.602 1 47.72 431 PRO B O 1
ATOM 6950 N N . GLU B 1 432 ? -22.188 -14.938 -13.945 1 40.5 432 GLU B N 1
ATOM 6951 C CA . GLU B 1 432 ? -20.797 -15.328 -14.188 1 40.5 432 GLU B CA 1
ATOM 6952 C C . GLU B 1 432 ? -20.391 -15.055 -15.633 1 40.5 432 GLU B C 1
ATOM 6954 O O . GLU B 1 432 ? -21.219 -15.18 -16.547 1 40.5 432 GLU B O 1
#

Radius of gyration: 30.48 Å; Cα contacts (8 Å, |Δi|>4): 1532; chains: 2; bounding box: 99×88×94 Å

Solvent-accessible surface area (backbone atoms only — not comparable to full-atom values): 46575 Å² total; per-residue (Å²): 137,85,82,75,84,71,67,65,61,58,58,53,49,52,50,51,52,53,49,50,52,48,50,49,49,50,51,52,52,58,68,67,44,58,79,78,82,84,88,80,77,80,84,68,89,48,83,85,25,66,43,32,46,51,49,44,52,42,52,51,55,51,53,73,63,30,42,72,56,38,38,67,41,54,35,49,51,50,52,55,70,65,52,50,91,30,32,66,52,44,52,51,50,40,70,75,38,59,71,62,75,50,57,64,43,44,73,43,85,39,59,70,51,43,40,57,51,55,64,40,70,61,66,50,36,37,37,30,78,44,55,97,88,41,74,69,59,79,51,66,58,42,70,66,56,46,52,53,51,46,66,74,41,34,88,40,74,38,42,30,42,37,46,79,41,64,55,70,87,64,17,60,42,77,39,45,34,45,58,51,54,52,48,67,71,39,90,81,62,75,34,36,35,36,44,72,36,72,58,81,82,46,74,52,78,37,61,50,57,54,69,47,15,45,68,50,48,46,53,50,53,54,54,76,39,81,81,74,79,75,66,76,77,66,73,85,71,60,39,27,30,36,43,30,33,40,70,28,71,43,62,42,29,21,62,58,67,14,35,28,37,39,40,34,28,60,34,44,35,38,36,42,34,32,50,64,48,58,48,70,64,49,45,32,32,38,59,68,65,32,45,80,54,78,77,39,50,57,87,40,38,28,29,46,77,40,40,53,54,16,38,38,35,38,44,46,42,44,52,30,27,38,40,19,72,30,55,24,36,32,40,30,36,63,43,45,31,70,46,42,43,36,53,18,52,53,34,38,54,48,44,73,71,45,73,83,39,33,86,50,75,84,47,46,64,48,29,45,52,53,18,56,42,41,66,48,38,76,80,76,42,54,72,41,50,43,47,41,38,54,37,46,49,58,72,58,74,78,45,76,88,63,90,89,59,50,74,32,45,56,54,20,50,50,23,46,50,51,36,48,50,53,49,46,66,65,55,72,69,55,76,129,137,83,86,77,83,71,67,66,60,57,57,53,49,53,51,51,51,53,50,49,52,48,50,50,50,51,51,53,52,57,69,69,45,57,78,79,82,83,87,81,78,79,86,67,88,48,84,86,25,65,43,31,46,52,51,43,53,42,52,51,54,50,55,71,63,30,43,73,54,39,36,68,40,55,34,49,50,50,52,55,69,65,50,51,90,31,32,64,52,45,52,51,50,38,70,76,39,59,71,62,74,49,55,63,41,44,73,42,86,39,60,70,50,41,40,57,52,54,63,40,72,62,67,48,35,37,36,30,78,43,55,98,88,41,74,69,61,80,50,68,57,43,71,66,56,47,53,53,52,45,67,75,40,34,85,40,73,38,43,31,41,36,45,78,41,64,56,69,86,63,16,58,44,77,38,45,34,46,58,52,54,54,49,68,70,39,89,81,61,76,35,35,35,34,42,71,35,70,58,82,81,46,73,52,78,36,64,49,58,54,69,47,15,45,68,50,49,47,54,50,54,53,55,77,39,79,82,75,79,75,64,77,77,65,74,86,70,60,39,27,30,37,42,32,33,40,69,29,70,43,62,42,28,21,62,58,67,14,36,29,39,39,41,34,28,62,34,44,34,38,36,41,34,30,49,64,50,57,48,69,65,49,44,32,34,38,59,67,66,32,45,82,54,78,78,40,49,55,87,40,38,2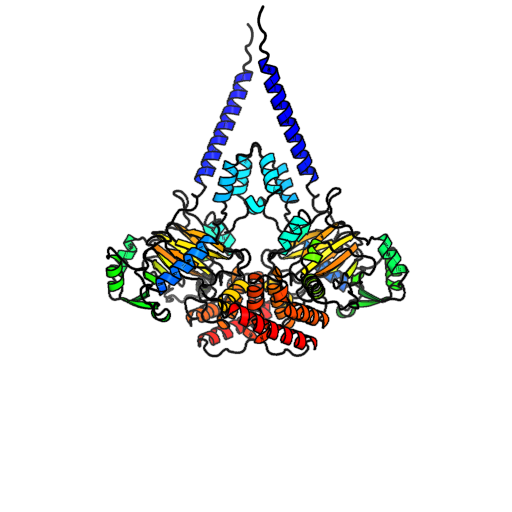9,29,45,75,42,42,54,55,16,37,40,34,39,44,46,42,43,54,31,27,37,39,20,73,30,54,25,36,31,40,31,35,62,44,44,33,69,45,40,42,36,53,20,53,53,34,40,55,48,44,73,71,44,72,82,40,34,87,49,74,85,47,45,64,48,29,46,50,53,18,56,41,41,66,48,39,75,80,78,43,54,71,41,49,45,46,42,40,52,38,47,49,58,72,58,74,77,45,75,86,60,93,87,59,49,74,32,45,57,55,20,50,50,23,47,51,52,36,49,51,54,50,45,66,66,54,70,71,55,77,130

InterPro domains:
  IPR003347 JmjC domain [PS51184] (213-352)
  IPR003347 JmjC domain [SM00558] (190-352)
  IPR050690 JHDM1 Histone Demethylase [PTHR23123] (238-346)

Nearest PDB structures (foldseek):
  3kv5-assembly3_D-2  TM=6.948E-01  e=6.786E-19  Homo sapiens
  3kv6-assembly2_D  TM=6.800E-01  e=1.836E-18  Homo sapiens
  3pu3-assembly2_B  TM=7.108E-01  e=2.560E-17  Homo sapiens
  8f8z-assembly1_A  TM=7.311E-01  e=1.244E-16  Homo sapiens
  3pus-assembly2_B  TM=6.720E-01  e=9.285E-17  Homo sapiens

Foldseek 3Di:
DDDDDPPVVVVVVVVVVVVVVVVVVVVVLVQLADDDDDDFDLPDDLVPQPQLVLLSVLVVVQVVFAAAWDAQNNLVVVLVVVPDPDPVRSVVVCVVPVVSRDTLEAEARELVRLLVPLQADDFHKYKYDDDPVDFHWDWPDAPVLVVVVLVVQQADKFWKQFSNDRDNVPRTDIDGSVVVVVQVPDPDHGKMKTWFAWDPRTDTDGPSQLVQFLLNLQVVVVPVPDDPPPPPPPPVWTKGKMWIAAFDKFFKFFAPLQFKKKKAWRAAKKKKKFASGGDVVVLVCCLVVHRSDQPDGPPGMYIYMHHHRMMMIHGGRTIMMMHGRHGTMMMMTTGHGLNCLLVSLVNVLVCVVRPDRHPDGHDLVSLQSLLSSLLCVPVRDDLVSLVSNLVNLVSPVPDDDDPPDDPSNVSSNVSSVVSNVVNCVVPVPPDD/DDDPDPPVVVVVVVVVVVVVVVVVVVVVLVQLADDDDDDFDLPDDLVPQPQLVLLSVLVVVQVVFAAAWDAQRNLVVVLVVVPDPDPVRSVVVCVVPVVSRDTLAAEARELVRLLVPLQADDFHKYKYDDDPVDFHWDWPDAPVLVVVVLVVQQADKFWKQFSNDRDNVPRTDIDGSVVVVVQVPDPDHGKMKTWFAWDPRTDTDGPSQLVQFLLNLQVVVVPVPDDPPPPPPDPVWTKGKMWIAAFDKFFKFFAPLQFKKKKAWRAAKKKKKFASGGDVVVLVCCLVPHRSDQPDGPPGMYIYMHHHRMMMIHGGRTIMMMHGRHGTMMMMTTGHGLNCLLVSLVNVLVCVVRPDRHPDGHDLVSLQSLLSSLLCVPVRDDLVSLVSNLVNLVSPVPDDDDPPDDPSNVSSNVSSVVSNVVNCVVPVPPDD

Secondary structure (DSSP, 8-state):
-----THHHHHHHHHHHHHHHHHHHHHHHHHHPPP-PPP-------TT-HHHHHHHHHHHHHHHHPEEP--HHHHHHHHHHH--SSHHHHHHHHHH-GGGG--SSEE--SHHHHHHHHTS--SS-EEE---SS--S---S--HHHHHHHHHHTTTSEEEEEETT-SSGGGSEEEEEHHHHHHHHH-SS---EEEEEEE--S-----HHHHHH-HHHHHHHHHHHSS--TT-----S--EEEEEE-TTEEEEEEB-GGG-EEEEEEEES-EEEEEESS-SHHHHHHHHHH-TT--TT-TT-EEEEEE-TT-EEEE-TT--EEEEE-S-EEEEEEEE--TTTHHHHHHHHHHHHHSTTSBSS---HHHHHHHHHHHHHHHHHS-HHHHHHHHTTTHHHHTSPPPTT--THHHHHHHHHHHHHHHHHHHHTT---/------HHHHHHHHHHHHHHHHHHHHHHHHHHPPP-PPP-------TT-HHHHHHHHHHHHHHHHPEEP--HHHHHHHHHHH--SSHHHHHHHHHH-GGGG--SSEE--SHHHHHHHHTS--SS-EEE---SS--S---S--HHHHHHHHHHTTTSEEEEEETT-SSGGGSEEEEEHHHHHHHHH-SS---EEEEEEE--S-----HHHHHH-HHHHHHHHHHHSS--TT-----S--EEEEEE-TTEEEEEEB-GGG-EEEEEEEES-EEEEEESS-SHHHHHHHHHH-TT--TT-TT-EEEEEE-TT-EEEE-TT--EEEEE-S-EEEEEEEE--STTHHHHHHHHHHHHHSTTSBSSPPPHHHHHHHHHHHHHHHHHS-HHHHHHHHTTTHHHHTSPPPTT--THHHHHHHHHHHHHHHHHHHHTT---

Organism: NCBI:txid656916